Protein 3M0Z (pdb70)

B-factor: mean 12.14, std 8.37, range [2.63, 110.56]

Structure (mmCIF, N/CA/C/O backbone):
data_3M0Z
#
_entry.id   3M0Z
#
_cell.length_a   72.955
_cell.length_b   80.073
_cell.length_c   80.911
_cell.angle_alpha   90.00
_cell.angle_beta   94.11
_cell.angle_gamma   90.00
#
_symmetry.space_group_name_H-M   'P 1 21 1'
#
loop_
_entity.id
_entity.type
_entity.pdbx_description
1 polymer 'putative aldolase'
2 non-polymer 'SULFATE ION'
3 non-polymer GLYCEROL
4 non-polymer 2-AMINO-2-HYDROXYMETHYL-PROPANE-1,3-DIOL
5 water water
#
loop_
_atom_site.group_PDB
_atom_site.id
_atom_site.type_symbol
_atom_site.label_atom_id
_atom_site.label_alt_id
_atom_site.label_comp_id
_atom_site.label_asym_id
_atom_site.label_entity_id
_atom_site.label_seq_id
_atom_site.pdbx_PDB_ins_code
_atom_site.Cartn_x
_atom_site.Cartn_y
_atom_site.Cartn_z
_atom_site.occupancy
_atom_site.B_iso_or_equiv
_atom_site.auth_seq_id
_atom_site.auth_comp_id
_atom_site.auth_asym_id
_atom_site.auth_atom_id
_atom_site.pdbx_PDB_model_num
ATOM 1 N N . ASN A 1 2 ? 64.368 15.472 14.639 1.00 27.07 -1 ASN A N 1
ATOM 2 C CA . ASN A 1 2 ? 64.183 16.171 15.958 1.00 25.15 -1 ASN A CA 1
ATOM 3 C C . ASN A 1 2 ? 62.772 16.772 16.137 1.00 24.98 -1 ASN A C 1
ATOM 4 O O . ASN A 1 2 ? 62.505 17.508 17.092 1.00 25.50 -1 ASN A O 1
ATOM 6 N N . ALA A 1 3 ? 61.875 16.445 15.216 1.00 23.35 0 ALA A N 1
ATOM 7 C CA . ALA A 1 3 ? 60.513 16.978 15.207 1.00 21.80 0 ALA A CA 1
ATOM 8 C C . ALA A 1 3 ? 59.674 16.369 16.351 1.00 19.17 0 ALA A C 1
ATOM 9 O O . ALA A 1 3 ? 59.986 15.261 16.836 1.00 20.35 0 ALA A O 1
ATOM 19 N N . LYS A 1 5 ? 56.564 14.396 18.075 1.00 9.40 2 LYS A N 1
ATOM 20 C CA . LYS A 1 5 ? 55.861 13.156 17.695 1.00 8.77 2 LYS A CA 1
ATOM 21 C C . LYS A 1 5 ? 54.528 13.470 17.035 1.00 7.70 2 LYS A C 1
ATOM 22 O O . LYS A 1 5 ? 53.767 14.307 17.525 1.00 7.16 2 LYS A O 1
ATOM 28 N N . LEU A 1 6 ? 54.257 12.762 15.933 1.00 7.55 3 LEU A N 1
ATOM 29 C CA . LEU A 1 6 ? 53.059 13.009 15.109 1.00 7.27 3 LEU A CA 1
ATOM 30 C C . LEU A 1 6 ? 51.970 11.966 15.305 1.00 7.28 3 LEU A C 1
ATOM 31 O O . LEU A 1 6 ? 50.914 12.092 14.688 1.00 7.76 3 LEU A O 1
ATOM 36 N N . THR A 1 7 ? 52.216 10.958 16.144 1.00 7.21 4 THR A N 1
ATOM 37 C CA . THR A 1 7 ? 51.195 9.951 16.389 1.00 7.88 4 THR A CA 1
ATOM 38 C C . THR A 1 7 ? 50.761 9.976 17.851 1.00 8.19 4 THR A C 1
ATOM 39 O O . THR A 1 7 ? 51.532 10.371 18.729 1.00 8.28 4 THR A O 1
ATOM 43 N N . PRO A 1 8 ? 49.506 9.581 18.158 1.00 7.97 5 PRO A N 1
ATOM 44 C CA . PRO A 1 8 ? 49.026 9.612 19.549 1.00 8.39 5 PRO A CA 1
ATOM 45 C C . PRO A 1 8 ? 49.700 8.630 20.483 1.00 8.32 5 PRO A C 1
ATOM 46 O O . PRO A 1 8 ? 50.308 7.630 20.067 1.00 9.55 5 PRO A O 1
ATOM 50 N N . ASN A 1 9 ? 49.540 8.895 21.769 1.00 7.99 6 ASN A N 1
ATOM 51 C CA . ASN A 1 9 ? 50.051 8.002 22.798 1.00 8.77 6 ASN A CA 1
ATOM 52 C C . ASN A 1 9 ? 48.943 7.080 23.313 1.00 7.96 6 ASN A C 1
ATOM 53 O O . ASN A 1 9 ? 48.254 7.399 24.272 1.00 10.11 6 ASN A O 1
ATOM 58 N N . PHE A 1 10 ? 48.730 5.965 22.629 1.00 8.03 7 PHE A N 1
ATOM 59 C CA . PHE A 1 10 ? 47.713 5.008 23.039 1.00 8.04 7 PHE A CA 1
ATOM 60 C C . PHE A 1 10 ? 48.104 4.236 24.291 1.00 7.93 7 PHE A C 1
ATOM 61 O O . PHE A 1 10 ? 49.223 3.719 24.376 1.00 12.36 7 PHE A O 1
ATOM 69 N N . TYR A 1 11 ? 47.190 4.086 25.232 1.00 7.50 8 TYR A N 1
ATOM 70 C CA . TYR A 1 11 ? 47.431 3.231 26.379 1.00 7.51 8 TYR A CA 1
ATOM 71 C C . TYR A 1 11 ? 47.425 1.774 25.931 1.00 8.33 8 TYR A C 1
ATOM 72 O O . TYR A 1 11 ? 46.440 1.315 25.315 1.00 7.82 8 TYR A O 1
ATOM 81 N N . ARG A 1 12 ? 48.531 1.067 26.210 1.00 9.00 9 ARG A N 1
ATOM 82 C CA . ARG A 1 12 ? 48.762 -0.318 25.773 1.00 9.82 9 ARG A CA 1
ATOM 83 C C . ARG A 1 12 ? 48.393 -0.530 24.318 1.00 9.58 9 ARG A C 1
ATOM 84 O O . ARG A 1 12 ? 47.827 -1.564 23.962 1.00 10.74 9 ARG A O 1
ATOM 92 N N . ASP A 1 13 ? 48.733 0.446 23.473 1.00 10.26 10 ASP A N 1
ATOM 93 C CA . ASP A 1 13 ? 48.512 0.367 22.026 1.00 10.78 10 ASP A CA 1
ATOM 94 C C . ASP A 1 13 ? 47.051 0.210 21.672 1.00 9.74 10 ASP A C 1
ATOM 95 O O . ASP A 1 13 ? 46.752 -0.301 20.570 1.00 12.57 10 ASP A O 1
ATOM 100 N N . ARG A 1 14 ? 46.129 0.638 22.536 1.00 8.34 11 ARG A N 1
ATOM 101 C CA . ARG A 1 14 ? 44.712 0.354 22.311 1.00 8.06 11 ARG A CA 1
ATOM 102 C C . ARG A 1 14 ? 43.813 1.584 22.407 1.00 6.88 11 ARG A C 1
ATOM 103 O O . ARG A 1 14 ? 42.939 1.727 21.567 1.00 7.87 11 ARG A O 1
ATOM 111 N N . VAL A 1 15 ? 43.951 2.432 23.434 1.00 6.27 12 VAL A N 1
ATOM 112 C CA . VAL A 1 15 ? 42.971 3.499 23.680 1.00 5.95 12 VAL A CA 1
ATOM 113 C C . VAL A 1 15 ? 43.643 4.820 23.983 1.00 6.31 12 VAL A C 1
ATOM 114 O O . VAL A 1 15 ? 44.597 4.862 24.769 1.00 7.34 12 VAL A O 1
ATOM 118 N N . CYS A 1 16 ? 43.172 5.895 23.352 1.00 6.11 13 CYS A N 1
ATOM 119 C CA . CYS A 1 16 ? 43.639 7.229 23.642 1.00 6.40 13 CYS A CA 1
ATOM 120 C C . CYS A 1 16 ? 42.420 8.114 23.846 1.00 6.17 13 CYS A C 1
ATOM 121 O O . CYS A 1 16 ? 41.543 8.137 22.996 1.00 6.74 13 CYS A O 1
ATOM 124 N N . LEU A 1 17 ? 42.343 8.808 24.985 1.00 6.17 14 LEU A N 1
ATOM 125 C CA . LEU A 1 17 ? 41.178 9.681 25.235 1.00 6.13 14 LEU A CA 1
ATOM 126 C C . LEU A 1 17 ? 41.214 10.915 24.329 1.00 5.59 14 LEU A C 1
ATOM 127 O O . LEU A 1 17 ? 42.312 11.341 23.940 1.00 6.36 14 LEU A O 1
ATOM 132 N N . ASN A 1 18 ? 40.053 11.501 24.045 1.00 5.63 15 ASN A N 1
ATOM 133 C CA . ASN A 1 18 ? 40.040 12.803 23.375 1.00 5.48 15 ASN A CA 1
ATOM 134 C C . ASN A 1 18 ? 39.049 13.668 24.123 1.00 5.81 15 ASN A C 1
ATOM 135 O O . ASN A 1 18 ? 37.854 13.328 24.234 1.00 6.31 15 ASN A O 1
ATOM 140 N N . VAL A 1 19 ? 39.563 14.764 24.693 1.00 5.38 16 VAL A N 1
ATOM 141 C CA . VAL A 1 19 ? 38.750 15.672 25.476 1.00 5.72 16 VAL A CA 1
ATOM 142 C C . VAL A 1 19 ? 39.131 17.101 25.113 1.00 6.14 16 VAL A C 1
ATOM 143 O O . VAL A 1 19 ? 40.231 17.318 24.592 1.00 7.37 16 VAL A O 1
ATOM 147 N N . LEU A 1 20 ? 38.260 18.078 25.381 1.00 6.52 17 LEU A N 1
ATOM 148 C CA . LEU A 1 20 ? 38.497 19.483 25.010 1.00 6.42 17 LEU A CA 1
ATOM 149 C C . LEU A 1 20 ? 39.231 20.230 26.098 1.00 7.02 17 LEU A C 1
ATOM 150 O O . LEU A 1 20 ? 39.015 19.995 27.275 1.00 10.01 17 LEU A O 1
ATOM 155 N N . ALA A 1 21 ? 40.066 21.182 25.707 1.00 7.80 18 ALA A N 1
ATOM 156 C CA . ALA A 1 21 ? 40.670 22.124 26.679 1.00 8.12 18 ALA A CA 1
ATOM 157 C C . ALA A 1 21 ? 39.939 23.455 26.712 1.00 8.12 18 ALA A C 1
ATOM 158 O O . ALA A 1 21 ? 39.626 24.035 25.658 1.00 10.04 18 ALA A O 1
ATOM 160 N N . GLY A 1 22 ? 39.775 24.008 27.923 1.00 8.13 19 GLY A N 1
ATOM 161 C CA . GLY A 1 22 ? 39.178 25.352 28.055 1.00 9.66 19 GLY A CA 1
ATOM 162 C C . GLY A 1 22 ? 40.192 26.461 28.154 1.00 10.06 19 GLY A C 1
ATOM 163 O O . GLY A 1 22 ? 39.816 27.639 28.200 1.00 11.59 19 GLY A O 1
ATOM 164 N N . SER A 1 23 ? 41.473 26.108 28.239 1.00 9.66 20 SER A N 1
ATOM 165 C CA . SER A 1 23 ? 42.572 27.099 28.430 1.00 9.60 20 SER A CA 1
ATOM 166 C C . SER A 1 23 ? 43.875 26.340 28.266 1.00 9.37 20 SER A C 1
ATOM 167 O O . SER A 1 23 ? 43.892 25.083 28.315 1.00 8.94 20 SER A O 1
ATOM 170 N N . LYS A 1 24 ? 44.974 27.085 28.174 1.00 9.70 21 LYS A N 1
ATOM 171 C CA . LYS A 1 24 ? 46.278 26.460 28.117 1.00 9.99 21 LYS A CA 1
ATOM 172 C C . LYS A 1 24 ? 46.593 25.667 29.393 1.00 9.52 21 LYS A C 1
ATOM 173 O O . LYS A 1 24 ? 47.095 24.545 29.354 1.00 9.50 21 LYS A O 1
ATOM 179 N N . ASP A 1 25 ? 46.281 26.255 30.552 1.00 9.21 22 ASP A N 1
ATOM 180 C CA . ASP A 1 25 ? 46.490 25.533 31.803 1.00 10.62 22 ASP A CA 1
ATOM 181 C C . ASP A 1 25 ? 45.598 24.307 31.906 1.00 8.96 22 ASP A C 1
ATOM 182 O O . ASP A 1 25 ? 46.035 23.286 32.430 1.00 9.35 22 ASP A O 1
ATOM 187 N N . ASN A 1 26 ? 44.367 24.381 31.411 1.00 8.39 23 ASN A N 1
ATOM 188 C CA . ASN A 1 26 ? 43.521 23.202 31.421 1.00 7.89 23 ASN A CA 1
ATOM 189 C C . ASN A 1 26 ? 44.161 22.091 30.564 1.00 8.31 23 ASN A C 1
ATOM 190 O O . ASN A 1 26 ? 44.163 20.922 30.976 1.00 8.16 23 ASN A O 1
ATOM 195 N N . ALA A 1 27 ? 44.687 22.440 29.384 1.00 7.91 24 ALA A N 1
ATOM 196 C CA . ALA A 1 27 ? 45.363 21.463 28.549 1.00 8.16 24 ALA A CA 1
ATOM 197 C C . ALA A 1 27 ? 46.516 20.770 29.295 1.00 7.69 24 ALA A C 1
ATOM 198 O O . ALA A 1 27 ? 46.638 19.543 29.257 1.00 7.66 24 ALA A O 1
ATOM 200 N N . ARG A 1 28 ? 47.333 21.555 30.018 1.00 8.41 25 ARG A N 1
ATOM 201 C CA . ARG A 1 28 ? 48.408 20.957 30.803 1.00 8.55 25 ARG A CA 1
ATOM 202 C C . ARG A 1 28 ? 47.887 19.983 31.873 1.00 7.96 25 ARG A C 1
ATOM 203 O O . ARG A 1 28 ? 48.409 18.886 32.047 1.00 8.95 25 ARG A O 1
ATOM 211 N N . GLU A 1 29 ? 46.825 20.401 32.560 1.00 8.33 26 GLU A N 1
ATOM 212 C CA . GLU A 1 29 ? 46.250 19.571 33.619 1.00 9.08 26 GLU A CA 1
ATOM 213 C C . GLU A 1 29 ? 45.614 18.302 33.060 1.00 8.19 26 GLU A C 1
ATOM 214 O O . GLU A 1 29 ? 45.725 17.231 33.661 1.00 8.10 26 GLU A O 1
ATOM 220 N N . ILE A 1 30 ? 44.965 18.409 31.908 1.00 8.07 27 ILE A N 1
ATOM 221 C CA . ILE A 1 30 ? 44.375 17.244 31.250 1.00 7.61 27 ILE A CA 1
ATOM 222 C C . ILE A 1 30 ? 45.463 16.251 30.881 1.00 7.03 27 ILE A C 1
ATOM 223 O O . ILE A 1 30 ? 45.331 15.041 31.083 1.00 7.71 27 ILE A O 1
ATOM 228 N N . TYR A 1 31 ? 46.542 16.752 30.295 1.00 7.35 28 TYR A N 1
ATOM 229 C CA . TYR A 1 31 ? 47.607 15.894 29.820 1.00 8.21 28 TYR A CA 1
ATOM 230 C C . TYR A 1 31 ? 48.278 15.144 30.974 1.00 7.92 28 TYR A C 1
ATOM 231 O O . TYR A 1 31 ? 48.575 13.958 30.857 1.00 8.06 28 TYR A O 1
ATOM 240 N N . ASP A 1 32 ? 48.466 15.835 32.106 1.00 8.85 29 ASP A N 1
ATOM 241 C CA . ASP A 1 32 ? 48.931 15.201 33.321 1.00 9.31 29 ASP A CA 1
ATOM 242 C C . ASP A 1 32 ? 47.945 14.141 33.842 1.00 8.50 29 ASP A C 1
ATOM 243 O O . ASP A 1 32 ? 48.346 13.010 34.147 1.00 9.30 29 ASP A O 1
ATOM 248 N N . ALA A 1 33 ? 46.651 14.483 33.927 1.00 8.41 30 ALA A N 1
ATOM 249 C CA . ALA A 1 33 ? 45.630 13.596 34.478 1.00 7.61 30 ALA A CA 1
ATOM 250 C C . ALA A 1 33 ? 45.501 12.305 33.660 1.00 7.13 30 ALA A C 1
ATOM 251 O O . ALA A 1 33 ? 45.257 11.241 34.214 1.00 8.39 30 ALA A O 1
ATOM 253 N N . ALA A 1 34 ? 45.689 12.377 32.340 1.00 7.40 31 ALA A N 1
ATOM 254 C CA . ALA A 1 34 ? 45.600 11.194 31.489 1.00 7.42 31 ALA A CA 1
ATOM 255 C C . ALA A 1 34 ? 46.913 10.421 31.389 1.00 6.96 31 ALA A C 1
ATOM 256 O O . ALA A 1 34 ? 46.985 9.468 30.599 1.00 7.59 31 ALA A O 1
ATOM 258 N N . GLU A 1 35 ? 47.970 10.872 32.084 1.00 7.71 32 GLU A N 1
ATOM 259 C CA . GLU A 1 35 ? 49.285 10.248 31.996 1.00 8.37 32 GLU A CA 1
ATOM 260 C C . GLU A 1 35 ? 49.756 10.207 30.536 1.00 8.56 32 GLU A C 1
ATOM 261 O O . GLU A 1 35 ? 50.476 9.297 30.108 1.00 9.32 32 GLU A O 1
ATOM 267 N N . GLY A 1 36 ? 49.367 11.249 29.787 1.00 7.72 33 GLY A N 1
ATOM 268 C CA . GLY A 1 36 ? 49.761 11.372 28.398 1.00 8.01 33 GLY A CA 1
ATOM 269 C C . GLY A 1 36 ? 48.917 10.647 27.378 1.00 7.13 33 GLY A C 1
ATOM 270 O O . GLY A 1 36 ? 49.109 10.848 26.194 1.00 7.96 33 GLY A O 1
ATOM 271 N N . HIS A 1 37 ? 47.976 9.814 27.812 1.00 6.93 34 HIS A N 1
ATOM 272 C CA . HIS A 1 37 ? 47.178 8.996 26.908 1.00 5.94 34 HIS A CA 1
ATOM 273 C C . HIS A 1 37 ? 45.922 9.766 26.514 1.00 7.05 34 HIS A C 1
ATOM 274 O O . HIS A 1 37 ? 44.781 9.330 26.732 1.00 6.62 34 HIS A O 1
ATOM 281 N N . VAL A 1 38 ? 46.143 10.914 25.891 1.00 6.38 35 VAL A N 1
ATOM 282 C CA . VAL A 1 38 ? 45.052 11.810 25.534 1.00 6.39 35 VAL A CA 1
ATOM 283 C C . VAL A 1 38 ? 45.468 12.611 24.325 1.00 6.04 35 VAL A C 1
ATOM 284 O O . VAL A 1 38 ? 46.673 12.808 24.058 1.00 7.58 35 VAL A O 1
ATOM 288 N N . LEU A 1 39 ? 44.447 13.115 23.633 1.00 5.65 36 LEU A N 1
ATOM 289 C CA . LEU A 1 39 ? 44.543 14.108 22.568 1.00 6.49 36 LEU A CA 1
ATOM 290 C C . LEU A 1 39 ? 43.634 15.231 23.032 1.00 6.66 36 LEU A C 1
ATOM 291 O O . LEU A 1 39 ? 42.460 15.015 23.332 1.00 7.79 36 LEU A O 1
ATOM 296 N N . VAL A 1 40 ? 44.202 16.422 23.136 1.00 6.67 37 VAL A N 1
ATOM 297 C CA . VAL A 1 40 ? 43.497 17.576 23.691 1.00 6.46 37 VAL A CA 1
ATOM 298 C C . VAL A 1 40 ? 42.925 18.426 22.557 1.00 6.31 37 VAL A C 1
ATOM 299 O O . VAL A 1 40 ? 43.670 18.900 21.695 1.00 6.58 37 VAL A O 1
ATOM 303 N N . GLY A 1 41 ? 41.614 18.582 22.542 1.00 6.51 38 GLY A N 1
ATOM 304 C CA . GLY A 1 41 ? 40.955 19.270 21.434 1.00 6.75 38 GLY A CA 1
ATOM 305 C C . GLY A 1 41 ? 40.873 20.755 21.605 1.00 7.02 38 GLY A C 1
ATOM 306 O O . GLY A 1 41 ? 40.491 21.268 22.653 1.00 8.18 38 GLY A O 1
ATOM 307 N N . VAL A 1 42 ? 41.241 21.446 20.539 1.00 6.89 39 VAL A N 1
ATOM 308 C CA . VAL A 1 42 ? 41.137 22.895 20.433 1.00 7.51 39 VAL A CA 1
ATOM 309 C C . VAL A 1 42 ? 40.408 23.177 19.120 1.00 7.38 39 VAL A C 1
ATOM 310 O O . VAL A 1 42 ? 40.714 22.547 18.086 1.00 7.19 39 VAL A O 1
ATOM 314 N N . LEU A 1 43 ? 39.429 24.082 19.142 1.00 8.57 40 LEU A N 1
ATOM 315 C CA . LEU A 1 43 ? 38.465 24.186 18.054 1.00 9.25 40 LEU A CA 1
ATOM 316 C C . LEU A 1 43 ? 38.722 25.346 17.126 1.00 8.42 40 LEU A C 1
ATOM 317 O O . LEU A 1 43 ? 38.859 26.504 17.578 1.00 9.31 40 LEU A O 1
ATOM 322 N N A SER A 1 44 ? 38.753 25.076 15.832 0.50 8.24 41 SER A N 1
ATOM 323 N N B SER A 1 44 ? 38.755 25.041 15.826 0.50 9.09 41 SER A N 1
ATOM 324 C CA A SER A 1 44 ? 38.992 26.147 14.874 0.50 8.42 41 SER A CA 1
ATOM 325 C CA B SER A 1 44 ? 38.897 26.033 14.740 0.50 10.07 41 SER A CA 1
ATOM 326 C C A SER A 1 44 ? 37.924 27.247 14.964 0.50 9.28 41 SER A C 1
ATOM 327 C C B SER A 1 44 ? 37.920 27.201 14.917 0.50 10.17 41 SER A C 1
ATOM 328 O O A SER A 1 44 ? 38.237 28.434 14.758 0.50 9.74 41 SER A O 1
ATOM 329 O O B SER A 1 44 ? 38.295 28.380 14.754 0.50 10.43 41 SER A O 1
ATOM 334 N N . LYS A 1 45 ? 36.681 26.863 15.274 1.00 10.36 42 LYS A N 1
ATOM 335 C CA . LYS A 1 45 ? 35.569 27.822 15.316 1.00 12.31 42 LYS A CA 1
ATOM 336 C C . LYS A 1 45 ? 35.767 28.875 16.407 1.00 11.14 42 LYS A C 1
ATOM 337 O O . LYS A 1 45 ? 35.107 29.908 16.382 1.00 12.81 42 LYS A O 1
ATOM 343 N N . ASN A 1 46 ? 36.665 28.613 17.350 1.00 10.92 43 ASN A N 1
ATOM 344 C CA . ASN A 1 46 ? 36.974 29.549 18.425 1.00 11.01 43 ASN A CA 1
ATOM 345 C C . ASN A 1 46 ? 37.999 30.629 18.063 1.00 11.42 43 ASN A C 1
ATOM 346 O O . ASN A 1 46 ? 38.389 31.432 18.919 1.00 13.26 43 ASN A O 1
ATOM 351 N N . TYR A 1 47 ? 38.394 30.684 16.787 1.00 9.60 44 TYR A N 1
ATOM 352 C CA . TYR A 1 47 ? 39.355 31.672 16.298 1.00 10.59 44 TYR A CA 1
ATOM 353 C C . TYR A 1 47 ? 38.759 32.376 15.102 1.00 11.16 44 TYR A C 1
ATOM 354 O O . TYR A 1 47 ? 38.061 31.749 14.308 1.00 11.84 44 TYR A O 1
ATOM 363 N N . PRO A 1 48 ? 39.119 33.664 14.911 1.00 12.26 45 PRO A N 1
ATOM 364 C CA . PRO A 1 48 ? 38.540 34.442 13.832 1.00 12.60 45 PRO A CA 1
ATOM 365 C C . PRO A 1 48 ? 39.201 34.187 12.478 1.00 12.42 45 PRO A C 1
ATOM 366 O O . PRO A 1 48 ? 38.636 34.557 11.449 1.00 14.48 45 PRO A O 1
ATOM 370 N N A ASP A 1 49 ? 40.392 33.578 12.482 0.50 10.94 46 ASP A N 1
ATOM 371 N N B ASP A 1 49 ? 40.375 33.556 12.458 0.50 11.56 46 ASP A N 1
ATOM 372 C CA A ASP A 1 49 ? 41.151 33.385 11.249 0.50 9.92 46 ASP A CA 1
ATOM 373 C CA B ASP A 1 49 ? 40.984 33.194 11.182 0.50 11.07 46 ASP A CA 1
ATOM 374 C C A ASP A 1 49 ? 42.161 32.250 11.418 0.50 10.06 46 ASP A C 1
ATOM 375 C C B ASP A 1 49 ? 42.098 32.190 11.405 0.50 10.62 46 ASP A C 1
ATOM 376 O O A ASP A 1 49 ? 42.482 31.856 12.542 0.50 9.31 46 ASP A O 1
ATOM 377 O O B ASP A 1 49 ? 42.454 31.858 12.538 0.50 9.82 46 ASP A O 1
ATOM 386 N N . VAL A 1 50 ? 42.653 31.710 10.295 1.00 9.47 47 VAL A N 1
ATOM 387 C CA . VAL A 1 50 ? 43.680 30.642 10.311 1.00 9.00 47 VAL A CA 1
ATOM 388 C C . VAL A 1 50 ? 44.891 31.086 11.119 1.00 9.11 47 VAL A C 1
ATOM 389 O O . VAL A 1 50 ? 45.396 30.339 11.953 1.00 9.04 47 VAL A O 1
ATOM 393 N N . ALA A 1 51 ? 45.384 32.297 10.891 1.00 9.62 48 ALA A N 1
ATOM 394 C CA . ALA A 1 51 ? 46.630 32.688 11.535 1.00 10.05 48 ALA A CA 1
ATOM 395 C C . ALA A 1 51 ? 46.503 32.683 13.053 1.00 10.10 48 ALA A C 1
ATOM 396 O O . ALA A 1 51 ? 47.414 32.210 13.739 1.00 10.38 48 ALA A O 1
ATOM 398 N N A SER A 1 52 ? 45.385 33.168 13.597 0.50 10.60 49 SER A N 1
ATOM 399 N N B SER A 1 52 ? 45.387 33.186 13.568 0.50 10.81 49 SER A N 1
ATOM 400 C CA A SER A 1 52 ? 45.227 33.213 15.065 0.50 10.77 49 SER A CA 1
ATOM 401 C CA B SER A 1 52 ? 45.194 33.216 15.012 0.50 11.25 49 SER A CA 1
ATOM 402 C C A SER A 1 52 ? 45.056 31.814 15.649 0.50 10.04 49 SER A C 1
ATOM 403 C C B SER A 1 52 ? 45.183 31.793 15.547 0.50 9.95 49 SER A C 1
ATOM 404 O O A SER A 1 52 ? 45.457 31.563 16.785 0.50 9.65 49 SER A O 1
ATOM 405 O O B SER A 1 52 ? 45.875 31.498 16.516 0.50 9.28 49 SER A O 1
ATOM 410 N N . ALA A 1 53 ? 44.418 30.912 14.901 1.00 9.71 50 ALA A N 1
ATOM 411 C CA . ALA A 1 53 ? 44.325 29.524 15.325 1.00 8.74 50 ALA A CA 1
ATOM 412 C C . ALA A 1 53 ? 45.686 28.850 15.317 1.00 7.55 50 ALA A C 1
ATOM 413 O O . ALA A 1 53 ? 46.027 28.097 16.228 1.00 8.18 50 ALA A O 1
ATOM 415 N N . VAL A 1 54 ? 46.458 29.066 14.258 1.00 8.39 51 VAL A N 1
ATOM 416 C CA . VAL A 1 54 ? 47.765 28.403 14.122 1.00 7.88 51 VAL A CA 1
ATOM 417 C C . VAL A 1 54 ? 48.692 28.851 15.237 1.00 9.05 51 VAL A C 1
ATOM 418 O O . VAL A 1 54 ? 49.348 28.008 15.888 1.00 9.36 51 VAL A O 1
ATOM 422 N N . VAL A 1 55 ? 48.735 30.156 15.500 1.00 9.58 52 VAL A N 1
ATOM 423 C CA . VAL A 1 55 ? 49.640 30.620 16.547 1.00 11.34 52 VAL A CA 1
ATOM 424 C C . VAL A 1 55 ? 49.256 30.025 17.911 1.00 10.00 52 VAL A C 1
ATOM 425 O O . VAL A 1 55 ? 50.115 29.497 18.656 1.00 10.54 52 VAL A O 1
ATOM 429 N N . ASP A 1 56 ? 47.956 30.068 18.239 1.00 9.42 53 ASP A N 1
ATOM 430 C CA . ASP A 1 56 ? 47.508 29.581 19.545 1.00 9.14 53 ASP A CA 1
ATOM 431 C C . ASP A 1 56 ? 47.673 28.079 19.674 1.00 8.09 53 ASP A C 1
ATOM 432 O O . ASP A 1 56 ? 48.118 27.560 20.711 1.00 8.41 53 ASP A O 1
ATOM 445 N N . ARG A 1 58 ? 49.698 26.085 18.050 1.00 7.12 55 ARG A N 1
ATOM 446 C CA . ARG A 1 58 ? 51.100 25.647 18.162 1.00 6.76 55 ARG A CA 1
ATOM 447 C C . ARG A 1 58 ? 51.577 25.719 19.600 1.00 7.76 55 ARG A C 1
ATOM 448 O O . ARG A 1 58 ? 52.347 24.877 20.051 1.00 7.69 55 ARG A O 1
ATOM 456 N N . ASP A 1 59 ? 51.135 26.744 20.328 1.00 7.23 56 ASP A N 1
ATOM 457 C CA . ASP A 1 59 ? 51.521 26.892 21.721 1.00 8.48 56 ASP A CA 1
ATOM 458 C C . ASP A 1 59 ? 50.869 25.788 22.557 1.00 7.73 56 ASP A C 1
ATOM 459 O O . ASP A 1 59 ? 51.545 25.139 23.352 1.00 8.28 56 ASP A O 1
ATOM 464 N N . TYR A 1 60 ? 49.559 25.557 22.402 1.00 7.49 57 TYR A N 1
ATOM 465 C CA . TYR A 1 60 ? 48.936 24.397 23.079 1.00 8.02 57 TYR A CA 1
ATOM 466 C C . TYR A 1 60 ? 49.744 23.141 22.829 1.00 7.19 57 TYR A C 1
ATOM 467 O O . TYR A 1 60 ? 50.046 22.377 23.756 1.00 8.14 57 TYR A O 1
ATOM 476 N N . ALA A 1 61 ? 50.076 22.890 21.562 1.00 7.17 58 ALA A N 1
ATOM 477 C CA . ALA A 1 61 ? 50.727 21.636 21.202 1.00 7.38 58 ALA A CA 1
ATOM 478 C C . ALA A 1 61 ? 52.067 21.474 21.908 1.00 6.93 58 ALA A C 1
ATOM 479 O O . ALA A 1 61 ? 52.384 20.393 22.396 1.00 7.58 58 ALA A O 1
ATOM 481 N N . LYS A 1 62 ? 52.864 22.545 21.959 1.00 7.40 59 LYS A N 1
ATOM 482 C CA . LYS A 1 62 ? 54.188 22.414 22.573 1.00 7.67 59 LYS A CA 1
ATOM 483 C C . LYS A 1 62 ? 54.072 22.018 24.045 1.00 8.10 59 LYS A C 1
ATOM 484 O O . LYS A 1 62 ? 54.854 21.215 24.548 1.00 8.40 59 LYS A O 1
ATOM 490 N N . LEU A 1 63 ? 53.078 22.578 24.737 1.00 7.58 60 LEU A N 1
ATOM 491 C CA . LEU A 1 63 ? 52.893 22.302 26.180 1.00 8.65 60 LEU A CA 1
ATOM 492 C C . LEU A 1 63 ? 52.529 20.850 26.484 1.00 9.42 60 LEU A C 1
ATOM 493 O O . LEU A 1 63 ? 52.752 20.383 27.606 1.00 11.09 60 LEU A O 1
ATOM 498 N N . ILE A 1 64 ? 52.002 20.142 25.486 1.00 8.38 61 ILE A N 1
ATOM 499 C CA . ILE A 1 64 ? 51.537 18.777 25.664 1.00 8.49 61 ILE A CA 1
ATOM 500 C C . ILE A 1 64 ? 52.197 17.825 24.675 1.00 6.80 61 ILE A C 1
ATOM 501 O O . ILE A 1 64 ? 51.624 16.798 24.314 1.00 7.57 61 ILE A O 1
ATOM 506 N N . ASP A 1 65 ? 53.431 18.149 24.301 1.00 7.56 62 ASP A N 1
ATOM 507 C CA . ASP A 1 65 ? 54.240 17.212 23.501 1.00 7.21 62 ASP A CA 1
ATOM 508 C C . ASP A 1 65 ? 53.559 16.832 22.168 1.00 7.13 62 ASP A C 1
ATOM 509 O O . ASP A 1 65 ? 53.703 15.697 21.688 1.00 7.84 62 ASP A O 1
ATOM 514 N N . ASN A 1 66 ? 52.765 17.766 21.641 1.00 6.61 63 ASN A N 1
ATOM 515 C CA . ASN A 1 66 ? 52.062 17.640 20.360 1.00 6.68 63 ASN A CA 1
ATOM 516 C C . ASN A 1 66 ? 50.795 16.795 20.409 1.00 6.70 63 ASN A C 1
ATOM 517 O O . ASN A 1 66 ? 50.237 16.505 19.345 1.00 6.99 63 ASN A O 1
ATOM 522 N N . ALA A 1 67 ? 50.316 16.483 21.618 1.00 7.29 64 ALA A N 1
ATOM 523 C CA . ALA A 1 67 ? 49.067 15.711 21.803 1.00 6.42 64 ALA A CA 1
ATOM 524 C C . ALA A 1 67 ? 47.814 16.579 21.594 1.00 7.17 64 ALA A C 1
ATOM 525 O O . ALA A 1 67 ? 46.874 16.579 22.404 1.00 7.84 64 ALA A O 1
ATOM 527 N N . LEU A 1 68 ? 47.811 17.275 20.458 1.00 6.78 65 LEU A N 1
ATOM 528 C CA . LEU A 1 68 ? 46.747 18.213 20.064 1.00 6.82 65 LEU A CA 1
ATOM 529 C C . LEU A 1 68 ? 45.838 17.536 19.063 1.00 5.89 65 LEU A C 1
ATOM 530 O O . LEU A 1 68 ? 46.313 16.896 18.122 1.00 6.15 65 LEU A O 1
ATOM 535 N N . SER A 1 69 ? 44.535 17.737 19.226 1.00 6.71 66 SER A N 1
ATOM 536 C CA . SER A 1 69 ? 43.511 17.354 18.250 1.00 5.89 66 SER A CA 1
ATOM 537 C C . SER A 1 69 ? 42.838 18.619 17.696 1.00 5.99 66 SER A C 1
ATOM 538 O O . SER A 1 69 ? 42.146 19.365 18.438 1.00 7.31 66 SER A O 1
ATOM 541 N N . VAL A 1 70 ? 43.062 18.911 16.416 1.00 5.65 67 VAL A N 1
ATOM 542 C CA . VAL A 1 70 ? 42.454 20.085 15.799 1.00 6.38 67 VAL A CA 1
ATOM 543 C C . VAL A 1 70 ? 40.988 19.785 15.537 1.00 6.55 67 VAL A C 1
ATOM 544 O O . VAL A 1 70 ? 40.663 18.800 14.853 1.00 7.42 67 VAL A O 1
ATOM 548 N N . GLY A 1 71 ? 40.101 20.614 16.080 1.00 6.75 68 GLY A N 1
ATOM 549 C CA . GLY A 1 71 ? 38.661 20.384 15.921 1.00 7.84 68 GLY A CA 1
ATOM 550 C C . GLY A 1 71 ? 37.988 21.331 14.946 1.00 7.03 68 GLY A C 1
ATOM 551 O O . GLY A 1 71 ? 38.454 22.450 14.709 1.00 7.77 68 GLY A O 1
ATOM 552 N N . LEU A 1 72 ? 36.879 20.874 14.423 1.00 7.61 69 LEU A N 1
ATOM 553 C CA . LEU A 1 72 ? 35.978 21.716 13.638 1.00 8.13 69 LEU A CA 1
ATOM 554 C C . LEU A 1 72 ? 35.274 22.670 14.560 1.00 10.79 69 LEU A C 1
ATOM 555 O O . LEU A 1 72 ? 35.454 23.915 14.458 1.00 12.91 69 LEU A O 1
ATOM 560 N N A GLY A 1 73 ? 34.573 22.102 15.540 0.50 13.03 70 GLY A N 1
ATOM 561 N N B GLY A 1 73 ? 34.476 22.113 15.482 0.50 12.48 70 GLY A N 1
ATOM 562 C CA A GLY A 1 73 ? 33.848 22.893 16.512 0.50 15.47 70 GLY A CA 1
ATOM 563 C CA B GLY A 1 73 ? 33.689 22.892 16.460 0.50 13.89 70 GLY A CA 1
ATOM 564 C C A GLY A 1 73 ? 32.344 22.776 16.469 0.50 18.14 70 GLY A C 1
ATOM 565 C C B GLY A 1 73 ? 32.233 23.264 16.158 0.50 16.11 70 GLY A C 1
ATOM 566 O O A GLY A 1 73 ? 31.661 23.495 17.180 0.50 19.69 70 GLY A O 1
ATOM 567 O O B GLY A 1 73 ? 31.889 23.717 15.063 0.50 14.64 70 GLY A O 1
ATOM 568 N N A ALA A 1 74 ? 31.812 21.927 15.602 0.50 16.97 71 ALA A N 1
ATOM 569 N N B ALA A 1 74 ? 31.379 23.020 17.161 0.50 17.75 71 ALA A N 1
ATOM 570 C CA A ALA A 1 74 ? 30.528 21.304 15.868 0.50 18.18 71 ALA A CA 1
ATOM 571 C CA B ALA A 1 74 ? 29.933 23.285 17.097 0.50 18.88 71 ALA A CA 1
ATOM 572 C C A ALA A 1 74 ? 30.507 19.887 15.317 0.50 17.61 71 ALA A C 1
ATOM 573 C C B ALA A 1 74 ? 29.334 22.596 15.886 0.50 20.02 71 ALA A C 1
ATOM 574 O O A ALA A 1 74 ? 29.452 19.301 15.199 0.50 17.30 71 ALA A O 1
ATOM 575 O O B ALA A 1 74 ? 28.594 23.195 15.100 0.50 21.40 71 ALA A O 1
ATOM 578 N N A GLY A 1 75 ? 31.670 19.341 14.966 0.50 15.89 72 GLY A N 1
ATOM 579 N N B GLY A 1 75 ? 29.704 21.319 15.750 0.50 20.23 72 GLY A N 1
ATOM 580 C CA A GLY A 1 75 ? 31.697 18.503 13.767 0.50 13.63 72 GLY A CA 1
ATOM 581 C CA B GLY A 1 75 ? 29.376 20.464 14.606 0.50 18.86 72 GLY A CA 1
ATOM 582 C C A GLY A 1 75 ? 31.170 19.411 12.642 0.50 11.67 72 GLY A C 1
ATOM 583 C C B GLY A 1 75 ? 29.409 21.040 13.200 0.50 18.23 72 GLY A C 1
ATOM 584 O O A GLY A 1 75 ? 30.727 18.938 11.611 0.50 9.77 72 GLY A O 1
ATOM 585 O O B GLY A 1 75 ? 28.763 20.503 12.314 0.50 17.87 72 GLY A O 1
ATOM 586 N N A ASP A 1 76 ? 31.238 20.732 12.845 0.50 11.04 73 ASP A N 1
ATOM 587 N N B ASP A 1 76 ? 30.173 22.102 12.979 0.50 16.46 73 ASP A N 1
ATOM 588 C CA A ASP A 1 76 ? 30.707 21.726 11.903 0.50 11.47 73 ASP A CA 1
ATOM 589 C CA B ASP A 1 76 ? 30.148 22.809 11.678 0.50 15.28 73 ASP A CA 1
ATOM 590 C C A ASP A 1 76 ? 31.369 21.717 10.548 0.50 11.73 73 ASP A C 1
ATOM 591 C C B ASP A 1 76 ? 31.097 22.245 10.545 0.50 13.69 73 ASP A C 1
ATOM 592 O O A ASP A 1 76 ? 32.557 22.016 10.426 0.50 12.36 73 ASP A O 1
ATOM 593 O O B ASP A 1 76 ? 32.302 22.490 10.625 0.50 13.74 73 ASP A O 1
ATOM 602 N N . PRO A 1 77 ? 30.572 21.496 9.500 1.00 12.01 74 PRO A N 1
ATOM 603 C CA . PRO A 1 77 ? 31.330 21.129 8.298 1.00 10.14 74 PRO A CA 1
ATOM 604 C C . PRO A 1 77 ? 31.902 22.354 7.629 1.00 8.23 74 PRO A C 1
ATOM 605 O O . PRO A 1 77 ? 32.872 22.227 6.885 1.00 8.90 74 PRO A O 1
ATOM 609 N N . ASN A 1 78 ? 31.337 23.541 7.880 1.00 8.35 75 ASN A N 1
ATOM 610 C CA . ASN A 1 78 ? 31.883 24.731 7.257 1.00 10.04 75 ASN A CA 1
ATOM 611 C C . ASN A 1 78 ? 33.250 25.136 7.778 1.00 9.32 75 ASN A C 1
ATOM 612 O O . ASN A 1 78 ? 33.888 26.022 7.231 1.00 11.34 75 ASN A O 1
ATOM 617 N N . GLN A 1 79 ? 33.717 24.460 8.830 1.00 7.32 76 GLN A N 1
ATOM 618 C CA . GLN A 1 79 ? 35.080 24.670 9.337 1.00 7.17 76 GLN A CA 1
ATOM 619 C C . GLN A 1 79 ? 36.076 23.749 8.660 1.00 6.46 76 GLN A C 1
ATOM 620 O O . GLN A 1 79 ? 37.268 23.839 8.973 1.00 6.76 76 GLN A O 1
ATOM 626 N N . SER A 1 80 ? 35.652 22.881 7.730 1.00 6.34 77 SER A N 1
ATOM 627 C CA . SER A 1 80 ? 36.550 21.876 7.197 1.00 6.01 77 SER A CA 1
ATOM 628 C C . SER A 1 80 ? 37.785 22.440 6.509 1.00 6.28 77 SER A C 1
ATOM 629 O O . SER A 1 80 ? 38.904 21.972 6.775 1.00 6.36 77 SER A O 1
ATOM 632 N N . ALA A 1 81 ? 37.589 23.400 5.609 1.00 7.07 78 ALA A N 1
ATOM 633 C CA . ALA A 1 81 ? 38.739 23.967 4.877 1.00 7.66 78 ALA A CA 1
ATOM 634 C C . ALA A 1 81 ? 39.707 24.647 5.835 1.00 7.11 78 ALA A C 1
ATOM 635 O O . ALA A 1 81 ? 40.915 24.494 5.700 1.00 7.83 78 ALA A O 1
ATOM 653 N N . VAL A 1 83 ? 40.160 23.893 9.036 1.00 6.69 80 VAL A N 1
ATOM 654 C CA . VAL A 1 83 ? 40.872 22.839 9.749 1.00 6.75 80 VAL A CA 1
ATOM 655 C C . VAL A 1 83 ? 42.000 22.261 8.891 1.00 5.95 80 VAL A C 1
ATOM 656 O O . VAL A 1 83 ? 43.102 21.981 9.406 1.00 6.52 80 VAL A O 1
ATOM 660 N N . SER A 1 84 ? 41.768 22.057 7.603 1.00 6.15 81 SER A N 1
ATOM 661 C CA . SER A 1 84 ? 42.829 21.515 6.747 1.00 6.55 81 SER A CA 1
ATOM 662 C C . SER A 1 84 ? 44.036 22.462 6.699 1.00 6.84 81 SER A C 1
ATOM 663 O O . SER A 1 84 ? 45.177 22.004 6.781 1.00 7.84 81 SER A O 1
ATOM 666 N N . GLU A 1 85 ? 43.791 23.767 6.584 1.00 6.80 82 GLU A N 1
ATOM 667 C CA . GLU A 1 85 ? 44.897 24.732 6.496 1.00 7.52 82 GLU A CA 1
ATOM 668 C C . GLU A 1 85 ? 45.610 24.898 7.845 1.00 7.11 82 GLU A C 1
ATOM 669 O O . GLU A 1 85 ? 46.842 24.910 7.919 1.00 7.74 82 GLU A O 1
ATOM 675 N N . ILE A 1 86 ? 44.842 24.951 8.928 1.00 6.49 83 ILE A N 1
ATOM 676 C CA . ILE A 1 86 ? 45.427 25.002 10.260 1.00 7.23 83 ILE A CA 1
ATOM 677 C C . ILE A 1 86 ? 46.307 23.775 10.473 1.00 6.67 83 ILE A C 1
ATOM 678 O O . ILE A 1 86 ? 47.473 23.882 10.941 1.00 7.65 83 ILE A O 1
ATOM 683 N N . SER A 1 87 ? 45.788 22.592 10.132 1.00 7.32 84 SER A N 1
ATOM 684 C CA . SER A 1 87 ? 46.517 21.370 10.414 1.00 6.87 84 SER A CA 1
ATOM 685 C C . SER A 1 87 ? 47.820 21.276 9.617 1.00 6.75 84 SER A C 1
ATOM 686 O O . SER A 1 87 ? 48.854 20.790 10.141 1.00 6.81 84 SER A O 1
ATOM 689 N N A ARG A 1 88 ? 47.764 21.720 8.361 0.50 7.00 85 ARG A N 1
ATOM 690 N N B ARG A 1 88 ? 47.823 21.729 8.350 0.50 7.17 85 ARG A N 1
ATOM 691 C CA A ARG A 1 88 ? 48.941 21.826 7.519 0.50 6.93 85 ARG A CA 1
ATOM 692 C CA B ARG A 1 88 ? 49.087 21.737 7.574 0.50 6.99 85 ARG A CA 1
ATOM 693 C C A ARG A 1 88 ? 50.076 22.559 8.246 0.50 6.94 85 ARG A C 1
ATOM 694 C C B ARG A 1 88 ? 50.150 22.571 8.269 0.50 6.97 85 ARG A C 1
ATOM 695 O O A ARG A 1 88 ? 51.221 22.100 8.253 0.50 7.34 85 ARG A O 1
ATOM 696 O O B ARG A 1 88 ? 51.330 22.211 8.250 0.50 7.35 85 ARG A O 1
ATOM 711 N N . GLN A 1 89 ? 49.744 23.708 8.835 1.00 6.55 86 GLN A N 1
ATOM 712 C CA . GLN A 1 89 ? 50.738 24.575 9.455 1.00 6.64 86 GLN A CA 1
ATOM 713 C C . GLN A 1 89 ? 51.134 24.112 10.848 1.00 6.82 86 GLN A C 1
ATOM 714 O O . GLN A 1 89 ? 52.261 24.304 11.275 1.00 8.14 86 GLN A O 1
ATOM 720 N N . VAL A 1 90 ? 50.203 23.531 11.582 1.00 7.13 87 VAL A N 1
ATOM 721 C CA . VAL A 1 90 ? 50.450 23.151 12.959 1.00 6.50 87 VAL A CA 1
ATOM 722 C C . VAL A 1 90 ? 51.138 21.786 13.077 1.00 6.66 87 VAL A C 1
ATOM 723 O O . VAL A 1 90 ? 51.989 21.599 13.938 1.00 7.71 87 VAL A O 1
ATOM 727 N N . GLN A 1 91 ? 50.736 20.836 12.239 1.00 6.87 88 GLN A N 1
ATOM 728 C CA . GLN A 1 91 ? 51.299 19.495 12.281 1.00 5.92 88 GLN A CA 1
ATOM 729 C C . GLN A 1 91 ? 51.019 18.788 13.618 1.00 6.12 88 GLN A C 1
ATOM 730 O O . GLN A 1 91 ? 51.942 18.398 14.332 1.00 7.18 88 GLN A O 1
ATOM 736 N N . PRO A 1 92 ? 49.743 18.600 13.974 1.00 6.08 89 PRO A N 1
ATOM 737 C CA . PRO A 1 92 ? 49.346 17.994 15.239 1.00 6.50 89 PRO A CA 1
ATOM 738 C C . PRO A 1 92 ? 49.394 16.467 15.157 1.00 6.16 89 PRO A C 1
ATOM 739 O O . PRO A 1 92 ? 49.604 15.920 14.077 1.00 7.16 89 PRO A O 1
ATOM 743 N N . GLN A 1 93 ? 49.146 15.805 16.270 1.00 5.92 90 GLN A N 1
ATOM 744 C CA . GLN A 1 93 ? 48.946 14.355 16.254 1.00 6.18 90 GLN A CA 1
ATOM 745 C C . GLN A 1 93 ? 47.594 13.923 15.691 1.00 4.92 90 GLN A C 1
ATOM 746 O O . GLN A 1 93 ? 47.442 12.766 15.250 1.00 6.49 90 GLN A O 1
ATOM 752 N N . HIS A 1 94 ? 46.589 14.818 15.714 1.00 5.89 91 HIS A N 1
ATOM 753 C CA . HIS A 1 94 ? 45.232 14.377 15.394 1.00 5.62 91 HIS A CA 1
ATOM 754 C C . HIS A 1 94 ? 44.434 15.507 14.767 1.00 5.72 91 HIS A C 1
ATOM 755 O O . HIS A 1 94 ? 44.532 16.672 15.185 1.00 5.97 91 HIS A O 1
ATOM 762 N N . VAL A 1 95 ? 43.607 15.136 13.808 1.00 5.72 92 VAL A N 1
ATOM 763 C CA . VAL A 1 95 ? 42.731 16.073 13.101 1.00 5.64 92 VAL A CA 1
ATOM 764 C C . VAL A 1 95 ? 41.334 15.474 12.999 1.00 5.68 92 VAL A C 1
ATOM 765 O O . VAL A 1 95 ? 41.161 14.320 12.589 1.00 6.40 92 VAL A O 1
ATOM 769 N N . ASN A 1 96 ? 40.332 16.292 13.321 1.00 5.47 93 ASN A N 1
ATOM 770 C CA . ASN A 1 96 ? 38.927 15.945 13.105 1.00 5.33 93 ASN A CA 1
ATOM 771 C C . ASN A 1 96 ? 38.498 16.463 11.734 1.00 5.58 93 ASN A C 1
ATOM 772 O O . ASN A 1 96 ? 38.630 17.674 11.469 1.00 6.39 93 ASN A O 1
ATOM 777 N N . GLN A 1 97 ? 37.934 15.590 10.887 1.00 5.47 94 GLN A N 1
ATOM 778 C CA . GLN A 1 97 ? 37.423 16.050 9.590 1.00 5.05 94 GLN A CA 1
ATOM 779 C C . GLN A 1 97 ? 36.020 15.522 9.338 1.00 5.41 94 GLN A C 1
ATOM 780 O O . GLN A 1 97 ? 35.593 14.488 9.867 1.00 6.07 94 GLN A O 1
ATOM 786 N N . VAL A 1 98 ? 35.328 16.217 8.450 1.00 5.20 95 VAL A N 1
ATOM 787 C CA . VAL A 1 98 ? 34.096 15.658 7.860 1.00 5.81 95 VAL A CA 1
ATOM 788 C C . VAL A 1 98 ? 34.480 14.766 6.696 1.00 5.15 95 VAL A C 1
ATOM 789 O O . VAL A 1 98 ? 35.624 14.792 6.235 1.00 5.59 95 VAL A O 1
ATOM 793 N N . PHE A 1 99 ? 33.537 13.986 6.194 1.00 5.87 96 PHE A N 1
ATOM 794 C CA . PHE A 1 99 ? 33.907 12.965 5.208 1.00 5.71 96 PHE A CA 1
ATOM 795 C C . PHE A 1 99 ? 34.644 13.556 4.002 1.00 5.85 96 PHE A C 1
ATOM 796 O O . PHE A 1 99 ? 35.585 12.930 3.481 1.00 5.90 96 PHE A O 1
ATOM 804 N N . THR A 1 100 ? 34.187 14.724 3.559 1.00 5.24 97 THR A N 1
ATOM 805 C CA . THR A 1 100 ? 34.683 15.411 2.384 1.00 5.38 97 THR A CA 1
ATOM 806 C C . THR A 1 100 ? 35.970 16.220 2.599 1.00 5.33 97 THR A C 1
ATOM 807 O O . THR A 1 100 ? 36.423 16.852 1.635 1.00 6.08 97 THR A O 1
ATOM 811 N N . GLY A 1 101 ? 36.517 16.203 3.821 1.00 5.54 98 GLY A N 1
ATOM 812 C CA . GLY A 1 101 ? 37.729 16.941 4.150 1.00 5.39 98 GLY A CA 1
ATOM 813 C C . GLY A 1 101 ? 38.906 16.053 4.491 1.00 5.25 98 GLY A C 1
ATOM 814 O O . GLY A 1 101 ? 40.009 16.597 4.679 1.00 5.35 98 GLY A O 1
ATOM 815 N N . VAL A 1 102 ? 38.716 14.739 4.596 1.00 4.75 99 VAL A N 1
ATOM 816 C CA . VAL A 1 102 ? 39.766 13.827 5.015 1.00 5.36 99 VAL A CA 1
ATOM 817 C C . VAL A 1 102 ? 40.967 13.870 4.045 1.00 5.24 99 VAL A C 1
ATOM 818 O O . VAL A 1 102 ? 42.107 14.077 4.467 1.00 5.26 99 VAL A O 1
ATOM 822 N N . ALA A 1 103 ? 40.706 13.715 2.755 1.00 5.27 100 ALA A N 1
ATOM 823 C CA . ALA A 1 103 ? 41.771 13.687 1.751 1.00 6.08 100 ALA A CA 1
ATOM 824 C C . ALA A 1 103 ? 42.468 15.044 1.663 1.00 5.04 100 ALA A C 1
ATOM 825 O O . ALA A 1 103 ? 43.690 15.092 1.536 1.00 5.98 100 ALA A O 1
ATOM 827 N N . THR A 1 104 ? 41.713 16.145 1.748 1.00 5.54 101 THR A N 1
ATOM 828 C CA . THR A 1 104 ? 42.336 17.477 1.730 1.00 5.83 101 THR A CA 1
ATOM 829 C C . THR A 1 104 ? 43.285 17.610 2.892 1.00 5.20 101 THR A C 1
ATOM 830 O O . THR A 1 104 ? 44.448 18.051 2.735 1.00 6.16 101 THR A O 1
ATOM 834 N N . SER A 1 105 ? 42.839 17.238 4.090 1.00 5.39 102 SER A N 1
ATOM 835 C CA . SER A 1 105 ? 43.714 17.337 5.266 1.00 6.08 102 SER A CA 1
ATOM 836 C C . SER A 1 105 ? 44.935 16.447 5.114 1.00 5.98 102 SER A C 1
ATOM 837 O O . SER A 1 105 ? 46.043 16.887 5.388 1.00 6.81 102 SER A O 1
ATOM 840 N N . ARG A 1 106 ? 44.761 15.206 4.675 1.00 5.94 103 ARG A N 1
ATOM 841 C CA . ARG A 1 106 ? 45.910 14.311 4.482 1.00 6.09 103 ARG A CA 1
ATOM 842 C C . ARG A 1 106 ? 46.915 14.909 3.482 1.00 6.20 103 ARG A C 1
ATOM 843 O O . ARG A 1 106 ? 48.131 14.911 3.727 1.00 6.97 103 ARG A O 1
ATOM 851 N N . ALA A 1 107 ? 46.403 15.425 2.360 1.00 6.09 104 ALA A N 1
ATOM 852 C CA . ALA A 1 107 ? 47.267 15.974 1.315 1.00 6.73 104 ALA A CA 1
ATOM 853 C C . ALA A 1 107 ? 48.052 17.176 1.819 1.00 7.53 104 ALA A C 1
ATOM 854 O O . ALA A 1 107 ? 49.266 17.286 1.577 1.00 8.55 104 ALA A O 1
ATOM 856 N N . LEU A 1 108 ? 47.382 18.077 2.558 1.00 7.53 105 LEU A N 1
ATOM 857 C CA . LEU A 1 108 ? 48.063 19.256 3.040 1.00 7.81 105 LEU A CA 1
ATOM 858 C C . LEU A 1 108 ? 48.993 18.953 4.208 1.00 8.43 105 LEU A C 1
ATOM 859 O O . LEU A 1 108 ? 50.029 19.623 4.350 1.00 9.42 105 LEU A O 1
ATOM 864 N N . LEU A 1 109 ? 48.665 17.954 5.018 1.00 7.85 106 LEU A N 1
ATOM 865 C CA . LEU A 1 109 ? 49.587 17.537 6.069 1.00 7.79 106 LEU A CA 1
ATOM 866 C C . LEU A 1 109 ? 50.925 17.109 5.482 1.00 7.95 106 LEU A C 1
ATOM 867 O O . LEU A 1 109 ? 51.978 17.348 6.100 1.00 8.15 106 LEU A O 1
ATOM 872 N N . GLY A 1 110 ? 50.884 16.448 4.336 1.00 8.17 107 GLY A N 1
ATOM 873 C CA . GLY A 1 110 ? 52.104 16.039 3.658 1.00 9.67 107 GLY A CA 1
ATOM 874 C C . GLY A 1 110 ? 52.781 14.832 4.260 1.00 10.07 107 GLY A C 1
ATOM 875 O O . GLY A 1 110 ? 53.912 14.518 3.904 1.00 12.46 107 GLY A O 1
ATOM 876 N N . GLN A 1 111 ? 52.111 14.141 5.180 1.00 8.66 108 GLN A N 1
ATOM 877 C CA . GLN A 1 111 ? 52.665 12.945 5.811 1.00 8.26 108 GLN A CA 1
ATOM 878 C C . GLN A 1 111 ? 51.516 12.080 6.281 1.00 8.73 108 GLN A C 1
ATOM 879 O O . GLN A 1 111 ? 50.379 12.553 6.384 1.00 8.54 108 GLN A O 1
ATOM 885 N N . ASN A 1 112 ? 51.838 10.820 6.531 1.00 8.65 109 ASN A N 1
ATOM 886 C CA . ASN A 1 112 ? 50.874 9.772 6.867 1.00 8.94 109 ASN A CA 1
ATOM 887 C C . ASN A 1 112 ? 50.794 9.418 8.334 1.00 8.96 109 ASN A C 1
ATOM 888 O O . ASN A 1 112 ? 50.058 8.511 8.701 1.00 11.14 109 ASN A O 1
ATOM 893 N N . GLU A 1 113 ? 51.511 10.149 9.194 1.00 8.42 110 GLU A N 1
ATOM 894 C CA . GLU A 1 113 ? 51.562 9.843 10.638 1.00 9.19 110 GLU A CA 1
ATOM 895 C C . GLU A 1 113 ? 50.399 10.443 11.412 1.00 8.21 110 GLU A C 1
ATOM 896 O O . GLU A 1 113 ? 49.768 9.759 12.248 1.00 8.86 110 GLU A O 1
ATOM 902 N N . THR A 1 114 ? 50.101 11.725 11.194 1.00 7.38 111 THR A N 1
ATOM 903 C CA . THR A 1 114 ? 48.987 12.363 11.887 1.00 7.06 111 THR A CA 1
ATOM 904 C C . THR A 1 114 ? 47.709 11.529 11.671 1.00 6.13 111 THR A C 1
ATOM 905 O O . THR A 1 114 ? 47.428 11.092 10.543 1.00 7.26 111 THR A O 1
ATOM 909 N N . VAL A 1 115 ? 46.927 11.341 12.739 1.00 6.65 112 VAL A N 1
ATOM 910 C CA . VAL A 1 115 ? 45.674 10.589 12.652 1.00 6.80 112 VAL A CA 1
ATOM 911 C C . VAL A 1 115 ? 44.605 11.530 12.166 1.00 6.67 112 VAL A C 1
ATOM 912 O O . VAL A 1 115 ? 44.362 12.561 12.799 1.00 7.43 112 VAL A O 1
ATOM 916 N N . VAL A 1 116 ? 43.907 11.158 11.078 1.00 6.38 113 VAL A N 1
ATOM 917 C CA . VAL A 1 116 ? 42.826 12.003 10.551 1.00 5.87 113 VAL A CA 1
ATOM 918 C C . VAL A 1 116 ? 41.563 11.194 10.556 1.00 5.73 113 VAL A C 1
ATOM 919 O O . VAL A 1 116 ? 41.473 10.160 9.893 1.00 7.08 113 VAL A O 1
ATOM 923 N N . ASN A 1 117 ? 40.591 11.650 11.352 1.00 5.83 114 ASN A N 1
ATOM 924 C CA . ASN A 1 117 ? 39.302 10.980 11.376 1.00 5.90 114 ASN A CA 1
ATOM 925 C C . ASN A 1 117 ? 38.373 11.498 10.300 1.00 5.45 114 ASN A C 1
ATOM 926 O O . ASN A 1 117 ? 38.610 12.550 9.718 1.00 6.37 114 ASN A O 1
ATOM 931 N N . GLY A 1 118 ? 37.314 10.752 10.030 1.00 5.88 115 GLY A N 1
ATOM 932 C CA . GLY A 1 118 ? 36.280 11.178 9.097 1.00 6.35 115 GLY A CA 1
ATOM 933 C C . GLY A 1 118 ? 34.917 10.927 9.720 1.00 5.48 115 GLY A C 1
ATOM 934 O O . GLY A 1 118 ? 34.605 9.810 10.143 1.00 7.20 115 GLY A O 1
ATOM 935 N N A LEU A 1 119 ? 34.098 11.964 9.734 0.50 6.19 116 LEU A N 1
ATOM 936 N N B LEU A 1 119 ? 34.117 11.981 9.782 0.50 6.39 116 LEU A N 1
ATOM 937 C CA A LEU A 1 119 ? 32.792 11.936 10.385 0.50 6.08 116 LEU A CA 1
ATOM 938 C CA B LEU A 1 119 ? 32.783 11.947 10.384 0.50 6.52 116 LEU A CA 1
ATOM 939 C C A LEU A 1 119 ? 31.754 11.211 9.543 0.50 5.82 116 LEU A C 1
ATOM 940 C C B LEU A 1 119 ? 31.793 11.183 9.522 0.50 6.03 116 LEU A C 1
ATOM 941 O O A LEU A 1 119 ? 31.442 11.625 8.412 0.50 6.29 116 LEU A O 1
ATOM 942 O O B LEU A 1 119 ? 31.553 11.548 8.357 0.50 6.42 116 LEU A O 1
ATOM 951 N N . VAL A 1 120 ? 31.223 10.128 10.089 1.00 5.89 117 VAL A N 1
ATOM 952 C CA . VAL A 1 120 ? 30.097 9.409 9.467 1.00 6.96 117 VAL A CA 1
ATOM 953 C C . VAL A 1 120 ? 29.076 9.210 10.587 1.00 6.00 117 VAL A C 1
ATOM 954 O O . VAL A 1 120 ? 29.436 9.186 11.780 1.00 7.49 117 VAL A O 1
ATOM 958 N N . SER A 1 121 ? 27.803 8.997 10.223 1.00 6.54 118 SER A N 1
ATOM 959 C CA . SER A 1 121 ? 26.777 9.163 11.188 1.00 6.94 118 SER A CA 1
ATOM 960 C C . SER A 1 121 ? 25.724 8.034 11.169 1.00 6.36 118 SER A C 1
ATOM 961 O O . SER A 1 121 ? 25.551 7.348 10.161 1.00 6.48 118 SER A O 1
ATOM 964 N N . PRO A 1 122 ? 25.000 7.877 12.273 1.00 6.80 119 PRO A N 1
ATOM 965 C CA . PRO A 1 122 ? 23.912 6.878 12.304 1.00 6.97 119 PRO A CA 1
ATOM 966 C C . PRO A 1 122 ? 22.831 7.170 11.296 1.00 6.28 119 PRO A C 1
ATOM 967 O O . PRO A 1 122 ? 22.647 8.329 10.878 1.00 8.54 119 PRO A O 1
ATOM 971 N N . THR A 1 123 ? 22.126 6.093 10.951 1.00 6.73 120 THR A N 1
ATOM 972 C CA . THR A 1 123 ? 21.050 6.135 9.970 1.00 8.24 120 THR A CA 1
ATOM 973 C C . THR A 1 123 ? 19.755 5.519 10.489 1.00 8.61 120 THR A C 1
ATOM 974 O O . THR A 1 123 ? 18.741 5.625 9.828 1.00 9.81 120 THR A O 1
ATOM 978 N N . GLY A 1 124 ? 19.797 4.847 11.641 1.00 7.54 121 GLY A N 1
ATOM 979 C CA . GLY A 1 124 ? 18.647 4.042 12.047 1.00 8.60 121 GLY A CA 1
ATOM 980 C C . GLY A 1 124 ? 18.749 2.577 11.669 1.00 7.59 121 GLY A C 1
ATOM 981 O O . GLY A 1 124 ? 17.931 1.763 12.128 1.00 9.14 121 GLY A O 1
ATOM 982 N N . THR A 1 125 ? 19.708 2.227 10.808 1.00 8.06 122 THR A N 1
ATOM 983 C CA . THR A 1 125 ? 19.842 0.867 10.267 1.00 8.21 122 THR A CA 1
ATOM 984 C C . THR A 1 125 ? 21.266 0.388 10.533 1.00 6.65 122 THR A C 1
ATOM 985 O O . THR A 1 125 ? 22.195 0.767 9.832 1.00 8.00 122 THR A O 1
ATOM 989 N N . PRO A 1 126 ? 21.434 -0.484 11.539 1.00 6.63 123 PRO A N 1
ATOM 990 C CA . PRO A 1 126 ? 22.766 -1.019 11.757 1.00 6.94 123 PRO A CA 1
ATOM 991 C C . PRO A 1 126 ? 23.371 -1.593 10.479 1.00 6.86 123 PRO A C 1
ATOM 992 O O . PRO A 1 126 ? 22.694 -2.326 9.752 1.00 7.32 123 PRO A O 1
ATOM 996 N N . GLY A 1 127 ? 24.665 -1.303 10.277 1.00 6.78 124 GLY A N 1
ATOM 997 C CA . GLY A 1 127 ? 25.379 -1.721 9.096 1.00 7.52 124 GLY A CA 1
ATOM 998 C C . GLY A 1 127 ? 25.477 -0.638 8.009 1.00 6.62 124 GLY A C 1
ATOM 999 O O . GLY A 1 127 ? 26.291 -0.779 7.097 1.00 7.41 124 GLY A O 1
ATOM 1008 N N . VAL A 1 129 ? 25.812 3.548 7.152 1.00 6.57 126 VAL A N 1
ATOM 1009 C CA . VAL A 1 129 ? 26.216 4.833 7.736 1.00 6.50 126 VAL A CA 1
ATOM 1010 C C . VAL A 1 129 ? 26.077 5.953 6.744 1.00 5.76 126 VAL A C 1
ATOM 1011 O O . VAL A 1 129 ? 26.235 5.770 5.532 1.00 6.02 126 VAL A O 1
ATOM 1015 N N . LYS A 1 130 ? 25.780 7.136 7.284 1.00 5.69 127 LYS A N 1
ATOM 1016 C CA A LYS A 1 130 ? 25.653 8.354 6.475 0.50 6.44 127 LYS A CA 1
ATOM 1017 C CA B LYS A 1 130 ? 25.651 8.347 6.473 0.50 6.33 127 LYS A CA 1
ATOM 1018 C C . LYS A 1 130 ? 27.020 9.006 6.278 1.00 5.67 127 LYS A C 1
ATOM 1019 O O . LYS A 1 130 ? 27.705 9.322 7.265 1.00 6.66 127 LYS A O 1
ATOM 1030 N N . ILE A 1 131 ? 27.398 9.210 5.015 1.00 5.65 128 ILE A N 1
ATOM 1031 C CA A ILE A 1 131 ? 28.699 9.775 4.636 0.50 5.96 128 ILE A CA 1
ATOM 1032 C CA B ILE A 1 131 ? 28.691 9.788 4.712 0.50 6.20 128 ILE A CA 1
ATOM 1033 C C . ILE A 1 131 ? 28.592 11.208 4.140 1.00 5.28 128 ILE A C 1
ATOM 1034 O O . ILE A 1 131 ? 29.623 11.857 3.885 1.00 6.07 128 ILE A O 1
ATOM 1043 N N . SER A 1 132 ? 27.367 11.714 3.972 1.00 5.70 129 SER A N 1
ATOM 1044 C CA . SER A 1 132 ? 27.142 13.064 3.402 1.00 5.55 129 SER A CA 1
ATOM 1045 C C . SER A 1 132 ? 27.226 14.120 4.492 1.00 6.12 129 SER A C 1
ATOM 1046 O O . SER A 1 132 ? 26.253 14.788 4.801 1.00 6.71 129 SER A O 1
ATOM 1049 N N . THR A 1 133 ? 28.436 14.284 5.043 1.00 5.87 130 THR A N 1
ATOM 1050 C CA . THR A 1 133 ? 28.650 15.109 6.220 1.00 5.78 130 THR A CA 1
ATOM 1051 C C . THR A 1 133 ? 29.454 16.369 5.948 1.00 5.60 130 THR A C 1
ATOM 1052 O O . THR A 1 133 ? 29.856 17.072 6.868 1.00 6.86 130 THR A O 1
ATOM 1056 N N . GLY A 1 134 ? 29.676 16.677 4.672 1.00 5.85 131 GLY A N 1
ATOM 1057 C CA . GLY A 1 134 ? 30.440 17.895 4.349 1.00 6.01 131 GLY A CA 1
ATOM 1058 C C . GLY A 1 134 ? 29.558 19.123 4.191 1.00 5.87 131 GLY A C 1
ATOM 1059 O O . GLY A 1 134 ? 28.333 19.078 4.409 1.00 6.01 131 GLY A O 1
ATOM 1060 N N . PRO A 1 135 ? 30.164 20.258 3.804 1.00 6.64 132 PRO A N 1
ATOM 1061 C CA . PRO A 1 135 ? 29.440 21.528 3.776 1.00 6.82 132 PRO A CA 1
ATOM 1062 C C . PRO A 1 135 ? 28.147 21.494 2.978 1.00 7.11 132 PRO A C 1
ATOM 1063 O O . PRO A 1 135 ? 27.089 21.791 3.538 1.00 7.71 132 PRO A O 1
ATOM 1067 N N . LEU A 1 136 ? 28.216 21.145 1.696 1.00 6.36 133 LEU A N 1
ATOM 1068 C CA . LEU A 1 136 ? 27.022 21.049 0.864 1.00 6.44 133 LEU A CA 1
ATOM 1069 C C . LEU A 1 136 ? 26.356 19.683 0.974 1.00 5.65 133 LEU A C 1
ATOM 1070 O O . LEU A 1 136 ? 25.117 19.574 0.924 1.00 7.12 133 LEU A O 1
ATOM 1075 N N . SER A 1 137 ? 27.144 18.617 1.132 1.00 5.67 134 SER A N 1
ATOM 1076 C CA . SER A 1 137 ? 26.557 17.300 1.148 1.00 5.52 134 SER A CA 1
ATOM 1077 C C . SER A 1 137 ? 25.654 17.127 2.376 1.00 5.86 134 SER A C 1
ATOM 1078 O O . SER A 1 137 ? 24.647 16.392 2.281 1.00 6.17 134 SER A O 1
ATOM 1081 N N . SER A 1 138 ? 25.958 17.795 3.507 1.00 6.36 135 SER A N 1
ATOM 1082 C CA . SER A 1 138 ? 25.128 17.699 4.687 1.00 6.80 135 SER A CA 1
ATOM 1083 C C . SER A 1 138 ? 23.716 18.275 4.458 1.00 6.50 135 SER A C 1
ATOM 1084 O O . SER A 1 138 ? 22.788 17.916 5.181 1.00 7.61 135 SER A O 1
ATOM 1087 N N . GLY A 1 139 ? 23.554 19.123 3.445 1.00 6.86 136 GLY A N 1
ATOM 1088 C CA . GLY A 1 139 ? 22.258 19.692 3.102 1.00 7.40 136 GLY A CA 1
ATOM 1089 C C . GLY A 1 139 ? 21.524 18.980 1.983 1.00 7.73 136 GLY A C 1
ATOM 1090 O O . GLY A 1 139 ? 20.418 19.362 1.636 1.00 9.31 136 GLY A O 1
ATOM 1091 N N . ALA A 1 140 ? 22.172 18.005 1.359 1.00 6.55 137 ALA A N 1
ATOM 1092 C CA . ALA A 1 140 ? 21.568 17.195 0.315 1.00 6.70 137 ALA A CA 1
ATOM 1093 C C . ALA A 1 140 ? 20.863 15.999 0.908 1.00 6.47 137 ALA A C 1
ATOM 1094 O O . ALA A 1 140 ? 20.988 15.699 2.098 1.00 6.94 137 ALA A O 1
ATOM 1096 N N . ALA A 1 141 ? 20.098 15.300 0.071 1.00 7.10 138 ALA A N 1
ATOM 1097 C CA . ALA A 1 141 ? 19.535 13.984 0.498 1.00 7.01 138 ALA A CA 1
ATOM 1098 C C . ALA A 1 141 ? 20.670 13.137 1.094 1.00 6.66 138 ALA A C 1
ATOM 1099 O O . ALA A 1 141 ? 21.833 13.212 0.661 1.00 7.41 138 ALA A O 1
ATOM 1101 N N . ASP A 1 142 ? 20.338 12.304 2.071 1.00 6.66 139 ASP A N 1
ATOM 1102 C CA . ASP A 1 142 ? 21.396 11.560 2.740 1.00 6.08 139 ASP A CA 1
ATOM 1103 C C . ASP A 1 142 ? 22.072 10.569 1.797 1.00 6.53 139 ASP A C 1
ATOM 1104 O O . ASP A 1 142 ? 21.413 9.860 1.005 1.00 7.34 139 ASP A O 1
ATOM 1109 N N . GLY A 1 143 ? 23.401 10.503 1.893 1.00 5.67 140 GLY A N 1
ATOM 1110 C CA . GLY A 1 143 ? 24.174 9.464 1.166 1.00 5.49 140 GLY A CA 1
ATOM 1111 C C . GLY A 1 143 ? 24.603 8.422 2.179 1.00 5.13 140 GLY A C 1
ATOM 1112 O O . GLY A 1 143 ? 25.307 8.737 3.152 1.00 6.05 140 GLY A O 1
ATOM 1113 N N . ILE A 1 144 ? 24.087 7.201 1.996 1.00 5.41 141 ILE A N 1
ATOM 1114 C CA . ILE A 1 144 ? 24.231 6.124 2.966 1.00 5.53 141 ILE A CA 1
ATOM 1115 C C . ILE A 1 144 ? 24.873 4.943 2.276 1.00 5.52 141 ILE A C 1
ATOM 1116 O O . ILE A 1 144 ? 24.465 4.546 1.174 1.00 5.49 141 ILE A O 1
ATOM 1121 N N . VAL A 1 145 ? 25.904 4.388 2.929 1.00 5.56 142 VAL A N 1
ATOM 1122 C CA . VAL A 1 145 ? 26.647 3.269 2.357 1.00 5.94 142 VAL A CA 1
ATOM 1123 C C . VAL A 1 145 ? 26.916 2.221 3.421 1.00 5.78 142 VAL A C 1
ATOM 1124 O O . VAL A 1 145 ? 26.858 2.497 4.632 1.00 5.76 142 VAL A O 1
ATOM 1128 N N . PRO A 1 146 ? 27.234 0.994 2.993 1.00 6.33 143 PRO A N 1
ATOM 1129 C CA . PRO A 1 146 ? 27.608 -0.014 3.983 1.00 5.92 143 PRO A CA 1
ATOM 1130 C C . PRO A 1 146 ? 28.876 0.365 4.744 1.00 5.24 143 PRO A C 1
ATOM 1131 O O . PRO A 1 146 ? 29.784 1.018 4.206 1.00 5.77 143 PRO A O 1
ATOM 1135 N N . LEU A 1 147 ? 28.966 -0.112 5.978 1.00 5.54 144 LEU A N 1
ATOM 1136 C CA . LEU A 1 147 ? 30.167 0.172 6.794 1.00 6.08 144 LEU A CA 1
ATOM 1137 C C . LEU A 1 147 ? 31.475 -0.241 6.104 1.00 5.54 144 LEU A C 1
ATOM 1138 O O . LEU A 1 147 ? 32.451 0.520 6.150 1.00 6.18 144 LEU A O 1
ATOM 1143 N N . GLU A 1 148 ? 31.515 -1.436 5.491 1.00 6.15 145 GLU A N 1
ATOM 1144 C CA . GLU A 1 148 ? 32.743 -1.848 4.808 1.00 6.42 145 GLU A CA 1
ATOM 1145 C C . GLU A 1 148 ? 33.191 -0.802 3.780 1.00 5.35 145 GLU A C 1
ATOM 1146 O O . GLU A 1 148 ? 34.380 -0.494 3.624 1.00 6.22 145 GLU A O 1
ATOM 1152 N N . THR A 1 149 ? 32.203 -0.263 3.082 1.00 6.07 146 THR A N 1
ATOM 1153 C CA . THR A 1 149 ? 32.439 0.688 2.022 1.00 5.61 146 THR A CA 1
ATOM 1154 C C . THR A 1 149 ? 32.878 2.040 2.578 1.00 5.35 146 THR A C 1
ATOM 1155 O O . THR A 1 149 ? 33.781 2.669 2.036 1.00 5.65 146 THR A O 1
ATOM 1159 N N . ALA A 1 150 ? 32.234 2.492 3.646 1.00 5.47 147 ALA A N 1
ATOM 1160 C CA . ALA A 1 150 ? 32.672 3.727 4.284 1.00 5.73 147 ALA A CA 1
ATOM 1161 C C . ALA A 1 150 ? 34.120 3.624 4.735 1.00 4.95 147 ALA A C 1
ATOM 1162 O O . ALA A 1 150 ? 34.883 4.581 4.566 1.00 5.66 147 ALA A O 1
ATOM 1164 N N . ILE A 1 151 ? 34.489 2.483 5.319 1.00 5.97 148 ILE A N 1
ATOM 1165 C CA . ILE A 1 151 ? 35.859 2.273 5.734 1.00 6.00 148 ILE A CA 1
ATOM 1166 C C . ILE A 1 151 ? 36.811 2.309 4.538 1.00 5.97 148 ILE A C 1
ATOM 1167 O O . ILE A 1 151 ? 37.838 2.976 4.573 1.00 5.87 148 ILE A O 1
ATOM 1172 N N . ALA A 1 152 ? 36.484 1.610 3.456 1.00 6.22 149 ALA A N 1
ATOM 1173 C CA . ALA A 1 152 ? 37.366 1.567 2.297 1.00 6.09 149 ALA A CA 1
ATOM 1174 C C . ALA A 1 152 ? 37.479 2.959 1.671 1.00 5.29 149 ALA A C 1
ATOM 1175 O O . ALA A 1 152 ? 38.557 3.375 1.234 1.00 5.53 149 ALA A O 1
ATOM 1177 N N . LEU A 1 153 ? 36.353 3.689 1.599 1.00 5.85 150 LEU A N 1
ATOM 1178 C CA . LEU A 1 153 ? 36.364 5.071 1.088 1.00 5.92 150 LEU A CA 1
ATOM 1179 C C . LEU A 1 153 ? 37.295 5.953 1.913 1.00 5.29 150 LEU A C 1
ATOM 1180 O O . LEU A 1 153 ? 38.127 6.700 1.374 1.00 6.08 150 LEU A O 1
ATOM 1185 N N . LEU A 1 154 ? 37.177 5.868 3.233 1.00 5.42 151 LEU A N 1
ATOM 1186 C CA . LEU A 1 154 ? 38.021 6.653 4.118 1.00 5.76 151 LEU A CA 1
ATOM 1187 C C . LEU A 1 154 ? 39.491 6.258 3.965 1.00 5.46 151 LEU A C 1
ATOM 1188 O O . LEU A 1 154 ? 40.344 7.139 3.895 1.00 6.21 151 LEU A O 1
ATOM 1193 N N . LYS A 1 155 ? 39.795 4.967 3.869 1.00 5.85 152 LYS A N 1
ATOM 1194 C CA . LYS A 1 155 ? 41.187 4.537 3.677 1.00 6.41 152 LYS A CA 1
ATOM 1195 C C . LYS A 1 155 ? 41.721 5.093 2.352 1.00 5.84 152 LYS A C 1
ATOM 1196 O O . LYS A 1 155 ? 42.870 5.603 2.299 1.00 6.22 152 LYS A O 1
ATOM 1202 N N . ASP A 1 156 ? 40.933 5.009 1.281 1.00 5.52 153 ASP A N 1
ATOM 1203 C CA . ASP A 1 156 ? 41.342 5.529 -0.018 1.00 5.99 153 ASP A CA 1
ATOM 1204 C C . ASP A 1 156 ? 41.635 7.027 0.043 1.00 5.80 153 ASP A C 1
ATOM 1205 O O . ASP A 1 156 ? 42.456 7.527 -0.724 1.00 7.26 153 ASP A O 1
ATOM 1218 N N . GLY A 1 158 ? 42.916 8.655 2.610 1.00 5.99 155 GLY A N 1
ATOM 1219 C CA . GLY A 1 158 ? 43.975 8.994 3.540 1.00 6.40 155 GLY A CA 1
ATOM 1220 C C . GLY A 1 158 ? 43.551 9.054 4.986 1.00 6.61 155 GLY A C 1
ATOM 1221 O O . GLY A 1 158 ? 44.318 9.519 5.834 1.00 6.86 155 GLY A O 1
ATOM 1222 N N . GLY A 1 159 ? 42.351 8.558 5.290 1.00 6.16 156 GLY A N 1
ATOM 1223 C CA . GLY A 1 159 ? 41.874 8.589 6.653 1.00 5.98 156 GLY A CA 1
ATOM 1224 C C . GLY A 1 159 ? 42.412 7.471 7.519 1.00 6.10 156 GLY A C 1
ATOM 1225 O O . GLY A 1 159 ? 42.801 6.406 7.028 1.00 6.30 156 GLY A O 1
ATOM 1226 N N . SER A 1 160 ? 42.394 7.727 8.814 1.00 5.59 157 SER A N 1
ATOM 1227 C CA . SER A 1 160 ? 42.860 6.782 9.815 1.00 6.15 157 SER A CA 1
ATOM 1228 C C . SER A 1 160 ? 41.755 6.088 10.595 1.00 5.85 157 SER A C 1
ATOM 1229 O O . SER A 1 160 ? 41.980 4.997 11.157 1.00 6.62 157 SER A O 1
ATOM 1232 N N . SER A 1 161 ? 40.611 6.751 10.700 1.00 5.67 158 SER A N 1
ATOM 1233 C CA . SER A 1 161 ? 39.578 6.269 11.621 1.00 5.68 158 SER A CA 1
ATOM 1234 C C . SER A 1 161 ? 38.239 6.825 11.223 1.00 5.88 158 SER A C 1
ATOM 1235 O O . SER A 1 161 ? 38.124 7.820 10.516 1.00 6.00 158 SER A O 1
ATOM 1238 N N . ILE A 1 162 ? 37.199 6.151 11.700 1.00 6.13 159 ILE A N 1
ATOM 1239 C CA . ILE A 1 162 ? 35.841 6.692 11.674 1.00 6.17 159 ILE A CA 1
ATOM 1240 C C . ILE A 1 162 ? 35.606 7.502 12.941 1.00 5.28 159 ILE A C 1
ATOM 1241 O O . ILE A 1 162 ? 35.866 7.015 14.049 1.00 6.50 159 ILE A O 1
ATOM 1246 N N . LYS A 1 163 ? 35.100 8.737 12.793 1.00 5.98 160 LYS A N 1
ATOM 1247 C CA . LYS A 1 163 ? 34.535 9.442 13.949 1.00 6.70 160 LYS A CA 1
ATOM 1248 C C . LYS A 1 163 ? 33.022 9.229 13.840 1.00 6.37 160 LYS A C 1
ATOM 1249 O O . LYS A 1 163 ? 32.380 9.676 12.877 1.00 7.70 160 LYS A O 1
ATOM 1255 N N . TYR A 1 164 ? 32.482 8.450 14.769 1.00 5.54 161 TYR A N 1
ATOM 1256 C CA . TYR A 1 164 ? 31.078 8.042 14.687 1.00 6.84 161 TYR A CA 1
ATOM 1257 C C . TYR A 1 164 ? 30.262 8.980 15.568 1.00 6.17 161 TYR A C 1
ATOM 1258 O O . TYR A 1 164 ? 30.389 8.936 16.809 1.00 7.80 161 TYR A O 1
ATOM 1267 N N . PHE A 1 165 ? 29.488 9.859 14.919 1.00 7.09 162 PHE A N 1
ATOM 1268 C CA . PHE A 1 165 ? 28.861 10.994 15.612 1.00 7.93 162 PHE A CA 1
ATOM 1269 C C . PHE A 1 165 ? 27.592 11.341 14.864 1.00 8.54 162 PHE A C 1
ATOM 1270 O O . PHE A 1 165 ? 27.614 11.334 13.632 1.00 8.66 162 PHE A O 1
ATOM 1278 N N . PRO A 1 166 ? 26.495 11.693 15.568 1.00 9.51 163 PRO A N 1
ATOM 1279 C CA . PRO A 1 166 ? 26.328 11.710 17.030 1.00 10.25 163 PRO A CA 1
ATOM 1280 C C . PRO A 1 166 ? 25.923 10.308 17.478 1.00 10.04 163 PRO A C 1
ATOM 1281 O O . PRO A 1 166 ? 24.875 9.794 17.026 1.00 11.25 163 PRO A O 1
ATOM 1301 N N . GLY A 1 168 ? 24.787 9.105 20.308 1.00 12.13 165 GLY A N 1
ATOM 1302 C CA . GLY A 1 168 ? 23.610 9.044 21.181 1.00 13.14 165 GLY A CA 1
ATOM 1303 C C . GLY A 1 168 ? 23.805 8.324 22.512 1.00 13.27 165 GLY A C 1
ATOM 1304 O O . GLY A 1 168 ? 22.824 7.791 23.055 1.00 13.53 165 GLY A O 1
ATOM 1305 N N . GLY A 1 169 ? 25.039 8.292 23.033 1.00 12.35 166 GLY A N 1
ATOM 1306 C CA . GLY A 1 169 ? 25.310 7.543 24.254 1.00 12.72 166 GLY A CA 1
ATOM 1307 C C . GLY A 1 169 ? 25.104 6.064 24.032 1.00 13.47 166 GLY A C 1
ATOM 1308 O O . GLY A 1 169 ? 25.842 5.451 23.269 1.00 15.35 166 GLY A O 1
ATOM 1309 N N . LEU A 1 170 ? 24.069 5.503 24.649 1.00 14.03 167 LEU A N 1
ATOM 1310 C CA . LEU A 1 170 ? 23.708 4.110 24.422 1.00 15.65 167 LEU A CA 1
ATOM 1311 C C . LEU A 1 170 ? 22.322 3.967 23.797 1.00 16.14 167 LEU A C 1
ATOM 1312 O O . LEU A 1 170 ? 21.748 2.863 23.775 1.00 18.18 167 LEU A O 1
ATOM 1317 N N . LYS A 1 171 ? 21.773 5.072 23.294 1.00 15.79 168 LYS A N 1
ATOM 1318 C CA . LYS A 1 171 ? 20.417 5.038 22.755 1.00 15.84 168 LYS A CA 1
ATOM 1319 C C . LYS A 1 171 ? 20.298 4.186 21.508 1.00 15.54 168 LYS A C 1
ATOM 1320 O O . LYS A 1 171 ? 19.215 3.651 21.204 1.00 16.67 168 LYS A O 1
ATOM 1326 N N . HIS A 1 172 ? 21.394 4.095 20.768 1.00 13.84 169 HIS A N 1
ATOM 1327 C CA . HIS A 1 172 ? 21.449 3.364 19.501 1.00 13.14 169 HIS A CA 1
ATOM 1328 C C . HIS A 1 172 ? 22.587 2.363 19.528 1.00 12.09 169 HIS A C 1
ATOM 1329 O O . HIS A 1 172 ? 23.493 2.353 18.673 1.00 11.85 169 HIS A O 1
ATOM 1336 N N A ARG A 1 173 ? 22.488 1.473 20.509 0.50 11.74 170 ARG A N 1
ATOM 1337 N N B ARG A 1 173 ? 22.509 1.481 20.509 0.50 12.27 170 ARG A N 1
ATOM 1338 C CA A ARG A 1 173 ? 23.537 0.511 20.806 0.50 11.02 170 ARG A CA 1
ATOM 1339 C CA B ARG A 1 173 ? 23.594 0.563 20.781 0.50 11.92 170 ARG A CA 1
ATOM 1340 C C A ARG A 1 173 ? 23.817 -0.425 19.625 0.50 10.27 170 ARG A C 1
ATOM 1341 C C B ARG A 1 173 ? 23.829 -0.438 19.629 0.50 10.84 170 ARG A C 1
ATOM 1342 O O A ARG A 1 173 ? 24.974 -0.684 19.293 0.50 9.59 170 ARG A O 1
ATOM 1343 O O B ARG A 1 173 ? 24.977 -0.742 19.308 0.50 10.04 170 ARG A O 1
ATOM 1358 N N . ALA A 1 174 ? 22.770 -0.939 18.991 1.00 9.77 171 ALA A N 1
ATOM 1359 C CA . ALA A 1 174 ? 22.955 -1.875 17.879 1.00 8.72 171 ALA A CA 1
ATOM 1360 C C . ALA A 1 174 ? 23.681 -1.243 16.711 1.00 8.24 171 ALA A C 1
ATOM 1361 O O . ALA A 1 174 ? 24.529 -1.899 16.102 1.00 8.05 171 ALA A O 1
ATOM 1363 N N . GLU A 1 175 ? 23.377 0.011 16.388 1.00 7.61 172 GLU A N 1
ATOM 1364 C CA . GLU A 1 175 ? 24.131 0.671 15.310 1.00 7.41 172 GLU A CA 1
ATOM 1365 C C . GLU A 1 175 ? 25.594 0.783 15.706 1.00 6.38 172 GLU A C 1
ATOM 1366 O O . GLU A 1 175 ? 26.471 0.532 14.879 1.00 7.36 172 GLU A O 1
ATOM 1372 N N . PHE A 1 176 ? 25.867 1.178 16.957 1.00 7.18 173 PHE A N 1
ATOM 1373 C CA . PHE A 1 176 ? 27.251 1.297 17.396 1.00 7.68 173 PHE A CA 1
ATOM 1374 C C . PHE A 1 176 ? 27.983 -0.037 17.383 1.00 7.12 173 PHE A C 1
ATOM 1375 O O . PHE A 1 176 ? 29.143 -0.130 16.934 1.00 7.18 173 PHE A O 1
ATOM 1383 N N A GLU A 1 177 ? 27.313 -1.086 17.862 0.50 7.04 174 GLU A N 1
ATOM 1384 N N B GLU A 1 177 ? 27.310 -1.088 17.866 0.50 7.23 174 GLU A N 1
ATOM 1385 C CA A GLU A 1 177 ? 27.932 -2.398 17.804 0.50 7.36 174 GLU A CA 1
ATOM 1386 C CA B GLU A 1 177 ? 27.890 -2.427 17.797 0.50 7.95 174 GLU A CA 1
ATOM 1387 C C A GLU A 1 177 ? 28.315 -2.782 16.375 0.50 7.22 174 GLU A C 1
ATOM 1388 C C B GLU A 1 177 ? 28.313 -2.777 16.375 0.50 7.42 174 GLU A C 1
ATOM 1389 O O A GLU A 1 177 ? 29.380 -3.363 16.163 0.50 7.05 174 GLU A O 1
ATOM 1390 O O B GLU A 1 177 ? 29.388 -3.345 16.165 0.50 7.24 174 GLU A O 1
ATOM 1401 N N . ALA A 1 178 ? 27.445 -2.498 15.406 1.00 6.73 175 ALA A N 1
ATOM 1402 C CA . ALA A 1 178 ? 27.769 -2.812 14.009 1.00 6.37 175 ALA A CA 1
ATOM 1403 C C . ALA A 1 178 ? 28.985 -1.996 13.549 1.00 6.32 175 ALA A C 1
ATOM 1404 O O . ALA A 1 178 ? 29.831 -2.508 12.825 1.00 6.49 175 ALA A O 1
ATOM 1406 N N . VAL A 1 179 ? 29.067 -0.731 13.941 1.00 6.18 176 VAL A N 1
ATOM 1407 C CA . VAL A 1 179 ? 30.239 0.076 13.581 1.00 7.00 176 VAL A CA 1
ATOM 1408 C C . VAL A 1 179 ? 31.513 -0.558 14.124 1.00 6.20 176 VAL A C 1
ATOM 1409 O O . VAL A 1 179 ? 32.519 -0.693 13.409 1.00 7.24 176 VAL A O 1
ATOM 1413 N N . ALA A 1 180 ? 31.498 -0.928 15.406 1.00 7.02 177 ALA A N 1
ATOM 1414 C CA . ALA A 1 180 ? 32.684 -1.494 16.034 1.00 6.96 177 ALA A CA 1
ATOM 1415 C C . ALA A 1 180 ? 33.050 -2.824 15.349 1.00 6.87 177 ALA A C 1
ATOM 1416 O O . ALA A 1 180 ? 34.221 -3.073 15.050 1.00 7.08 177 ALA A O 1
ATOM 1418 N N A LYS A 1 181 ? 32.040 -3.671 15.084 0.50 7.43 178 LYS A N 1
ATOM 1419 N N B LYS A 1 181 ? 32.052 -3.662 15.068 0.50 6.60 178 LYS A N 1
ATOM 1420 C CA A LYS A 1 181 ? 32.272 -4.948 14.393 0.50 8.08 178 LYS A CA 1
ATOM 1421 C CA B LYS A 1 181 ? 32.343 -4.935 14.432 0.50 6.38 178 LYS A CA 1
ATOM 1422 C C A LYS A 1 181 ? 32.945 -4.716 13.038 0.50 7.49 178 LYS A C 1
ATOM 1423 C C B LYS A 1 181 ? 32.947 -4.725 13.028 0.50 6.67 178 LYS A C 1
ATOM 1424 O O A LYS A 1 181 ? 33.862 -5.432 12.676 0.50 7.38 178 LYS A O 1
ATOM 1425 O O B LYS A 1 181 ? 33.840 -5.452 12.631 0.50 6.70 178 LYS A O 1
ATOM 1436 N N . ALA A 1 182 ? 32.482 -3.716 12.295 1.00 6.38 179 ALA A N 1
ATOM 1437 C CA . ALA A 1 182 ? 33.029 -3.463 10.971 1.00 6.50 179 ALA A CA 1
ATOM 1438 C C . ALA A 1 182 ? 34.466 -2.932 11.047 1.00 6.62 179 ALA A C 1
ATOM 1439 O O . ALA A 1 182 ? 35.321 -3.303 10.239 1.00 6.26 179 ALA A O 1
ATOM 1441 N N . CYS A 1 183 ? 34.731 -2.055 12.019 1.00 6.66 180 CYS A N 1
ATOM 1442 C CA . CYS A 1 183 ? 36.080 -1.563 12.162 1.00 6.61 180 CYS A CA 1
ATOM 1443 C C . CYS A 1 183 ? 37.041 -2.707 12.522 1.00 6.87 180 CYS A C 1
ATOM 1444 O O . CYS A 1 183 ? 38.171 -2.747 12.038 1.00 7.63 180 CYS A O 1
ATOM 1447 N N . ALA A 1 184 ? 36.586 -3.649 13.362 1.00 7.22 181 ALA A N 1
ATOM 1448 C CA . ALA A 1 184 ? 37.420 -4.813 13.684 1.00 7.55 181 ALA A CA 1
ATOM 1449 C C . ALA A 1 184 ? 37.634 -5.688 12.430 1.00 7.44 181 ALA A C 1
ATOM 1450 O O . ALA A 1 184 ? 38.750 -6.088 12.108 1.00 8.68 181 ALA A O 1
ATOM 1452 N N . ALA A 1 185 ? 36.550 -5.969 11.704 1.00 7.64 182 ALA A N 1
ATOM 1453 C CA . ALA A 1 185 ? 36.640 -6.880 10.564 1.00 7.88 182 ALA A CA 1
ATOM 1454 C C . ALA A 1 185 ? 37.491 -6.297 9.452 1.00 7.56 182 ALA A C 1
ATOM 1455 O O . ALA A 1 185 ? 38.164 -7.027 8.734 1.00 8.72 182 ALA A O 1
ATOM 1457 N N . HIS A 1 186 ? 37.424 -4.978 9.265 1.00 7.37 183 HIS A N 1
ATOM 1458 C CA . HIS A 1 186 ? 38.050 -4.323 8.120 1.00 8.16 183 HIS A CA 1
ATOM 1459 C C . HIS A 1 186 ? 39.249 -3.485 8.503 1.00 8.52 183 HIS A C 1
ATOM 1460 O O . HIS A 1 186 ? 39.641 -2.571 7.773 1.00 9.66 183 HIS A O 1
ATOM 1467 N N . ASP A 1 187 ? 39.825 -3.777 9.674 1.00 8.02 184 ASP A N 1
ATOM 1468 C CA A ASP A 1 187 ? 41.099 -3.185 10.076 0.50 8.50 184 ASP A CA 1
ATOM 1469 C CA B ASP A 1 187 ? 41.112 -3.198 10.039 0.50 7.98 184 ASP A CA 1
ATOM 1470 C C . ASP A 1 187 ? 41.093 -1.663 10.017 1.00 7.88 184 ASP A C 1
ATOM 1471 O O . ASP A 1 187 ? 41.914 -1.026 9.327 1.00 9.49 184 ASP A O 1
ATOM 1480 N N . PHE A 1 188 ? 40.174 -1.065 10.773 1.00 7.12 185 PHE A N 1
ATOM 1481 C CA . PHE A 1 188 ? 40.137 0.398 10.840 1.00 6.35 185 PHE A CA 1
ATOM 1482 C C . PHE A 1 188 ? 39.928 0.841 12.283 1.00 6.94 185 PHE A C 1
ATOM 1483 O O . PHE A 1 188 ? 39.449 0.072 13.122 1.00 8.00 185 PHE A O 1
ATOM 1491 N N . TRP A 1 189 ? 40.289 2.079 12.587 1.00 6.49 186 TRP A N 1
ATOM 1492 C CA . TRP A 1 189 ? 40.180 2.604 13.950 1.00 6.61 186 TRP A CA 1
ATOM 1493 C C . TRP A 1 189 ? 38.861 3.339 14.139 1.00 6.07 186 TRP A C 1
ATOM 1494 O O . TRP A 1 189 ? 38.197 3.709 13.157 1.00 6.87 186 TRP A O 1
ATOM 1505 N N . LEU A 1 190 ? 38.474 3.538 15.403 1.00 6.41 187 LEU A N 1
ATOM 1506 C CA . LEU A 1 190 ? 37.132 4.046 15.732 1.00 6.00 187 LEU A CA 1
ATOM 1507 C C . LEU A 1 190 ? 37.219 5.112 16.799 1.00 5.85 187 LEU A C 1
ATOM 1508 O O . LEU A 1 190 ? 37.897 4.932 17.826 1.00 6.70 187 LEU A O 1
ATOM 1513 N N . GLU A 1 191 ? 36.446 6.178 16.611 1.00 5.84 188 GLU A N 1
ATOM 1514 C CA . GLU A 1 191 ? 36.398 7.290 17.566 1.00 5.60 188 GLU A CA 1
ATOM 1515 C C . GLU A 1 191 ? 34.930 7.532 17.956 1.00 5.87 188 GLU A C 1
ATOM 1516 O O . GLU A 1 191 ? 34.199 8.346 17.346 1.00 6.67 188 GLU A O 1
ATOM 1522 N N . PRO A 1 192 ? 34.431 6.788 18.969 1.00 6.58 189 PRO A N 1
ATOM 1523 C CA . PRO A 1 192 ? 33.060 6.985 19.425 1.00 7.04 189 PRO A CA 1
ATOM 1524 C C . PRO A 1 192 ? 32.852 8.371 20.002 1.00 6.45 189 PRO A C 1
ATOM 1525 O O . PRO A 1 192 ? 33.631 8.795 20.850 1.00 7.57 189 PRO A O 1
ATOM 1529 N N . THR A 1 193 ? 31.819 9.096 19.569 1.00 7.08 190 THR A N 1
ATOM 1530 C CA . THR A 1 193 ? 31.573 10.450 20.061 1.00 8.03 190 THR A CA 1
ATOM 1531 C C . THR A 1 193 ? 30.096 10.756 20.174 1.00 8.15 190 THR A C 1
ATOM 1532 O O . THR A 1 193 ? 29.328 10.538 19.227 1.00 8.78 190 THR A O 1
ATOM 1536 N N . GLY A 1 194 ? 29.724 11.293 21.335 1.00 8.51 191 GLY A N 1
ATOM 1537 C CA . GLY A 1 194 ? 28.392 11.836 21.563 1.00 8.63 191 GLY A CA 1
ATOM 1538 C C . GLY A 1 194 ? 27.685 11.123 22.694 1.00 8.62 191 GLY A C 1
ATOM 1539 O O . GLY A 1 194 ? 27.385 9.923 22.594 1.00 10.29 191 GLY A O 1
ATOM 1540 N N . GLY A 1 195 ? 27.446 11.856 23.782 1.00 7.94 192 GLY A N 1
ATOM 1541 C CA . GLY A 1 195 ? 26.707 11.310 24.911 1.00 8.84 192 GLY A CA 1
ATOM 1542 C C . GLY A 1 195 ? 27.484 10.433 25.860 1.00 8.43 192 GLY A C 1
ATOM 1543 O O . GLY A 1 195 ? 26.861 9.782 26.692 1.00 9.47 192 GLY A O 1
ATOM 1544 N N . ILE A 1 196 ? 28.813 10.386 25.747 1.00 7.82 193 ILE A N 1
ATOM 1545 C CA . ILE A 1 196 ? 29.602 9.590 26.679 1.00 8.09 193 ILE A CA 1
ATOM 1546 C C . ILE A 1 196 ? 29.704 10.344 28.008 1.00 7.13 193 ILE A C 1
ATOM 1547 O O . ILE A 1 196 ? 29.970 11.566 28.052 1.00 7.64 193 ILE A O 1
ATOM 1552 N N . ASP A 1 197 ? 29.503 9.615 29.099 1.00 7.75 194 ASP A N 1
ATOM 1553 C CA . ASP A 1 197 ? 29.679 10.198 30.431 1.00 7.70 194 ASP A CA 1
ATOM 1554 C C . ASP A 1 197 ? 30.356 9.179 31.334 1.00 7.15 194 ASP A C 1
ATOM 1555 O O . ASP A 1 197 ? 30.694 8.054 30.902 1.00 7.34 194 ASP A O 1
ATOM 1560 N N . LEU A 1 198 ? 30.588 9.539 32.589 1.00 8.02 195 LEU A N 1
ATOM 1561 C CA . LEU A 1 198 ? 31.326 8.625 33.460 1.00 8.71 195 LEU A CA 1
ATOM 1562 C C . LEU A 1 198 ? 30.590 7.323 33.705 1.00 8.86 195 LEU A C 1
ATOM 1563 O O . LEU A 1 198 ? 31.209 6.301 34.002 1.00 9.50 195 LEU A O 1
ATOM 1568 N N . GLU A 1 199 ? 29.264 7.393 33.656 1.00 8.84 196 GLU A N 1
ATOM 1569 C CA . GLU A 1 199 ? 28.434 6.215 33.936 1.00 9.66 196 GLU A CA 1
ATOM 1570 C C . GLU A 1 199 ? 28.288 5.252 32.759 1.00 8.60 196 GLU A C 1
ATOM 1571 O O . GLU A 1 199 ? 28.022 4.088 32.979 1.00 10.37 196 GLU A O 1
ATOM 1577 N N . ASN A 1 200 ? 28.406 5.714 31.515 1.00 8.79 197 ASN A N 1
ATOM 1578 C CA . ASN A 1 200 ? 28.313 4.774 30.385 1.00 8.21 197 ASN A CA 1
ATOM 1579 C C . ASN A 1 200 ? 29.658 4.525 29.697 1.00 7.56 197 ASN A C 1
ATOM 1580 O O . ASN A 1 200 ? 29.704 3.729 28.768 1.00 8.49 197 ASN A O 1
ATOM 1585 N N . TYR A 1 201 ? 30.735 5.159 30.162 1.00 7.15 198 TYR A N 1
ATOM 1586 C CA . TYR A 1 201 ? 32.027 5.058 29.466 1.00 7.53 198 TYR A CA 1
ATOM 1587 C C . TYR A 1 201 ? 32.492 3.613 29.352 1.00 7.55 198 TYR A C 1
ATOM 1588 O O . TYR A 1 201 ? 32.896 3.149 28.271 1.00 8.16 198 TYR A O 1
ATOM 1597 N N . SER A 1 202 ? 32.466 2.888 30.468 1.00 7.37 199 SER A N 1
ATOM 1598 C CA . SER A 1 202 ? 33.009 1.532 30.417 1.00 7.77 199 SER A CA 1
ATOM 1599 C C . SER A 1 202 ? 32.220 0.649 29.474 1.00 8.36 199 SER A C 1
ATOM 1600 O O . SER A 1 202 ? 32.800 -0.109 28.688 1.00 8.60 199 SER A O 1
ATOM 1603 N N . GLU A 1 203 ? 30.893 0.757 29.512 1.00 8.14 200 GLU A N 1
ATOM 1604 C CA . GLU A 1 203 ? 30.070 -0.050 28.617 1.00 8.83 200 GLU A CA 1
ATOM 1605 C C . GLU A 1 203 ? 30.359 0.268 27.146 1.00 7.84 200 GLU A C 1
ATOM 1606 O O . GLU A 1 203 ? 30.465 -0.637 26.296 1.00 9.06 200 GLU A O 1
ATOM 1612 N N . ILE A 1 204 ? 30.436 1.563 26.837 1.00 7.86 201 ILE A N 1
ATOM 1613 C CA . ILE A 1 204 ? 30.678 1.972 25.451 1.00 7.89 201 ILE A CA 1
ATOM 1614 C C . ILE A 1 204 ? 32.077 1.513 24.996 1.00 7.66 201 ILE A C 1
ATOM 1615 O O . ILE A 1 204 ? 32.236 0.944 23.895 1.00 8.04 201 ILE A O 1
ATOM 1620 N N . LEU A 1 205 ? 33.103 1.760 25.816 1.00 7.87 202 LEU A N 1
ATOM 1621 C CA . LEU A 1 205 ? 34.453 1.339 25.456 1.00 7.89 202 LEU A CA 1
ATOM 1622 C C . LEU A 1 205 ? 34.481 -0.189 25.263 1.00 7.69 202 LEU A C 1
ATOM 1623 O O . LEU A 1 205 ? 35.115 -0.723 24.330 1.00 7.33 202 LEU A O 1
ATOM 1628 N N . LYS A 1 206 ? 33.830 -0.907 26.166 1.00 7.34 203 LYS A N 1
ATOM 1629 C CA . LYS A 1 206 ? 33.839 -2.362 26.092 1.00 7.58 203 LYS A CA 1
ATOM 1630 C C . LYS A 1 206 ? 33.209 -2.904 24.799 1.00 7.64 203 LYS A C 1
ATOM 1631 O O . LYS A 1 206 ? 33.634 -3.934 24.293 1.00 8.17 203 LYS A O 1
ATOM 1637 N N . ILE A 1 207 ? 32.189 -2.225 24.282 1.00 7.33 204 ILE A N 1
ATOM 1638 C CA . ILE A 1 207 ? 31.629 -2.658 23.000 1.00 7.90 204 ILE A CA 1
ATOM 1639 C C . ILE A 1 207 ? 32.743 -2.667 21.951 1.00 7.53 204 ILE A C 1
ATOM 1640 O O . ILE A 1 207 ? 32.884 -3.628 21.183 1.00 7.72 204 ILE A O 1
ATOM 1645 N N . ALA A 1 208 ? 33.563 -1.611 21.911 1.00 7.64 205 ALA A N 1
ATOM 1646 C CA . ALA A 1 208 ? 34.585 -1.528 20.896 1.00 7.42 205 ALA A CA 1
ATOM 1647 C C . ALA A 1 208 ? 35.722 -2.527 21.168 1.00 7.63 205 ALA A C 1
ATOM 1648 O O . ALA A 1 208 ? 36.251 -3.143 20.239 1.00 7.99 205 ALA A O 1
ATOM 1650 N N . LEU A 1 209 ? 36.099 -2.691 22.442 1.00 7.78 206 LEU A N 1
ATOM 1651 C CA . LEU A 1 209 ? 37.128 -3.660 22.787 1.00 7.45 206 LEU A CA 1
ATOM 1652 C C . LEU A 1 209 ? 36.674 -5.087 22.471 1.00 7.86 206 LEU A C 1
ATOM 1653 O O . LEU A 1 209 ? 37.432 -5.844 21.851 1.00 8.66 206 LEU A O 1
ATOM 1658 N N . ASP A 1 210 ? 35.442 -5.446 22.868 1.00 8.07 207 ASP A N 1
ATOM 1659 C CA . ASP A 1 210 ? 34.913 -6.796 22.665 1.00 8.97 207 ASP A CA 1
ATOM 1660 C C . ASP A 1 210 ? 34.829 -7.106 21.160 1.00 8.39 207 ASP A C 1
ATOM 1661 O O . ASP A 1 210 ? 35.023 -8.241 20.744 1.00 9.07 207 ASP A O 1
ATOM 1666 N N . ALA A 1 211 ? 34.505 -6.096 20.344 1.00 7.60 208 ALA A N 1
ATOM 1667 C CA . ALA A 1 211 ? 34.390 -6.309 18.916 1.00 7.33 208 ALA A CA 1
ATOM 1668 C C . ALA A 1 211 ? 35.746 -6.632 18.321 1.00 7.23 208 ALA A C 1
ATOM 1669 O O . ALA A 1 211 ? 35.827 -7.271 17.263 1.00 8.50 208 ALA A O 1
ATOM 1671 N N . GLY A 1 212 ? 36.818 -6.113 18.906 1.00 7.70 209 GLY A N 1
ATOM 1672 C CA . GLY A 1 212 ? 38.163 -6.313 18.397 1.00 7.45 209 GLY A CA 1
ATOM 1673 C C . GLY A 1 212 ? 38.739 -5.114 17.664 1.00 8.02 209 GLY A C 1
ATOM 1674 O O . GLY A 1 212 ? 39.647 -5.277 16.847 1.00 8.82 209 GLY A O 1
ATOM 1675 N N . VAL A 1 213 ? 38.239 -3.902 17.935 1.00 7.38 210 VAL A N 1
ATOM 1676 C CA . VAL A 1 213 ? 38.797 -2.730 17.251 1.00 7.53 210 VAL A CA 1
ATOM 1677 C C . VAL A 1 213 ? 40.228 -2.471 17.744 1.00 7.18 210 VAL A C 1
ATOM 1678 O O . VAL A 1 213 ? 40.456 -2.447 18.962 1.00 7.96 210 VAL A O 1
ATOM 1682 N N A SER A 1 214 ? 41.180 -2.315 16.833 0.50 7.18 211 SER A N 1
ATOM 1683 N N B SER A 1 214 ? 41.186 -2.306 16.837 0.50 7.61 211 SER A N 1
ATOM 1684 C CA A SER A 1 214 ? 42.585 -2.219 17.218 0.50 7.63 211 SER A CA 1
ATOM 1685 C CA B SER A 1 214 ? 42.603 -2.290 17.223 0.50 8.42 211 SER A CA 1
ATOM 1686 C C A SER A 1 214 ? 42.875 -0.965 18.056 0.50 6.92 211 SER A C 1
ATOM 1687 C C B SER A 1 214 ? 43.036 -1.007 17.968 0.50 7.51 211 SER A C 1
ATOM 1688 O O A SER A 1 214 ? 43.432 -1.054 19.155 0.50 7.44 211 SER A O 1
ATOM 1689 O O B SER A 1 214 ? 43.878 -1.067 18.870 0.50 8.13 211 SER A O 1
ATOM 1694 N N A LYS A 1 215 ? 42.455 0.192 17.544 0.50 6.29 212 LYS A N 1
ATOM 1695 N N B LYS A 1 215 ? 42.455 0.139 17.605 0.50 7.26 212 LYS A N 1
ATOM 1696 C CA A LYS A 1 215 ? 42.696 1.461 18.205 0.50 6.18 212 LYS A CA 1
ATOM 1697 C CA B LYS A 1 215 ? 42.729 1.402 18.289 0.50 7.40 212 LYS A CA 1
ATOM 1698 C C A LYS A 1 215 ? 41.388 2.204 18.343 0.50 6.27 212 LYS A C 1
ATOM 1699 C C B LYS A 1 215 ? 41.462 2.250 18.337 0.50 7.16 212 LYS A C 1
ATOM 1700 O O A LYS A 1 215 ? 40.580 2.237 17.404 0.50 6.00 212 LYS A O 1
ATOM 1701 O O B LYS A 1 215 ? 40.768 2.413 17.329 0.50 7.13 212 LYS A O 1
ATOM 1712 N N . ILE A 1 216 ? 41.186 2.770 19.535 1.00 6.33 213 ILE A N 1
ATOM 1713 C CA . ILE A 1 216 ? 39.937 3.421 19.865 1.00 6.63 213 ILE A CA 1
ATOM 1714 C C . ILE A 1 216 ? 40.261 4.758 20.490 1.00 6.06 213 ILE A C 1
ATOM 1715 O O . ILE A 1 216 ? 41.063 4.840 21.417 1.00 7.07 213 ILE A O 1
ATOM 1720 N N . ILE A 1 217 ? 39.582 5.816 20.023 1.00 6.42 214 ILE A N 1
ATOM 1721 C CA . ILE A 1 217 ? 39.738 7.165 20.570 1.00 6.45 214 ILE A CA 1
ATOM 1722 C C . ILE A 1 217 ? 38.345 7.667 20.963 1.00 6.37 214 ILE A C 1
ATOM 1723 O O . ILE A 1 217 ? 37.661 8.299 20.165 1.00 6.28 214 ILE A O 1
ATOM 1728 N N . PRO A 1 218 ? 37.915 7.395 22.212 1.00 6.32 215 PRO A N 1
ATOM 1729 C CA . PRO A 1 218 ? 36.619 7.949 22.670 1.00 7.10 215 PRO A CA 1
ATOM 1730 C C . PRO A 1 218 ? 36.731 9.452 22.878 1.00 5.69 215 PRO A C 1
ATOM 1731 O O . PRO A 1 218 ? 37.737 9.933 23.417 1.00 7.30 215 PRO A O 1
ATOM 1735 N N . HIS A 1 219 ? 35.700 10.166 22.454 1.00 6.10 216 HIS A N 1
ATOM 1736 C CA . HIS A 1 219 ? 35.632 11.599 22.680 1.00 6.49 216 HIS A CA 1
ATOM 1737 C C . HIS A 1 219 ? 34.632 11.869 23.777 1.00 6.22 216 HIS A C 1
ATOM 1738 O O . HIS A 1 219 ? 33.497 11.386 23.668 1.00 7.15 216 HIS A O 1
ATOM 1745 N N . ILE A 1 220 ? 35.016 12.612 24.806 1.00 6.68 217 ILE A N 1
ATOM 1746 C CA . ILE A 1 220 ? 34.129 12.916 25.944 1.00 7.26 217 ILE A CA 1
ATOM 1747 C C . ILE A 1 220 ? 34.155 14.427 26.136 1.00 7.29 217 ILE A C 1
ATOM 1748 O O . ILE A 1 220 ? 35.161 14.972 26.573 1.00 7.27 217 ILE A O 1
ATOM 1753 N N . TYR A 1 221 ? 33.057 15.097 25.789 1.00 8.30 218 TYR A N 1
ATOM 1754 C CA . TYR A 1 221 ? 33.001 16.556 25.799 1.00 8.80 218 TYR A CA 1
ATOM 1755 C C . TYR A 1 221 ? 32.109 17.056 26.936 1.00 8.47 218 TYR A C 1
ATOM 1756 O O . TYR A 1 221 ? 32.564 17.143 28.076 1.00 8.98 218 TYR A O 1
ATOM 1765 N N . SER A 1 222 ? 30.837 17.329 26.655 1.00 9.47 219 SER A N 1
ATOM 1766 C CA . SER A 1 222 ? 30.039 18.105 27.614 1.00 10.04 219 SER A CA 1
ATOM 1767 C C . SER A 1 222 ? 29.902 17.503 29.012 1.00 10.03 219 SER A C 1
ATOM 1768 O O . SER A 1 222 ? 29.837 18.254 29.994 1.00 10.86 219 SER A O 1
ATOM 1771 N N . SER A 1 223 ? 29.835 16.176 29.131 1.00 9.17 220 SER A N 1
ATOM 1772 C CA . SER A 1 223 ? 29.601 15.586 30.440 1.00 9.34 220 SER A CA 1
ATOM 1773 C C . SER A 1 223 ? 30.743 15.840 31.419 1.00 9.09 220 SER A C 1
ATOM 1774 O O . SER A 1 223 ? 30.548 15.689 32.628 1.00 10.58 220 SER A O 1
ATOM 1777 N N . ILE A 1 224 ? 31.928 16.184 30.914 1.00 8.13 221 ILE A N 1
ATOM 1778 C CA . ILE A 1 224 ? 33.082 16.377 31.807 1.00 7.93 221 ILE A CA 1
ATOM 1779 C C . ILE A 1 224 ? 33.583 17.807 31.829 1.00 7.36 221 ILE A C 1
ATOM 1780 O O . ILE A 1 224 ? 34.694 18.085 32.331 1.00 8.58 221 ILE A O 1
ATOM 1785 N N . ILE A 1 225 ? 32.780 18.722 31.289 1.00 8.48 222 ILE A N 1
ATOM 1786 C CA . ILE A 1 225 ? 33.166 20.126 31.236 1.00 9.39 222 ILE A CA 1
ATOM 1787 C C . ILE A 1 225 ? 32.379 20.911 32.297 1.00 10.06 222 ILE A C 1
ATOM 1788 O O . ILE A 1 225 ? 31.135 20.861 32.341 1.00 10.90 222 ILE A O 1
ATOM 1793 N N . ASP A 1 226 ? 33.125 21.643 33.120 1.00 11.43 223 ASP A N 1
ATOM 1794 C CA . ASP A 1 226 ? 32.533 22.551 34.111 1.00 13.03 223 ASP A CA 1
ATOM 1795 C C . ASP A 1 226 ? 32.028 23.767 33.355 1.00 13.29 223 ASP A C 1
ATOM 1796 O O . ASP A 1 226 ? 32.800 24.478 32.721 1.00 13.54 223 ASP A O 1
ATOM 1801 N N . LYS A 1 227 ? 30.728 24.004 33.398 1.00 15.60 224 LYS A N 1
ATOM 1802 C CA . LYS A 1 227 ? 30.160 25.065 32.559 1.00 17.22 224 LYS A CA 1
ATOM 1803 C C . LYS A 1 227 ? 30.563 26.473 32.955 1.00 17.55 224 LYS A C 1
ATOM 1804 O O . LYS A 1 227 ? 30.619 27.346 32.103 1.00 18.90 224 LYS A O 1
ATOM 1810 N N . ALA A 1 228 ? 30.848 26.688 34.231 1.00 17.01 225 ALA A N 1
ATOM 1811 C CA . ALA A 1 228 ? 31.234 28.016 34.705 1.00 17.86 225 ALA A CA 1
ATOM 1812 C C . ALA A 1 228 ? 32.588 28.456 34.118 1.00 17.15 225 ALA A C 1
ATOM 1813 O O . ALA A 1 228 ? 32.748 29.628 33.727 1.00 18.53 225 ALA A O 1
ATOM 1815 N N . SER A 1 229 ? 33.543 27.527 34.053 1.00 16.32 226 SER A N 1
ATOM 1816 C CA . SER A 1 229 ? 34.896 27.832 33.604 1.00 15.13 226 SER A CA 1
ATOM 1817 C C . SER A 1 229 ? 35.115 27.458 32.146 1.00 13.87 226 SER A C 1
ATOM 1818 O O . SER A 1 229 ? 36.021 27.976 31.502 1.00 15.21 226 SER A O 1
ATOM 1821 N N . GLY A 1 230 ? 34.320 26.523 31.639 1.00 13.05 227 GLY A N 1
ATOM 1822 C CA . GLY A 1 230 ? 34.572 25.959 30.324 1.00 12.40 227 GLY A CA 1
ATOM 1823 C C . GLY A 1 230 ? 35.679 24.920 30.293 1.00 10.70 227 GLY A C 1
ATOM 1824 O O . GLY A 1 230 ? 36.016 24.430 29.228 1.00 12.33 227 GLY A O 1
ATOM 1825 N N . ASN A 1 231 ? 36.241 24.576 31.450 1.00 9.84 228 ASN A N 1
ATOM 1826 C CA . ASN A 1 231 ? 37.345 23.626 31.507 1.00 9.68 228 ASN A CA 1
ATOM 1827 C C . ASN A 1 231 ? 36.867 22.201 31.679 1.00 9.22 228 ASN A C 1
ATOM 1828 O O . ASN A 1 231 ? 35.895 21.935 32.401 1.00 10.54 228 ASN A O 1
ATOM 1833 N N . THR A 1 232 ? 37.563 21.272 31.040 1.00 8.26 229 THR A N 1
ATOM 1834 C CA . THR A 1 232 ? 37.371 19.836 31.330 1.00 8.03 229 THR A CA 1
ATOM 1835 C C . THR A 1 232 ? 37.930 19.530 32.702 1.00 7.37 229 THR A C 1
ATOM 1836 O O . THR A 1 232 ? 39.059 19.962 33.022 1.00 8.49 229 THR A O 1
ATOM 1840 N N A ARG A 1 233 ? 37.173 18.804 33.521 0.50 7.73 230 ARG A N 1
ATOM 1841 N N B ARG A 1 233 ? 37.174 18.806 33.520 0.50 7.99 230 ARG A N 1
ATOM 1842 C CA A ARG A 1 233 ? 37.598 18.526 34.892 0.50 7.79 230 ARG A CA 1
ATOM 1843 C CA B ARG A 1 233 ? 37.599 18.534 34.890 0.50 8.33 230 ARG A CA 1
ATOM 1844 C C A ARG A 1 233 ? 38.734 17.516 34.913 0.50 7.93 230 ARG A C 1
ATOM 1845 C C B ARG A 1 233 ? 38.732 17.516 34.917 0.50 8.17 230 ARG A C 1
ATOM 1846 O O A ARG A 1 233 ? 38.566 16.385 34.448 0.50 8.11 230 ARG A O 1
ATOM 1847 O O B ARG A 1 233 ? 38.563 16.386 34.448 0.50 8.30 230 ARG A O 1
ATOM 1862 N N . PRO A 1 234 ? 39.901 17.898 35.471 1.00 8.59 231 PRO A N 1
ATOM 1863 C CA . PRO A 1 234 ? 40.989 16.929 35.536 1.00 9.04 231 PRO A CA 1
ATOM 1864 C C . PRO A 1 234 ? 40.634 15.650 36.279 1.00 8.49 231 PRO A C 1
ATOM 1865 O O . PRO A 1 234 ? 41.081 14.569 35.875 1.00 8.58 231 PRO A O 1
ATOM 1869 N N . ALA A 1 235 ? 39.825 15.745 37.347 1.00 8.48 232 ALA A N 1
ATOM 1870 C CA . ALA A 1 235 ? 39.444 14.525 38.076 1.00 7.18 232 ALA A CA 1
ATOM 1871 C C . ALA A 1 235 ? 38.602 13.602 37.198 1.00 7.48 232 ALA A C 1
ATOM 1872 O O . ALA A 1 235 ? 38.692 12.355 37.322 1.00 7.51 232 ALA A O 1
ATOM 1874 N N . ASP A 1 236 ? 37.804 14.167 36.269 1.00 7.03 233 ASP A N 1
ATOM 1875 C CA . ASP A 1 236 ? 37.007 13.298 35.374 1.00 7.27 233 ASP A CA 1
ATOM 1876 C C . ASP A 1 236 ? 37.943 12.604 34.396 1.00 6.50 233 ASP A C 1
ATOM 1877 O O . ASP A 1 236 ? 37.748 11.438 34.069 1.00 7.24 233 ASP A O 1
ATOM 1882 N N . VAL A 1 237 ? 38.986 13.318 33.930 1.00 7.11 234 VAL A N 1
ATOM 1883 C CA . VAL A 1 237 ? 39.984 12.681 33.047 1.00 8.03 234 VAL A CA 1
ATOM 1884 C C . VAL A 1 237 ? 40.706 11.543 33.793 1.00 7.10 234 VAL A C 1
ATOM 1885 O O . VAL A 1 237 ? 40.917 10.454 33.223 1.00 7.19 234 VAL A O 1
ATOM 1889 N N A ARG A 1 238 ? 41.059 11.772 35.061 0.50 7.44 235 ARG A N 1
ATOM 1890 N N B ARG A 1 238 ? 41.063 11.767 35.065 0.50 7.53 235 ARG A N 1
ATOM 1891 C CA A ARG A 1 238 ? 41.701 10.704 35.847 0.50 7.69 235 ARG A CA 1
ATOM 1892 C CA B ARG A 1 238 ? 41.693 10.686 35.858 0.50 7.91 235 ARG A CA 1
ATOM 1893 C C A ARG A 1 238 ? 40.769 9.477 35.933 0.50 7.53 235 ARG A C 1
ATOM 1894 C C B ARG A 1 238 ? 40.762 9.470 35.928 0.50 7.61 235 ARG A C 1
ATOM 1895 O O A ARG A 1 238 ? 41.230 8.334 35.802 0.50 7.80 235 ARG A O 1
ATOM 1896 O O B ARG A 1 238 ? 41.215 8.328 35.804 0.50 7.86 235 ARG A O 1
ATOM 1911 N N . GLN A 1 239 ? 39.476 9.701 36.179 1.00 7.78 236 GLN A N 1
ATOM 1912 C CA . GLN A 1 239 ? 38.554 8.573 36.271 1.00 7.37 236 GLN A CA 1
ATOM 1913 C C . GLN A 1 239 ? 38.402 7.866 34.923 1.00 7.26 236 GLN A C 1
ATOM 1914 O O . GLN A 1 239 ? 38.347 6.624 34.871 1.00 7.39 236 GLN A O 1
ATOM 1920 N N . LEU A 1 240 ? 38.337 8.632 33.830 1.00 7.17 237 LEU A N 1
ATOM 1921 C CA . LEU A 1 240 ? 38.282 8.022 32.516 1.00 7.41 237 LEU A CA 1
ATOM 1922 C C . LEU A 1 240 ? 39.521 7.137 32.275 1.00 6.98 237 LEU A C 1
ATOM 1923 O O . LEU A 1 240 ? 39.409 6.033 31.729 1.00 8.11 237 LEU A O 1
ATOM 1928 N N . LEU A 1 241 ? 40.704 7.627 32.657 1.00 7.08 238 LEU A N 1
ATOM 1929 C CA . LEU A 1 241 ? 41.918 6.840 32.517 1.00 7.41 238 LEU A CA 1
ATOM 1930 C C . LEU A 1 241 ? 41.827 5.550 33.364 1.00 7.88 238 LEU A C 1
ATOM 1931 O O . LEU A 1 241 ? 42.136 4.456 32.901 1.00 7.93 238 LEU A O 1
ATOM 1936 N N A GLU A 1 242 ? 41.379 5.703 34.601 0.50 7.75 239 GLU A N 1
ATOM 1937 N N B GLU A 1 242 ? 41.395 5.668 34.617 0.50 8.42 239 GLU A N 1
ATOM 1938 C CA A GLU A 1 242 ? 41.210 4.562 35.506 0.50 7.89 239 GLU A CA 1
ATOM 1939 C CA B GLU A 1 242 ? 41.322 4.450 35.451 0.50 9.18 239 GLU A CA 1
ATOM 1940 C C A GLU A 1 242 ? 40.305 3.470 34.915 0.5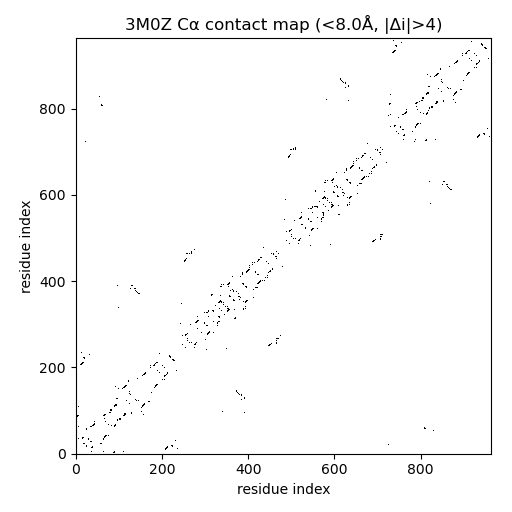0 7.42 239 GLU A C 1
ATOM 1941 C C B GLU A 1 242 ? 40.317 3.430 34.883 0.50 8.02 239 GLU A C 1
ATOM 1942 O O A GLU A 1 242 ? 40.620 2.270 34.946 0.50 7.33 239 GLU A O 1
ATOM 1943 O O B GLU A 1 242 ? 40.585 2.223 34.892 0.50 7.61 239 GLU A O 1
ATOM 1962 N N . THR A 1 244 ? 39.610 3.049 31.804 1.00 7.81 241 THR A N 1
ATOM 1963 C CA . THR A 1 244 ? 40.271 2.517 30.626 1.00 7.27 241 THR A CA 1
ATOM 1964 C C . THR A 1 244 ? 41.242 1.403 31.055 1.00 7.67 241 THR A C 1
ATOM 1965 O O . THR A 1 244 ? 41.248 0.306 30.476 1.00 8.03 241 THR A O 1
ATOM 1969 N N . LYS A 1 245 ? 42.053 1.691 32.082 1.00 8.12 242 LYS A N 1
ATOM 1970 C CA . LYS A 1 245 ? 43.027 0.710 32.545 1.00 9.35 242 LYS A CA 1
ATOM 1971 C C . LYS A 1 245 ? 42.366 -0.582 33.016 1.00 9.38 242 LYS A C 1
ATOM 1972 O O . LYS A 1 245 ? 42.898 -1.677 32.812 1.00 11.06 242 LYS A O 1
ATOM 1978 N N A GLN A 1 246 ? 41.196 -0.468 33.643 0.50 9.45 243 GLN A N 1
ATOM 1979 N N B GLN A 1 246 ? 41.213 -0.453 33.666 0.50 9.49 243 GLN A N 1
ATOM 1980 C CA A GLN A 1 246 ? 40.467 -1.642 34.136 0.50 10.02 243 GLN A CA 1
ATOM 1981 C CA B GLN A 1 246 ? 40.501 -1.621 34.153 0.50 10.14 243 GLN A CA 1
ATOM 1982 C C A GLN A 1 246 ? 39.958 -2.533 33.019 0.50 9.77 243 GLN A C 1
ATOM 1983 C C B GLN A 1 246 ? 40.110 -2.538 32.990 0.50 9.53 243 GLN A C 1
ATOM 1984 O O A GLN A 1 246 ? 39.711 -3.724 33.247 0.50 10.44 243 GLN A O 1
ATOM 1985 O O B GLN A 1 246 ? 40.167 -3.764 33.144 0.50 9.87 243 GLN A O 1
ATOM 1996 N N . LEU A 1 247 ? 39.747 -1.960 31.834 1.00 9.02 244 LEU A N 1
ATOM 1997 C CA . LEU A 1 247 ? 39.297 -2.728 30.665 1.00 10.26 244 LEU A CA 1
ATOM 1998 C C . LEU A 1 247 ? 40.406 -3.177 29.726 1.00 10.55 244 LEU A C 1
ATOM 1999 O O . LEU A 1 247 ? 40.198 -4.104 28.931 1.00 13.81 244 LEU A O 1
ATOM 2004 N N . VAL A 1 248 ? 41.544 -2.505 29.746 1.00 10.20 245 VAL A N 1
ATOM 2005 C CA . VAL A 1 248 ? 42.599 -2.774 28.778 1.00 11.87 245 VAL A CA 1
ATOM 2006 C C . VAL A 1 248 ? 43.821 -3.365 29.481 1.00 14.02 245 VAL A C 1
ATOM 2007 O O . VAL A 1 248 ? 44.499 -2.682 30.218 1.00 14.60 245 VAL A O 1
ATOM 2011 N N . LYS A 1 249 ? 44.086 -4.647 29.254 1.00 19.05 246 LYS A N 1
ATOM 2012 C CA . LYS A 1 249 ? 45.260 -5.356 29.822 1.00 22.28 246 LYS A CA 1
ATOM 2013 C C . LYS A 1 249 ? 45.411 -6.696 29.163 1.00 24.72 246 LYS A C 1
ATOM 2014 O O . LYS A 1 249 ? 45.634 -6.753 27.959 1.00 27.61 246 LYS A O 1
ATOM 2020 N N A ALA B 1 3 ? 47.874 32.421 -21.681 0.50 22.48 0 ALA B N 1
ATOM 2021 N N B ALA B 1 3 ? 49.953 32.831 -19.471 0.50 24.31 0 ALA B N 1
ATOM 2022 C CA A ALA B 1 3 ? 49.308 32.194 -22.000 0.50 22.88 0 ALA B CA 1
ATOM 2023 C CA B ALA B 1 3 ? 50.219 31.515 -18.808 0.50 23.85 0 ALA B CA 1
ATOM 2024 C C A ALA B 1 3 ? 49.689 30.772 -21.617 0.50 21.76 0 ALA B C 1
ATOM 2025 C C B ALA B 1 3 ? 49.716 30.424 -19.724 0.50 22.57 0 ALA B C 1
ATOM 2026 O O A ALA B 1 3 ? 50.282 30.063 -22.405 0.50 21.90 0 ALA B O 1
ATOM 2027 O O B ALA B 1 3 ? 49.071 30.733 -20.742 0.50 23.73 0 ALA B O 1
ATOM 2046 N N . LYS B 1 5 ? 46.957 28.303 -20.306 1.00 11.62 2 LYS B N 1
ATOM 2047 C CA . LYS B 1 5 ? 45.549 28.269 -19.935 1.00 8.45 2 LYS B CA 1
ATOM 2048 C C . LYS B 1 5 ? 45.257 26.986 -19.177 1.00 6.78 2 LYS B C 1
ATOM 2049 O O . LYS B 1 5 ? 45.632 25.887 -19.627 1.00 6.63 2 LYS B O 1
ATOM 2055 N N . LEU B 1 6 ? 44.579 27.145 -18.042 1.00 6.54 3 LEU B N 1
ATOM 2056 C CA . LEU B 1 6 ? 44.265 26.017 -17.159 1.00 5.95 3 LEU B CA 1
ATOM 2057 C C . LEU B 1 6 ? 42.814 25.557 -17.257 1.00 5.36 3 LEU B C 1
ATOM 2058 O O . LEU B 1 6 ? 42.456 24.567 -16.624 1.00 6.38 3 LEU B O 1
ATOM 2063 N N . THR B 1 7 ? 42.003 26.251 -18.043 1.00 6.43 4 THR B N 1
ATOM 2064 C CA . THR B 1 7 ? 40.622 25.837 -18.247 1.00 6.63 4 THR B CA 1
ATOM 2065 C C . THR B 1 7 ? 40.461 25.293 -19.674 1.00 5.90 4 THR B C 1
ATOM 2066 O O . THR B 1 7 ? 41.133 25.749 -20.611 1.00 6.56 4 THR B O 1
ATOM 2070 N N . PRO B 1 8 ? 39.514 24.357 -19.881 1.00 6.52 5 PRO B N 1
ATOM 2071 C CA . PRO B 1 8 ? 39.313 23.832 -21.232 1.00 6.32 5 PRO B CA 1
ATOM 2072 C C . PRO B 1 8 ? 38.716 24.861 -22.198 1.00 6.14 5 PRO B C 1
ATOM 2073 O O . PRO B 1 8 ? 38.073 25.851 -21.782 1.00 7.23 5 PRO B O 1
ATOM 2077 N N . ASN B 1 9 ? 38.905 24.599 -23.484 1.00 6.19 6 ASN B N 1
ATOM 2078 C CA . ASN B 1 9 ? 38.357 25.440 -24.559 1.00 6.75 6 ASN B CA 1
ATOM 2079 C C . ASN B 1 9 ? 36.968 24.957 -24.987 1.00 6.61 6 ASN B C 1
ATOM 2080 O O . ASN B 1 9 ? 36.814 24.269 -26.011 1.00 8.72 6 ASN B O 1
ATOM 2085 N N . PHE B 1 10 ? 35.945 25.277 -24.198 1.00 7.44 7 PHE B N 1
ATOM 2086 C CA . PHE B 1 10 ? 34.579 24.869 -24.531 1.00 7.38 7 PHE B CA 1
ATOM 2087 C C . PHE B 1 10 ? 34.053 25.601 -25.742 1.00 8.21 7 PHE B C 1
ATOM 2088 O O . PHE B 1 10 ? 34.160 26.823 -25.807 1.00 11.09 7 PHE B O 1
ATOM 2096 N N . TYR B 1 11 ? 33.459 24.873 -26.685 1.00 6.84 8 TYR B N 1
ATOM 2097 C CA . TYR B 1 11 ? 32.813 25.492 -27.827 1.00 6.79 8 TYR B CA 1
ATOM 2098 C C . TYR B 1 11 ? 31.556 26.205 -27.344 1.00 7.50 8 TYR B C 1
ATOM 2099 O O . TYR B 1 11 ? 30.691 25.584 -26.697 1.00 7.26 8 TYR B O 1
ATOM 2108 N N A ARG B 1 12 ? 31.501 27.506 -27.646 0.50 8.58 9 ARG B N 1
ATOM 2109 N N B ARG B 1 12 ? 31.433 27.502 -27.642 0.50 8.38 9 ARG B N 1
ATOM 2110 C CA A ARG B 1 12 ? 30.457 28.435 -27.198 0.50 9.52 9 ARG B CA 1
ATOM 2111 C CA B ARG B 1 12 ? 30.299 28.343 -27.196 0.50 9.21 9 ARG B CA 1
ATOM 2112 C C A ARG B 1 12 ? 30.133 28.188 -25.731 0.50 9.43 9 ARG B C 1
ATOM 2113 C C B ARG B 1 12 ? 30.108 28.254 -25.678 0.50 9.31 9 ARG B C 1
ATOM 2114 O O A ARG B 1 12 ? 28.960 28.109 -25.339 0.50 9.99 9 ARG B O 1
ATOM 2115 O O B ARG B 1 12 ? 28.982 28.372 -25.184 0.50 9.84 9 ARG B O 1
ATOM 2130 N N . ASP B 1 13 ? 31.190 28.020 -24.929 1.00 8.59 10 ASP B N 1
ATOM 2131 C CA . ASP B 1 13 ? 31.087 27.872 -23.474 1.00 9.02 10 ASP B CA 1
ATOM 2132 C C . ASP B 1 13 ? 30.211 26.691 -23.040 1.00 8.88 10 ASP B C 1
ATOM 2133 O O . ASP B 1 13 ? 29.737 26.691 -21.903 1.00 10.95 10 ASP B O 1
ATOM 2138 N N . ARG B 1 14 ? 30.076 25.668 -23.894 1.00 7.22 11 ARG B N 1
ATOM 2139 C CA . ARG B 1 14 ? 29.139 24.580 -23.608 1.00 6.84 11 ARG B CA 1
ATOM 2140 C C . ARG B 1 14 ? 29.766 23.195 -23.701 1.00 6.14 11 ARG B C 1
ATOM 2141 O O . ARG B 1 14 ? 29.497 22.381 -22.836 1.00 7.70 11 ARG B O 1
ATOM 2149 N N . VAL B 1 15 ? 30.520 22.893 -24.769 1.00 6.31 12 VAL B N 1
ATOM 2150 C CA . VAL B 1 15 ? 30.971 21.504 -24.998 1.00 6.07 12 VAL B CA 1
ATOM 2151 C C . VAL B 1 15 ? 32.442 21.464 -25.344 1.00 6.17 12 VAL B C 1
ATOM 2152 O O . VAL B 1 15 ? 32.893 22.216 -26.216 1.00 6.38 12 VAL B O 1
ATOM 2156 N N . CYS B 1 16 ? 33.178 20.547 -24.740 1.00 5.51 13 CYS B N 1
ATOM 2157 C CA . CYS B 1 16 ? 34.589 20.309 -25.098 1.00 5.86 13 CYS B CA 1
ATOM 2158 C C . CYS B 1 16 ? 34.752 18.811 -25.269 1.00 5.30 13 CYS B C 1
ATOM 2159 O O . CYS B 1 16 ? 34.379 18.062 -24.378 1.00 6.73 13 CYS B O 1
ATOM 2162 N N . LEU B 1 17 ? 35.341 18.389 -26.374 1.00 5.82 14 LEU B N 1
ATOM 2163 C CA . LEU B 1 17 ? 35.548 16.947 -26.588 1.00 6.03 14 LEU B CA 1
ATOM 2164 C C . LEU B 1 17 ? 36.696 16.437 -25.704 1.00 5.39 14 LEU B C 1
ATOM 2165 O O . LEU B 1 17 ? 37.603 17.220 -25.353 1.00 6.38 14 LEU B O 1
ATOM 2170 N N . ASN B 1 18 ? 36.719 15.138 -25.412 1.00 5.27 15 ASN B N 1
ATOM 2171 C CA . ASN B 1 18 ? 37.873 14.519 -24.769 1.00 4.86 15 ASN B CA 1
ATOM 2172 C C . ASN B 1 18 ? 38.137 13.195 -25.494 1.00 5.43 15 ASN B C 1
ATOM 2173 O O . ASN B 1 18 ? 37.255 12.326 -25.553 1.00 5.84 15 ASN B O 1
ATOM 2178 N N . VAL B 1 19 ? 39.324 13.109 -26.087 1.00 5.51 16 VAL B N 1
ATOM 2179 C CA . VAL B 1 19 ? 39.708 11.915 -26.868 1.00 6.11 16 VAL B CA 1
ATOM 2180 C C . VAL B 1 19 ? 41.163 11.602 -26.528 1.00 5.73 16 VAL B C 1
ATOM 2181 O O . VAL B 1 19 ? 41.882 12.498 -26.026 1.00 6.89 16 VAL B O 1
ATOM 2185 N N . LEU B 1 20 ? 41.615 10.379 -26.806 1.00 6.33 17 LEU B N 1
ATOM 2186 C CA . LEU B 1 20 ? 42.980 9.960 -26.437 1.00 6.55 17 LEU B CA 1
ATOM 2187 C C . LEU B 1 20 ? 43.994 10.183 -27.536 1.00 6.60 17 LEU B C 1
ATOM 2188 O O . LEU B 1 20 ? 43.713 9.983 -28.694 1.00 9.57 17 LEU B O 1
ATOM 2193 N N . ALA B 1 21 ? 45.213 10.566 -27.172 1.00 6.94 18 ALA B N 1
ATOM 2194 C CA . ALA B 1 21 ? 46.288 10.637 -28.166 1.00 7.99 18 ALA B CA 1
ATOM 2195 C C . ALA B 1 21 ? 47.037 9.304 -28.244 1.00 7.62 18 ALA B C 1
ATOM 2196 O O . ALA B 1 21 ? 47.424 8.740 -27.210 1.00 8.88 18 ALA B O 1
ATOM 2198 N N . GLY B 1 22 ? 47.370 8.878 -29.458 1.00 8.21 19 GLY B N 1
ATOM 2199 C CA . GLY B 1 22 ? 48.265 7.700 -29.636 1.00 8.02 19 GLY B CA 1
ATOM 2200 C C . GLY B 1 22 ? 49.730 8.032 -29.739 1.00 7.83 19 GLY B C 1
ATOM 2201 O O . GLY B 1 22 ? 50.558 7.111 -29.759 1.00 9.93 19 GLY B O 1
ATOM 2202 N N . SER B 1 23 ? 50.047 9.323 -29.850 1.00 7.66 20 SER B N 1
ATOM 2203 C CA . SER B 1 23 ? 51.410 9.784 -30.076 1.00 7.33 20 SER B CA 1
ATOM 2204 C C . SER B 1 23 ? 51.393 11.297 -29.943 1.00 7.12 20 SER B C 1
ATOM 2205 O O . SER B 1 23 ? 50.321 11.917 -29.930 1.00 7.52 20 SER B O 1
ATOM 2208 N N . LYS B 1 24 ? 52.574 11.896 -29.872 1.00 7.82 21 LYS B N 1
ATOM 2209 C CA . LYS B 1 24 ? 52.686 13.351 -29.871 1.00 8.39 21 LYS B CA 1
ATOM 2210 C C . LYS B 1 24 ? 52.162 13.985 -31.149 1.00 7.79 21 LYS B C 1
ATOM 2211 O O . LYS B 1 24 ? 51.397 14.958 -31.123 1.00 8.31 21 LYS B O 1
ATOM 2217 N N . ASP B 1 25 ? 52.512 13.421 -32.300 1.00 7.91 22 ASP B N 1
ATOM 2218 C CA . ASP B 1 25 ? 51.973 13.951 -33.554 1.00 8.12 22 ASP B CA 1
ATOM 2219 C C . ASP B 1 25 ? 50.448 13.810 -33.573 1.00 7.51 22 ASP B C 1
ATOM 2220 O O . ASP B 1 25 ? 49.763 14.712 -34.057 1.00 7.63 22 ASP B O 1
ATOM 2225 N N . ASN B 1 26 ? 49.915 12.692 -33.063 1.00 7.11 23 ASN B N 1
ATOM 2226 C CA . ASN B 1 26 ? 48.449 12.521 -33.028 1.00 6.75 23 ASN B CA 1
ATOM 2227 C C . ASN B 1 26 ? 47.794 13.591 -32.131 1.00 7.18 23 ASN B C 1
ATOM 2228 O O . ASN B 1 26 ? 46.756 14.129 -32.486 1.00 6.85 23 ASN B O 1
ATOM 2233 N N . ALA B 1 27 ? 48.431 13.908 -30.989 1.00 6.65 24 ALA B N 1
ATOM 2234 C CA . ALA B 1 27 ? 47.914 14.978 -30.127 1.00 6.85 24 ALA B CA 1
ATOM 2235 C C . ALA B 1 27 ? 47.745 16.284 -30.907 1.00 6.86 24 ALA B C 1
ATOM 2236 O O . ALA B 1 27 ? 46.704 16.945 -30.815 1.00 7.07 24 ALA B O 1
ATOM 2238 N N A ARG B 1 28 ? 48.757 16.651 -31.698 0.50 7.15 25 ARG B N 1
ATOM 2239 N N B ARG B 1 28 ? 48.748 16.667 -31.693 0.50 7.30 25 ARG B N 1
ATOM 2240 C CA A ARG B 1 28 ? 48.696 17.869 -32.503 0.50 7.48 25 ARG B CA 1
ATOM 2241 C CA B ARG B 1 28 ? 48.638 17.921 -32.416 0.50 7.88 25 ARG B CA 1
ATOM 2242 C C A ARG B 1 28 ? 47.589 17.771 -33.576 0.50 7.21 25 ARG B C 1
ATOM 2243 C C B ARG B 1 28 ? 47.539 17.875 -33.486 0.50 6.75 25 ARG B C 1
ATOM 2244 O O A ARG B 1 28 ? 46.863 18.732 -33.816 0.50 8.00 25 ARG B O 1
ATOM 2245 O O B ARG B 1 28 ? 46.808 18.845 -33.665 0.50 7.80 25 ARG B O 1
ATOM 2260 N N A GLU B 1 29 ? 47.486 16.607 -34.227 0.50 8.07 26 GLU B N 1
ATOM 2261 N N B GLU B 1 29 ? 47.457 16.764 -34.224 0.50 7.41 26 GLU B N 1
ATOM 2262 C CA A GLU B 1 29 ? 46.439 16.361 -35.235 0.50 7.97 26 GLU B CA 1
ATOM 2263 C CA B GLU B 1 29 ? 46.431 16.643 -35.265 0.50 6.65 26 GLU B CA 1
ATOM 2264 C C A GLU B 1 29 ? 45.075 16.598 -34.637 0.50 7.29 26 GLU B C 1
ATOM 2265 C C B GLU B 1 29 ? 45.019 16.587 -34.660 0.50 6.73 26 GLU B C 1
ATOM 2266 O O A GLU B 1 29 ? 44.203 17.250 -35.231 0.50 7.54 26 GLU B O 1
ATOM 2267 O O B GLU B 1 29 ? 44.053 17.072 -35.272 0.50 6.62 26 GLU B O 1
ATOM 2278 N N . ILE B 1 30 ? 44.865 15.992 -33.470 1.00 6.84 27 ILE B N 1
ATOM 2279 C CA . ILE B 1 30 ? 43.589 16.043 -32.779 1.00 7.43 27 ILE B CA 1
ATOM 2280 C C . ILE B 1 30 ? 43.227 17.500 -32.439 1.00 6.43 27 ILE B C 1
ATOM 2281 O O . ILE B 1 30 ? 42.076 17.940 -32.639 1.00 7.18 27 ILE B O 1
ATOM 2286 N N . TYR B 1 31 ? 44.187 18.229 -31.877 1.00 7.80 28 TYR B N 1
ATOM 2287 C CA . TYR B 1 31 ? 43.958 19.608 -31.478 1.00 8.01 28 TYR B CA 1
ATOM 2288 C C . TYR B 1 31 ? 43.555 20.482 -32.672 1.00 7.53 28 TYR B C 1
ATOM 2289 O O . TYR B 1 31 ? 42.628 21.306 -32.571 1.00 8.70 28 TYR B O 1
ATOM 2298 N N A ASP B 1 32 ? 44.219 20.286 -33.804 0.50 7.62 29 ASP B N 1
ATOM 2299 N N B ASP B 1 32 ? 44.234 20.272 -33.794 0.50 7.74 29 ASP B N 1
ATOM 2300 C CA A ASP B 1 32 ? 43.835 21.013 -35.000 0.50 8.30 29 ASP B CA 1
ATOM 2301 C CA B ASP B 1 32 ? 43.923 20.948 -35.047 0.50 8.53 29 ASP B CA 1
ATOM 2302 C C A ASP B 1 32 ? 42.455 20.605 -35.494 0.50 6.63 29 ASP B C 1
ATOM 2303 C C B ASP B 1 32 ? 42.516 20.592 -35.535 0.50 6.78 29 ASP B C 1
ATOM 2304 O O A ASP B 1 32 ? 41.633 21.469 -35.821 0.50 7.23 29 ASP B O 1
ATOM 2305 O O B ASP B 1 32 ? 41.719 21.484 -35.853 0.50 7.31 29 ASP B O 1
ATOM 2314 N N . ALA B 1 33 ? 42.196 19.296 -35.546 1.00 6.77 30 ALA B N 1
ATOM 2315 C CA . ALA B 1 33 ? 40.916 18.802 -36.055 1.00 6.79 30 ALA B CA 1
ATOM 2316 C C . ALA B 1 33 ? 39.728 19.340 -35.259 1.00 6.43 30 ALA B C 1
ATOM 2317 O O . ALA B 1 33 ? 38.658 19.602 -35.810 1.00 7.63 30 ALA B O 1
ATOM 2319 N N . ALA B 1 34 ? 39.913 19.494 -33.942 1.00 6.97 31 ALA B N 1
ATOM 2320 C CA . ALA B 1 34 ? 38.860 20.012 -33.079 1.00 6.77 31 ALA B CA 1
ATOM 2321 C C . ALA B 1 34 ? 38.833 21.527 -32.991 1.00 7.01 31 ALA B C 1
ATOM 2322 O O . ALA B 1 34 ? 38.029 22.074 -32.215 1.00 7.15 31 ALA B O 1
ATOM 2324 N N . GLU B 1 35 ? 39.715 22.205 -33.751 1.00 7.11 32 GLU B N 1
ATOM 2325 C CA . GLU B 1 35 ? 39.841 23.682 -33.687 1.00 7.33 32 GLU B CA 1
ATOM 2326 C C . GLU B 1 35 ? 40.055 24.122 -32.245 1.00 6.72 32 GLU B C 1
ATOM 2327 O O . GLU B 1 35 ? 39.599 25.193 -31.814 1.00 8.07 32 GLU B O 1
ATOM 2333 N N . GLY B 1 36 ? 40.783 23.287 -31.502 1.00 6.81 33 GLY B N 1
ATOM 2334 C CA . GLY B 1 36 ? 41.116 23.577 -30.113 1.00 6.80 33 GLY B CA 1
ATOM 2335 C C . GLY B 1 36 ? 40.078 23.210 -29.073 1.00 6.33 33 GLY B C 1
ATOM 2336 O O . GLY B 1 36 ? 40.396 23.246 -27.895 1.00 6.86 33 GLY B O 1
ATOM 2337 N N . HIS B 1 37 ? 38.884 22.774 -29.481 1.00 5.85 34 HIS B N 1
ATOM 2338 C CA . HIS B 1 37 ? 37.781 22.491 -28.549 1.00 5.82 34 HIS B CA 1
ATOM 2339 C C . HIS B 1 37 ? 37.876 21.038 -28.095 1.00 6.00 34 HIS B C 1
ATOM 2340 O O . HIS B 1 37 ? 36.912 20.238 -28.230 1.00 6.27 34 HIS B O 1
ATOM 2347 N N . VAL B 1 38 ? 39.040 20.691 -27.536 1.00 5.99 35 VAL B N 1
ATOM 2348 C CA . VAL B 1 38 ? 39.293 19.314 -27.132 1.00 6.12 35 VAL B CA 1
ATOM 2349 C C . VAL B 1 38 ? 40.275 19.328 -25.982 1.00 6.01 35 VAL B C 1
ATOM 2350 O O . VAL B 1 38 ? 41.085 20.256 -25.831 1.00 6.17 35 VAL B O 1
ATOM 2354 N N . LEU B 1 39 ? 40.190 18.255 -25.206 1.00 5.94 36 LEU B N 1
ATOM 2355 C CA . LEU B 1 39 ? 41.174 17.885 -24.190 1.00 6.34 36 LEU B CA 1
ATOM 2356 C C . LEU B 1 39 ? 41.747 16.552 -24.643 1.00 5.83 36 LEU B C 1
ATOM 2357 O O . LEU B 1 39 ? 40.995 15.608 -24.938 1.00 7.27 36 LEU B O 1
ATOM 2362 N N . VAL B 1 40 ? 43.072 16.496 -24.765 1.00 5.72 37 VAL B N 1
ATOM 2363 C CA . VAL B 1 40 ? 43.763 15.332 -25.323 1.00 6.59 37 VAL B CA 1
ATOM 2364 C C . VAL B 1 40 ? 44.265 14.463 -24.173 1.00 5.87 37 VAL B C 1
ATOM 2365 O O . VAL B 1 40 ? 45.075 14.913 -23.344 1.00 6.26 37 VAL B O 1
ATOM 2369 N N . GLY B 1 41 ? 43.739 13.240 -24.093 1.00 6.03 38 GLY B N 1
ATOM 2370 C CA . GLY B 1 41 ? 44.067 12.343 -22.969 1.00 6.68 38 GLY B CA 1
ATOM 2371 C C . GLY B 1 41 ? 45.387 11.622 -23.150 1.00 6.29 38 GLY B C 1
ATOM 2372 O O . GLY B 1 41 ? 45.649 11.023 -24.209 1.00 7.63 38 GLY B O 1
ATOM 2373 N N . VAL B 1 42 ? 46.202 11.622 -22.089 1.00 6.00 39 VAL B N 1
ATOM 2374 C CA . VAL B 1 42 ? 47.441 10.842 -22.003 1.00 7.05 39 VAL B CA 1
ATOM 2375 C C . VAL B 1 42 ? 47.355 10.115 -20.677 1.00 7.03 39 VAL B C 1
ATOM 2376 O O . VAL B 1 42 ? 46.969 10.697 -19.655 1.00 7.31 39 VAL B O 1
ATOM 2380 N N . LEU B 1 43 ? 47.674 8.836 -20.686 1.00 8.49 40 LEU B N 1
ATOM 2381 C CA . LEU B 1 43 ? 47.348 7.958 -19.544 1.00 8.17 40 LEU B CA 1
ATOM 2382 C C . LEU B 1 43 ? 48.534 7.675 -18.643 1.00 7.41 40 LEU B C 1
ATOM 2383 O O . LEU B 1 43 ? 49.617 7.269 -19.105 1.00 8.67 40 LEU B O 1
ATOM 2388 N N A SER B 1 44 ? 48.343 7.818 -17.349 0.50 7.29 41 SER B N 1
ATOM 2389 N N B SER B 1 44 ? 48.323 7.835 -17.336 0.50 8.07 41 SER B N 1
ATOM 2390 C CA A SER B 1 44 ? 49.416 7.600 -16.409 0.50 7.06 41 SER B CA 1
ATOM 2391 C CA B SER B 1 44 ? 49.309 7.549 -16.283 0.50 8.43 41 SER B CA 1
ATOM 2392 C C A SER B 1 44 ? 49.908 6.147 -16.449 0.50 7.55 41 SER B C 1
ATOM 2393 C C B SER B 1 44 ? 49.888 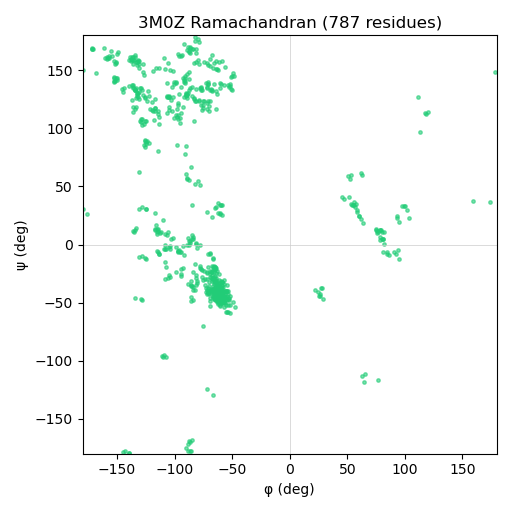6.155 -16.437 0.50 8.39 41 SER B C 1
ATOM 2394 O O A SER B 1 44 ? 51.092 5.881 -16.225 0.50 8.53 41 SER B O 1
ATOM 2395 O O B SER B 1 44 ? 51.094 5.938 -16.278 0.50 9.28 41 SER B O 1
ATOM 2400 N N . LYS B 1 45 ? 49.017 5.205 -16.764 1.00 8.76 42 LYS B N 1
ATOM 2401 C CA . LYS B 1 45 ? 49.384 3.790 -16.796 1.00 10.87 42 LYS B CA 1
ATOM 2402 C C . LYS B 1 45 ? 50.415 3.479 -17.888 1.00 10.16 42 LYS B C 1
ATOM 2403 O O . LYS B 1 45 ? 51.053 2.437 -17.850 1.00 12.12 42 LYS B O 1
ATOM 2409 N N . ASN B 1 46 ? 50.616 4.394 -18.836 1.00 10.14 43 ASN B N 1
ATOM 2410 C CA . ASN B 1 46 ? 51.638 4.242 -19.841 1.00 10.91 43 ASN B CA 1
ATOM 2411 C C . ASN B 1 46 ? 53.063 4.560 -19.403 1.00 9.77 43 ASN B C 1
ATOM 2412 O O . ASN B 1 46 ? 54.004 4.437 -20.210 1.00 10.96 43 ASN B O 1
ATOM 2417 N N . TYR B 1 47 ? 53.230 4.954 -18.135 1.00 8.91 44 TYR B N 1
ATOM 2418 C CA . TYR B 1 47 ? 54.552 5.325 -17.565 1.00 8.68 44 TYR B CA 1
ATOM 2419 C C . TYR B 1 47 ? 54.766 4.512 -16.302 1.00 8.43 44 TYR B C 1
ATOM 2420 O O . TYR B 1 47 ? 53.807 4.234 -15.567 1.00 9.56 44 TYR B O 1
ATOM 2429 N N . PRO B 1 48 ? 56.028 4.143 -16.030 1.00 8.50 45 PRO B N 1
ATOM 2430 C CA . PRO B 1 48 ? 56.313 3.329 -14.858 1.00 9.24 45 PRO B CA 1
ATOM 2431 C C . PRO B 1 48 ? 56.314 4.096 -13.567 1.00 8.10 45 PRO B C 1
ATOM 2432 O O . PRO B 1 48 ? 56.204 3.480 -12.500 1.00 10.86 45 PRO B O 1
ATOM 2436 N N . ASP B 1 49 ? 56.436 5.431 -13.609 1.00 8.62 46 ASP B N 1
ATOM 2437 C CA . ASP B 1 49 ? 56.680 6.203 -12.394 1.00 8.21 46 ASP B CA 1
ATOM 2438 C C . ASP B 1 49 ? 56.279 7.665 -12.654 1.00 7.80 46 ASP B C 1
ATOM 2439 O O . ASP B 1 49 ? 56.248 8.119 -13.799 1.00 7.61 46 ASP B O 1
ATOM 2444 N N . VAL B 1 50 ? 56.055 8.381 -11.560 1.00 8.70 47 VAL B N 1
ATOM 2445 C CA . VAL B 1 50 ? 55.564 9.768 -11.635 1.00 8.31 47 VAL B CA 1
ATOM 2446 C C . VAL B 1 50 ? 56.537 10.698 -12.391 1.00 6.93 47 VAL B C 1
ATOM 2447 O O . VAL B 1 50 ? 56.107 11.433 -13.289 1.00 7.59 47 VAL B O 1
ATOM 2451 N N . ALA B 1 51 ? 57.832 10.649 -12.072 1.00 6.27 48 ALA B N 1
ATOM 2452 C CA . ALA B 1 51 ? 58.770 11.560 -12.712 1.00 7.34 48 ALA B CA 1
ATOM 2453 C C . ALA B 1 51 ? 58.789 11.388 -14.224 1.00 6.61 48 ALA B C 1
ATOM 2454 O O . ALA B 1 51 ? 58.846 12.370 -14.962 1.00 7.77 48 ALA B O 1
ATOM 2456 N N A SER B 1 52 ? 58.752 10.126 -14.673 0.50 6.42 49 SER B N 1
ATOM 2457 N N B SER B 1 52 ? 58.790 10.148 -14.705 0.50 7.24 49 SER B N 1
ATOM 2458 C CA A SER B 1 52 ? 58.731 9.783 -16.102 0.50 5.97 49 SER B CA 1
ATOM 2459 C CA B SER B 1 52 ? 58.808 9.962 -16.151 0.50 7.56 49 SER B CA 1
ATOM 2460 C C A SER B 1 52 ? 57.505 10.358 -16.796 0.50 6.63 49 SER B C 1
ATOM 2461 C C B SER B 1 52 ? 57.517 10.508 -16.765 0.50 7.16 49 SER B C 1
ATOM 2462 O O A SER B 1 52 ? 57.583 10.854 -17.937 0.50 6.40 49 SER B O 1
ATOM 2463 O O B SER B 1 52 ? 57.573 11.155 -17.830 0.50 7.45 49 SER B O 1
ATOM 2468 N N . ALA B 1 53 ? 56.370 10.250 -16.128 1.00 6.86 50 ALA B N 1
ATOM 2469 C CA . ALA B 1 53 ? 55.121 10.779 -16.666 1.00 6.72 50 ALA B CA 1
ATOM 2470 C C . ALA B 1 53 ? 55.118 12.312 -16.696 1.00 6.29 50 ALA B C 1
ATOM 2471 O O . ALA B 1 53 ? 54.621 12.892 -17.659 1.00 6.90 50 ALA B O 1
ATOM 2473 N N . VAL B 1 54 ? 55.660 12.950 -15.659 1.00 6.65 51 VAL B N 1
ATOM 2474 C CA . VAL B 1 54 ? 55.708 14.416 -15.643 1.00 7.11 51 VAL B CA 1
ATOM 2475 C C . VAL B 1 54 ? 56.496 14.956 -16.839 1.00 7.42 51 VAL B C 1
ATOM 2476 O O . VAL B 1 54 ? 56.023 15.856 -17.527 1.00 7.33 51 VAL B O 1
ATOM 2480 N N . VAL B 1 55 ? 57.679 14.417 -17.084 1.00 6.43 52 VAL B N 1
ATOM 2481 C CA . VAL B 1 55 ? 58.468 14.878 -18.193 1.00 7.70 52 VAL B CA 1
ATOM 2482 C C . VAL B 1 55 ? 57.693 14.752 -19.515 1.00 7.27 52 VAL B C 1
ATOM 2483 O O . VAL B 1 55 ? 57.600 15.708 -20.324 1.00 8.22 52 VAL B O 1
ATOM 2487 N N . ASP B 1 56 ? 57.113 13.588 -19.752 1.00 7.62 53 ASP B N 1
ATOM 2488 C CA . ASP B 1 56 ? 56.484 13.355 -21.045 1.00 6.93 53 ASP B CA 1
ATOM 2489 C C . ASP B 1 56 ? 55.184 14.104 -21.205 1.00 6.50 53 ASP B C 1
ATOM 2490 O O . ASP B 1 56 ? 54.912 14.622 -22.280 1.00 7.56 53 ASP B O 1
ATOM 2503 N N A ARG B 1 58 ? 54.348 16.938 -19.712 0.50 7.79 55 ARG B N 1
ATOM 2504 N N B ARG B 1 58 ? 54.361 16.895 -19.647 0.50 7.78 55 ARG B N 1
ATOM 2505 C CA A ARG B 1 58 ? 54.584 18.340 -19.982 0.50 8.31 55 ARG B CA 1
ATOM 2506 C CA B ARG B 1 58 ? 54.777 18.303 -19.803 0.50 7.96 55 ARG B CA 1
ATOM 2507 C C A ARG B 1 58 ? 54.860 18.557 -21.444 0.50 8.47 55 ARG B C 1
ATOM 2508 C C B ARG B 1 58 ? 55.047 18.622 -21.284 0.50 8.61 55 ARG B C 1
ATOM 2509 O O A ARG B 1 58 ? 54.363 19.506 -22.058 0.50 9.36 55 ARG B O 1
ATOM 2510 O O B ARG B 1 58 ? 54.685 19.703 -21.757 0.50 9.36 55 ARG B O 1
ATOM 2525 N N . ASP B 1 59 ? 55.682 17.680 -22.011 1.00 9.18 56 ASP B N 1
ATOM 2526 C CA . ASP B 1 59 ? 56.004 17.822 -23.408 1.00 9.59 56 ASP B CA 1
ATOM 2527 C C . ASP B 1 59 ? 54.733 17.744 -24.275 1.00 9.95 56 ASP B C 1
ATOM 2528 O O . ASP B 1 59 ? 54.510 18.614 -25.126 1.00 10.68 56 ASP B O 1
ATOM 2533 N N . TYR B 1 60 ? 53.869 16.746 -24.037 1.00 8.85 57 TYR B N 1
ATOM 2534 C CA . TYR B 1 60 ? 52.581 16.717 -24.728 1.00 7.73 57 TYR B CA 1
ATOM 2535 C C . TYR B 1 60 ? 51.851 18.051 -24.564 1.00 7.86 57 TYR B C 1
ATOM 2536 O O . TYR B 1 60 ? 51.342 18.645 -25.540 1.00 8.46 57 TYR B O 1
ATOM 2545 N N . ALA B 1 61 ? 51.705 18.505 -23.310 1.00 7.99 58 ALA B N 1
ATOM 2546 C CA . ALA B 1 61 ? 50.924 19.712 -23.023 1.00 8.45 58 ALA B CA 1
ATOM 2547 C C . ALA B 1 61 ? 51.459 20.914 -23.806 1.00 8.75 58 ALA B C 1
ATOM 2548 O O . ALA B 1 61 ? 50.683 21.724 -24.335 1.00 9.25 58 ALA B O 1
ATOM 2550 N N . LYS B 1 62 ? 52.786 21.042 -23.890 1.00 9.62 59 LYS B N 1
ATOM 2551 C CA . LYS B 1 62 ? 53.377 22.182 -24.606 1.00 11.09 59 LYS B CA 1
ATOM 2552 C C . LYS B 1 62 ? 52.999 22.147 -26.093 1.00 11.06 59 LYS B C 1
ATOM 2553 O O . LYS B 1 62 ? 52.837 23.224 -26.698 1.00 13.14 59 LYS B O 1
ATOM 2559 N N . LEU B 1 63 ? 52.812 20.960 -26.680 1.00 9.94 60 LEU B N 1
ATOM 2560 C CA . LEU B 1 63 ? 52.477 20.860 -28.100 1.00 10.60 60 LEU B CA 1
ATOM 2561 C C . LEU B 1 63 ? 51.062 21.328 -28.422 1.00 10.39 60 LEU B C 1
ATOM 2562 O O . LEU B 1 63 ? 50.783 21.631 -29.564 1.00 11.78 60 LEU B O 1
ATOM 2567 N N . ILE B 1 64 ? 50.201 21.375 -27.408 1.00 8.95 61 ILE B N 1
ATOM 2568 C CA . ILE B 1 64 ? 48.776 21.626 -27.608 1.00 8.45 61 ILE B CA 1
ATOM 2569 C C . ILE B 1 64 ? 48.258 22.722 -26.677 1.00 7.94 61 ILE B C 1
ATOM 2570 O O . ILE B 1 64 ? 47.068 22.717 -26.285 1.00 7.35 61 ILE B O 1
ATOM 2575 N N . ASP B 1 65 ? 49.131 23.657 -26.340 1.00 8.72 62 ASP B N 1
ATOM 2576 C CA . ASP B 1 65 ? 48.728 24.829 -25.546 1.00 9.17 62 ASP B CA 1
ATOM 2577 C C . ASP B 1 65 ? 47.984 24.444 -24.283 1.00 6.67 62 ASP B C 1
ATOM 2578 O O . ASP B 1 65 ? 47.026 25.078 -23.865 1.00 7.10 62 ASP B O 1
ATOM 2583 N N . ASN B 1 66 ? 48.490 23.391 -23.654 1.00 6.89 63 ASN B N 1
ATOM 2584 C CA . ASN B 1 66 ? 48.014 22.936 -22.366 1.00 6.78 63 ASN B CA 1
ATOM 2585 C C . ASN B 1 66 ? 46.690 22.198 -22.338 1.00 5.97 63 ASN B C 1
ATOM 2586 O O . ASN B 1 66 ? 46.236 21.873 -21.248 1.00 7.11 63 ASN B O 1
ATOM 2591 N N . ALA B 1 67 ? 46.160 21.839 -23.516 1.00 6.19 64 ALA B N 1
ATOM 2592 C CA . ALA B 1 67 ? 44.855 21.171 -23.595 1.00 6.74 64 ALA B CA 1
ATOM 2593 C C . ALA B 1 67 ? 44.993 19.663 -23.345 1.00 6.31 64 ALA B C 1
ATOM 2594 O O . ALA B 1 67 ? 44.503 18.818 -24.106 1.00 7.10 64 ALA B O 1
ATOM 2596 N N . LEU B 1 68 ? 45.646 19.329 -22.237 1.00 6.57 65 LEU B N 1
ATOM 2597 C CA . LEU B 1 68 ? 45.928 17.983 -21.818 1.00 6.11 65 LEU B CA 1
ATOM 2598 C C . LEU B 1 68 ? 44.907 17.524 -20.761 1.00 5.84 65 LEU B C 1
ATOM 2599 O O . LEU B 1 68 ? 44.583 18.286 -19.811 1.00 6.10 65 LEU B O 1
ATOM 2604 N N . SER B 1 69 ? 44.486 16.258 -20.900 1.00 5.52 66 SER B N 1
ATOM 2605 C CA . SER B 1 69 ? 43.705 15.567 -19.869 1.00 5.89 66 SER B CA 1
ATOM 2606 C C . SER B 1 69 ? 44.516 14.431 -19.304 1.00 5.34 66 SER B C 1
ATOM 2607 O O . SER B 1 69 ? 44.813 13.462 -20.015 1.00 6.84 66 SER B O 1
ATOM 2610 N N . VAL B 1 70 ? 44.876 14.513 -18.030 1.00 5.59 67 VAL B N 1
ATOM 2611 C CA . VAL B 1 70 ? 45.658 13.443 -17.408 1.00 5.36 67 VAL B CA 1
ATOM 2612 C C . VAL B 1 70 ? 44.702 12.288 -17.071 1.00 5.90 67 VAL B C 1
ATOM 2613 O O . VAL B 1 70 ? 43.704 12.484 -16.380 1.00 6.60 67 VAL B O 1
ATOM 2617 N N . GLY B 1 71 ? 45.013 11.104 -17.587 1.00 6.27 68 GLY B N 1
ATOM 2618 C CA . GLY B 1 71 ? 44.137 9.968 -17.402 1.00 7.00 68 GLY B CA 1
ATOM 2619 C C . GLY B 1 71 ? 44.705 8.928 -16.457 1.00 5.72 68 GLY B C 1
ATOM 2620 O O . GLY B 1 71 ? 45.922 8.836 -16.240 1.00 6.88 68 GLY B O 1
ATOM 2621 N N . LEU B 1 72 ? 43.811 8.093 -15.948 1.00 6.55 69 LEU B N 1
ATOM 2622 C CA . LEU B 1 72 ? 44.161 6.952 -15.116 1.00 8.45 69 LEU B CA 1
ATOM 2623 C C . LEU B 1 72 ? 44.737 5.872 -16.044 1.00 9.76 69 LEU B C 1
ATOM 2624 O O . LEU B 1 72 ? 45.956 5.622 -16.047 1.00 11.53 69 LEU B O 1
ATOM 2629 N N . GLY B 1 73 ? 43.857 5.294 -16.860 1.00 11.39 70 GLY B N 1
ATOM 2630 C CA . GLY B 1 73 ? 44.289 4.306 -17.843 1.00 14.11 70 GLY B CA 1
ATOM 2631 C C . GLY B 1 73 ? 43.782 2.918 -17.517 1.00 16.33 70 GLY B C 1
ATOM 2632 O O . GLY B 1 73 ? 43.939 2.402 -16.392 1.00 16.80 70 GLY B O 1
ATOM 2633 N N . ALA B 1 74 ? 43.132 2.332 -18.527 1.00 18.05 71 ALA B N 1
ATOM 2634 C CA . ALA B 1 74 ? 42.605 0.977 -18.473 1.00 19.40 71 ALA B CA 1
ATOM 2635 C C . ALA B 1 74 ? 41.571 0.822 -17.359 1.00 19.82 71 ALA B C 1
ATOM 2636 O O . ALA B 1 74 ? 41.352 -0.287 -16.867 1.00 21.08 71 ALA B O 1
ATOM 2638 N N . GLY B 1 75 ? 40.942 1.926 -16.966 1.00 19.44 72 GLY B N 1
ATOM 2639 C CA . GLY B 1 75 ? 39.982 1.894 -15.857 1.00 19.07 72 GLY B CA 1
ATOM 2640 C C . GLY B 1 75 ? 40.588 1.521 -14.499 1.00 18.12 72 GLY B C 1
ATOM 2641 O O . GLY B 1 75 ? 39.845 1.138 -13.584 1.00 19.21 72 GLY B O 1
ATOM 2642 N N . ASP B 1 76 ? 41.924 1.627 -14.342 1.00 16.81 73 ASP B N 1
ATOM 2643 C CA . ASP B 1 76 ? 42.616 1.170 -13.113 1.00 15.06 73 ASP B CA 1
ATOM 2644 C C . ASP B 1 76 ? 42.569 2.255 -11.981 1.00 12.65 73 ASP B C 1
ATOM 2645 O O . ASP B 1 76 ? 43.311 3.252 -12.071 1.00 13.35 73 ASP B O 1
ATOM 2650 N N . PRO B 1 77 ? 41.740 2.064 -10.904 1.00 11.25 74 PRO B N 1
ATOM 2651 C CA . PRO B 1 77 ? 41.670 3.118 -9.840 1.00 10.40 74 PRO B CA 1
ATOM 2652 C C . PRO B 1 77 ? 43.012 3.238 -9.097 1.00 8.87 74 PRO B C 1
ATOM 2653 O O . PRO B 1 77 ? 43.273 4.232 -8.405 1.00 9.90 74 PRO B O 1
ATOM 2657 N N . ASN B 1 78 ? 43.838 2.201 -9.215 1.00 8.35 75 ASN B N 1
ATOM 2658 C CA . ASN B 1 78 ? 45.125 2.226 -8.558 1.00 9.84 75 ASN B CA 1
ATOM 2659 C C . ASN B 1 78 ? 46.069 3.279 -9.135 1.00 8.98 75 ASN B C 1
ATOM 2660 O O . ASN B 1 78 ? 47.095 3.552 -8.540 1.00 11.92 75 ASN B O 1
ATOM 2665 N N . GLN B 1 79 ? 45.732 3.866 -10.271 1.00 7.84 76 GLN B N 1
ATOM 2666 C CA . GLN B 1 79 ? 46.519 4.968 -10.787 1.00 7.50 76 GLN B CA 1
ATOM 2667 C C . GLN B 1 79 ? 46.196 6.321 -10.129 1.00 6.39 76 GLN B C 1
ATOM 2668 O O . GLN B 1 79 ? 46.795 7.333 -10.465 1.00 6.68 76 GLN B O 1
ATOM 2674 N N . SER B 1 80 ? 45.212 6.344 -9.221 1.00 6.31 77 SER B N 1
ATOM 2675 C CA . SER B 1 80 ? 44.733 7.631 -8.675 1.00 6.00 77 SER B CA 1
ATOM 2676 C C . SER B 1 80 ? 45.840 8.475 -8.049 1.00 5.54 77 SER B C 1
ATOM 2677 O O . SER B 1 80 ? 45.941 9.672 -8.346 1.00 6.07 77 SER B O 1
ATOM 2680 N N . ALA B 1 81 ? 46.608 7.889 -7.141 1.00 6.43 78 ALA B N 1
ATOM 2681 C CA . ALA B 1 81 ? 47.651 8.663 -6.471 1.00 7.44 78 ALA B CA 1
ATOM 2682 C C . ALA B 1 81 ? 48.665 9.214 -7.456 1.00 6.93 78 ALA B C 1
ATOM 2683 O O . ALA B 1 81 ? 49.101 10.376 -7.368 1.00 7.52 78 ALA B O 1
ATOM 2693 N N . VAL B 1 83 ? 48.156 9.911 -10.659 1.00 5.86 80 VAL B N 1
ATOM 2694 C CA . VAL B 1 83 ? 47.530 11.012 -11.372 1.00 5.63 80 VAL B CA 1
ATOM 2695 C C . VAL B 1 83 ? 47.581 12.301 -10.542 1.00 5.22 80 VAL B C 1
ATOM 2696 O O . VAL B 1 83 ? 47.882 13.372 -11.087 1.00 6.09 80 VAL B O 1
ATOM 2700 N N . SER B 1 84 ? 47.310 12.210 -9.244 1.00 5.90 81 SER B N 1
ATOM 2701 C CA . SER B 1 84 ? 47.346 13.413 -8.421 1.00 5.60 81 SER B CA 1
ATOM 2702 C C . SER B 1 84 ? 48.775 14.013 -8.418 1.00 6.43 81 SER B C 1
ATOM 2703 O O . SER B 1 84 ? 48.940 15.233 -8.525 1.00 6.29 81 SER B O 1
ATOM 2706 N N A GLU B 1 85 ? 49.803 13.181 -8.245 0.50 5.72 82 GLU B N 1
ATOM 2707 N N B GLU B 1 85 ? 49.787 13.160 -8.236 0.50 6.34 82 GLU B N 1
ATOM 2708 C CA A GLU B 1 85 ? 51.153 13.714 -8.195 0.50 6.17 82 GLU B CA 1
ATOM 2709 C CA B GLU B 1 85 ? 51.167 13.600 -8.176 0.50 7.29 82 GLU B CA 1
ATOM 2710 C C A GLU B 1 85 ? 51.624 14.221 -9.537 0.50 5.98 82 GLU B C 1
ATOM 2711 C C B GLU B 1 85 ? 51.623 14.185 -9.511 0.50 6.53 82 GLU B C 1
ATOM 2712 O O A GLU B 1 85 ? 52.290 15.264 -9.613 0.50 6.46 82 GLU B O 1
ATOM 2713 O O B GLU B 1 85 ? 52.285 15.236 -9.555 0.50 6.96 82 GLU B O 1
ATOM 2724 N N . ILE B 1 86 ? 51.260 13.524 -10.617 1.00 5.73 83 ILE B N 1
ATOM 2725 C CA . ILE B 1 86 ? 51.605 14.045 -11.940 1.00 6.62 83 ILE B CA 1
ATOM 2726 C C . ILE B 1 86 ? 51.005 15.439 -12.105 1.00 6.36 83 ILE B C 1
ATOM 2727 O O . ILE B 1 86 ? 51.675 16.375 -12.565 1.00 6.71 83 ILE B O 1
ATOM 2732 N N . SER B 1 87 ? 49.726 15.591 -11.751 1.00 5.95 84 SER B N 1
ATOM 2733 C CA . SER B 1 87 ? 48.997 16.810 -12.022 1.00 6.37 84 SER B CA 1
ATOM 2734 C C . SER B 1 87 ? 49.583 18.006 -11.265 1.00 5.74 84 SER B C 1
ATOM 2735 O O . SER B 1 87 ? 49.576 19.132 -11.758 1.00 5.93 84 SER B O 1
ATOM 2738 N N . ARG B 1 88 ? 50.114 17.749 -10.065 1.00 5.51 85 ARG B N 1
ATOM 2739 C CA . ARG B 1 88 ? 50.751 18.801 -9.304 1.00 6.05 85 ARG B CA 1
ATOM 2740 C C . ARG B 1 88 ? 51.812 19.522 -10.135 1.00 5.46 85 ARG B C 1
ATOM 2741 O O . ARG B 1 88 ? 51.917 20.728 -10.135 1.00 6.26 85 ARG B O 1
ATOM 2749 N N . GLN B 1 89 ? 52.676 18.746 -10.805 1.00 5.78 86 GLN B N 1
ATOM 2750 C CA . GLN B 1 89 ? 53.777 19.332 -11.564 1.00 5.67 86 GLN B CA 1
ATOM 2751 C C . GLN B 1 89 ? 53.367 19.723 -12.975 1.00 6.03 86 GLN B C 1
ATOM 2752 O O . GLN B 1 89 ? 53.876 20.693 -13.520 1.00 8.39 86 GLN B O 1
ATOM 2758 N N . VAL B 1 90 ? 52.420 18.992 -13.572 1.00 6.16 87 VAL B N 1
ATOM 2759 C CA . VAL B 1 90 ? 52.080 19.267 -14.984 1.00 6.96 87 VAL B CA 1
ATOM 2760 C C . VAL B 1 90 ? 51.124 20.463 -15.108 1.00 6.55 87 VAL B C 1
ATOM 2761 O O . VAL B 1 90 ? 51.235 21.194 -16.071 1.00 8.19 87 VAL B O 1
ATOM 2765 N N . GLN B 1 91 ? 50.188 20.647 -14.151 1.00 6.18 88 GLN B N 1
ATOM 2766 C CA . GLN B 1 91 ? 49.216 21.749 -14.202 1.00 5.66 88 GLN B CA 1
ATOM 2767 C C . GLN B 1 91 ? 48.468 21.761 -15.536 1.00 5.77 88 GLN B C 1
ATOM 2768 O O . GLN B 1 91 ? 48.507 22.756 -16.259 1.00 6.56 88 GLN B O 1
ATOM 2774 N N . PRO B 1 92 ? 47.759 20.670 -15.840 1.00 5.39 89 PRO B N 1
ATOM 2775 C CA . PRO B 1 92 ? 47.008 20.535 -17.092 1.00 5.42 89 PRO B CA 1
ATOM 2776 C C . PRO B 1 92 ? 45.662 21.276 -17.007 1.00 5.23 89 PRO B C 1
ATOM 2777 O O . PRO B 1 92 ? 45.300 21.776 -15.943 1.00 6.06 89 PRO B O 1
ATOM 2781 N N . GLN B 1 93 ? 44.908 21.293 -18.112 1.00 5.15 90 GLN B N 1
ATOM 2782 C CA . GLN B 1 93 ? 43.536 21.809 -18.108 1.00 5.27 90 GLN B CA 1
ATOM 2783 C C . GLN B 1 93 ? 42.545 20.829 -17.465 1.00 5.19 90 GLN B C 1
ATOM 2784 O O . GLN B 1 93 ? 41.484 21.251 -17.045 1.00 5.78 90 GLN B O 1
ATOM 2790 N N . HIS B 1 94 ? 42.879 19.530 -17.403 1.00 5.14 91 HIS B N 1
ATOM 2791 C CA . HIS B 1 94 ? 41.882 18.550 -17.038 1.00 5.66 91 HIS B CA 1
ATOM 2792 C C . HIS B 1 94 ? 42.538 17.331 -16.391 1.00 4.78 91 HIS B C 1
ATOM 2793 O O . HIS B 1 94 ? 43.599 16.861 -16.827 1.00 5.16 91 HIS B O 1
ATOM 2800 N N . VAL B 1 95 ? 41.852 16.814 -15.354 1.00 5.04 92 VAL B N 1
ATOM 2801 C CA . VAL B 1 95 ? 42.303 15.647 -14.637 1.00 5.34 92 VAL B CA 1
ATOM 2802 C C . VAL B 1 95 ? 41.135 14.657 -14.462 1.00 5.49 92 VAL B C 1
ATOM 2803 O O . VAL B 1 95 ? 40.047 15.048 -14.025 1.00 5.91 92 VAL B O 1
ATOM 2807 N N . ASN B 1 96 ? 41.361 13.397 -14.816 1.00 5.10 93 ASN B N 1
ATOM 2808 C CA . ASN B 1 96 ? 40.414 12.327 -14.526 1.00 5.76 93 ASN B CA 1
ATOM 2809 C C . ASN B 1 96 ? 40.719 11.735 -13.163 1.00 5.33 93 ASN B C 1
ATOM 2810 O O . ASN B 1 96 ? 41.838 11.319 -12.902 1.00 7.07 93 ASN B O 1
ATOM 2815 N N . GLN B 1 97 ? 39.732 11.665 -12.261 1.00 5.21 94 GLN B N 1
ATOM 2816 C CA . GLN B 1 97 ? 39.915 11.019 -10.982 1.00 5.33 94 GLN B CA 1
ATOM 2817 C C . GLN B 1 97 ? 38.809 10.053 -10.660 1.00 5.18 94 GLN B C 1
ATOM 2818 O O . GLN B 1 97 ? 37.690 10.113 -11.172 1.00 5.68 94 GLN B O 1
ATOM 2824 N N . VAL B 1 98 ? 39.154 9.130 -9.758 1.00 5.03 95 VAL B N 1
ATOM 2825 C CA . VAL B 1 98 ? 38.148 8.309 -9.084 1.00 5.45 95 VAL B CA 1
ATOM 2826 C C . VAL B 1 98 ? 37.557 9.102 -7.921 1.00 5.15 95 VAL B C 1
ATOM 2827 O O . VAL B 1 98 ? 38.108 10.142 -7.545 1.00 5.50 95 VAL B O 1
ATOM 2831 N N . PHE B 1 99 ? 36.417 8.656 -7.370 1.00 5.28 96 PHE B N 1
ATOM 2832 C CA . PHE B 1 99 ? 35.711 9.462 -6.385 1.00 5.03 96 PHE B CA 1
ATOM 2833 C C . PHE B 1 99 ? 36.625 9.874 -5.231 1.00 5.13 96 PHE B C 1
ATOM 2834 O O . PHE B 1 99 ? 36.563 11.008 -4.765 1.00 5.84 96 PHE B O 1
ATOM 2842 N N . THR B 1 100 ? 37.476 8.945 -4.811 1.00 5.13 97 THR B N 1
ATOM 2843 C CA . THR B 1 100 ? 38.331 9.140 -3.652 1.00 5.65 97 THR B CA 1
ATOM 2844 C C . THR B 1 100 ? 39.638 9.870 -3.937 1.00 5.10 97 THR B C 1
ATOM 2845 O O . THR B 1 100 ? 40.442 10.036 -3.005 1.00 5.96 97 THR B O 1
ATOM 2849 N N . GLY B 1 101 ? 39.842 10.340 -5.173 1.00 6.12 98 GLY B N 1
ATOM 2850 C CA . GLY B 1 101 ? 41.048 11.065 -5.577 1.00 5.67 98 GLY B CA 1
ATOM 2851 C C . GLY B 1 101 ? 40.833 12.511 -5.943 1.00 4.91 98 GLY B C 1
ATOM 2852 O O . GLY B 1 101 ? 41.791 13.227 -6.195 1.00 5.07 98 GLY B O 1
ATOM 2853 N N . VAL B 1 102 ? 39.574 12.973 -6.039 1.00 5.08 99 VAL B N 1
ATOM 2854 C CA . VAL B 1 102 ? 39.258 14.309 -6.486 1.00 5.18 99 VAL B CA 1
ATOM 2855 C C . VAL B 1 102 ? 39.876 15.363 -5.575 1.00 5.41 99 VAL B C 1
ATOM 2856 O O . VAL B 1 102 ? 40.570 16.274 -6.040 1.00 5.18 99 VAL B O 1
ATOM 2860 N N . ALA B 1 103 ? 39.627 15.262 -4.269 1.00 5.57 100 ALA B N 1
ATOM 2861 C CA . ALA B 1 103 ? 40.154 16.251 -3.325 1.00 5.03 100 ALA B CA 1
ATOM 2862 C C . ALA B 1 103 ? 41.679 16.230 -3.286 1.00 4.47 100 ALA B C 1
ATOM 2863 O O . ALA B 1 103 ? 42.315 17.285 -3.219 1.00 5.07 100 ALA B O 1
ATOM 2865 N N . THR B 1 104 ? 42.303 15.050 -3.368 1.00 4.83 101 THR B N 1
ATOM 2866 C CA . THR B 1 104 ? 43.759 14.984 -3.401 1.00 5.44 101 THR B CA 1
ATOM 2867 C C . THR B 1 104 ? 44.303 15.716 -4.619 1.00 4.91 101 THR B C 1
ATOM 2868 O O . THR B 1 104 ? 45.245 16.510 -4.508 1.00 5.20 101 THR B O 1
ATOM 2872 N N . SER B 1 105 ? 43.721 15.461 -5.793 1.00 5.10 102 SER B N 1
ATOM 2873 C CA . SER B 1 105 ? 44.176 16.172 -6.986 1.00 4.97 102 SER B CA 1
ATOM 2874 C C . SER B 1 105 ? 43.953 17.668 -6.853 1.00 5.37 102 SER B C 1
ATOM 2875 O O . SER B 1 105 ? 44.838 18.450 -7.200 1.00 5.60 102 SER B O 1
ATOM 2878 N N . ARG B 1 106 ? 42.783 18.100 -6.344 1.00 5.47 103 ARG B N 1
ATOM 2879 C CA . ARG B 1 106 ? 42.551 19.536 -6.203 1.00 5.29 103 ARG B CA 1
ATOM 2880 C C . ARG B 1 106 ? 43.592 20.161 -5.275 1.00 5.30 103 ARG B C 1
ATOM 2881 O O . ARG B 1 106 ? 44.131 21.245 -5.537 1.00 5.60 103 ARG B O 1
ATOM 2889 N N . ALA B 1 107 ? 43.879 19.495 -4.159 1.00 5.18 104 ALA B N 1
ATOM 2890 C CA . ALA B 1 107 ? 44.851 19.999 -3.192 1.00 5.75 104 ALA B CA 1
ATOM 2891 C C . ALA B 1 107 ? 46.244 20.103 -3.804 1.00 6.39 104 ALA B C 1
ATOM 2892 O O . ALA B 1 107 ? 46.955 21.098 -3.619 1.00 7.32 104 ALA B O 1
ATOM 2894 N N A LEU B 1 108 ? 46.661 19.065 -4.522 0.50 5.99 105 LEU B N 1
ATOM 2895 N N B LEU B 1 108 ? 46.666 19.071 -4.525 0.50 5.98 105 LEU B N 1
ATOM 2896 C CA A LEU B 1 108 ? 48.011 19.067 -5.120 0.50 6.15 105 LEU B CA 1
ATOM 2897 C CA B LEU B 1 108 ? 48.023 19.097 -5.100 0.50 6.13 105 LEU B CA 1
ATOM 2898 C C A LEU B 1 108 ? 48.126 20.052 -6.290 0.50 5.93 105 LEU B C 1
ATOM 2899 C C B LEU B 1 108 ? 48.128 20.067 -6.286 0.50 5.95 105 LEU B C 1
ATOM 2900 O O A LEU B 1 108 ? 49.182 20.633 -6.514 0.50 6.69 105 LEU B O 1
ATOM 2901 O O B LEU B 1 108 ? 49.179 20.654 -6.516 0.50 6.68 105 LEU B O 1
ATOM 2910 N N . LEU B 1 109 ? 47.044 20.268 -7.038 1.00 5.90 106 LEU B N 1
ATOM 2911 C CA . LEU B 1 109 ? 47.011 21.307 -8.072 1.00 5.80 106 LEU B CA 1
ATOM 2912 C C . LEU B 1 109 ? 47.251 22.693 -7.503 1.00 5.69 106 LEU B C 1
ATOM 2913 O O . LEU B 1 109 ? 47.960 23.522 -8.082 1.00 6.12 106 LEU B O 1
ATOM 2918 N N . GLY B 1 110 ? 46.608 22.961 -6.372 1.00 5.97 107 GLY B N 1
ATOM 2919 C CA . GLY B 1 110 ? 46.731 24.259 -5.693 1.00 7.01 107 GLY B CA 1
ATOM 2920 C C . GLY B 1 110 ? 45.888 25.368 -6.278 1.00 7.01 107 GLY B C 1
ATOM 2921 O O . GLY B 1 110 ? 46.043 26.521 -5.831 1.00 10.04 107 GLY B O 1
ATOM 2922 N N . GLN B 1 111 ? 45.049 25.090 -7.259 1.00 5.81 108 GLN B N 1
ATOM 2923 C CA . GLN B 1 111 ? 44.199 26.129 -7.852 1.00 6.42 108 GLN B CA 1
ATOM 2924 C C . GLN B 1 111 ? 42.915 25.462 -8.326 1.00 6.38 108 GLN B C 1
ATOM 2925 O O . GLN B 1 111 ? 42.816 24.231 -8.397 1.00 6.42 108 GLN B O 1
ATOM 2931 N N . ASN B 1 112 ? 41.934 26.319 -8.600 1.00 6.49 109 ASN B N 1
ATOM 2932 C CA . ASN B 1 112 ? 40.575 25.913 -8.895 1.00 6.96 109 ASN B CA 1
ATOM 2933 C C . ASN B 1 112 ? 40.200 25.933 -10.367 1.00 7.83 109 ASN B C 1
ATOM 2934 O O . ASN B 1 112 ? 39.055 25.618 -10.731 1.00 9.22 109 ASN B O 1
ATOM 2939 N N A GLU B 1 113 ? 41.143 26.327 -11.214 0.50 6.02 110 GLU B N 1
ATOM 2940 N N B GLU B 1 113 ? 41.126 26.333 -11.241 0.50 6.88 110 GLU B N 1
ATOM 2941 C CA A GLU B 1 113 ? 40.896 26.477 -12.633 0.50 5.71 110 GLU B CA 1
ATOM 2942 C CA B GLU B 1 113 ? 40.840 26.426 -12.678 0.50 7.48 110 GLU B CA 1
ATOM 2943 C C A GLU B 1 113 ? 40.852 25.128 -13.356 0.50 6.17 110 GLU B C 1
ATOM 2944 C C B GLU B 1 113 ? 40.828 25.086 -13.377 0.50 7.17 110 GLU B C 1
ATOM 2945 O O A GLU B 1 113 ? 39.922 24.882 -14.122 0.50 7.15 110 GLU B O 1
ATOM 2946 O O B GLU B 1 113 ? 39.938 24.822 -14.186 0.50 7.76 110 GLU B O 1
ATOM 2957 N N . THR B 1 114 ? 41.842 24.256 -13.142 1.00 5.67 111 THR B N 1
ATOM 2958 C CA . THR B 1 114 ? 41.855 22.947 -13.756 1.00 5.99 111 THR B CA 1
ATOM 2959 C C . THR B 1 114 ? 40.568 22.194 -13.453 1.00 5.18 111 THR B C 1
ATOM 2960 O O . THR B 1 114 ? 40.109 22.192 -12.290 1.00 6.15 111 THR B O 1
ATOM 2964 N N . VAL B 1 115 ? 40.012 21.572 -14.478 1.00 5.46 112 VAL B N 1
ATOM 2965 C CA . VAL B 1 115 ? 38.790 20.780 -14.298 1.00 5.72 112 VAL B CA 1
ATOM 2966 C C . VAL B 1 115 ? 39.138 19.392 -13.798 1.00 5.41 112 VAL B C 1
ATOM 2967 O O . VAL B 1 115 ? 39.926 18.705 -14.431 1.00 6.86 112 VAL B O 1
ATOM 2971 N N . VAL B 1 116 ? 38.542 18.993 -12.662 1.00 5.05 113 VAL B N 1
ATOM 2972 C CA . VAL B 1 116 ? 38.814 17.685 -12.072 1.00 5.27 113 VAL B CA 1
ATOM 2973 C C . VAL B 1 116 ? 37.511 16.912 -12.042 1.00 5.14 113 VAL B C 1
ATOM 2974 O O . VAL B 1 116 ? 36.554 17.350 -11.371 1.00 5.92 113 VAL B O 1
ATOM 2978 N N . ASN B 1 117 ? 37.421 15.813 -12.801 1.00 4.75 114 ASN B N 1
ATOM 2979 C CA . ASN B 1 117 ? 36.217 14.994 -12.740 1.00 5.15 114 ASN B CA 1
ATOM 2980 C C . ASN B 1 117 ? 36.302 13.946 -11.625 1.00 5.39 114 ASN B C 1
ATOM 2981 O O . ASN B 1 117 ? 37.383 13.686 -11.070 1.00 6.35 114 ASN B O 1
ATOM 2986 N N . GLY B 1 118 ? 35.146 13.355 -11.314 1.00 5.88 115 GLY B N 1
ATOM 2987 C CA . GLY B 1 118 ? 35.066 12.262 -10.349 1.00 5.70 115 GLY B CA 1
ATOM 2988 C C . GLY B 1 118 ? 34.207 11.153 -10.934 1.00 5.16 115 GLY B C 1
ATOM 2989 O O . GLY B 1 118 ? 33.065 11.408 -11.340 1.00 6.05 115 GLY B O 1
ATOM 2990 N N . LEU B 1 119 ? 34.768 9.947 -10.969 1.00 5.50 116 LEU B N 1
ATOM 2991 C CA A LEU B 1 119 ? 34.107 8.791 -11.572 0.50 5.99 116 LEU B CA 1
ATOM 2992 C CA B LEU B 1 119 ? 34.093 8.815 -11.588 0.50 6.05 116 LEU B CA 1
ATOM 2993 C C . LEU B 1 119 ? 32.987 8.262 -10.677 1.00 5.66 116 LEU B C 1
ATOM 2994 O O . LEU B 1 119 ? 33.234 7.890 -9.509 1.00 6.22 116 LEU B O 1
ATOM 3003 N N . VAL B 1 120 ? 31.769 8.244 -11.213 1.00 6.61 117 VAL B N 1
ATOM 3004 C CA . VAL B 1 120 ? 30.642 7.555 -10.567 1.00 7.65 117 VAL B CA 1
ATOM 3005 C C . VAL B 1 120 ? 29.953 6.725 -11.629 1.00 7.30 117 VAL B C 1
ATOM 3006 O O . VAL B 1 120 ? 30.072 7.010 -12.833 1.00 7.67 117 VAL B O 1
ATOM 3010 N N . SER B 1 121 ? 29.240 5.683 -11.205 1.00 7.61 118 SER B N 1
ATOM 3011 C CA . SER B 1 121 ? 28.808 4.670 -12.153 1.00 7.70 118 SER B CA 1
ATOM 3012 C C . SER B 1 121 ? 27.323 4.384 -12.091 1.00 7.63 118 SER B C 1
ATOM 3013 O O . SER B 1 121 ? 26.699 4.551 -11.041 1.00 7.46 118 SER B O 1
ATOM 3016 N N . PRO B 1 122 ? 26.758 3.886 -13.194 1.00 8.58 119 PRO B N 1
ATOM 3017 C CA . PRO B 1 122 ? 25.351 3.462 -13.155 1.00 8.74 119 PRO B CA 1
ATOM 3018 C C . PRO B 1 122 ? 25.145 2.298 -12.211 1.00 9.55 119 PRO B C 1
ATOM 3019 O O . PRO B 1 122 ? 26.080 1.562 -11.905 1.00 11.81 119 PRO B O 1
ATOM 3023 N N . THR B 1 123 ? 23.907 2.140 -11.771 1.00 8.52 120 THR B N 1
ATOM 3024 C CA . THR B 1 123 ? 23.507 1.126 -10.791 1.00 9.78 120 THR B CA 1
ATOM 3025 C C . THR B 1 123 ? 22.377 0.237 -11.293 1.00 11.34 120 THR B C 1
ATOM 3026 O O . THR B 1 123 ? 22.055 -0.757 -10.653 1.00 12.53 120 THR B O 1
ATOM 3030 N N . GLY B 1 124 ? 21.731 0.625 -12.388 1.00 11.24 121 GLY B N 1
ATOM 3031 C CA . GLY B 1 124 ? 20.497 -0.024 -12.828 1.00 12.29 121 GLY B CA 1
ATOM 3032 C C . GLY B 1 124 ? 19.244 0.682 -12.308 1.00 12.35 121 GLY B C 1
ATOM 3033 O O . GLY B 1 124 ? 18.115 0.289 -12.649 1.00 15.22 121 GLY B O 1
ATOM 3034 N N . THR B 1 125 ? 19.422 1.711 -11.473 1.00 11.90 122 THR B N 1
ATOM 3035 C CA . THR B 1 125 ? 18.310 2.446 -10.872 1.00 11.37 122 THR B CA 1
ATOM 3036 C C . THR B 1 125 ? 18.489 3.926 -11.169 1.00 9.65 122 THR B C 1
ATOM 3037 O O . THR B 1 125 ? 19.381 4.577 -10.601 1.00 9.63 122 THR B O 1
ATOM 3041 N N . PRO B 1 126 ? 17.672 4.464 -12.095 1.00 9.58 123 PRO B N 1
ATOM 3042 C CA . PRO B 1 126 ? 17.799 5.894 -12.392 1.00 8.70 123 PRO B CA 1
ATOM 3043 C C . PRO B 1 126 ? 17.709 6.715 -11.112 1.00 8.65 123 PRO B C 1
ATOM 3044 O O . PRO B 1 126 ? 16.859 6.479 -10.255 1.00 9.60 123 PRO B O 1
ATOM 3048 N N . GLY B 1 127 ? 18.610 7.682 -10.999 1.00 7.65 124 GLY B N 1
ATOM 3049 C CA . GLY B 1 127 ? 18.647 8.540 -9.840 1.00 8.26 124 GLY B CA 1
ATOM 3050 C C . GLY B 1 127 ? 19.685 8.181 -8.799 1.00 7.69 124 GLY B C 1
ATOM 3051 O O . GLY B 1 127 ? 20.005 9.013 -7.945 1.00 7.83 124 GLY B O 1
ATOM 3060 N N . VAL B 1 129 ? 23.637 6.550 -8.021 1.00 6.46 126 VAL B N 1
ATOM 3061 C CA . VAL B 1 129 ? 24.928 6.239 -8.653 1.00 6.18 126 VAL B CA 1
ATOM 3062 C C . VAL B 1 129 ? 25.880 5.642 -7.649 1.00 5.64 126 VAL B C 1
ATOM 3063 O O . VAL B 1 129 ? 25.799 5.913 -6.421 1.00 6.54 126 VAL B O 1
ATOM 3067 N N A LYS B 1 130 ? 26.782 4.810 -8.161 0.50 5.81 127 LYS B N 1
ATOM 3068 N N B LYS B 1 130 ? 26.760 4.787 -8.159 0.50 5.96 127 LYS B N 1
ATOM 3069 C CA A LYS B 1 130 ? 27.815 4.177 -7.364 0.50 5.05 127 LYS B CA 1
ATOM 3070 C CA B LYS B 1 130 ? 27.786 4.175 -7.348 0.50 5.35 127 LYS B CA 1
ATOM 3071 C C A LYS B 1 130 ? 29.028 5.113 -7.223 0.50 5.56 127 LYS B C 1
ATOM 3072 C C B LYS B 1 130 ? 28.977 5.124 -7.235 0.50 5.78 127 LYS B C 1
ATOM 3073 O O A LYS B 1 130 ? 29.603 5.534 -8.245 0.50 5.81 127 LYS B O 1
ATOM 3074 O O B LYS B 1 130 ? 29.487 5.615 -8.259 0.50 6.15 127 LYS B O 1
ATOM 3085 N N A ILE B 1 131 ? 29.405 5.415 -5.975 0.50 5.60 128 ILE B N 1
ATOM 3086 N N B ILE B 1 131 ? 29.413 5.361 -5.999 0.50 5.50 128 ILE B N 1
ATOM 3087 C CA A ILE B 1 131 ? 30.535 6.319 -5.690 0.50 5.99 128 ILE B CA 1
ATOM 3088 C CA B ILE B 1 131 ? 30.512 6.288 -5.756 0.50 5.62 128 ILE B CA 1
ATOM 3089 C C A ILE B 1 131 ? 31.773 5.574 -5.190 0.50 5.70 128 ILE B C 1
ATOM 3090 C C B ILE B 1 131 ? 31.743 5.585 -5.163 0.50 5.38 128 ILE B C 1
ATOM 3091 O O A ILE B 1 131 ? 32.821 6.181 -5.010 0.50 5.96 128 ILE B O 1
ATOM 3092 O O B ILE B 1 131 ? 32.768 6.219 -4.942 0.50 5.82 128 ILE B O 1
ATOM 3101 N N . SER B 1 132 ? 31.671 4.261 -4.987 1.00 5.42 129 SER B N 1
ATOM 3102 C CA . SER B 1 132 ? 32.775 3.462 -4.445 1.00 6.00 129 SER B CA 1
ATOM 3103 C C . SER B 1 132 ? 33.724 3.029 -5.550 1.00 5.67 129 SER B C 1
ATOM 3104 O O . SER B 1 132 ? 33.886 1.858 -5.837 1.00 6.96 129 SER B O 1
ATOM 3107 N N . THR B 1 133 ? 34.399 4.029 -6.106 1.00 6.30 130 THR B N 1
ATOM 3108 C CA . THR B 1 133 ? 35.184 3.823 -7.320 1.00 6.14 130 THR B CA 1
ATOM 3109 C C . THR B 1 133 ? 36.709 3.968 -7.117 1.00 6.10 130 THR B C 1
ATOM 3110 O O . THR B 1 133 ? 37.455 3.959 -8.086 1.00 6.91 130 THR B O 1
ATOM 3114 N N . GLY B 1 134 ? 37.138 4.047 -5.868 1.00 6.22 131 GLY B N 1
ATOM 3115 C CA . GLY B 1 134 ? 38.548 4.173 -5.558 1.00 6.72 131 GLY B CA 1
ATOM 3116 C C . GLY B 1 134 ? 39.254 2.836 -5.416 1.00 6.01 131 GLY B C 1
ATOM 3117 O O . GLY B 1 134 ? 38.661 1.772 -5.636 1.00 6.70 131 GLY B O 1
ATOM 3118 N N . PRO B 1 135 ? 40.546 2.868 -5.092 1.00 6.12 132 PRO B N 1
ATOM 3119 C CA . PRO B 1 135 ? 41.364 1.647 -5.095 1.00 7.60 132 PRO B CA 1
ATOM 3120 C C . PRO B 1 135 ? 40.768 0.537 -4.231 1.00 7.09 132 PRO B C 1
ATOM 3121 O O . PRO B 1 135 ? 40.523 -0.570 -4.747 1.00 8.79 132 PRO B O 1
ATOM 3125 N N . LEU B 1 136 ? 40.557 0.774 -2.935 1.00 6.96 133 LEU B N 1
ATOM 3126 C CA . LEU B 1 136 ? 39.994 -0.229 -2.036 1.00 6.37 133 LEU B CA 1
ATOM 3127 C C . LEU B 1 136 ? 38.471 -0.197 -2.112 1.00 6.03 133 LEU B C 1
ATOM 3128 O O . LEU B 1 136 ? 37.810 -1.252 -1.984 1.00 6.56 133 LEU B O 1
ATOM 3133 N N . SER B 1 137 ? 37.885 0.974 -2.280 1.00 6.19 134 SER B N 1
ATOM 3134 C CA . SER B 1 137 ? 36.426 1.050 -2.248 1.00 6.07 134 SER B CA 1
ATOM 3135 C C . SER B 1 137 ? 35.806 0.316 -3.425 1.00 6.09 134 SER B C 1
ATOM 3136 O O . SER B 1 137 ? 34.701 -0.222 -3.266 1.00 6.58 134 SER B O 1
ATOM 3139 N N A SER B 1 138 ? 36.506 0.238 -4.561 0.50 5.68 135 SER B N 1
ATOM 3140 N N B SER B 1 138 ? 36.524 0.229 -4.557 0.50 7.01 135 SER B N 1
ATOM 3141 C CA A SER B 1 138 ? 35.985 -0.523 -5.690 0.50 5.87 135 SER B CA 1
ATOM 3142 C CA B SER B 1 138 ? 36.072 -0.571 -5.707 0.50 8.54 135 SER B CA 1
ATOM 3143 C C A SER B 1 138 ? 35.902 -2.027 -5.407 0.50 5.78 135 SER B C 1
ATOM 3144 C C B SER B 1 138 ? 35.906 -2.041 -5.402 0.50 7.39 135 SER B C 1
ATOM 3145 O O A SER B 1 138 ? 35.159 -2.727 -6.110 0.50 7.61 135 SER B O 1
ATOM 3146 O O B SER B 1 138 ? 35.157 -2.735 -6.105 0.50 8.87 135 SER B O 1
ATOM 3151 N N . GLY B 1 139 ? 36.621 -2.538 -4.385 1.00 6.64 136 GLY B N 1
ATOM 3152 C CA . GLY B 1 139 ? 36.549 -3.926 -3.980 1.00 7.87 136 GLY B CA 1
ATOM 3153 C C . GLY B 1 139 ? 35.608 -4.208 -2.849 1.00 8.57 136 GLY B C 1
ATOM 3154 O O . GLY B 1 139 ? 35.448 -5.353 -2.463 1.00 10.65 136 GLY B O 1
ATOM 3155 N N . ALA B 1 140 ? 35.000 -3.169 -2.297 1.00 7.51 137 ALA B N 1
ATOM 3156 C CA . ALA B 1 140 ? 34.030 -3.328 -1.227 1.00 6.88 137 ALA B CA 1
ATOM 3157 C C . ALA B 1 140 ? 32.618 -3.450 -1.813 1.00 6.59 137 ALA B C 1
ATOM 3158 O O . ALA B 1 140 ? 32.399 -3.214 -3.014 1.00 6.88 137 ALA B O 1
ATOM 3160 N N . ALA B 1 141 ? 31.653 -3.756 -0.949 1.00 6.28 138 ALA B N 1
ATOM 3161 C CA . ALA B 1 141 ? 30.244 -3.659 -1.332 1.00 6.39 138 ALA B CA 1
ATOM 3162 C C . ALA B 1 141 ? 30.003 -2.274 -1.956 1.00 6.27 138 ALA B C 1
ATOM 3163 O O . ALA B 1 141 ? 30.632 -1.277 -1.567 1.00 6.53 138 ALA B O 1
ATOM 3165 N N . ASP B 1 142 ? 29.120 -2.195 -2.946 1.00 6.19 139 ASP B N 1
ATOM 3166 C CA . ASP B 1 142 ? 28.856 -0.906 -3.579 1.00 6.44 139 ASP B CA 1
ATOM 3167 C C . ASP B 1 142 ? 28.329 0.119 -2.591 1.00 6.17 139 ASP B C 1
ATOM 3168 O O . ASP B 1 142 ? 27.460 -0.152 -1.772 1.00 6.39 139 ASP B O 1
ATOM 3173 N N . GLY B 1 143 ? 28.831 1.331 -2.723 1.00 5.78 140 GLY B N 1
ATOM 3174 C CA . GLY B 1 143 ? 28.297 2.488 -2.037 1.00 5.89 140 GLY B CA 1
ATOM 3175 C C . GLY B 1 143 ? 27.552 3.348 -3.027 1.00 5.34 140 GLY B C 1
ATOM 3176 O O . GLY B 1 143 ? 28.140 3.826 -4.001 1.00 6.10 140 GLY B O 1
ATOM 3177 N N . ILE B 1 144 ? 26.244 3.432 -2.840 1.00 5.23 141 ILE B N 1
ATOM 3178 C CA . ILE B 1 144 ? 25.321 3.977 -3.827 1.00 5.61 141 ILE B CA 1
ATOM 3179 C C . ILE B 1 144 ? 24.502 5.095 -3.164 1.00 5.12 141 ILE B C 1
ATOM 3180 O O . ILE B 1 144 ? 23.942 4.901 -2.079 1.00 6.31 141 ILE B O 1
ATOM 3185 N N . VAL B 1 145 ? 24.497 6.263 -3.798 1.00 5.69 142 VAL B N 1
ATOM 3186 C CA . VAL B 1 145 ? 23.866 7.440 -3.232 1.00 6.02 142 VAL B CA 1
ATOM 3187 C C . VAL B 1 145 ? 23.021 8.169 -4.293 1.00 5.08 142 VAL B C 1
ATOM 3188 O O . VAL B 1 145 ? 23.217 7.980 -5.493 1.00 5.87 142 VAL B O 1
ATOM 3192 N N . PRO B 1 146 ? 22.115 9.059 -3.856 1.00 5.53 143 PRO B N 1
ATOM 3193 C CA . PRO B 1 146 ? 21.358 9.808 -4.839 1.00 5.53 143 PRO B CA 1
ATOM 3194 C C . PRO B 1 146 ? 22.263 10.756 -5.617 1.00 5.63 143 PRO B C 1
ATOM 3195 O O . PRO B 1 146 ? 23.289 11.276 -5.113 1.00 6.35 143 PRO B O 1
ATOM 3199 N N . LEU B 1 147 ? 21.872 11.039 -6.865 1.00 6.28 144 LEU B N 1
ATOM 3200 C CA . LEU B 1 147 ? 22.658 11.968 -7.683 1.00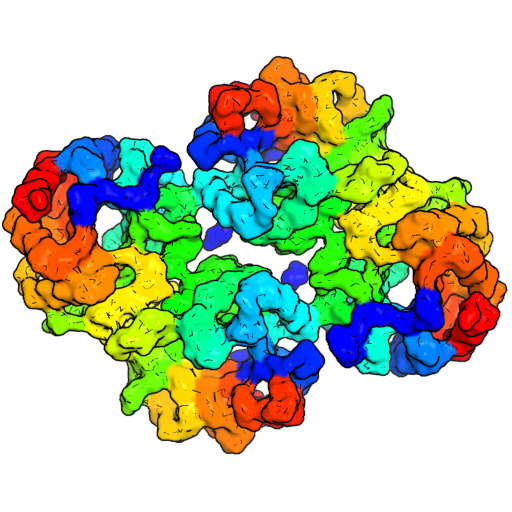 6.48 144 LEU B CA 1
ATOM 3201 C C . LEU B 1 147 ? 22.931 13.326 -7.042 1.00 6.76 144 LEU B C 1
ATOM 3202 O O . LEU B 1 147 ? 24.039 13.853 -7.120 1.00 6.13 144 LEU B O 1
ATOM 3207 N N A GLU B 1 148 ? 21.902 13.904 -6.413 0.50 6.30 145 GLU B N 1
ATOM 3208 N N B GLU B 1 148 ? 21.922 13.933 -6.426 0.50 7.02 145 GLU B N 1
ATOM 3209 C CA A GLU B 1 148 ? 22.078 15.177 -5.711 0.50 6.21 145 GLU B CA 1
ATOM 3210 C CA B GLU B 1 148 ? 22.153 15.228 -5.788 0.50 7.56 145 GLU B CA 1
ATOM 3211 C C A GLU B 1 148 ? 23.259 15.098 -4.771 0.50 5.68 145 GLU B C 1
ATOM 3212 C C B GLU B 1 148 ? 23.266 15.122 -4.745 0.50 6.50 145 GLU B C 1
ATOM 3213 O O A GLU B 1 148 ? 24.067 16.027 -4.680 0.50 6.18 145 GLU B O 1
ATOM 3214 O O B GLU B 1 148 ? 24.050 16.057 -4.568 0.50 6.78 145 GLU B O 1
ATOM 3225 N N . THR B 1 149 ? 23.324 13.989 -4.046 1.00 5.95 146 THR B N 1
ATOM 3226 C CA . THR B 1 149 ? 24.281 13.784 -2.976 1.00 5.43 146 THR B CA 1
ATOM 3227 C C . THR B 1 149 ? 25.667 13.528 -3.556 1.00 5.75 146 THR B C 1
ATOM 3228 O O . THR B 1 149 ? 26.666 14.066 -3.070 1.00 5.83 146 THR B O 1
ATOM 3232 N N . ALA B 1 150 ? 25.753 12.769 -4.646 1.00 5.84 147 ALA B N 1
ATOM 3233 C CA . ALA B 1 150 ? 27.029 12.572 -5.323 1.00 5.99 147 ALA B CA 1
ATOM 3234 C C . ALA B 1 150 ? 27.598 13.900 -5.793 1.00 5.18 147 ALA B C 1
ATOM 3235 O O . ALA B 1 150 ? 28.799 14.149 -5.679 1.00 5.78 147 ALA B O 1
ATOM 3237 N N . ILE B 1 151 ? 26.731 14.745 -6.364 1.00 5.74 148 ILE B N 1
ATOM 3238 C CA . ILE B 1 151 ? 27.170 16.071 -6.829 1.00 6.03 148 ILE B CA 1
ATOM 3239 C C . ILE B 1 151 ? 27.661 16.924 -5.666 1.00 5.21 148 ILE B C 1
ATOM 3240 O O . ILE B 1 151 ? 28.740 17.516 -5.736 1.00 5.71 148 ILE B O 1
ATOM 3245 N N . ALA B 1 152 ? 26.907 16.943 -4.564 1.00 5.67 149 ALA B N 1
ATOM 3246 C CA . ALA B 1 152 ? 27.329 17.778 -3.441 1.00 5.80 149 ALA B CA 1
ATOM 3247 C C . ALA B 1 152 ? 28.639 17.266 -2.838 1.00 5.74 149 ALA B C 1
ATOM 3248 O O . ALA B 1 152 ? 29.495 18.052 -2.449 1.00 5.63 149 ALA B O 1
ATOM 3250 N N . LEU B 1 153 ? 28.775 15.936 -2.721 1.00 5.59 150 LEU B N 1
ATOM 3251 C CA . LEU B 1 153 ? 30.021 15.325 -2.238 1.00 5.28 150 LEU B CA 1
ATOM 3252 C C . LEU B 1 153 ? 31.196 15.750 -3.105 1.00 5.14 150 LEU B C 1
ATOM 3253 O O . LEU B 1 153 ? 32.244 16.144 -2.599 1.00 5.65 150 LEU B O 1
ATOM 3258 N N . LEU B 1 154 ? 31.027 15.620 -4.414 1.00 5.38 151 LEU B N 1
ATOM 3259 C CA . LEU B 1 154 ? 32.108 16.011 -5.347 1.00 5.99 151 LEU B CA 1
ATOM 3260 C C . LEU B 1 154 ? 32.429 17.502 -5.243 1.00 5.39 151 LEU B C 1
ATOM 3261 O O . LEU B 1 154 ? 33.617 17.860 -5.193 1.00 6.32 151 LEU B O 1
ATOM 3266 N N . LYS B 1 155 ? 31.408 18.361 -5.143 1.00 5.95 152 LYS B N 1
ATOM 3267 C CA . LYS B 1 155 ? 31.689 19.786 -4.954 1.00 6.16 152 LYS B CA 1
ATOM 3268 C C . LYS B 1 155 ? 32.466 20.055 -3.675 1.00 5.51 152 LYS B C 1
ATOM 3269 O O . LYS B 1 155 ? 33.431 20.821 -3.658 1.00 6.20 152 LYS B O 1
ATOM 3275 N N . ASP B 1 156 ? 32.056 19.402 -2.587 1.00 5.92 153 ASP B N 1
ATOM 3276 C CA . ASP B 1 156 ? 32.715 19.572 -1.291 1.00 6.14 153 ASP B CA 1
ATOM 3277 C C . ASP B 1 156 ? 34.178 19.111 -1.379 1.00 5.70 153 ASP B C 1
ATOM 3278 O O . ASP B 1 156 ? 35.004 19.559 -0.580 1.00 7.83 153 ASP B O 1
ATOM 3291 N N . GLY B 1 158 ? 36.175 19.497 -4.077 1.00 5.96 155 GLY B N 1
ATOM 3292 C CA . GLY B 1 158 ? 36.921 20.254 -5.050 1.00 6.32 155 GLY B CA 1
ATOM 3293 C C . GLY B 1 158 ? 36.719 19.810 -6.476 1.00 5.38 155 GLY B C 1
ATOM 3294 O O . GLY B 1 158 ? 37.478 20.215 -7.353 1.00 6.87 155 GLY B O 1
ATOM 3295 N N . GLY B 1 159 ? 35.690 18.996 -6.718 1.00 5.79 156 GLY B N 1
ATOM 3296 C CA . GLY B 1 159 ? 35.446 18.500 -8.072 1.00 6.09 156 GLY B CA 1
ATOM 3297 C C . GLY B 1 159 ? 34.681 19.479 -8.929 1.00 5.34 156 GLY B C 1
ATOM 3298 O O . GLY B 1 159 ? 33.940 20.323 -8.446 1.00 6.45 156 GLY B O 1
ATOM 3299 N N . SER B 1 160 ? 34.854 19.318 -10.231 1.00 5.74 157 SER B N 1
ATOM 3300 C CA . SER B 1 160 ? 34.214 20.151 -11.223 1.00 6.10 157 SER B CA 1
ATOM 3301 C C . SER B 1 160 ? 33.069 19.460 -11.947 1.00 5.77 157 SER B C 1
ATOM 3302 O O . SER B 1 160 ? 32.162 20.133 -12.468 1.00 6.27 157 SER B O 1
ATOM 3305 N N . SER B 1 161 ? 33.133 18.135 -12.065 1.00 5.86 158 SER B N 1
ATOM 3306 C CA . SER B 1 161 ? 32.203 17.429 -12.913 1.00 5.65 158 SER B CA 1
ATOM 3307 C C . SER B 1 161 ? 32.092 15.985 -12.468 1.00 5.57 158 SER B C 1
ATOM 3308 O O . SER B 1 161 ? 32.964 15.428 -11.773 1.00 5.83 158 SER B O 1
ATOM 3311 N N . ILE B 1 162 ? 31.010 15.351 -12.921 1.00 5.56 159 ILE B N 1
ATOM 3312 C CA . ILE B 1 162 ? 30.838 13.885 -12.849 1.00 6.11 159 ILE B CA 1
ATOM 3313 C C . ILE B 1 162 ? 31.391 13.287 -14.113 1.00 5.47 159 ILE B C 1
ATOM 3314 O O . ILE B 1 162 ? 31.000 13.725 -15.208 1.00 6.77 159 ILE B O 1
ATOM 3319 N N . LYS B 1 163 ? 32.250 12.277 -13.987 1.00 5.55 160 LYS B N 1
ATOM 3320 C CA . LYS B 1 163 ? 32.535 11.398 -15.121 1.00 6.79 160 LYS B CA 1
ATOM 3321 C C . LYS B 1 163 ? 31.657 10.176 -14.949 1.00 6.01 160 LYS B C 1
ATOM 3322 O O . LYS B 1 163 ? 31.804 9.426 -13.970 1.00 7.13 160 LYS B O 1
ATOM 3328 N N . TYR B 1 164 ? 30.676 10.036 -15.849 1.00 6.23 161 TYR B N 1
ATOM 3329 C CA . TYR B 1 164 ? 29.647 9.001 -15.736 1.00 6.27 161 TYR B CA 1
ATOM 3330 C C . TYR B 1 164 ? 30.076 7.852 -16.635 1.00 6.08 161 TYR B C 1
ATOM 3331 O O . TYR B 1 164 ? 30.044 7.996 -17.865 1.00 7.15 161 TYR B O 1
ATOM 3340 N N . PHE B 1 165 ? 30.474 6.745 -16.018 1.00 6.96 162 PHE B N 1
ATOM 3341 C CA . PHE B 1 165 ? 31.111 5.634 -16.722 1.00 7.98 162 PHE B CA 1
ATOM 3342 C C . PHE B 1 165 ? 30.831 4.347 -15.969 1.00 8.30 162 PHE B C 1
ATOM 3343 O O . PHE B 1 165 ? 30.903 4.364 -14.750 1.00 9.09 162 PHE B O 1
ATOM 3351 N N . PRO B 1 166 ? 30.553 3.231 -16.685 1.00 10.66 163 PRO B N 1
ATOM 3352 C CA . PRO B 1 166 ? 30.411 3.099 -18.148 1.00 11.16 163 PRO B CA 1
ATOM 3353 C C . PRO B 1 166 ? 28.961 3.391 -18.527 1.00 12.22 163 PRO B C 1
ATOM 3354 O O . PRO B 1 166 ? 28.037 2.746 -18.009 1.00 13.90 163 PRO B O 1
ATOM 3374 N N . GLY B 1 168 ? 27.264 2.981 -21.311 1.00 13.44 165 GLY B N 1
ATOM 3375 C CA . GLY B 1 168 ? 26.615 1.949 -22.127 1.00 13.45 165 GLY B CA 1
ATOM 3376 C C . GLY B 1 168 ? 25.968 2.479 -23.397 1.00 13.33 165 GLY B C 1
ATOM 3377 O O . GLY B 1 168 ? 24.961 1.916 -23.865 1.00 14.08 165 GLY B O 1
ATOM 3378 N N . GLY B 1 169 ? 26.535 3.547 -23.950 1.00 13.06 166 GLY B N 1
ATOM 3379 C CA . GLY B 1 169 ? 26.011 4.139 -25.180 1.00 13.10 166 GLY B CA 1
ATOM 3380 C C . GLY B 1 169 ? 24.602 4.635 -24.914 1.00 14.34 166 GLY B C 1
ATOM 3381 O O . GLY B 1 169 ? 24.432 5.581 -24.121 1.00 15.94 166 GLY B O 1
ATOM 3382 N N . LEU B 1 170 ? 23.611 4.014 -25.552 1.00 14.57 167 LEU B N 1
ATOM 3383 C CA . LEU B 1 170 ? 22.178 4.350 -25.303 1.00 15.63 167 LEU B CA 1
ATOM 3384 C C . LEU B 1 170 ? 21.384 3.202 -24.713 1.00 16.14 167 LEU B C 1
ATOM 3385 O O . LEU B 1 170 ? 20.137 3.230 -24.730 1.00 18.12 167 LEU B O 1
ATOM 3390 N N . LYS B 1 171 ? 22.088 2.214 -24.178 1.00 15.84 168 LYS B N 1
ATOM 3391 C CA . LYS B 1 171 ? 21.421 1.062 -23.592 1.00 15.99 168 LYS B CA 1
ATOM 3392 C C . LYS B 1 171 ? 20.663 1.372 -22.305 1.00 14.75 168 LYS B C 1
ATOM 3393 O O . LYS B 1 171 ? 19.712 0.650 -21.946 1.00 15.12 168 LYS B O 1
ATOM 3399 N N . HIS B 1 172 ? 21.092 2.426 -21.612 1.00 13.26 169 HIS B N 1
ATOM 3400 C CA . HIS B 1 172 ? 20.534 2.769 -20.313 1.00 12.50 169 HIS B CA 1
ATOM 3401 C C . HIS B 1 172 ? 20.188 4.217 -20.331 1.00 10.87 169 HIS B C 1
ATOM 3402 O O . HIS B 1 172 ? 20.691 5.044 -19.518 1.00 10.60 169 HIS B O 1
ATOM 3409 N N . ARG B 1 173 ? 19.268 4.519 -21.224 1.00 12.82 170 ARG B N 1
ATOM 3410 C CA . ARG B 1 173 ? 18.876 5.881 -21.488 1.00 12.20 170 ARG B CA 1
ATOM 3411 C C . ARG B 1 173 ? 18.270 6.528 -20.253 1.00 11.67 170 ARG B C 1
ATOM 3412 O O . ARG B 1 173 ? 18.612 7.660 -19.965 1.00 10.92 170 ARG B O 1
ATOM 3420 N N . ALA B 1 174 ? 17.370 5.842 -19.535 1.00 11.48 171 ALA B N 1
ATOM 3421 C CA . ALA B 1 174 ? 16.717 6.438 -18.372 1.00 10.74 171 ALA B CA 1
ATOM 3422 C C . ALA B 1 174 ? 17.746 6.844 -17.302 1.00 9.76 171 ALA B C 1
ATOM 3423 O O . ALA B 1 174 ? 17.620 7.904 -16.704 1.00 9.39 171 ALA B O 1
ATOM 3425 N N . GLU B 1 175 ? 18.736 5.986 -17.030 1.00 9.39 172 GLU B N 1
ATOM 3426 C CA . GLU B 1 175 ? 19.758 6.361 -16.059 1.00 8.72 172 GLU B CA 1
ATOM 3427 C C . GLU B 1 175 ? 20.514 7.585 -16.528 1.00 8.56 172 GLU B C 1
ATOM 3428 O O . GLU B 1 175 ? 20.783 8.482 -15.712 1.00 8.35 172 GLU B O 1
ATOM 3434 N N . PHE B 1 176 ? 20.891 7.632 -17.805 1.00 8.10 173 PHE B N 1
ATOM 3435 C CA . PHE B 1 176 ? 21.631 8.808 -18.302 1.00 7.85 173 PHE B CA 1
ATOM 3436 C C . PHE B 1 176 ? 20.776 10.073 -18.256 1.00 7.08 173 PHE B C 1
ATOM 3437 O O . PHE B 1 176 ? 21.282 11.122 -17.852 1.00 7.38 173 PHE B O 1
ATOM 3445 N N . GLU B 1 177 ? 19.491 9.978 -18.626 1.00 7.41 174 GLU B N 1
ATOM 3446 C CA . GLU B 1 177 ? 18.617 11.134 -18.527 1.00 7.80 174 GLU B CA 1
ATOM 3447 C C . GLU B 1 177 ? 18.580 11.663 -17.106 1.00 7.51 174 GLU B C 1
ATOM 3448 O O . GLU B 1 177 ? 18.573 12.888 -16.902 1.00 8.00 174 GLU B O 1
ATOM 3454 N N . ALA B 1 178 ? 18.546 10.750 -16.131 1.00 7.24 175 ALA B N 1
ATOM 3455 C CA . ALA B 1 178 ? 18.483 11.203 -14.720 1.00 7.29 175 ALA B CA 1
ATOM 3456 C C . ALA B 1 178 ? 19.788 11.897 -14.317 1.00 6.49 175 ALA B C 1
ATOM 3457 O O . ALA B 1 178 ? 19.757 12.895 -13.585 1.00 6.77 175 ALA B O 1
ATOM 3459 N N . VAL B 1 179 ? 20.927 11.370 -14.786 1.00 6.08 176 VAL B N 1
ATOM 3460 C CA . VAL B 1 179 ? 22.194 12.017 -14.488 1.00 6.70 176 VAL B CA 1
ATOM 3461 C C . VAL B 1 179 ? 22.239 13.427 -15.090 1.00 6.35 176 VAL B C 1
ATOM 3462 O O . VAL B 1 179 ? 22.618 14.378 -14.406 1.00 6.75 176 VAL B O 1
ATOM 3466 N N . ALA B 1 180 ? 21.794 13.589 -16.340 1.00 6.75 177 ALA B N 1
ATOM 3467 C CA . ALA B 1 180 ? 21.785 14.917 -16.959 1.00 6.68 177 ALA B CA 1
ATOM 3468 C C . ALA B 1 180 ? 20.833 15.875 -16.231 1.00 6.24 177 ALA B C 1
ATOM 3469 O O . ALA B 1 180 ? 21.170 17.033 -15.981 1.00 6.85 177 ALA B O 1
ATOM 3471 N N . LYS B 1 181 ? 19.651 15.375 -15.864 1.00 6.59 178 LYS B N 1
ATOM 3472 C CA . LYS B 1 181 ? 18.656 16.190 -15.129 1.00 7.16 178 LYS B CA 1
ATOM 3473 C C . LYS B 1 181 ? 19.269 16.672 -13.802 1.00 6.64 178 LYS B C 1
ATOM 3474 O O . LYS B 1 181 ? 19.111 17.856 -13.438 1.00 6.92 178 LYS B O 1
ATOM 3480 N N . ALA B 1 182 ? 19.987 15.796 -13.080 1.00 6.84 179 ALA B N 1
ATOM 3481 C CA . ALA B 1 182 ? 20.524 16.149 -11.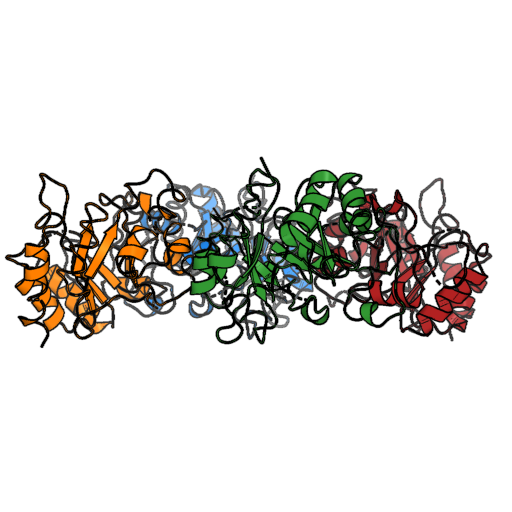784 1.00 6.22 179 ALA B CA 1
ATOM 3482 C C . ALA B 1 182 ? 21.671 17.147 -11.950 1.00 5.82 179 ALA B C 1
ATOM 3483 O O . ALA B 1 182 ? 21.802 18.082 -11.159 1.00 6.43 179 ALA B O 1
ATOM 3485 N N . CYS B 1 183 ? 22.534 16.939 -12.946 1.00 6.55 180 CYS B N 1
ATOM 3486 C CA . CYS B 1 183 ? 23.634 17.890 -13.154 1.00 6.61 180 CYS B CA 1
ATOM 3487 C C . CYS B 1 183 ? 23.087 19.278 -13.474 1.00 6.28 180 CYS B C 1
ATOM 3488 O O . CYS B 1 183 ? 23.598 20.312 -13.016 1.00 6.56 180 CYS B O 1
ATOM 3491 N N . ALA B 1 184 ? 22.020 19.343 -14.274 1.00 6.57 181 ALA B N 1
ATOM 3492 C CA . ALA B 1 184 ? 21.399 20.635 -14.591 1.00 6.72 181 ALA B CA 1
ATOM 3493 C C . ALA B 1 184 ? 20.759 21.252 -13.340 1.00 6.58 181 ALA B C 1
ATOM 3494 O O . ALA B 1 184 ? 20.922 22.459 -13.065 1.00 7.98 181 ALA B O 1
ATOM 3496 N N . ALA B 1 185 ? 20.046 20.425 -12.559 1.00 6.82 182 ALA B N 1
ATOM 3497 C CA . ALA B 1 185 ? 19.313 20.932 -11.374 1.00 7.47 182 ALA B CA 1
ATOM 3498 C C . ALA B 1 185 ? 20.244 21.413 -10.282 1.00 6.64 182 ALA B C 1
ATOM 3499 O O . ALA B 1 185 ? 19.866 22.301 -9.496 1.00 9.08 182 ALA B O 1
ATOM 3501 N N . HIS B 1 186 ? 21.428 20.813 -10.197 1.00 6.79 183 HIS B N 1
ATOM 3502 C CA . HIS B 1 186 ? 22.348 21.084 -9.092 1.00 7.14 183 HIS B CA 1
ATOM 3503 C C . HIS B 1 186 ? 23.642 21.706 -9.574 1.00 7.47 183 HIS B C 1
ATOM 3504 O O . HIS B 1 186 ? 24.653 21.611 -8.926 1.00 8.68 183 HIS B O 1
ATOM 3511 N N . ASP B 1 187 ? 23.566 22.406 -10.713 1.00 7.24 184 ASP B N 1
ATOM 3512 C CA . ASP B 1 187 ? 24.645 23.280 -11.146 1.00 7.43 184 ASP B CA 1
ATOM 3513 C C . ASP B 1 187 ? 26.003 22.546 -11.175 1.00 6.18 184 ASP B C 1
ATOM 3514 O O . ASP B 1 187 ? 26.978 23.009 -10.570 1.00 7.61 184 ASP B O 1
ATOM 3519 N N . PHE B 1 188 ? 26.082 21.444 -11.920 1.00 6.51 185 PHE B N 1
ATOM 3520 C CA . PHE B 1 188 ? 27.310 20.678 -11.997 1.00 6.36 185 PHE B CA 1
ATOM 3521 C C . PHE B 1 188 ? 27.537 20.262 -13.439 1.00 5.88 185 PHE B C 1
ATOM 3522 O O . PHE B 1 188 ? 26.595 20.148 -14.245 1.00 7.21 185 PHE B O 1
ATOM 3530 N N . TRP B 1 189 ? 28.778 19.957 -13.786 1.00 6.13 186 TRP B N 1
ATOM 3531 C CA . TRP B 1 189 ? 29.143 19.604 -15.151 1.00 5.96 186 TRP B CA 1
ATOM 3532 C C . TRP B 1 189 ? 29.178 18.105 -15.321 1.00 5.83 186 TRP B C 1
ATOM 3533 O O . TRP B 1 189 ? 29.252 17.346 -14.346 1.00 5.61 186 TRP B O 1
ATOM 3544 N N . LEU B 1 190 ? 29.135 17.648 -16.580 1.00 6.19 187 LEU B N 1
ATOM 3545 C CA . LEU B 1 190 ? 28.960 16.222 -16.862 1.00 5.57 187 LEU B CA 1
ATOM 3546 C C . LEU B 1 190 ? 29.893 15.779 -17.959 1.00 5.60 187 LEU B C 1
ATOM 3547 O O . LEU B 1 190 ? 30.022 16.453 -18.995 1.00 6.72 187 LEU B O 1
ATOM 3552 N N . GLU B 1 191 ? 30.504 14.599 -17.766 1.00 5.81 188 GLU B N 1
ATOM 3553 C CA . GLU B 1 191 ? 31.420 14.006 -18.722 1.00 5.94 188 GLU B CA 1
ATOM 3554 C C . GLU B 1 191 ? 30.914 12.593 -19.048 1.00 5.58 188 GLU B C 1
ATOM 3555 O O . GLU B 1 191 ? 31.333 11.595 -18.466 1.00 6.85 188 GLU B O 1
ATOM 3561 N N . PRO B 1 192 ? 30.030 12.463 -20.052 1.00 6.02 189 PRO B N 1
ATOM 3562 C CA . PRO B 1 192 ? 29.514 11.169 -20.463 1.00 6.90 189 PRO B CA 1
ATOM 3563 C C . PRO B 1 192 ? 30.617 10.337 -21.091 1.00 6.41 189 PRO B C 1
ATOM 3564 O O . PRO B 1 192 ? 31.329 10.851 -21.970 1.00 7.08 189 PRO B O 1
ATOM 3568 N N . THR B 1 193 ? 30.744 9.083 -20.663 1.00 7.11 190 THR B N 1
ATOM 3569 C CA . THR B 1 193 ? 31.791 8.217 -21.177 1.00 8.33 190 THR B CA 1
ATOM 3570 C C . THR B 1 193 ? 31.329 6.792 -21.255 1.00 9.31 190 THR B C 1
ATOM 3571 O O . THR B 1 193 ? 30.761 6.266 -20.290 1.00 9.44 190 THR B O 1
ATOM 3575 N N . GLY B 1 194 ? 31.607 6.154 -22.393 1.00 9.01 191 GLY B N 1
ATOM 3576 C CA . GLY B 1 194 ? 31.447 4.702 -22.565 1.00 10.19 191 GLY B CA 1
ATOM 3577 C C . GLY B 1 194 ? 30.431 4.400 -23.653 1.00 9.74 191 GLY B C 1
ATOM 3578 O O . GLY B 1 194 ? 29.219 4.665 -23.507 1.00 11.54 191 GLY B O 1
ATOM 3579 N N . GLY B 1 195 ? 30.916 3.836 -24.765 1.00 9.59 192 GLY B N 1
ATOM 3580 C CA . GLY B 1 195 ? 30.015 3.417 -25.836 1.00 10.06 192 GLY B CA 1
ATOM 3581 C C . GLY B 1 195 ? 29.592 4.555 -26.753 1.00 9.63 192 GLY B C 1
ATOM 3582 O O . GLY B 1 195 ? 28.706 4.341 -27.598 1.00 10.51 192 GLY B O 1
ATOM 3583 N N . ILE B 1 196 ? 30.215 5.738 -26.648 1.00 9.02 193 ILE B N 1
ATOM 3584 C CA . ILE B 1 196 ? 29.897 6.820 -27.598 1.00 9.23 193 ILE B CA 1
ATOM 3585 C C . ILE B 1 196 ? 30.592 6.553 -28.938 1.00 8.86 193 ILE B C 1
ATOM 3586 O O . ILE B 1 196 ? 31.789 6.209 -28.971 1.00 8.80 193 ILE B O 1
ATOM 3591 N N . ASP B 1 197 ? 29.854 6.685 -30.028 1.00 8.03 194 ASP B N 1
ATOM 3592 C CA . ASP B 1 197 ? 30.418 6.525 -31.371 1.00 8.64 194 ASP B CA 1
ATOM 3593 C C . ASP B 1 197 ? 29.833 7.579 -32.278 1.00 8.45 194 ASP B C 1
ATOM 3594 O O . ASP B 1 197 ? 29.024 8.408 -31.843 1.00 8.70 194 ASP B O 1
ATOM 3599 N N . LEU B 1 198 ? 30.239 7.566 -33.541 1.00 9.07 195 LEU B N 1
ATOM 3600 C CA . LEU B 1 198 ? 29.788 8.629 -34.438 1.00 9.77 195 LEU B CA 1
ATOM 3601 C C . LEU B 1 198 ? 28.292 8.616 -34.683 1.00 10.42 195 LEU B C 1
ATOM 3602 O O . LEU B 1 198 ? 27.697 9.646 -34.975 1.00 11.28 195 LEU B O 1
ATOM 3607 N N . GLU B 1 199 ? 27.693 7.435 -34.575 1.00 9.52 196 GLU B N 1
ATOM 3608 C CA . GLU B 1 199 ? 26.267 7.258 -34.850 1.00 10.77 196 GLU B CA 1
ATOM 3609 C C . GLU B 1 199 ? 25.341 7.593 -33.671 1.00 10.70 196 GLU B C 1
ATOM 3610 O O . GLU B 1 199 ? 24.166 7.887 -33.880 1.00 11.23 196 GLU B O 1
ATOM 3616 N N . ASN B 1 200 ? 25.850 7.542 -32.438 1.00 8.88 197 ASN B N 1
ATOM 3617 C CA . ASN B 1 200 ? 25.005 7.926 -31.302 1.00 8.44 197 ASN B CA 1
ATOM 3618 C C . ASN B 1 200 ? 25.410 9.248 -30.640 1.00 8.13 197 ASN B C 1
ATOM 3619 O O . ASN B 1 200 ? 24.728 9.707 -29.726 1.00 9.64 197 ASN B O 1
ATOM 3624 N N . TYR B 1 201 ? 26.503 9.864 -31.096 1.00 7.90 198 TYR B N 1
ATOM 3625 C CA . TYR B 1 201 ? 27.005 11.059 -30.440 1.00 8.66 198 TYR B CA 1
ATOM 3626 C C . TYR B 1 201 ? 25.982 12.166 -30.364 1.00 8.46 198 TYR B C 1
ATOM 3627 O O . TYR B 1 201 ? 25.784 12.755 -29.289 1.00 8.69 198 TYR B O 1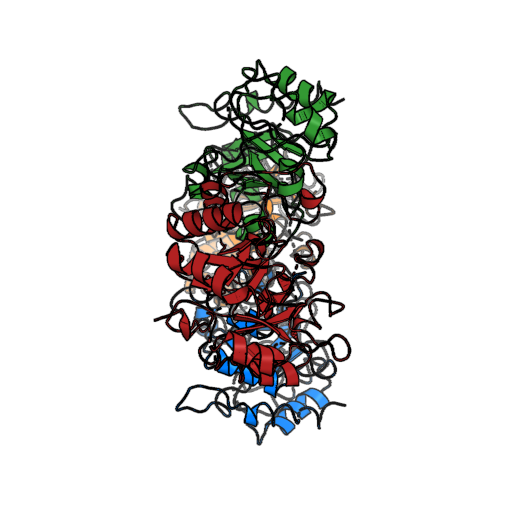
ATOM 3636 N N . SER B 1 202 ? 25.333 12.477 -31.477 1.00 7.93 199 SER B N 1
ATOM 3637 C CA . SER B 1 202 ? 24.374 13.599 -31.468 1.00 8.73 199 SER B CA 1
ATOM 3638 C C . SER B 1 202 ? 23.237 13.370 -30.481 1.00 8.83 199 SER B C 1
ATOM 3639 O O . SER B 1 202 ? 22.877 14.273 -29.721 1.00 9.38 199 SER B O 1
ATOM 3642 N N . GLU B 1 203 ? 22.669 12.171 -30.468 1.00 8.85 200 GLU B N 1
ATOM 3643 C CA . GLU B 1 203 ? 21.569 11.856 -29.572 1.00 8.74 200 GLU B CA 1
ATOM 3644 C C . GLU B 1 203 ? 21.992 11.951 -28.097 1.00 8.60 200 GLU B C 1
ATOM 3645 O O . GLU B 1 203 ? 21.270 12.512 -27.271 1.00 9.20 200 GLU B O 1
ATOM 3651 N N . ILE B 1 204 ? 23.167 11.399 -27.779 1.00 7.98 201 ILE B N 1
ATOM 3652 C CA . ILE B 1 204 ? 23.693 11.448 -26.410 1.00 8.29 201 ILE B CA 1
ATOM 3653 C C . ILE B 1 204 ? 23.948 12.906 -25.987 1.00 7.87 201 ILE B C 1
ATOM 3654 O O . ILE B 1 204 ? 23.526 13.360 -24.913 1.00 8.82 201 ILE B O 1
ATOM 3659 N N . LEU B 1 205 ? 24.621 13.684 -26.841 1.00 8.33 202 LEU B N 1
ATOM 3660 C CA . LEU B 1 205 ? 24.926 15.074 -26.499 1.00 8.68 202 LEU B CA 1
ATOM 3661 C C . LEU B 1 205 ? 23.649 15.876 -26.319 1.00 8.73 202 LEU B C 1
ATOM 3662 O O . LEU B 1 205 ? 23.524 16.678 -25.379 1.00 8.63 202 LEU B O 1
ATOM 3667 N N . LYS B 1 206 ? 22.682 15.634 -27.202 1.00 8.63 203 LYS B N 1
ATOM 3668 C CA . LYS B 1 206 ? 21.434 16.391 -27.134 1.00 9.14 203 LYS B CA 1
ATOM 3669 C C . LYS B 1 206 ? 20.660 16.109 -25.836 1.00 9.12 203 LYS B C 1
ATOM 3670 O O . LYS B 1 206 ? 20.013 17.009 -25.291 1.00 9.37 203 LYS B O 1
ATOM 3676 N N . ILE B 1 207 ? 20.756 14.892 -25.306 1.00 8.24 204 ILE B N 1
ATOM 3677 C CA . ILE B 1 207 ? 20.133 14.613 -23.995 1.00 9.06 204 ILE B CA 1
ATOM 3678 C C . ILE B 1 207 ? 20.687 15.563 -22.940 1.00 8.19 204 ILE B C 1
ATOM 3679 O O . ILE B 1 207 ? 19.920 16.173 -22.160 1.00 9.09 204 ILE B O 1
ATOM 3684 N N . ALA B 1 208 ? 22.008 15.735 -22.904 1.00 8.53 205 ALA B N 1
ATOM 3685 C CA . ALA B 1 208 ? 22.633 16.596 -21.907 1.00 8.71 205 ALA B CA 1
ATOM 3686 C C . ALA B 1 208 ? 22.380 18.068 -22.189 1.00 8.06 205 ALA B C 1
ATOM 3687 O O . ALA B 1 208 ? 22.118 18.818 -21.252 1.00 8.74 205 ALA B O 1
ATOM 3689 N N . LEU B 1 209 ? 22.375 18.451 -23.466 1.00 7.55 206 LEU B N 1
ATOM 3690 C CA . LEU B 1 209 ? 22.062 19.839 -23.814 1.00 8.06 206 LEU B CA 1
ATOM 3691 C C . LEU B 1 209 ? 20.619 20.201 -23.461 1.00 8.29 206 LEU B C 1
ATOM 3692 O O . LEU B 1 209 ? 20.365 21.234 -22.826 1.00 9.07 206 LEU B O 1
ATOM 3697 N N . ASP B 1 210 ? 19.699 19.319 -23.841 1.00 8.58 207 ASP B N 1
ATOM 3698 C CA . ASP B 1 210 ? 18.278 19.557 -23.577 1.00 9.39 207 ASP B CA 1
ATOM 3699 C C . ASP B 1 210 ? 17.978 19.678 -22.075 1.00 8.82 207 ASP B C 1
ATOM 3700 O O . ASP B 1 210 ? 17.098 20.460 -21.655 1.00 10.02 207 ASP B O 1
ATOM 3705 N N . ALA B 1 211 ? 18.671 18.866 -21.281 1.00 8.77 208 ALA B N 1
ATOM 3706 C CA . ALA B 1 211 ? 18.494 18.905 -19.840 1.00 9.04 208 ALA B CA 1
ATOM 3707 C C . ALA B 1 211 ? 18.907 20.230 -19.231 1.00 8.94 208 ALA B C 1
ATOM 3708 O O . ALA B 1 211 ? 18.441 20.564 -18.133 1.00 9.50 208 ALA B O 1
ATOM 3710 N N . GLY B 1 212 ? 19.799 20.936 -19.923 1.00 8.29 209 GLY B N 1
ATOM 3711 C CA . GLY B 1 212 ? 20.339 22.207 -19.455 1.00 9.07 209 GLY B CA 1
ATOM 3712 C C . GLY B 1 212 ? 21.645 22.044 -18.684 1.00 8.69 209 GLY B C 1
ATOM 3713 O O . GLY B 1 212 ? 21.994 22.923 -17.877 1.00 9.63 209 GLY B O 1
ATOM 3714 N N . VAL B 1 213 ? 22.414 20.968 -18.913 1.00 7.59 210 VAL B N 1
ATOM 3715 C CA . VAL B 1 213 ? 23.742 20.879 -18.279 1.00 7.40 210 VAL B CA 1
ATOM 3716 C C . VAL B 1 213 ? 24.605 22.020 -18.832 1.00 7.00 210 VAL B C 1
ATOM 3717 O O . VAL B 1 213 ? 24.691 22.184 -20.051 1.00 8.12 210 VAL B O 1
ATOM 3721 N N A SER B 1 214 ? 25.273 22.755 -17.946 0.50 6.92 211 SER B N 1
ATOM 3722 N N B SER B 1 214 ? 25.253 22.800 -17.973 0.25 7.25 211 SER B N 1
ATOM 3723 N N C SER B 1 214 ? 25.264 22.779 -17.959 0.25 6.86 211 SER B N 1
ATOM 3724 C CA A SER B 1 214 ? 25.951 23.980 -18.378 0.50 7.32 211 SER B CA 1
ATOM 3725 C CA B SER B 1 214 ? 25.905 24.022 -18.469 0.25 7.31 211 SER B CA 1
ATOM 3726 C CA C SER B 1 214 ? 25.938 24.011 -18.401 0.25 6.62 211 SER B CA 1
ATOM 3727 C C A SER B 1 214 ? 27.130 23.689 -19.283 0.50 7.27 211 SER B C 1
ATOM 3728 C C B SER B 1 214 ? 27.200 23.774 -19.245 0.25 7.21 211 SER B C 1
ATOM 3729 C C C SER B 1 214 ? 27.203 23.784 -19.215 0.25 6.83 211 SER B C 1
ATOM 3730 O O A SER B 1 214 ? 27.266 24.266 -20.362 0.50 8.40 211 SER B O 1
ATOM 3731 O O B SER B 1 214 ? 27.485 24.482 -20.213 0.25 7.86 211 SER B O 1
ATOM 3732 O O C SER B 1 214 ? 27.471 24.512 -20.174 0.25 7.55 211 SER B O 1
ATOM 3739 N N . LYS B 1 215 ? 27.983 22.785 -18.811 1.00 6.82 212 LYS B N 1
ATOM 3740 C CA . LYS B 1 215 ? 29.203 22.387 -19.539 1.00 7.53 212 LYS B CA 1
ATOM 3741 C C . LYS B 1 215 ? 29.273 20.879 -19.574 1.00 6.33 212 LYS B C 1
ATOM 3742 O O . LYS B 1 215 ? 29.015 20.209 -18.564 1.00 6.74 212 LYS B O 1
ATOM 3748 N N . ILE B 1 216 ? 29.649 20.351 -20.751 1.00 6.05 213 ILE B N 1
ATOM 3749 C CA . ILE B 1 216 ? 29.621 18.936 -21.023 1.00 6.49 213 ILE B CA 1
ATOM 3750 C C . ILE B 1 216 ? 30.946 18.569 -21.705 1.00 6.08 213 ILE B C 1
ATOM 3751 O O . ILE B 1 216 ? 31.360 19.264 -22.663 1.00 6.86 213 ILE B O 1
ATOM 3756 N N . ILE B 1 217 ? 31.577 17.492 -21.229 1.00 6.08 214 ILE B N 1
ATOM 3757 C CA . ILE B 1 217 ? 32.824 16.954 -21.827 1.00 6.20 214 ILE B CA 1
ATOM 3758 C C . ILE B 1 217 ? 32.600 15.480 -22.192 1.00 6.28 214 ILE B C 1
ATOM 3759 O O . ILE B 1 217 ? 32.835 14.574 -21.398 1.00 6.70 214 ILE B O 1
ATOM 3764 N N . PRO B 1 218 ? 32.114 15.228 -23.425 1.00 7.11 215 PRO B N 1
ATOM 3765 C CA . PRO B 1 218 ? 31.959 13.838 -23.849 1.00 7.37 215 PRO B CA 1
ATOM 3766 C C . PRO B 1 218 ? 33.322 13.220 -24.080 1.00 6.22 215 PRO B C 1
ATOM 3767 O O . PRO B 1 218 ? 34.217 13.863 -24.660 1.00 6.82 215 PRO B O 1
ATOM 3771 N N . HIS B 1 219 ? 33.481 11.978 -23.639 1.00 6.44 216 HIS B N 1
ATOM 3772 C CA . HIS B 1 219 ? 34.718 11.233 -23.897 1.00 6.39 216 HIS B CA 1
ATOM 3773 C C . HIS B 1 219 ? 34.429 10.181 -24.962 1.00 6.39 216 HIS B C 1
ATOM 3774 O O . HIS B 1 219 ? 33.482 9.408 -24.837 1.00 7.30 216 HIS B O 1
ATOM 3781 N N . ILE B 1 220 ? 35.242 10.159 -26.013 1.00 6.69 217 ILE B N 1
ATOM 3782 C CA . ILE B 1 220 ? 35.028 9.228 -27.143 1.00 6.96 217 ILE B CA 1
ATOM 3783 C C . ILE B 1 220 ? 36.354 8.536 -27.383 1.00 6.97 217 ILE B C 1
ATOM 3784 O O . ILE B 1 220 ? 37.326 9.176 -27.858 1.00 7.33 217 ILE B O 1
ATOM 3789 N N . TYR B 1 221 ? 36.440 7.263 -26.981 1.00 7.81 218 TYR B N 1
ATOM 3790 C CA . TYR B 1 221 ? 37.713 6.530 -27.008 1.00 8.40 218 TYR B CA 1
ATOM 3791 C C . TYR B 1 221 ? 37.693 5.495 -28.131 1.00 9.61 218 TYR B C 1
ATOM 3792 O O . TYR B 1 221 ? 37.963 5.823 -29.294 1.00 8.99 218 TYR B O 1
ATOM 3801 N N . SER B 1 222 ? 37.368 4.233 -27.827 1.00 9.16 219 SER B N 1
ATOM 3802 C CA . SER B 1 222 ? 37.628 3.141 -28.778 1.00 9.83 219 SER B CA 1
ATOM 3803 C C . SER B 1 222 ? 36.946 3.294 -30.132 1.00 9.34 219 SER B C 1
ATOM 3804 O O . SER B 1 222 ? 37.516 2.856 -31.151 1.00 10.45 219 SER B O 1
ATOM 3807 N N . SER B 1 223 ? 35.763 3.914 -30.198 1.00 8.64 220 SER B N 1
ATOM 3808 C CA . SER B 1 223 ? 35.076 3.949 -31.499 1.00 8.41 220 SER B CA 1
ATOM 3809 C C . SER B 1 223 ? 35.810 4.774 -32.554 1.00 7.67 220 SER B C 1
ATOM 3810 O O . SER B 1 223 ? 35.560 4.586 -33.728 1.00 9.46 220 SER B O 1
ATOM 3813 N N . ILE B 1 224 ? 36.699 5.676 -32.136 1.00 7.18 221 ILE B N 1
ATOM 3814 C CA . ILE B 1 224 ? 37.398 6.568 -33.058 1.00 7.47 221 ILE B CA 1
ATOM 3815 C C . ILE B 1 224 ? 38.901 6.323 -33.122 1.00 7.76 221 ILE B C 1
ATOM 3816 O O . ILE B 1 224 ? 39.616 7.125 -33.709 1.00 8.34 221 ILE B O 1
ATOM 3821 N N . ILE B 1 225 ? 39.351 5.216 -32.555 1.00 8.46 222 ILE B N 1
ATOM 3822 C CA . ILE B 1 225 ? 40.782 4.863 -32.536 1.00 9.12 222 ILE B CA 1
ATOM 3823 C C . ILE B 1 225 ? 41.059 3.827 -33.608 1.00 11.06 222 ILE B C 1
ATOM 3824 O O . ILE B 1 225 ? 40.390 2.789 -33.653 1.00 12.06 222 ILE B O 1
ATOM 3829 N N . ASP B 1 226 ? 42.045 4.127 -34.467 1.00 11.58 223 ASP B N 1
ATOM 3830 C CA . ASP B 1 226 ? 42.476 3.204 -35.532 1.00 14.62 223 ASP B CA 1
ATOM 3831 C C . ASP B 1 226 ? 43.295 2.147 -34.819 1.00 16.38 223 ASP B C 1
ATOM 3832 O O . ASP B 1 226 ? 44.337 2.448 -34.231 1.00 16.67 223 ASP B O 1
ATOM 3837 N N . LYS B 1 227 ? 42.826 0.911 -34.834 1.00 18.96 224 LYS B N 1
ATOM 3838 C CA . LYS B 1 227 ? 43.501 -0.118 -34.043 1.00 20.72 224 LYS B CA 1
ATOM 3839 C C . LYS B 1 227 ? 44.896 -0.445 -34.584 1.00 20.66 224 LYS B C 1
ATOM 3840 O O . LYS B 1 227 ? 45.763 -0.869 -33.831 1.00 21.58 224 LYS B O 1
ATOM 3846 N N . ALA B 1 228 ? 45.103 -0.228 -35.879 1.00 20.14 225 ALA B N 1
ATOM 3847 C CA . ALA B 1 228 ? 46.397 -0.483 -36.508 1.00 19.90 225 ALA B CA 1
ATOM 3848 C C . ALA B 1 228 ? 47.519 0.413 -35.947 1.00 19.18 225 ALA B C 1
ATOM 3849 O O . ALA B 1 228 ? 48.625 -0.056 -35.699 1.00 20.39 225 ALA B O 1
ATOM 3851 N N . SER B 1 229 ? 47.221 1.679 -35.680 1.00 17.58 226 SER B N 1
ATOM 3852 C CA . SER B 1 229 ? 48.222 2.621 -35.174 1.00 16.96 226 SER B CA 1
ATOM 3853 C C . SER B 1 229 ? 48.055 3.008 -33.699 1.00 16.04 226 SER B C 1
ATOM 3854 O O . SER B 1 229 ? 48.989 3.536 -33.091 1.00 17.46 226 SER B O 1
ATOM 3857 N N . GLY B 1 230 ? 46.856 2.810 -33.137 1.00 14.33 227 GLY B N 1
ATOM 3858 C CA . GLY B 1 230 ? 46.570 3.298 -31.790 1.00 12.82 227 GLY B CA 1
ATOM 3859 C C . GLY B 1 230 ? 46.191 4.781 -31.760 1.00 11.19 227 GLY B C 1
ATOM 3860 O O . GLY B 1 230 ? 45.928 5.337 -30.696 1.00 12.09 227 GLY B O 1
ATOM 3861 N N . ASN B 1 231 ? 46.158 5.427 -32.927 1.00 10.54 228 ASN B N 1
ATOM 3862 C CA . ASN B 1 231 ? 45.809 6.853 -32.974 1.00 9.38 228 ASN B CA 1
ATOM 3863 C C . ASN B 1 231 ? 44.324 7.134 -33.076 1.00 9.30 228 ASN B C 1
ATOM 3864 O O . ASN B 1 231 ? 43.578 6.433 -33.731 1.00 10.62 228 ASN B O 1
ATOM 3869 N N . THR B 1 232 ? 43.903 8.248 -32.509 1.00 8.55 229 THR B N 1
ATOM 3870 C CA . THR B 1 232 ? 42.542 8.734 -32.746 1.00 8.21 229 THR B CA 1
ATOM 3871 C C . THR B 1 232 ? 42.495 9.365 -34.140 1.00 7.53 229 THR B C 1
ATOM 3872 O O . THR B 1 232 ? 43.374 10.141 -34.507 1.00 8.28 229 THR B O 1
ATOM 3876 N N . ARG B 1 233 ? 41.479 9.009 -34.914 1.00 7.21 230 ARG B N 1
ATOM 3877 C CA . ARG B 1 233 ? 41.403 9.396 -36.290 1.00 7.95 230 ARG B CA 1
ATOM 3878 C C . ARG B 1 233 ? 41.022 10.863 -36.444 1.00 7.18 230 ARG B C 1
ATOM 3879 O O . ARG B 1 233 ? 39.933 11.271 -36.024 1.00 7.30 230 ARG B O 1
ATOM 3887 N N . PRO B 1 234 ? 41.893 11.678 -37.083 1.00 7.14 231 PRO B N 1
ATOM 3888 C CA . PRO B 1 234 ? 41.521 13.090 -37.208 1.00 7.52 231 PRO B CA 1
ATOM 3889 C C . PRO B 1 234 ? 40.169 13.352 -37.886 1.00 7.85 231 PRO B C 1
ATOM 3890 O O . PRO B 1 234 ? 39.431 14.259 -37.485 1.00 7.31 231 PRO B O 1
ATOM 3894 N N . ALA B 1 235 ? 39.844 12.604 -38.941 1.00 7.39 232 ALA B N 1
ATOM 3895 C CA . ALA B 1 235 ? 38.571 12.815 -39.623 1.00 7.15 232 ALA B CA 1
ATOM 3896 C C . ALA B 1 235 ? 37.390 12.641 -38.668 1.00 7.33 232 ALA B C 1
ATOM 3897 O O . ALA B 1 235 ? 36.412 13.377 -38.754 1.00 7.59 232 ALA B O 1
ATOM 3899 N N . ASP B 1 236 ? 37.498 11.683 -37.737 1.00 7.58 233 ASP B N 1
ATOM 3900 C CA . ASP B 1 236 ? 36.430 11.437 -36.778 1.00 7.55 233 ASP B CA 1
ATOM 3901 C C . ASP B 1 236 ? 36.313 12.573 -35.780 1.00 7.34 233 ASP B C 1
ATOM 3902 O O . ASP B 1 236 ? 35.208 12.970 -35.391 1.00 8.34 233 ASP B O 1
ATOM 3907 N N . VAL B 1 237 ? 37.456 13.153 -35.398 1.00 7.67 234 VAL B N 1
ATOM 3908 C CA . VAL B 1 237 ? 37.456 14.339 -34.529 1.00 7.23 234 VAL B CA 1
ATOM 3909 C C . VAL B 1 237 ? 36.761 15.510 -35.226 1.00 7.22 234 VAL B C 1
ATOM 3910 O O . VAL B 1 237 ? 35.912 16.211 -34.621 1.00 7.73 234 VAL B O 1
ATOM 3914 N N . ARG B 1 238 ? 37.089 15.736 -36.502 1.00 7.32 235 ARG B N 1
ATOM 3915 C CA . ARG B 1 238 ? 36.398 16.798 -37.239 1.00 7.52 235 ARG B CA 1
ATOM 3916 C C . ARG B 1 238 ? 34.876 16.538 -37.281 1.00 6.68 235 ARG B C 1
ATOM 3917 O O . ARG B 1 238 ? 34.056 17.463 -37.141 1.00 8.39 235 ARG B O 1
ATOM 3925 N N . GLN B 1 239 ? 34.478 15.279 -37.472 1.00 7.51 236 GLN B N 1
ATOM 3926 C CA . GLN B 1 239 ? 33.052 14.959 -37.514 1.00 8.32 236 GLN B CA 1
ATOM 3927 C C . GLN B 1 239 ? 32.371 15.222 -36.179 1.00 7.65 236 GLN B C 1
ATOM 3928 O O . GLN B 1 239 ? 31.264 15.793 -36.125 1.00 8.30 236 GLN B O 1
ATOM 3934 N N . LEU B 1 240 ? 33.033 14.850 -35.088 1.00 7.78 237 LEU B N 1
ATOM 3935 C CA . LEU B 1 240 ? 32.501 15.131 -33.766 1.00 7.40 237 LEU B CA 1
ATOM 3936 C C . LEU B 1 240 ? 32.365 16.633 -33.539 1.00 7.20 237 LEU B C 1
ATOM 3937 O O . LEU B 1 240 ? 31.358 17.108 -32.960 1.00 8.26 237 LEU B O 1
ATOM 3942 N N . LEU B 1 241 ? 33.360 17.416 -33.977 1.00 7.12 238 LEU B N 1
ATOM 3943 C CA . LEU B 1 241 ? 33.256 18.867 -33.840 1.00 7.39 238 LEU B CA 1
ATOM 3944 C C . LEU B 1 241 ? 32.043 19.402 -34.614 1.00 7.31 238 LEU B C 1
ATOM 3945 O O . LEU B 1 241 ? 31.262 20.222 -34.106 1.00 7.94 238 LEU B O 1
ATOM 3950 N N A GLU B 1 242 ? 31.864 18.963 -35.855 0.50 7.00 239 GLU B N 1
ATOM 3951 N N B GLU B 1 242 ? 31.888 18.940 -35.858 0.50 7.82 239 GLU B N 1
ATOM 3952 C CA A GLU B 1 242 ? 30.750 19.502 -36.636 0.50 7.35 239 GLU B CA 1
ATOM 3953 C CA B GLU B 1 242 ? 30.772 19.368 -36.713 0.50 8.95 239 GLU B CA 1
ATOM 3954 C C A GLU B 1 242 ? 29.387 19.076 -36.058 0.50 6.94 239 GLU B C 1
ATOM 3955 C C B GLU B 1 242 ? 29.414 19.054 -36.084 0.50 7.97 239 GLU B C 1
ATOM 3956 O O A GLU B 1 242 ? 28.456 19.896 -36.034 0.50 7.30 239 GLU B O 1
ATOM 3957 O O B GLU B 1 242 ? 28.520 19.915 -36.062 0.50 8.27 239 GLU B O 1
ATOM 3976 N N . THR B 1 244 ? 28.828 18.662 -32.963 1.00 8.16 241 THR B N 1
ATOM 3977 C CA . THR B 1 244 ? 28.720 19.563 -31.807 1.00 8.50 241 THR B CA 1
ATOM 3978 C C . THR B 1 244 ? 28.225 20.958 -32.228 1.00 8.82 241 THR B C 1
ATOM 3979 O O . THR B 1 244 ? 27.278 21.482 -31.620 1.00 9.38 241 THR B O 1
ATOM 3983 N N . LYS B 1 245 ? 28.812 21.537 -33.276 1.00 8.25 242 LYS B N 1
ATOM 3984 C CA . LYS B 1 245 ? 28.406 22.872 -33.749 1.00 9.35 242 LYS B CA 1
ATOM 3985 C C . LYS B 1 245 ? 26.950 22.869 -34.192 1.00 9.39 242 LYS B C 1
ATOM 3986 O O . LYS B 1 245 ? 26.229 23.837 -33.959 1.00 11.43 242 LYS B O 1
ATOM 3992 N N . GLN B 1 246 ? 26.505 21.764 -34.784 1.00 9.38 243 GLN B N 1
ATOM 3993 C CA . GLN B 1 246 ? 25.134 21.691 -35.239 1.00 10.67 243 GLN B CA 1
ATOM 3994 C C . GLN B 1 246 ? 24.144 21.707 -34.078 1.00 10.45 243 GLN B C 1
ATOM 3995 O O . GLN B 1 246 ? 23.023 22.197 -34.224 1.00 11.77 243 GLN B O 1
ATOM 4001 N N . LEU B 1 247 ? 24.565 21.207 -32.918 1.00 9.36 244 LEU B N 1
ATOM 4002 C CA . LEU B 1 247 ? 23.690 21.145 -31.753 1.00 9.68 244 LEU B CA 1
ATOM 4003 C C . LEU B 1 247 ? 23.805 22.335 -30.801 1.00 10.86 244 LEU B C 1
ATOM 4004 O O . LEU B 1 247 ? 22.906 22.567 -29.999 1.00 12.67 244 LEU B O 1
ATOM 4009 N N . VAL B 1 248 ? 24.924 23.046 -30.855 1.00 11.31 245 VAL B N 1
ATOM 4010 C CA . VAL B 1 248 ? 25.197 24.144 -29.923 1.00 13.24 245 VAL B CA 1
ATOM 4011 C C . VAL B 1 248 ? 25.199 25.442 -30.738 1.00 16.61 245 VAL B C 1
ATOM 4012 O O . VAL B 1 248 ? 26.163 25.721 -31.449 1.00 18.86 245 VAL B O 1
ATOM 4016 N N . LYS B 1 249 ? 24.151 26.236 -30.656 1.00 21.15 246 LYS B N 1
ATOM 4017 C CA . LYS B 1 249 ? 23.943 27.242 -31.733 1.00 23.70 246 LYS B CA 1
ATOM 4018 C C . LYS B 1 249 ? 23.563 28.634 -31.257 1.00 25.67 246 LYS B C 1
ATOM 4019 O O . LYS B 1 249 ? 22.988 28.788 -30.176 1.00 28.90 246 LYS B O 1
ATOM 4025 N N . ASN C 1 2 ? 54.760 11.396 -2.227 1.00 28.46 -1 ASN C N 1
ATOM 4026 C CA . ASN C 1 2 ? 56.123 11.952 -1.978 1.00 27.27 -1 ASN C CA 1
ATOM 4027 C C . ASN C 1 2 ? 56.173 13.469 -2.247 1.00 26.05 -1 ASN C C 1
ATOM 4028 O O . ASN C 1 2 ? 55.629 13.947 -3.256 1.00 26.52 -1 ASN C O 1
ATOM 4030 N N . ALA C 1 3 ? 56.788 14.230 -1.337 1.00 24.96 0 ALA C N 1
ATOM 4031 C CA . ALA C 1 3 ? 57.031 15.660 -1.580 1.00 22.82 0 ALA C CA 1
ATOM 4032 C C . ALA C 1 3 ? 58.019 15.864 -2.710 1.00 20.58 0 ALA C C 1
ATOM 4033 O O . ALA C 1 3 ? 58.712 14.951 -3.123 1.00 20.98 0 ALA C O 1
ATOM 4043 N N . LYS C 1 5 ? 61.390 17.385 -4.665 1.00 9.77 2 LYS C N 1
ATOM 4044 C CA . LYS C 1 5 ? 62.831 17.408 -4.298 1.00 9.19 2 LYS C CA 1
ATOM 4045 C C . LYS C 1 5 ? 63.230 18.705 -3.596 1.00 7.91 2 LYS C C 1
ATOM 4046 O O . LYS C 1 5 ? 62.903 19.791 -4.076 1.00 7.37 2 LYS C O 1
ATOM 4052 N N . LEU C 1 6 ? 63.996 18.575 -2.514 1.00 7.46 3 LEU C N 1
ATOM 4053 C CA . LEU C 1 6 ? 64.373 19.719 -1.686 1.00 7.51 3 LEU C CA 1
ATOM 4054 C C . LEU C 1 6 ? 65.802 20.187 -1.849 1.00 7.67 3 LEU C C 1
ATOM 4055 O O . LEU C 1 6 ? 66.194 21.181 -1.230 1.00 8.27 3 LEU C O 1
ATOM 4060 N N . THR C 1 7 ? 66.585 19.505 -2.690 1.00 8.12 4 THR C N 1
ATOM 4061 C CA . THR C 1 7 ? 67.980 19.906 -2.913 1.00 9.08 4 THR C CA 1
ATOM 4062 C C . THR C 1 7 ? 68.127 20.386 -4.366 1.00 8.17 4 THR C C 1
ATOM 4063 O O . THR C 1 7 ? 67.394 19.909 -5.254 1.00 8.30 4 THR C O 1
ATOM 4067 N N . PRO C 1 8 ? 69.087 21.293 -4.630 1.00 8.23 5 PRO C N 1
ATOM 4068 C CA . PRO C 1 8 ? 69.296 21.779 -6.010 1.00 8.29 5 PRO C CA 1
ATOM 4069 C C . PRO C 1 8 ? 69.805 20.696 -6.946 1.00 8.24 5 PRO C C 1
ATOM 4070 O O . PRO C 1 8 ? 70.358 19.682 -6.513 1.00 10.44 5 PRO C O 1
ATOM 4074 N N A ASN C 1 9 ? 69.613 20.902 -8.239 0.50 7.75 6 ASN C N 1
ATOM 4075 N N B ASN C 1 9 ? 69.618 20.953 -8.229 0.50 8.32 6 ASN C N 1
ATOM 4076 C CA A ASN C 1 9 ? 70.151 19.988 -9.255 0.50 8.31 6 ASN C CA 1
ATOM 4077 C CA B ASN C 1 9 ? 70.182 20.135 -9.291 0.50 9.33 6 ASN C CA 1
ATOM 4078 C C A ASN C 1 9 ? 71.486 20.520 -9.810 0.50 7.56 6 ASN C C 1
ATOM 4079 C C B ASN C 1 9 ? 71.514 20.702 -9.737 0.50 8.51 6 ASN C C 1
ATOM 4080 O O A ASN C 1 9 ? 71.512 21.166 -10.868 0.50 7.95 6 ASN C O 1
ATOM 4081 O O B ASN C 1 9 ? 71.571 21.557 -10.635 0.50 9.23 6 ASN C O 1
ATOM 4090 N N . PHE C 1 10 ? 72.584 20.260 -9.094 1.00 8.19 7 PHE C N 1
ATOM 4091 C CA . PHE C 1 10 ? 73.912 20.724 -9.484 1.00 8.87 7 PHE C CA 1
ATOM 4092 C C . PHE C 1 10 ? 74.393 20.017 -10.753 1.00 9.34 7 PHE C C 1
ATOM 4093 O O . PHE C 1 10 ? 74.209 18.815 -10.894 1.00 11.94 7 PHE C O 1
ATOM 4101 N N . TYR C 1 11 ? 75.014 20.763 -11.657 1.00 7.80 8 TYR C N 1
ATOM 4102 C CA . TYR C 1 11 ? 75.655 20.185 -12.834 1.00 7.86 8 TYR C CA 1
ATOM 4103 C C . TYR C 1 11 ? 76.936 19.519 -12.393 1.00 7.65 8 TYR C C 1
ATOM 4104 O O . TYR C 1 11 ? 77.804 20.133 -11.747 1.00 7.48 8 TYR C O 1
ATOM 4113 N N . ARG C 1 12 ? 77.039 18.220 -12.713 1.00 9.45 9 ARG C N 1
ATOM 4114 C CA . ARG C 1 12 ? 78.159 17.354 -12.309 1.00 9.73 9 ARG C CA 1
ATOM 4115 C C . ARG C 1 12 ? 78.483 17.512 -10.827 1.00 9.80 9 ARG C C 1
ATOM 4116 O O . ARG C 1 12 ? 79.677 17.524 -10.429 1.00 10.50 9 ARG C O 1
ATOM 4124 N N . ASP C 1 13 ? 77.444 17.643 -10.006 1.00 9.96 10 ASP C N 1
ATOM 4125 C CA . ASP C 1 13 ? 77.614 17.755 -8.569 1.00 11.96 10 ASP C CA 1
ATOM 4126 C C . ASP C 1 13 ? 78.480 18.943 -8.173 1.00 10.91 10 ASP C C 1
ATOM 4127 O O . ASP C 1 13 ? 79.081 18.914 -7.111 1.00 13.20 10 ASP C O 1
ATOM 4132 N N . ARG C 1 14 ? 78.514 20.012 -8.981 1.00 8.25 11 ARG C N 1
ATOM 4133 C CA . ARG C 1 14 ? 79.477 21.067 -8.752 1.00 7.50 11 ARG C CA 1
ATOM 4134 C C . ARG C 1 14 ? 78.856 22.466 -8.834 1.00 6.79 11 ARG C C 1
ATOM 4135 O O . ARG C 1 14 ? 79.167 23.313 -7.978 1.00 7.62 11 ARG C O 1
ATOM 4143 N N . VAL C 1 15 ? 78.040 22.777 -9.841 1.00 6.40 12 VAL C N 1
ATOM 4144 C CA . VAL C 1 15 ? 77.603 24.163 -10.071 1.00 6.90 12 VAL C CA 1
ATOM 4145 C C . VAL C 1 15 ? 76.110 24.204 -10.374 1.00 6.61 12 VAL C C 1
ATOM 4146 O O . VAL C 1 15 ? 75.646 23.420 -11.198 1.00 7.19 12 VAL C O 1
ATOM 4150 N N . CYS C 1 16 ? 75.377 25.124 -9.753 1.00 6.56 13 CYS C N 1
ATOM 4151 C CA . CYS C 1 16 ? 73.953 25.333 -10.066 1.00 6.44 13 CYS C CA 1
ATOM 4152 C C . CYS C 1 16 ? 73.778 26.845 -10.244 1.00 6.72 13 CYS C C 1
ATOM 4153 O O . CYS C 1 16 ? 74.182 27.599 -9.373 1.00 6.82 13 CYS C O 1
ATOM 4156 N N . LEU C 1 17 ? 73.206 27.252 -11.372 1.00 6.36 14 LEU C N 1
ATOM 4157 C CA . LEU C 1 17 ? 72.964 28.671 -11.606 1.00 6.52 14 LEU C CA 1
ATOM 4158 C C . LEU C 1 17 ? 71.876 29.216 -10.677 1.00 7.10 14 LEU C C 1
ATOM 4159 O O . LEU C 1 17 ? 70.964 28.502 -10.331 1.00 7.59 14 LEU C O 1
ATOM 4164 N N . ASN C 1 18 ? 71.909 30.513 -10.384 1.00 6.36 15 ASN C N 1
ATOM 4165 C CA . ASN C 1 18 ? 70.786 31.144 -9.691 1.00 6.30 15 ASN C CA 1
ATOM 4166 C C . ASN C 1 18 ? 70.496 32.447 -10.439 1.00 6.14 15 ASN C C 1
ATOM 4167 O O . ASN C 1 18 ? 71.378 33.320 -10.531 1.00 6.79 15 ASN C O 1
ATOM 4172 N N . VAL C 1 19 ? 69.300 32.522 -11.011 1.00 6.26 16 VAL C N 1
ATOM 4173 C CA . VAL C 1 19 ? 68.899 33.680 -11.806 1.00 6.73 16 VAL C CA 1
ATOM 4174 C C . VAL C 1 19 ? 67.452 33.969 -11.448 1.00 6.60 16 VAL C C 1
ATOM 4175 O O . VAL C 1 19 ? 66.732 33.088 -10.945 1.00 6.65 16 VAL C O 1
ATOM 4179 N N . LEU C 1 20 ? 66.997 35.202 -11.696 1.00 7.08 17 LEU C N 1
ATOM 4180 C CA . LEU C 1 20 ? 65.650 35.614 -11.301 1.00 7.34 17 LEU C CA 1
ATOM 4181 C C . LEU C 1 20 ? 64.598 35.407 -12.376 1.00 7.77 17 LEU C C 1
ATOM 4182 O O . LEU C 1 20 ? 64.834 35.662 -13.552 1.00 10.74 17 LEU C O 1
ATOM 4187 N N . ALA C 1 21 ? 63.422 34.960 -11.997 1.00 7.85 18 ALA C N 1
ATOM 4188 C CA . ALA C 1 21 ? 62.298 34.940 -12.953 1.00 8.37 18 ALA C CA 1
ATOM 4189 C C . ALA C 1 21 ? 61.502 36.210 -12.908 1.00 8.58 18 ALA C C 1
ATOM 4190 O O . ALA C 1 21 ? 61.184 36.735 -11.832 1.00 10.54 18 ALA C O 1
ATOM 4192 N N . GLY C 1 22 ? 61.089 36.656 -14.083 1.00 9.07 19 GLY C N 1
ATOM 4193 C CA . GLY C 1 22 ? 60.230 37.811 -14.178 1.00 10.22 19 GLY C CA 1
ATOM 4194 C C . GLY C 1 22 ? 58.744 37.509 -14.319 1.00 9.05 19 GLY C C 1
ATOM 4195 O O . GLY C 1 22 ? 57.930 38.427 -14.351 1.00 10.26 19 GLY C O 1
ATOM 4196 N N . SER C 1 23 ? 58.394 36.227 -14.462 1.00 8.61 20 SER C N 1
ATOM 4197 C CA . SER C 1 23 ? 57.035 35.745 -14.705 1.00 9.11 20 SER C CA 1
ATOM 4198 C C . SER C 1 23 ? 57.056 34.227 -14.566 1.00 7.85 20 SER C C 1
ATOM 4199 O O . SER C 1 23 ? 58.129 33.613 -14.586 1.00 8.15 20 SER C O 1
ATOM 4202 N N . LYS C 1 24 ? 55.857 33.632 -14.522 1.00 9.22 21 LYS C N 1
ATOM 4203 C CA . LYS C 1 24 ? 55.744 32.188 -14.479 1.00 9.27 21 LYS C CA 1
ATOM 4204 C C . LYS C 1 24 ? 56.275 31.568 -15.777 1.00 9.23 21 LYS C C 1
ATOM 4205 O O . LYS C 1 24 ? 57.026 30.589 -15.724 1.00 9.15 21 LYS C O 1
ATOM 4211 N N . ASP C 1 25 ? 55.912 32.136 -16.935 1.00 9.41 22 ASP C N 1
ATOM 4212 C CA . ASP C 1 25 ? 56.469 31.625 -18.184 1.00 10.37 22 ASP C CA 1
ATOM 4213 C C . ASP C 1 25 ? 57.989 31.744 -18.245 1.00 9.19 22 ASP C C 1
ATOM 4214 O O . ASP C 1 25 ? 58.660 30.830 -18.728 1.00 9.78 22 ASP C O 1
ATOM 4219 N N . ASN C 1 26 ? 58.528 32.870 -17.745 1.00 8.71 23 ASN C N 1
ATOM 4220 C CA . ASN C 1 26 ? 59.977 33.052 -17.732 1.00 8.74 23 ASN C CA 1
ATOM 4221 C C . ASN C 1 26 ? 60.615 31.982 -16.864 1.00 8.14 23 ASN C C 1
ATOM 4222 O O . ASN C 1 26 ? 61.641 31.447 -17.258 1.00 8.88 23 ASN C O 1
ATOM 4227 N N . ALA C 1 27 ? 60.019 31.648 -15.694 1.00 8.02 24 ALA C N 1
ATOM 4228 C CA . ALA C 1 27 ? 60.569 30.582 -14.859 1.00 7.98 24 ALA C CA 1
ATOM 4229 C C . ALA C 1 27 ? 60.660 29.272 -15.660 1.00 8.00 24 ALA C C 1
ATOM 4230 O O . ALA C 1 27 ? 61.680 28.570 -15.609 1.00 8.26 24 ALA C O 1
ATOM 4232 N N . ARG C 1 28 ? 59.588 28.939 -16.394 1.00 8.73 25 ARG C N 1
ATOM 4233 C CA . ARG C 1 28 ? 59.577 27.715 -17.195 1.00 9.54 25 ARG C CA 1
ATOM 4234 C C . ARG C 1 28 ? 60.665 27.734 -18.262 1.00 9.35 25 ARG C C 1
ATOM 4235 O O . ARG C 1 28 ? 61.361 26.736 -18.448 1.00 9.85 25 ARG C O 1
ATOM 4243 N N . GLU C 1 29 ? 60.814 28.877 -18.957 1.00 9.15 26 GLU C N 1
ATOM 4244 C CA . GLU C 1 29 ? 61.825 28.995 -19.982 1.00 10.26 26 GLU C CA 1
ATOM 4245 C C . GLU C 1 29 ? 63.247 28.939 -19.427 1.00 9.18 26 GLU C C 1
ATOM 4246 O O . GLU C 1 29 ? 64.147 28.353 -20.057 1.00 9.56 26 GLU C O 1
ATOM 4252 N N . ILE C 1 30 ? 63.470 29.566 -18.268 1.00 9.07 27 ILE C N 1
ATOM 4253 C CA . ILE C 1 30 ? 64.760 29.506 -17.591 1.00 8.94 27 ILE C CA 1
ATOM 4254 C C . ILE C 1 30 ? 65.113 28.061 -17.257 1.00 8.09 27 ILE C C 1
ATOM 4255 O O . ILE C 1 30 ? 66.244 27.599 -17.458 1.00 8.71 27 ILE C O 1
ATOM 4260 N N . TYR C 1 31 ? 64.162 27.358 -16.658 1.00 8.68 28 TYR C N 1
ATOM 4261 C CA . TYR C 1 31 ? 64.381 25.973 -16.251 1.00 9.99 28 TYR C CA 1
ATOM 4262 C C . TYR C 1 31 ? 64.739 25.049 -17.444 1.00 9.48 28 TYR C C 1
ATOM 4263 O O . TYR C 1 31 ? 65.629 24.220 -17.341 1.00 10.14 28 TYR C O 1
ATOM 4272 N N . ASP C 1 32 ? 64.077 25.278 -18.566 1.00 9.81 29 ASP C N 1
ATOM 4273 C CA A ASP C 1 32 ? 64.432 24.579 -19.803 0.50 10.97 29 ASP C CA 1
ATOM 4274 C CA B ASP C 1 32 ? 64.403 24.560 -19.799 0.50 10.64 29 ASP C CA 1
ATOM 4275 C C . ASP C 1 32 ? 65.815 24.947 -20.296 1.00 9.82 29 ASP C C 1
ATOM 4276 O O . ASP C 1 32 ? 66.619 24.079 -20.602 1.00 10.63 29 ASP C O 1
ATOM 4285 N N . ALA C 1 33 ? 66.117 26.247 -20.333 1.00 10.12 30 ALA C N 1
ATOM 4286 C CA . ALA C 1 33 ? 67.397 26.757 -20.826 1.00 10.23 30 ALA C CA 1
ATOM 4287 C C . ALA C 1 33 ? 68.607 26.238 -20.056 1.00 9.45 30 ALA C C 1
ATOM 4288 O O . ALA C 1 33 ? 69.670 25.996 -20.610 1.00 10.51 30 ALA C O 1
ATOM 4290 N N . ALA C 1 34 ? 68.432 26.082 -18.744 1.00 9.15 31 ALA C N 1
ATOM 4291 C CA . ALA C 1 34 ? 69.501 25.578 -17.885 1.00 8.90 31 ALA C CA 1
ATOM 4292 C C . ALA C 1 34 ? 69.542 24.061 -17.790 1.00 9.31 31 ALA C C 1
ATOM 4293 O O . ALA C 1 34 ? 70.359 23.527 -17.023 1.00 9.31 31 ALA C O 1
ATOM 4295 N N . GLU C 1 35 ? 68.659 23.367 -18.528 1.00 9.30 32 GLU C N 1
ATOM 4296 C CA . GLU C 1 35 ? 68.562 21.922 -18.481 1.00 10.02 32 GLU C CA 1
ATOM 4297 C C . GLU C 1 35 ? 68.362 21.447 -17.042 1.00 9.40 32 GLU C C 1
ATOM 4298 O O . GLU C 1 35 ? 68.825 20.363 -16.665 1.00 11.04 32 GLU C O 1
ATOM 4304 N N . GLY C 1 36 ? 67.642 22.247 -16.256 1.00 8.94 33 GLY C N 1
ATOM 4305 C CA . GLY C 1 36 ? 67.348 21.916 -14.863 1.00 8.61 33 GLY C CA 1
ATOM 4306 C C . GLY C 1 36 ? 68.390 22.327 -13.850 1.00 7.65 33 GLY C C 1
ATOM 4307 O O . GLY C 1 36 ? 68.126 22.228 -12.673 1.00 8.37 33 GLY C O 1
ATOM 4308 N N . HIS C 1 37 ? 69.557 22.774 -14.302 1.00 7.19 34 HIS C N 1
ATOM 4309 C CA . HIS C 1 37 ? 70.658 23.083 -13.398 1.00 8.34 34 HIS C CA 1
ATOM 4310 C C . HIS C 1 37 ? 70.605 24.534 -12.934 1.00 7.14 34 HIS C C 1
ATOM 4311 O O . HIS C 1 37 ? 71.533 25.313 -13.152 1.00 7.76 34 HIS C O 1
ATOM 4318 N N . VAL C 1 38 ? 69.474 24.899 -12.323 1.00 7.55 35 VAL C N 1
ATOM 4319 C CA . VAL C 1 38 ? 69.226 26.262 -11.929 1.00 7.37 35 VAL C CA 1
ATOM 4320 C C . VAL C 1 38 ? 68.329 26.254 -10.710 1.00 6.95 35 VAL C C 1
ATOM 4321 O O . VAL C 1 38 ? 67.565 25.304 -10.483 1.00 7.55 35 VAL C O 1
ATOM 4325 N N . LEU C 1 39 ? 68.449 27.352 -9.982 1.00 6.49 36 LEU C N 1
ATOM 4326 C CA . LEU C 1 39 ? 67.539 27.764 -8.916 1.00 6.72 36 LEU C CA 1
ATOM 4327 C C . LEU C 1 39 ? 66.933 29.088 -9.380 1.00 7.19 36 LEU C C 1
ATOM 4328 O O . LEU C 1 39 ? 67.683 30.023 -9.652 1.00 8.51 36 LEU C O 1
ATOM 4333 N N . VAL C 1 40 ? 65.622 29.114 -9.572 1.00 6.72 37 VAL C N 1
ATOM 4334 C CA . VAL C 1 40 ? 64.933 30.255 -10.133 1.00 7.01 37 VAL C CA 1
ATOM 4335 C C . VAL C 1 40 ? 64.477 31.131 -8.980 1.00 5.97 37 VAL C C 1
ATOM 4336 O O . VAL C 1 40 ? 63.705 30.689 -8.117 1.00 6.31 37 VAL C O 1
ATOM 4340 N N . GLY C 1 41 ? 64.982 32.354 -8.939 1.00 6.13 38 GLY C N 1
ATOM 4341 C CA . GLY C 1 41 ? 64.666 33.228 -7.832 1.00 6.93 38 GLY C CA 1
ATOM 4342 C C . GLY C 1 41 ? 63.370 33.989 -7.996 1.00 6.59 38 GLY C C 1
ATOM 4343 O O . GLY C 1 41 ? 63.098 34.548 -9.068 1.00 8.26 38 GLY C O 1
ATOM 4344 N N . VAL C 1 42 ? 62.592 34.027 -6.915 1.00 6.12 39 VAL C N 1
ATOM 4345 C CA . VAL C 1 42 ? 61.387 34.850 -6.846 1.00 6.56 39 VAL C CA 1
ATOM 4346 C C . VAL C 1 42 ? 61.541 35.665 -5.571 1.00 7.04 39 VAL C C 1
ATOM 4347 O O . VAL C 1 42 ? 61.842 35.141 -4.490 1.00 7.05 39 VAL C O 1
ATOM 4351 N N . LEU C 1 43 ? 61.374 36.970 -5.711 1.00 9.01 40 LEU C N 1
ATOM 4352 C CA . LEU C 1 43 ? 61.686 37.886 -4.632 1.00 9.52 40 LEU C CA 1
ATOM 4353 C C . LEU C 1 43 ? 60.516 38.134 -3.719 1.00 9.35 40 LEU C C 1
ATOM 4354 O O . LEU C 1 43 ? 59.393 38.487 -4.171 1.00 9.59 40 LEU C O 1
ATOM 4359 N N . SER C 1 44 ? 60.749 37.969 -2.413 1.00 8.92 41 SER C N 1
ATOM 4360 C CA . SER C 1 44 ? 59.694 38.246 -1.437 1.00 9.28 41 SER C CA 1
ATOM 4361 C C . SER C 1 44 ? 59.183 39.662 -1.544 1.00 9.53 41 SER C C 1
ATOM 4362 O O . SER C 1 44 ? 57.996 39.905 -1.319 1.00 10.21 41 SER C O 1
ATOM 4365 N N . LYS C 1 45 ? 60.048 40.591 -1.962 1.00 10.88 42 LYS C N 1
ATOM 4366 C CA . LYS C 1 45 ? 59.713 41.989 -1.999 1.00 13.16 42 LYS C CA 1
ATOM 4367 C C . LYS C 1 45 ? 58.676 42.280 -3.061 1.00 12.46 42 LYS C C 1
ATOM 4368 O O . LYS C 1 45 ? 58.083 43.368 -3.027 1.00 15.41 42 LYS C O 1
ATOM 4374 N N A ASN C 1 46 ? 58.409 41.359 -3.969 0.50 12.04 43 ASN C N 1
ATOM 4375 N N B ASN C 1 46 ? 58.492 41.337 -4.022 0.50 11.66 43 ASN C N 1
ATOM 4376 C CA A ASN C 1 46 ? 57.387 41.619 -4.952 0.50 11.95 43 ASN C CA 1
ATOM 4377 C CA B ASN C 1 46 ? 57.449 41.368 -5.090 0.50 11.25 43 ASN C CA 1
ATOM 4378 C C A ASN C 1 46 ? 56.001 41.206 -4.520 0.50 10.85 43 ASN C C 1
ATOM 4379 C C B ASN C 1 46 ? 56.022 41.302 -4.499 0.50 10.62 43 ASN C C 1
ATOM 4380 O O A ASN C 1 46 ? 55.074 41.159 -5.352 0.50 10.40 43 ASN C O 1
ATOM 4381 O O B ASN C 1 46 ? 55.061 41.578 -5.229 0.50 11.67 43 ASN C O 1
ATOM 4390 N N . TYR C 1 47 ? 55.869 40.900 -3.225 1.00 9.71 44 TYR C N 1
ATOM 4391 C CA . TYR C 1 47 ? 54.559 40.604 -2.618 1.00 8.82 44 TYR C CA 1
ATOM 4392 C C . TYR C 1 47 ? 54.376 41.429 -1.374 1.00 9.23 44 TYR C C 1
ATOM 4393 O O . TYR C 1 47 ? 55.315 41.671 -0.625 1.00 10.05 44 TYR C O 1
ATOM 4402 N N . PRO C 1 48 ? 53.137 41.810 -1.113 1.00 8.54 45 PRO C N 1
ATOM 4403 C CA . PRO C 1 48 ? 52.869 42.661 0.027 1.00 8.93 45 PRO C CA 1
ATOM 4404 C C . PRO C 1 48 ? 52.856 41.942 1.369 1.00 9.09 45 PRO C C 1
ATOM 4405 O O . PRO C 1 48 ? 53.010 42.571 2.400 1.00 11.14 45 PRO C O 1
ATOM 4409 N N . ASP C 1 49 ? 52.676 40.618 1.371 1.00 7.92 46 ASP C N 1
ATOM 4410 C CA . ASP C 1 49 ? 52.464 39.886 2.609 1.00 7.51 46 ASP C CA 1
ATOM 4411 C C . ASP C 1 49 ? 52.816 38.411 2.403 1.00 7.25 46 ASP C C 1
ATOM 4412 O O . ASP C 1 49 ? 52.903 37.929 1.271 1.00 6.89 46 ASP C O 1
ATOM 4417 N N . VAL C 1 50 ? 53.037 37.713 3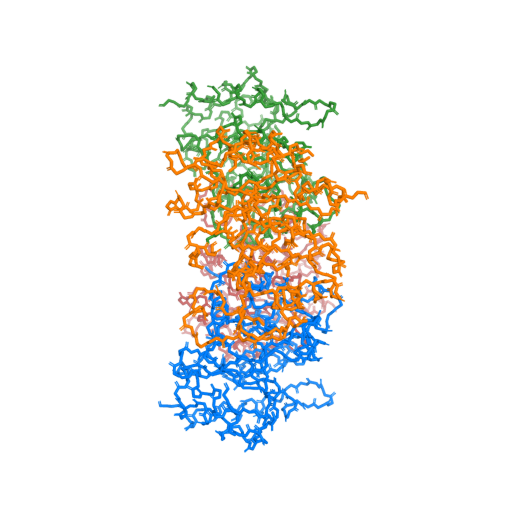.531 1.00 7.11 47 VAL C N 1
ATOM 4418 C CA . VAL C 1 50 ? 53.517 36.344 3.492 1.00 7.02 47 VAL C CA 1
ATOM 4419 C C . VAL C 1 50 ? 52.587 35.409 2.728 1.00 6.40 47 VAL C C 1
ATOM 4420 O O . VAL C 1 50 ? 53.045 34.696 1.840 1.00 6.13 47 VAL C O 1
ATOM 4424 N N . ALA C 1 51 ? 51.287 35.431 3.050 1.00 6.13 48 ALA C N 1
ATOM 4425 C CA . ALA C 1 51 ? 50.411 34.486 2.338 1.00 6.36 48 ALA C CA 1
ATOM 4426 C C . ALA C 1 51 ? 50.413 34.690 0.831 1.00 6.27 48 ALA C C 1
ATOM 4427 O O . ALA C 1 51 ? 50.417 33.732 0.062 1.00 7.13 48 ALA C O 1
ATOM 4429 N N A SER C 1 52 ? 50.400 35.956 0.415 0.50 5.25 49 SER C N 1
ATOM 4430 N N B SER C 1 52 ? 50.396 35.946 0.384 0.50 6.54 49 SER C N 1
ATOM 4431 C CA A SER C 1 52 ? 50.427 36.268 -1.012 0.50 4.99 49 SER C CA 1
ATOM 4432 C CA B SER C 1 52 ? 50.381 36.176 -1.067 0.50 7.41 49 SER C CA 1
ATOM 4433 C C A SER C 1 52 ? 51.635 35.624 -1.684 0.50 5.57 49 SER C C 1
ATOM 4434 C C B SER C 1 52 ? 51.655 35.644 -1.732 0.50 6.82 49 SER C C 1
ATOM 4435 O O A SER C 1 52 ? 51.506 34.960 -2.719 0.50 5.81 49 SER C O 1
ATOM 4436 O O B SER C 1 52 ? 51.596 35.091 -2.835 0.50 6.77 49 SER C O 1
ATOM 4441 N N . ALA C 1 53 ? 52.802 35.806 -1.059 1.00 5.71 50 ALA C N 1
ATOM 4442 C CA . ALA C 1 53 ? 54.037 35.204 -1.550 1.00 6.19 50 ALA C CA 1
ATOM 4443 C C . ALA C 1 53 ? 53.992 33.667 -1.545 1.00 5.37 50 ALA C C 1
ATOM 4444 O O . ALA C 1 53 ? 54.436 33.055 -2.517 1.00 6.06 50 ALA C O 1
ATOM 4446 N N . VAL C 1 54 ? 53.509 33.080 -0.451 1.00 5.68 51 VAL C N 1
ATOM 4447 C CA . VAL C 1 54 ? 53.445 31.645 -0.370 1.00 5.54 51 VAL C CA 1
ATOM 4448 C C . VAL C 1 54 ? 52.594 31.044 -1.461 1.00 6.03 51 VAL C C 1
ATOM 4449 O O . VAL C 1 54 ? 53.012 30.079 -2.122 1.00 5.70 51 VAL C O 1
ATOM 4453 N N . VAL C 1 55 ? 51.413 31.620 -1.671 1.00 6.22 52 VAL C N 1
ATOM 4454 C CA . VAL C 1 55 ? 50.529 31.076 -2.689 1.00 7.27 52 VAL C CA 1
ATOM 4455 C C . VAL C 1 55 ? 51.187 31.159 -4.063 1.00 7.04 52 VAL C C 1
ATOM 4456 O O . VAL C 1 55 ? 51.160 30.186 -4.835 1.00 7.19 52 VAL C O 1
ATOM 4460 N N . ASP C 1 56 ? 51.781 32.283 -4.401 1.00 6.34 53 ASP C N 1
ATOM 4461 C CA . ASP C 1 56 ? 52.332 32.408 -5.739 1.00 7.18 53 ASP C CA 1
ATOM 4462 C C . ASP C 1 56 ? 53.586 31.569 -5.913 1.00 5.87 53 ASP C C 1
ATOM 4463 O O . ASP C 1 56 ? 53.777 30.957 -6.970 1.00 6.52 53 ASP C O 1
ATOM 4476 N N . ARG C 1 58 ? 54.398 28.803 -4.365 1.00 5.84 55 ARG C N 1
ATOM 4477 C CA . ARG C 1 58 ? 54.115 27.387 -4.497 1.00 6.45 55 ARG C CA 1
ATOM 4478 C C . ARG C 1 58 ? 53.809 27.031 -5.951 1.00 5.73 55 ARG C C 1
ATOM 4479 O O . ARG C 1 58 ? 54.164 25.932 -6.415 1.00 6.43 55 ARG C O 1
ATOM 4487 N N . ASP C 1 59 ? 53.102 27.924 -6.656 1.00 5.70 56 ASP C N 1
ATOM 4488 C CA . ASP C 1 59 ? 52.799 27.663 -8.051 1.00 6.51 56 ASP C CA 1
ATOM 4489 C C . ASP C 1 59 ? 54.058 27.727 -8.934 1.00 6.41 56 ASP C C 1
ATOM 4490 O O . ASP C 1 59 ? 54.292 26.827 -9.727 1.00 7.02 56 ASP C O 1
ATOM 4495 N N . TYR C 1 60 ? 54.880 28.769 -8.750 1.00 6.51 57 TYR C N 1
ATOM 4496 C CA . TYR C 1 60 ? 56.205 28.790 -9.416 1.00 6.47 57 TYR C CA 1
ATOM 4497 C C . TYR C 1 60 ? 56.893 27.434 -9.208 1.00 6.18 57 TYR C C 1
ATOM 4498 O O . TYR C 1 60 ? 57.396 26.832 -10.150 1.00 6.98 57 TYR C O 1
ATOM 4507 N N . ALA C 1 61 ? 56.995 27.022 -7.948 1.00 6.18 58 ALA C N 1
ATOM 4508 C CA . ALA C 1 61 ? 57.763 25.816 -7.607 1.00 6.14 58 ALA C CA 1
ATOM 4509 C C . ALA C 1 61 ? 57.232 24.577 -8.330 1.00 5.55 58 ALA C C 1
ATOM 4510 O O . ALA C 1 61 ? 58.009 23.791 -8.851 1.00 6.60 58 ALA C O 1
ATOM 4512 N N . LYS C 1 62 ? 55.918 24.416 -8.381 1.00 6.33 59 LYS C N 1
ATOM 4513 C CA . LYS C 1 62 ? 55.373 23.225 -9.048 1.00 6.74 59 LYS C CA 1
ATOM 4514 C C . LYS C 1 62 ? 55.744 23.174 -10.521 1.00 6.91 59 LYS C C 1
ATOM 4515 O O . LYS C 1 62 ? 56.026 22.096 -11.053 1.00 7.61 59 LYS C O 1
ATOM 4521 N N . LEU C 1 63 ? 55.768 24.338 -11.166 1.00 6.61 60 LEU C N 1
ATOM 4522 C CA . LEU C 1 63 ? 56.069 24.401 -12.594 1.00 7.17 60 LEU C CA 1
ATOM 4523 C C . LEU C 1 63 ? 57.508 24.043 -12.920 1.00 8.03 60 LEU C C 1
ATOM 4524 O O . LEU C 1 63 ? 57.809 23.676 -14.067 1.00 10.25 60 LEU C O 1
ATOM 4529 N N . ILE C 1 64 ? 58.403 24.186 -11.959 1.00 7.49 61 ILE C N 1
ATOM 4530 C CA . ILE C 1 64 ? 59.820 23.966 -12.187 1.00 8.40 61 ILE C CA 1
ATOM 4531 C C . ILE C 1 64 ? 60.403 22.932 -11.213 1.00 7.68 61 ILE C C 1
ATOM 4532 O O . ILE C 1 64 ? 61.592 22.958 -10.867 1.00 7.72 61 ILE C O 1
ATOM 4537 N N . ASP C 1 65 ? 59.547 21.992 -10.805 1.00 7.63 62 ASP C N 1
ATOM 4538 C CA . ASP C 1 65 ? 59.997 20.802 -10.040 1.00 7.68 62 ASP C CA 1
ATOM 4539 C C . ASP C 1 65 ? 60.714 21.216 -8.762 1.00 7.08 62 ASP C C 1
ATOM 4540 O O . ASP C 1 65 ? 61.631 20.531 -8.287 1.00 7.49 62 ASP C O 1
ATOM 4545 N N . ASN C 1 66 ? 60.243 22.319 -8.167 1.00 6.54 63 ASN C N 1
ATOM 4546 C CA . ASN C 1 66 ? 60.732 22.825 -6.894 1.00 6.64 63 ASN C CA 1
ATOM 4547 C C . ASN C 1 66 ? 62.070 23.534 -6.940 1.00 6.46 63 ASN C C 1
ATOM 4548 O O . ASN C 1 66 ? 62.609 23.842 -5.870 1.00 6.99 63 ASN C O 1
ATOM 4553 N N . ALA C 1 67 ? 62.560 23.839 -8.148 1.00 6.26 64 ALA C N 1
ATOM 4554 C CA . ALA C 1 67 ? 63.847 24.520 -8.318 1.00 6.72 64 ALA C CA 1
ATOM 4555 C C . ALA C 1 67 ? 63.705 26.030 -8.084 1.00 6.56 64 ALA C C 1
ATOM 4556 O O . ALA C 1 67 ? 64.119 26.851 -8.901 1.00 7.43 64 ALA C O 1
ATOM 4558 N N . LEU C 1 68 ? 63.174 26.357 -6.909 1.00 6.97 65 LEU C N 1
ATOM 4559 C CA . LEU C 1 68 ? 62.876 27.711 -6.496 1.00 5.97 65 LEU C CA 1
ATOM 4560 C C . LEU C 1 68 ? 63.871 28.196 -5.450 1.00 6.34 65 LEU C C 1
ATOM 4561 O O . LEU C 1 68 ? 64.215 27.459 -4.518 1.00 6.08 65 LEU C O 1
ATOM 4566 N N . SER C 1 69 ? 64.270 29.464 -5.601 1.00 5.67 66 SER C N 1
ATOM 4567 C CA . SER C 1 69 ? 65.095 30.176 -4.620 1.00 6.08 66 SER C CA 1
ATOM 4568 C C . SER C 1 69 ? 64.289 31.354 -4.081 1.00 5.37 66 SER C C 1
ATOM 4569 O O . SER C 1 69 ? 63.937 32.273 -4.828 1.00 7.49 66 SER C O 1
ATOM 4572 N N . VAL C 1 70 ? 64.009 31.357 -2.776 1.00 5.55 67 VAL C N 1
ATOM 4573 C CA . VAL C 1 70 ? 63.234 32.442 -2.178 1.00 5.89 67 VAL C CA 1
ATOM 4574 C C . VAL C 1 70 ? 64.203 33.608 -1.934 1.00 6.02 67 VAL C C 1
ATOM 4575 O O . VAL C 1 70 ? 65.223 33.446 -1.235 1.00 6.40 67 VAL C O 1
ATOM 4579 N N . GLY C 1 71 ? 63.874 34.778 -2.502 1.00 5.99 68 GLY C N 1
ATOM 4580 C CA . GLY C 1 71 ? 64.771 35.922 -2.402 1.00 6.93 68 GLY C CA 1
ATOM 4581 C C . GLY C 1 71 ? 64.350 36.931 -1.357 1.00 7.39 68 GLY C C 1
ATOM 4582 O O . GLY C 1 71 ? 63.157 37.136 -1.114 1.00 7.63 68 GLY C O 1
ATOM 4583 N N . LEU C 1 72 ? 65.334 37.607 -0.758 1.00 7.19 69 LEU C N 1
ATOM 4584 C CA . LEU C 1 72 ? 65.078 38.791 0.069 1.00 8.05 69 LEU C CA 1
ATOM 4585 C C . LEU C 1 72 ? 64.623 39.905 -0.862 1.00 9.82 69 LEU C C 1
ATOM 4586 O O . LEU C 1 72 ? 63.518 40.459 -0.726 1.00 13.63 69 LEU C O 1
ATOM 4591 N N . GLY C 1 73 ? 65.442 40.150 -1.903 1.00 10.77 70 GLY C N 1
ATOM 4592 C CA . GLY C 1 73 ? 65.317 41.304 -2.812 1.00 12.03 70 GLY C CA 1
ATOM 4593 C C . GLY C 1 73 ? 66.557 42.135 -2.524 1.00 14.25 70 GLY C C 1
ATOM 4594 O O . GLY C 1 73 ? 66.616 42.900 -1.547 1.00 15.12 70 GLY C O 1
ATOM 4595 N N . ALA C 1 74 ? 67.587 41.953 -3.353 1.00 16.04 71 ALA C N 1
ATOM 4596 C CA . ALA C 1 74 ? 68.835 42.720 -3.227 1.00 17.03 71 ALA C CA 1
ATOM 4597 C C . ALA C 1 74 ? 69.467 42.601 -1.848 1.00 16.27 71 ALA C C 1
ATOM 4598 O O . ALA C 1 74 ? 70.052 43.549 -1.315 1.00 17.52 71 ALA C O 1
ATOM 4600 N N . GLY C 1 75 ? 69.349 41.409 -1.272 1.00 14.68 72 GLY C N 1
ATOM 4601 C CA . GLY C 1 75 ? 69.883 41.131 0.064 1.00 13.19 72 GLY C CA 1
ATOM 4602 C C . GLY C 1 75 ? 69.310 41.945 1.227 1.00 11.71 72 GLY C C 1
ATOM 4603 O O . GLY C 1 75 ? 69.937 42.034 2.294 1.00 11.72 72 GLY C O 1
ATOM 4604 N N . ASP C 1 76 ? 68.106 42.502 1.054 1.00 11.47 73 ASP C N 1
ATOM 4605 C CA . ASP C 1 76 ? 67.516 43.419 2.048 1.00 10.66 73 ASP C CA 1
ATOM 4606 C C . ASP C 1 76 ? 67.258 42.713 3.365 1.00 10.08 73 ASP C C 1
ATOM 4607 O O . ASP C 1 76 ? 66.382 41.867 3.431 1.00 10.23 73 ASP C O 1
ATOM 4612 N N . PRO C 1 77 ? 67.929 43.124 4.450 1.00 9.79 74 PRO C N 1
ATOM 4613 C CA . PRO C 1 77 ? 67.730 42.425 5.716 1.00 9.64 74 PRO C CA 1
ATOM 4614 C C . PRO C 1 77 ? 66.330 42.624 6.291 1.00 8.52 74 PRO C C 1
ATOM 4615 O O . PRO C 1 77 ? 65.882 41.782 7.067 1.00 8.88 74 PRO C O 1
ATOM 4619 N N . ASN C 1 78 ? 65.617 43.689 5.915 1.00 8.79 75 ASN C N 1
ATOM 4620 C CA . ASN C 1 78 ? 64.244 43.886 6.398 1.00 9.92 75 ASN C CA 1
ATOM 4621 C C . ASN C 1 78 ? 63.240 42.841 5.884 1.00 8.98 75 ASN C C 1
ATOM 4622 O O . ASN C 1 78 ? 62.132 42.734 6.409 1.00 11.08 75 ASN C O 1
ATOM 4627 N N . GLN C 1 79 ? 63.648 42.053 4.875 1.00 7.70 76 GLN C N 1
ATOM 4628 C CA . GLN C 1 79 ? 62.832 40.986 4.340 1.00 6.90 76 GLN C CA 1
ATOM 4629 C C . GLN C 1 79 ? 63.155 39.657 5.032 1.00 6.58 76 GLN C C 1
ATOM 4630 O O . GLN C 1 79 ? 62.536 38.643 4.698 1.00 6.77 76 GLN C O 1
ATOM 4636 N N . SER C 1 80 ? 64.105 39.621 5.970 1.00 6.53 77 SER C N 1
ATOM 4637 C CA . SER C 1 80 ? 64.602 38.337 6.484 1.00 5.93 77 SER C CA 1
ATOM 4638 C C . SER C 1 80 ? 63.497 37.534 7.167 1.00 5.67 77 SER C C 1
ATOM 4639 O O . SER C 1 80 ? 63.373 36.319 6.926 1.00 6.47 77 SER C O 1
ATOM 4642 N N . ALA C 1 81 ? 62.766 38.154 8.097 1.00 6.18 78 ALA C N 1
ATOM 4643 C CA . ALA C 1 81 ? 61.718 37.424 8.798 1.00 6.85 78 ALA C CA 1
ATOM 4644 C C . ALA C 1 81 ? 60.666 36.877 7.835 1.00 6.10 78 ALA C C 1
ATOM 4645 O O . ALA C 1 81 ? 60.201 35.735 7.987 1.00 7.16 78 ALA C O 1
ATOM 4655 N N . VAL C 1 83 ? 61.075 36.152 4.648 1.00 6.01 80 VAL C N 1
ATOM 4656 C CA . VAL C 1 83 ? 61.631 35.037 3.906 1.00 6.31 80 VAL C CA 1
ATOM 4657 C C . VAL C 1 83 ? 61.640 33.766 4.748 1.00 5.51 80 VAL C C 1
ATOM 4658 O O . VAL C 1 83 ? 61.340 32.711 4.225 1.00 6.19 80 VAL C O 1
ATOM 4662 N N . SER C 1 84 ? 61.937 33.864 6.026 1.00 5.79 81 SER C N 1
ATOM 4663 C CA . SER C 1 84 ? 61.935 32.681 6.880 1.00 6.21 81 SER C CA 1
ATOM 4664 C C . SER C 1 84 ? 60.529 32.050 6.948 1.00 5.82 81 SER C C 1
ATOM 4665 O O . SER C 1 84 ? 60.383 30.820 6.844 1.00 6.98 81 SER C O 1
ATOM 4668 N N A GLU C 1 85 ? 59.488 32.863 7.112 0.50 5.92 82 GLU C N 1
ATOM 4669 N N B GLU C 1 85 ? 59.489 32.885 7.134 0.50 6.63 82 GLU C N 1
ATOM 4670 C CA A GLU C 1 85 ? 58.151 32.302 7.201 0.50 6.06 82 GLU C CA 1
ATOM 4671 C CA B GLU C 1 85 ? 58.091 32.412 7.192 0.50 7.64 82 GLU C CA 1
ATOM 4672 C C A GLU C 1 85 ? 57.633 31.812 5.831 0.50 6.18 82 GLU C C 1
ATOM 4673 C C B GLU C 1 85 ? 57.619 31.844 5.845 0.50 7.07 82 GLU C C 1
ATOM 4674 O O A GLU C 1 85 ? 56.981 30.755 5.744 0.50 7.36 82 GLU C O 1
ATOM 4675 O O B GLU C 1 85 ? 56.967 30.786 5.790 0.50 8.22 82 GLU C O 1
ATOM 4686 N N . ILE C 1 86 ? 57.936 32.546 4.755 1.00 6.45 83 ILE C N 1
ATOM 4687 C CA . ILE C 1 86 ? 57.572 32.088 3.429 1.00 6.39 83 ILE C CA 1
ATOM 4688 C C . ILE C 1 86 ? 58.195 30.707 3.195 1.00 5.77 83 ILE C C 1
ATOM 4689 O O . ILE C 1 86 ? 57.556 29.755 2.730 1.00 6.24 83 ILE C O 1
ATOM 4694 N N . SER C 1 87 ? 59.496 30.582 3.489 1.00 6.40 84 SER C N 1
ATOM 4695 C CA . SER C 1 87 ? 60.221 29.343 3.198 1.00 6.73 84 SER C CA 1
ATOM 4696 C C . SER C 1 87 ? 59.699 28.147 3.993 1.00 5.99 84 SER C C 1
ATOM 4697 O O . SER C 1 87 ? 59.602 27.047 3.482 1.00 6.14 84 SER C O 1
ATOM 4700 N N . ARG C 1 88 ? 59.341 28.401 5.248 1.00 6.61 85 ARG C N 1
ATOM 4701 C CA . ARG C 1 88 ? 58.730 27.370 6.089 1.00 6.60 85 ARG C CA 1
ATOM 4702 C C . ARG C 1 88 ? 57.512 26.790 5.369 1.00 6.08 85 ARG C C 1
ATOM 4703 O O . ARG C 1 88 ? 57.295 25.565 5.356 1.00 6.61 85 ARG C O 1
ATOM 4711 N N . GLN C 1 89 ? 56.649 27.653 4.820 1.00 6.27 86 GLN C N 1
ATOM 4712 C CA . GLN C 1 89 ? 55.405 27.180 4.200 1.00 6.45 86 GLN C CA 1
ATOM 4713 C C . GLN C 1 89 ? 55.627 26.654 2.790 1.00 5.95 86 GLN C C 1
ATOM 4714 O O . GLN C 1 89 ? 54.897 25.773 2.354 1.00 7.94 86 GLN C O 1
ATOM 4720 N N . VAL C 1 90 ? 56.564 27.220 2.033 1.00 6.49 87 VAL C N 1
ATOM 4721 C CA . VAL C 1 90 ? 56.771 26.798 0.648 1.00 6.46 87 VAL C CA 1
ATOM 4722 C C . VAL C 1 90 ? 57.626 25.549 0.512 1.00 6.19 87 VAL C C 1
ATOM 4723 O O . VAL C 1 90 ? 57.363 24.726 -0.370 1.00 7.53 87 VAL C O 1
ATOM 4727 N N . GLN C 1 91 ? 58.677 25.408 1.333 1.00 6.21 88 GLN C N 1
ATOM 4728 C CA . GLN C 1 91 ? 59.608 24.271 1.265 1.00 6.16 88 GLN C CA 1
ATOM 4729 C C . GLN C 1 91 ? 60.321 24.244 -0.103 1.00 6.06 88 GLN C C 1
ATOM 4730 O O . GLN C 1 91 ? 60.237 23.263 -0.832 1.00 6.73 88 GLN C O 1
ATOM 4736 N N . PRO C 1 92 ? 61.093 25.309 -0.415 1.00 5.86 89 PRO C N 1
ATOM 4737 C CA . PRO C 1 92 ? 61.802 25.398 -1.689 1.00 6.18 89 PRO C CA 1
ATOM 4738 C C . PRO C 1 92 ? 63.127 24.607 -1.630 1.00 5.61 89 PRO C C 1
ATOM 4739 O O . PRO C 1 92 ? 63.504 24.115 -0.565 1.00 6.11 89 PRO C O 1
ATOM 4743 N N . GLN C 1 93 ? 63.855 24.577 -2.747 1.00 5.37 90 GLN C N 1
ATOM 4744 C CA . GLN C 1 93 ? 65.228 24.058 -2.747 1.00 5.59 90 GLN C CA 1
ATOM 4745 C C . GLN C 1 93 ? 66.255 25.022 -2.176 1.00 5.00 90 GLN C C 1
ATOM 4746 O O . GLN C 1 93 ? 67.331 24.570 -1.767 1.00 5.83 90 GLN C O 1
ATOM 4752 N N . HIS C 1 94 ? 65.949 26.334 -2.130 1.00 5.20 91 HIS C N 1
ATOM 4753 C CA . HIS C 1 94 ? 66.982 27.297 -1.786 1.00 5.67 91 HIS C CA 1
ATOM 4754 C C . HIS C 1 94 ? 66.356 28.529 -1.140 1.00 4.92 91 HIS C C 1
ATOM 4755 O O . HIS C 1 94 ? 65.292 28.986 -1.550 1.00 5.71 91 HIS C O 1
ATOM 4762 N N . VAL C 1 95 ? 67.094 29.083 -0.164 1.00 5.36 92 VAL C N 1
ATOM 4763 C CA . VAL C 1 95 ? 66.673 30.281 0.562 1.00 5.65 92 VAL C CA 1
ATOM 4764 C C . VAL C 1 95 ? 67.868 31.226 0.647 1.00 5.00 92 VAL C C 1
ATOM 4765 O O . VAL C 1 95 ? 68.969 30.818 1.048 1.00 5.72 92 VAL C O 1
ATOM 4769 N N . ASN C 1 96 ? 67.617 32.492 0.330 1.00 4.97 93 ASN C N 1
ATOM 4770 C CA . ASN C 1 96 ? 68.571 33.569 0.579 1.00 5.30 93 ASN C CA 1
ATOM 4771 C C . ASN C 1 96 ? 68.333 34.174 1.963 1.00 5.44 93 ASN C C 1
ATOM 4772 O O . ASN C 1 96 ? 67.226 34.611 2.256 1.00 6.16 93 ASN C O 1
ATOM 4777 N N . GLN C 1 97 ? 69.400 34.265 2.768 1.00 5.41 94 GLN C N 1
ATOM 4778 C CA . GLN C 1 97 ? 69.301 34.899 4.064 1.00 5.20 94 GLN C CA 1
ATOM 4779 C C . GLN C 1 97 ? 70.418 35.862 4.351 1.00 5.50 94 GLN C C 1
ATOM 4780 O O . GLN C 1 97 ? 71.517 35.755 3.796 1.00 6.47 94 GLN C O 1
ATOM 4786 N N . VAL C 1 98 ? 70.149 36.787 5.258 1.00 5.56 95 VAL C N 1
ATOM 4787 C CA . VAL C 1 98 ? 71.211 37.569 5.885 1.00 5.79 95 VAL C CA 1
ATOM 4788 C C . VAL C 1 98 ? 71.790 36.803 7.067 1.00 4.86 95 VAL C C 1
ATOM 4789 O O . VAL C 1 98 ? 71.248 35.785 7.492 1.00 5.92 95 VAL C O 1
ATOM 4793 N N . PHE C 1 99 ? 72.919 37.272 7.597 1.00 5.88 96 PHE C N 1
ATOM 4794 C CA . PHE C 1 99 ? 73.656 36.464 8.571 1.00 4.92 96 PHE C CA 1
ATOM 4795 C C . PHE C 1 99 ? 72.756 36.083 9.736 1.00 5.58 96 PHE C C 1
ATOM 4796 O O . PHE C 1 99 ? 72.835 34.961 10.226 1.00 5.50 96 PHE C O 1
ATOM 4804 N N . THR C 1 100 ? 71.926 37.029 10.186 1.00 5.04 97 THR C N 1
ATOM 4805 C CA . THR C 1 100 ? 71.101 36.854 11.370 1.00 5.67 97 THR C CA 1
ATOM 4806 C C . THR C 1 100 ? 69.781 36.131 11.124 1.00 5.26 97 THR C C 1
ATOM 4807 O O . THR C 1 100 ? 69.004 35.986 12.062 1.00 6.07 97 THR C O 1
ATOM 4811 N N . GLY C 1 101 ? 69.548 35.655 9.892 1.00 5.40 98 GLY C N 1
ATOM 4812 C CA . GLY C 1 101 ? 68.322 34.925 9.543 1.00 5.14 98 GLY C CA 1
ATOM 4813 C C . GLY C 1 101 ? 68.540 33.490 9.157 1.00 4.09 98 GLY C C 1
ATOM 4814 O O . GLY C 1 101 ? 67.560 32.772 8.956 1.00 4.79 98 GLY C O 1
ATOM 4815 N N . VAL C 1 102 ? 69.798 33.039 9.057 1.00 5.00 99 VAL C N 1
ATOM 4816 C CA . VAL C 1 102 ? 70.112 31.687 8.591 1.00 5.09 99 VAL C CA 1
ATOM 4817 C C . VAL C 1 102 ? 69.504 30.642 9.538 1.00 4.78 99 VAL C C 1
ATOM 4818 O O . VAL C 1 102 ? 68.801 29.734 9.115 1.00 5.85 99 VAL C O 1
ATOM 4822 N N . ALA C 1 103 ? 69.760 30.802 10.836 1.00 5.22 100 ALA C N 1
ATOM 4823 C CA . ALA C 1 103 ? 69.283 29.822 11.818 1.00 5.25 100 ALA C CA 1
ATOM 4824 C C . ALA C 1 103 ? 67.757 29.808 11.888 1.00 4.64 100 ALA C C 1
ATOM 4825 O O . ALA C 1 103 ? 67.129 28.745 12.017 1.00 5.04 100 ALA C O 1
ATOM 4827 N N . THR C 1 104 ? 67.144 30.984 11.837 1.00 5.21 101 THR C N 1
ATOM 4828 C CA . THR C 1 104 ? 65.677 31.057 11.856 1.00 5.01 101 THR C CA 1
ATOM 4829 C C . THR C 1 104 ? 65.087 30.326 10.674 1.00 5.43 101 THR C C 1
ATOM 4830 O O . THR C 1 104 ? 64.167 29.513 10.803 1.00 5.78 101 THR C O 1
ATOM 4834 N N . SER C 1 105 ? 65.639 30.569 9.486 1.00 4.98 102 SER C N 1
ATOM 4835 C CA . SER C 1 105 ? 65.143 29.850 8.312 1.00 5.13 102 SER C CA 1
ATOM 4836 C C . SER C 1 105 ? 65.354 28.351 8.454 1.00 5.29 102 SER C C 1
ATOM 4837 O O . SER C 1 105 ? 64.453 27.580 8.150 1.00 5.91 102 SER C O 1
ATOM 4840 N N . ARG C 1 106 ? 66.538 27.912 8.888 1.00 5.37 103 ARG C N 1
ATOM 4841 C CA . ARG C 1 106 ? 66.766 26.483 9.046 1.00 6.34 103 ARG C CA 1
ATOM 4842 C C . ARG C 1 106 ? 65.766 25.872 10.029 1.00 5.78 103 ARG C C 1
ATOM 4843 O O . ARG C 1 106 ? 65.202 24.800 9.763 1.00 6.50 103 ARG C O 1
ATOM 4851 N N . ALA C 1 107 ? 65.567 26.534 11.157 1.00 5.68 104 ALA C N 1
ATOM 4852 C CA . ALA C 1 107 ? 64.685 25.996 12.187 1.00 6.50 104 ALA C CA 1
ATOM 4853 C C . ALA C 1 107 ? 63.256 25.895 11.662 1.00 6.68 104 ALA C C 1
ATOM 4854 O O . ALA C 1 107 ? 62.562 24.908 11.891 1.00 8.11 104 ALA C O 1
ATOM 4856 N N . LEU C 1 108 ? 62.786 26.914 10.955 1.00 7.04 105 LEU C N 1
ATOM 4857 C CA . LEU C 1 108 ? 61.413 26.891 10.480 1.00 7.53 105 LEU C CA 1
ATOM 4858 C C . LEU C 1 108 ? 61.235 25.975 9.280 1.00 7.31 105 LEU C C 1
ATOM 4859 O O . LEU C 1 108 ? 60.151 25.405 9.112 1.00 8.65 105 LEU C O 1
ATOM 4864 N N . LEU C 1 109 ? 62.279 25.764 8.468 1.00 6.99 106 LEU C N 1
ATOM 4865 C CA . LEU C 1 109 ? 62.212 24.776 7.389 1.00 6.68 106 LEU C CA 1
ATOM 4866 C C . LEU C 1 109 ? 61.956 23.385 7.955 1.00 7.11 106 LEU C C 1
ATOM 4867 O O . LEU C 1 109 ? 61.244 22.588 7.340 1.00 7.66 106 LEU C O 1
ATOM 4872 N N . GLY C 1 110 ? 62.563 23.078 9.112 1.00 8.04 107 GLY C N 1
ATOM 4873 C CA . GLY C 1 110 ? 62.362 21.790 9.754 1.00 9.62 107 GLY C CA 1
ATOM 4874 C C . GLY C 1 110 ? 63.079 20.643 9.110 1.00 9.43 107 GLY C C 1
ATOM 4875 O O . GLY C 1 110 ? 62.797 19.512 9.429 1.00 11.82 107 GLY C O 1
ATOM 4876 N N . GLN C 1 111 ? 64.014 20.911 8.203 1.00 7.85 108 GLN C N 1
ATOM 4877 C CA . GLN C 1 111 ? 64.812 19.852 7.573 1.00 8.45 108 GLN C CA 1
ATOM 4878 C C . GLN C 1 111 ? 66.112 20.498 7.117 1.00 8.16 108 GLN C C 1
ATOM 4879 O O . GLN C 1 111 ? 66.245 21.730 7.060 1.00 7.90 108 GLN C O 1
ATOM 4885 N N . ASN C 1 112 ? 67.070 19.628 6.772 1.00 8.22 109 ASN C N 1
ATOM 4886 C CA . ASN C 1 112 ? 68.436 20.018 6.463 1.00 9.22 109 ASN C CA 1
ATOM 4887 C C . ASN C 1 112 ? 68.785 19.897 4.991 1.00 9.13 109 ASN C C 1
ATOM 4888 O O . ASN C 1 112 ? 69.943 20.053 4.616 1.00 11.50 109 ASN C O 1
ATOM 4893 N N . GLU C 1 113 ? 67.779 19.641 4.158 1.00 8.42 110 GLU C N 1
ATOM 4894 C CA . GLU C 1 113 ? 67.999 19.475 2.732 1.00 8.62 110 GLU C CA 1
ATOM 4895 C C . GLU C 1 113 ? 67.990 20.790 1.965 1.00 7.19 110 GLU C C 1
ATOM 4896 O O . GLU C 1 113 ? 68.894 21.027 1.149 1.00 8.08 110 GLU C O 1
ATOM 4902 N N . THR C 1 114 ? 67.021 21.668 2.233 1.00 7.07 111 THR C N 1
ATOM 4903 C CA . THR C 1 114 ? 66.987 22.964 1.546 1.00 6.35 111 THR C CA 1
ATOM 4904 C C . THR C 1 114 ? 68.308 23.708 1.796 1.00 6.28 111 THR C C 1
ATOM 4905 O O . THR C 1 114 ? 68.814 23.723 2.932 1.00 6.86 111 THR C O 1
ATOM 4909 N N . VAL C 1 115 ? 68.864 24.327 0.755 1.00 6.34 112 VAL C N 1
ATOM 4910 C CA . VAL C 1 115 ? 70.114 25.062 0.885 1.00 6.57 112 VAL C CA 1
ATOM 4911 C C . VAL C 1 115 ? 69.788 26.467 1.379 1.00 6.14 112 VAL C C 1
ATOM 4912 O O . VAL C 1 115 ? 68.945 27.165 0.788 1.00 7.11 112 VAL C O 1
ATOM 4916 N N . VAL C 1 116 ? 70.448 26.887 2.456 1.00 5.70 113 VAL C N 1
ATOM 4917 C CA . VAL C 1 116 ? 70.232 28.217 3.043 1.00 5.66 113 VAL C CA 1
ATOM 4918 C C . VAL C 1 116 ? 71.556 28.968 3.005 1.00 5.09 113 VAL C C 1
ATOM 4919 O O . VAL C 1 116 ? 72.537 28.529 3.627 1.00 6.17 113 VAL C O 1
ATOM 4923 N N . ASN C 1 117 ? 71.623 30.051 2.252 1.00 5.26 114 ASN C N 1
ATOM 4924 C CA . ASN C 1 117 ? 72.845 30.844 2.239 1.00 5.56 114 ASN C CA 1
ATOM 4925 C C . ASN C 1 117 ? 72.835 31.919 3.337 1.00 5.11 114 ASN C C 1
ATOM 4926 O O . ASN C 1 117 ? 71.792 32.171 3.952 1.00 6.14 114 ASN C O 1
ATOM 4931 N N . GLY C 1 118 ? 73.997 32.509 3.568 1.00 5.89 115 GLY C N 1
ATOM 4932 C CA . GLY C 1 118 ? 74.105 33.574 4.539 1.00 6.12 115 GLY C CA 1
ATOM 4933 C C . GLY C 1 118 ? 74.968 34.679 3.983 1.00 5.71 115 GLY C C 1
ATOM 4934 O O . GLY C 1 118 ? 76.133 34.458 3.581 1.00 5.85 115 GLY C O 1
ATOM 4935 N N . LEU C 1 119 ? 74.418 35.880 3.963 1.00 6.43 116 LEU C N 1
ATOM 4936 C CA . LEU C 1 119 ? 75.095 37.035 3.351 1.00 6.49 116 LEU C CA 1
ATOM 4937 C C . LEU C 1 119 ? 76.190 37.572 4.261 1.00 6.20 116 LEU C C 1
ATOM 4938 O O . LEU C 1 119 ? 75.928 38.005 5.399 1.00 6.54 116 LEU C O 1
ATOM 4943 N N . VAL C 1 120 ? 77.418 37.556 3.730 1.00 6.29 117 VAL C N 1
ATOM 4944 C CA . VAL C 1 120 ? 78.577 38.198 4.343 1.00 7.28 117 VAL C CA 1
ATOM 4945 C C . VAL C 1 120 ? 79.268 38.977 3.244 1.00 6.35 117 VAL C C 1
ATOM 4946 O O . VAL C 1 120 ? 79.133 38.639 2.065 1.00 7.81 117 VAL C O 1
ATOM 4950 N N . SER C 1 121 ? 80.003 40.022 3.627 1.00 6.54 118 SER C N 1
ATOM 4951 C CA . SER C 1 121 ? 80.353 41.034 2.639 1.00 6.65 118 SER C CA 1
ATOM 4952 C C . SER C 1 121 ? 81.849 41.391 2.635 1.00 6.62 118 SER C C 1
ATOM 4953 O O . SER C 1 121 ? 82.542 41.247 3.648 1.00 7.21 118 SER C O 1
ATOM 4956 N N . PRO C 1 122 ? 82.345 41.878 1.490 1.00 7.08 119 PRO C N 1
ATOM 4957 C CA . PRO C 1 122 ? 83.719 42.410 1.399 1.00 7.99 119 PRO C CA 1
ATOM 4958 C C . PRO C 1 122 ? 83.984 43.522 2.405 1.00 8.19 119 PRO C C 1
ATOM 4959 O O . PRO C 1 122 ? 83.065 44.232 2.798 1.00 8.33 119 PRO C O 1
ATOM 4963 N N . THR C 1 123 ? 85.251 43.654 2.789 1.00 7.06 120 THR C N 1
ATOM 4964 C CA . THR C 1 123 ? 85.696 44.625 3.758 1.00 7.66 120 THR C CA 1
ATOM 4965 C C . THR C 1 123 ? 86.835 45.520 3.246 1.00 8.20 120 THR C C 1
ATOM 4966 O O . THR C 1 123 ? 87.184 46.491 3.901 1.00 9.41 120 THR C O 1
ATOM 4970 N N . GLY C 1 124 ? 87.450 45.189 2.106 1.00 8.48 121 GLY C N 1
ATOM 4971 C CA . GLY C 1 124 ? 88.695 45.793 1.660 1.00 8.56 121 GLY C CA 1
ATOM 4972 C C . GLY C 1 124 ? 89.939 45.022 2.102 1.00 9.58 121 GLY C C 1
ATOM 4973 O O . GLY C 1 124 ? 91.062 45.381 1.692 1.00 11.32 121 GLY C O 1
ATOM 4974 N N . THR C 1 125 ? 89.758 44.004 2.964 1.00 8.36 122 THR C N 1
ATOM 4975 C CA . THR C 1 125 ? 90.886 43.245 3.496 1.00 10.26 122 THR C CA 1
ATOM 4976 C C . THR C 1 125 ? 90.691 41.766 3.210 1.00 9.05 122 THR C C 1
ATOM 4977 O O . THR C 1 125 ? 89.849 41.130 3.836 1.00 8.57 122 THR C O 1
ATOM 4981 N N . PRO C 1 126 ? 91.451 41.211 2.245 1.00 9.46 123 PRO C N 1
ATOM 4982 C CA . PRO C 1 126 ? 91.347 39.773 1.974 1.00 9.04 123 PRO C CA 1
ATOM 4983 C C . PRO C 1 126 ? 91.465 38.968 3.272 1.00 8.57 123 PRO C C 1
ATOM 4984 O O . PRO C 1 126 ? 92.384 39.198 4.089 1.00 9.47 123 PRO C O 1
ATOM 4988 N N . GLY C 1 127 ? 90.554 38.020 3.448 1.00 8.04 124 GLY C N 1
ATOM 4989 C CA . GLY C 1 127 ? 90.574 37.165 4.611 1.00 7.93 124 GLY C CA 1
ATOM 4990 C C . GLY C 1 127 ? 89.596 37.549 5.711 1.00 8.22 124 GLY C C 1
ATOM 4991 O O . GLY C 1 127 ? 89.329 36.741 6.607 1.00 8.48 124 GLY C O 1
ATOM 5000 N N . VAL C 1 129 ? 85.697 39.244 6.582 1.00 6.86 126 VAL C N 1
ATOM 5001 C CA . VAL C 1 129 ? 84.390 39.542 6.029 1.00 6.67 126 VAL C CA 1
ATOM 5002 C C . VAL C 1 129 ? 83.495 40.192 7.066 1.00 6.30 126 VAL C C 1
ATOM 5003 O O . VAL C 1 129 ? 83.610 39.942 8.284 1.00 6.94 126 VAL C O 1
ATOM 5007 N N A LYS C 1 130 ? 82.576 41.028 6.580 0.25 6.08 127 LYS C N 1
ATOM 5008 N N B LYS C 1 130 ? 82.590 41.022 6.548 0.25 7.19 127 LYS C N 1
ATOM 5009 N N C LYS C 1 130 ? 82.585 41.030 6.580 0.50 6.14 127 LYS C N 1
ATOM 5010 C CA A LYS C 1 130 ? 81.580 41.677 7.434 0.25 5.81 127 LYS C CA 1
ATOM 5011 C CA B LYS C 1 130 ? 81.515 41.645 7.302 0.25 7.98 127 LYS C CA 1
ATOM 5012 C CA C LYS C 1 130 ? 81.608 41.693 7.433 0.50 6.24 127 LYS C CA 1
ATOM 5013 C C A LYS C 1 130 ? 80.354 40.779 7.604 0.25 5.35 127 LYS C C 1
ATOM 5014 C C B LYS C 1 130 ? 80.408 40.638 7.563 0.25 6.92 127 LYS C C 1
ATOM 5015 C C C LYS C 1 130 ? 80.381 40.780 7.582 0.50 5.35 127 LYS C C 1
ATOM 5016 O O A LYS C 1 130 ? 79.702 40.397 6.623 0.25 5.70 127 LYS C O 1
ATOM 5017 O O B LYS C 1 130 ? 79.889 40.026 6.631 0.25 7.19 127 LYS C O 1
ATOM 5018 O O C LYS C 1 130 ? 79.768 40.380 6.575 0.50 5.91 127 LYS C O 1
ATOM 5034 N N A ILE C 1 131 ? 80.047 40.458 8.855 0.50 5.10 128 ILE C N 1
ATOM 5035 N N B ILE C 1 131 ? 80.010 40.496 8.815 0.50 6.26 128 ILE C N 1
ATOM 5036 C CA A ILE C 1 131 ? 78.913 39.598 9.191 0.50 5.80 128 ILE C CA 1
ATOM 5037 C CA B ILE C 1 131 ? 78.898 39.614 9.130 0.50 6.47 128 ILE C CA 1
ATOM 5038 C C A ILE C 1 131 ? 77.695 40.358 9.718 0.50 5.24 128 ILE C C 1
ATOM 5039 C C B ILE C 1 131 ? 77.714 40.344 9.778 0.50 5.73 128 ILE C C 1
ATOM 5040 O O A ILE C 1 131 ? 76.637 39.763 9.877 0.50 5.78 128 ILE C O 1
ATOM 5041 O O B ILE C 1 131 ? 76.693 39.724 10.055 0.50 6.43 128 ILE C O 1
ATOM 5050 N N . SER C 1 132 ? 77.832 41.657 9.965 1.00 5.80 129 SER C N 1
ATOM 5051 C CA . SER C 1 132 ? 76.758 42.432 10.554 1.00 5.60 129 SER C CA 1
ATOM 5052 C C . SER C 1 132 ? 75.766 42.887 9.489 1.00 5.57 129 SER C C 1
ATOM 5053 O O . SER C 1 132 ? 75.631 44.078 9.193 1.00 6.70 129 SER C O 1
ATOM 5056 N N . THR C 1 133 ? 75.052 41.912 8.921 1.00 5.69 130 THR C N 1
ATOM 5057 C CA . THR C 1 133 ? 74.228 42.169 7.738 1.00 6.08 130 THR C CA 1
ATOM 5058 C C . THR C 1 133 ? 72.729 42.008 7.987 1.00 5.71 130 THR C C 1
ATOM 5059 O O . THR C 1 133 ? 71.938 42.013 7.051 1.00 6.62 130 THR C O 1
ATOM 5063 N N . GLY C 1 134 ? 72.347 41.929 9.261 1.00 6.10 131 GLY C N 1
ATOM 5064 C CA . GLY C 1 134 ? 70.935 41.855 9.634 1.00 6.32 131 GLY C CA 1
ATOM 5065 C C . GLY C 1 134 ? 70.265 43.205 9.784 1.00 6.10 131 GLY C C 1
ATOM 5066 O O . GLY C 1 134 ? 70.882 44.237 9.586 1.00 6.46 131 GLY C O 1
ATOM 5067 N N . PRO C 1 135 ? 68.968 43.195 10.171 1.00 6.54 132 PRO C N 1
ATOM 5068 C CA . PRO C 1 135 ? 68.186 44.445 10.217 1.00 6.66 132 PRO C CA 1
ATOM 5069 C C . PRO C 1 135 ? 68.837 45.526 11.079 1.00 6.62 132 PRO C C 1
ATOM 5070 O O . PRO C 1 135 ? 69.095 46.625 10.568 1.00 7.57 132 PRO C O 1
ATOM 5074 N N . LEU C 1 136 ? 69.080 45.246 12.350 1.00 6.28 133 LEU C N 1
ATOM 5075 C CA . LEU C 1 136 ? 69.736 46.224 13.228 1.00 5.84 133 LEU C CA 1
ATOM 5076 C C . LEU C 1 136 ? 71.241 46.171 13.104 1.00 6.36 133 LEU C C 1
ATOM 5077 O O . LEU C 1 136 ? 71.921 47.198 13.205 1.00 6.62 133 LEU C O 1
ATOM 5082 N N . SER C 1 137 ? 71.804 44.977 12.926 1.00 6.16 134 SER C N 1
ATOM 5083 C CA . SER C 1 137 ? 73.258 44.883 12.891 1.00 5.69 134 SER C CA 1
ATOM 5084 C C . SER C 1 137 ? 73.840 45.610 11.692 1.00 5.66 134 SER C C 1
ATOM 5085 O O . SER C 1 137 ? 74.944 46.154 11.818 1.00 6.23 134 SER C O 1
ATOM 5088 N N . SER C 1 138 ? 73.115 45.704 10.579 1.00 6.06 135 SER C N 1
ATOM 5089 C CA . SER C 1 138 ? 73.600 46.493 9.432 1.00 6.93 135 SER C CA 1
ATOM 5090 C C . SER C 1 138 ? 73.717 47.972 9.716 1.00 7.30 135 SER C C 1
ATOM 5091 O O . SER C 1 138 ? 74.449 48.660 9.003 1.00 8.62 135 SER C O 1
ATOM 5094 N N . GLY C 1 139 ? 73.038 48.464 10.754 1.00 7.22 136 GLY C N 1
ATOM 5095 C CA . GLY C 1 139 ? 73.122 49.873 11.152 1.00 8.34 136 GLY C CA 1
ATOM 5096 C C . GLY C 1 139 ? 74.108 50.125 12.267 1.00 8.29 136 GLY C C 1
ATOM 5097 O O . GLY C 1 139 ? 74.340 51.270 12.632 1.00 11.45 136 GLY C O 1
ATOM 5098 N N . ALA C 1 140 ? 74.675 49.071 12.848 1.00 7.22 137 ALA C N 1
ATOM 5099 C CA . ALA C 1 140 ? 75.681 49.193 13.891 1.00 7.30 137 ALA C CA 1
ATOM 5100 C C . ALA C 1 140 ? 77.070 49.317 13.271 1.00 6.12 137 ALA C C 1
ATOM 5101 O O . ALA C 1 140 ? 77.248 49.087 12.055 1.00 6.78 137 ALA C O 1
ATOM 5103 N N . ALA C 1 141 ? 78.069 49.658 14.081 1.00 6.55 138 ALA C N 1
ATOM 5104 C CA . ALA C 1 141 ? 79.455 49.531 13.623 1.00 7.21 138 ALA C CA 1
ATOM 5105 C C . ALA C 1 141 ? 79.666 48.150 13.009 1.00 5.98 138 ALA C C 1
ATOM 5106 O O . ALA C 1 141 ? 79.087 47.155 13.431 1.00 6.19 138 ALA C O 1
ATOM 5108 N N . ASP C 1 142 ? 80.499 48.091 11.989 1.00 6.01 139 ASP C N 1
ATOM 5109 C CA . ASP C 1 142 ? 80.712 46.814 11.337 1.00 6.69 139 ASP C CA 1
ATOM 5110 C C . ASP C 1 142 ? 81.286 45.751 12.286 1.00 5.64 139 ASP C C 1
ATOM 5111 O O . ASP C 1 142 ? 82.207 46.022 13.066 1.00 6.31 139 ASP C O 1
ATOM 5116 N N . GLY C 1 143 ? 80.758 44.536 12.142 1.00 5.67 140 GLY C N 1
ATOM 5117 C CA . GLY C 1 143 ? 81.364 43.383 12.771 1.00 6.39 140 GLY C CA 1
ATOM 5118 C C . GLY C 1 143 ? 82.082 42.569 11.725 1.00 6.17 140 GLY C C 1
ATOM 5119 O O . GLY C 1 143 ? 81.452 42.066 10.765 1.00 6.51 140 GLY C O 1
ATOM 5120 N N . ILE C 1 144 ? 83.402 42.444 11.909 1.00 6.47 141 ILE C N 1
ATOM 5121 C CA . ILE C 1 144 ? 84.304 41.918 10.888 1.00 7.25 141 ILE C CA 1
ATOM 5122 C C . ILE C 1 144 ? 85.082 40.782 11.497 1.00 7.11 141 ILE C C 1
ATOM 5123 O O . ILE C 1 144 ? 85.691 40.957 12.572 1.00 7.70 141 ILE C O 1
ATOM 5128 N N . VAL C 1 145 ? 85.051 39.604 10.847 1.00 6.88 142 VAL C N 1
ATOM 5129 C CA . VAL C 1 145 ? 85.669 38.400 11.405 1.00 6.36 142 VAL C CA 1
ATOM 5130 C C . VAL C 1 145 ? 86.444 37.662 10.307 1.00 5.87 142 VAL C C 1
ATOM 5131 O O . VAL C 1 145 ? 86.199 37.841 9.118 1.00 6.71 142 VAL C O 1
ATOM 5135 N N . PRO C 1 146 ? 87.368 36.764 10.701 1.00 5.91 143 PRO C N 1
ATOM 5136 C CA . PRO C 1 146 ? 88.074 35.971 9.703 1.00 6.40 143 PRO C CA 1
ATOM 5137 C C . PRO C 1 146 ? 87.129 35.042 8.941 1.00 6.34 143 PRO C C 1
ATOM 5138 O O . PRO C 1 146 ? 86.127 34.569 9.490 1.00 6.72 143 PRO C O 1
ATOM 5142 N N . LEU C 1 147 ? 87.489 34.745 7.703 1.00 6.91 144 LEU C N 1
ATOM 5143 C CA . LEU C 1 147 ? 86.693 33.824 6.905 1.00 6.99 144 LEU C CA 1
ATOM 5144 C C . LEU C 1 147 ? 86.437 32.472 7.581 1.00 6.66 144 LEU C C 1
ATOM 5145 O O . LEU C 1 147 ? 85.317 31.963 7.513 1.00 6.35 144 LEU C O 1
ATOM 5150 N N A GLU C 1 148 ? 87.473 31.869 8.191 0.50 6.39 145 GLU C N 1
ATOM 5151 N N B GLU C 1 148 ? 87.456 31.859 8.195 0.50 7.15 145 GLU C N 1
ATOM 5152 C CA A GLU C 1 148 ? 87.298 30.583 8.855 0.50 6.37 145 GLU C CA 1
ATOM 5153 C CA B GLU C 1 148 ? 87.215 30.555 8.791 0.50 7.75 145 GLU C CA 1
ATOM 5154 C C A GLU C 1 148 ? 86.129 30.679 9.845 0.50 6.19 145 GLU C C 1
ATOM 5155 C C B GLU C 1 148 ? 86.112 30.668 9.856 0.50 6.95 145 GLU C C 1
ATOM 5156 O O A GLU C 1 148 ? 85.294 29.777 9.970 0.50 6.74 145 GLU C O 1
ATOM 5157 O O B GLU C 1 148 ? 85.287 29.766 10.026 0.50 7.20 145 GLU C O 1
ATOM 5168 N N . THR C 1 149 ? 86.126 31.780 10.580 1.00 6.25 146 THR C N 1
ATOM 5169 C CA . THR C 1 149 ? 85.165 32.007 11.659 1.00 6.53 146 THR C CA 1
ATOM 5170 C C . THR C 1 149 ? 83.769 32.247 11.088 1.00 5.56 146 THR C C 1
ATOM 5171 O O . THR C 1 149 ? 82.798 31.730 11.619 1.00 5.85 146 THR C O 1
ATOM 5175 N N . ALA C 1 150 ? 83.669 33.046 10.018 1.00 6.10 147 ALA C N 1
ATOM 5176 C CA . ALA C 1 150 ? 82.378 33.268 9.383 1.00 5.97 147 ALA C CA 1
ATOM 5177 C C . ALA C 1 150 ? 81.792 31.932 8.923 1.00 5.37 147 ALA C C 1
ATOM 5178 O O . ALA C 1 150 ? 80.591 31.693 9.055 1.00 6.04 147 ALA C O 1
ATOM 5180 N N . ILE C 1 151 ? 82.620 31.074 8.311 1.00 5.98 148 ILE C N 1
ATOM 5181 C CA . ILE C 1 151 ? 82.164 29.762 7.854 1.00 6.06 148 ILE C CA 1
ATOM 5182 C C . ILE C 1 151 ? 81.664 28.934 9.031 1.00 5.95 148 ILE C C 1
ATOM 5183 O O . ILE C 1 151 ? 80.577 28.337 8.967 1.00 5.95 148 ILE C O 1
ATOM 5188 N N . ALA C 1 152 ? 82.445 28.878 10.112 1.00 5.98 149 ALA C N 1
ATOM 5189 C CA . ALA C 1 152 ? 82.078 28.048 11.262 1.00 6.26 149 ALA C CA 1
ATOM 5190 C C . ALA C 1 152 ? 80.779 28.588 11.894 1.00 6.09 149 ALA C C 1
ATOM 5191 O O . ALA C 1 152 ? 79.900 27.794 12.291 1.00 5.99 149 ALA C O 1
ATOM 5193 N N . LEU C 1 153 ? 80.652 29.917 12.010 1.00 5.82 150 LEU C N 1
ATOM 5194 C CA . LEU C 1 153 ? 79.412 30.531 12.533 1.00 5.54 150 LEU C CA 1
ATOM 5195 C C . LEU C 1 153 ? 78.220 30.129 11.678 1.00 5.20 150 LEU C C 1
ATOM 5196 O O . LEU C 1 153 ? 77.161 29.721 12.206 1.00 5.84 150 LEU C O 1
ATOM 5201 N N . LEU C 1 154 ? 78.353 30.258 10.356 1.00 5.89 151 LEU C N 1
ATOM 5202 C CA . LEU C 1 154 ? 77.237 29.907 9.464 1.00 6.13 151 LEU C CA 1
ATOM 5203 C C . LEU C 1 154 ? 76.889 28.420 9.577 1.00 5.38 151 LEU C C 1
ATOM 5204 O O . LEU C 1 154 ? 75.705 28.080 9.625 1.00 6.34 151 LEU C O 1
ATOM 5209 N N . LYS C 1 155 ? 77.887 27.540 9.646 1.00 6.22 152 LYS C N 1
ATOM 5210 C CA . LYS C 1 155 ? 77.605 26.109 9.803 1.00 6.43 152 LYS C CA 1
ATOM 5211 C C . LYS C 1 155 ? 76.852 25.847 11.099 1.00 5.99 152 LYS C C 1
ATOM 5212 O O . LYS C 1 155 ? 75.883 25.076 11.123 1.00 5.85 152 LYS C O 1
ATOM 5218 N N . ASP C 1 156 ? 77.313 26.441 12.201 1.00 5.91 153 ASP C N 1
ATOM 5219 C CA . ASP C 1 156 ? 76.697 26.301 13.501 1.00 6.08 153 ASP C CA 1
ATOM 5220 C C . ASP C 1 156 ? 75.248 26.773 13.484 1.00 6.48 153 ASP C C 1
ATOM 5221 O O . ASP C 1 156 ? 74.414 26.271 14.261 1.00 7.98 153 ASP C O 1
ATOM 5234 N N . GLY C 1 158 ? 73.197 26.477 10.901 1.00 5.86 155 GLY C N 1
ATOM 5235 C CA . GLY C 1 158 ? 72.373 25.693 9.958 1.00 6.40 155 GLY C CA 1
ATOM 5236 C C . GLY C 1 158 ? 72.530 26.125 8.517 1.00 5.60 155 GLY C C 1
ATOM 5237 O O . GLY C 1 158 ? 71.759 25.676 7.672 1.00 6.88 155 GLY C O 1
ATOM 5238 N N . GLY C 1 159 ? 73.522 26.972 8.240 1.00 5.82 156 GLY C N 1
ATOM 5239 C CA . GLY C 1 159 ? 73.746 27.431 6.886 1.00 5.69 156 GLY C CA 1
ATOM 5240 C C . GLY C 1 159 ? 74.459 26.429 6.011 1.00 5.34 156 GLY C C 1
ATOM 5241 O O . GLY C 1 159 ? 75.187 25.544 6.501 1.00 6.39 156 GLY C O 1
ATOM 5242 N N . SER C 1 160 ? 74.246 26.564 4.700 1.00 5.51 157 SER C N 1
ATOM 5243 C CA . SER C 1 160 ? 74.848 25.710 3.686 1.00 5.75 157 SER C CA 1
ATOM 5244 C C . SER C 1 160 ? 75.993 26.367 2.942 1.00 5.76 157 SER C C 1
ATOM 5245 O O . SER C 1 160 ? 76.873 25.688 2.408 1.00 6.57 157 SER C O 1
ATOM 5248 N N . SER C 1 161 ? 75.942 27.691 2.856 1.00 5.97 158 SER C N 1
ATOM 5249 C CA . SER C 1 161 ? 76.849 28.395 1.943 1.00 6.03 158 SER C CA 1
ATOM 5250 C C . SER C 1 161 ? 77.012 29.825 2.382 1.00 5.34 158 SER C C 1
ATOM 5251 O O . SER C 1 161 ? 76.162 30.402 3.081 1.00 6.43 158 SER C O 1
ATOM 5254 N N . ILE C 1 162 ? 78.086 30.448 1.914 1.00 6.61 159 ILE C N 1
ATOM 5255 C CA . ILE C 1 162 ? 78.256 31.900 1.983 1.00 6.63 159 ILE C CA 1
ATOM 5256 C C . ILE C 1 162 ? 77.660 32.523 0.733 1.00 6.12 159 ILE C C 1
ATOM 5257 O O . ILE C 1 162 ? 77.978 32.122 -0.376 1.00 7.30 159 ILE C O 1
ATOM 5262 N N . LYS C 1 163 ? 76.812 33.538 0.909 1.00 6.78 160 LYS C N 1
ATOM 5263 C CA . LYS C 1 163 ? 76.459 34.423 -0.181 1.00 7.19 160 LYS C CA 1
ATOM 5264 C C . LYS C 1 163 ? 77.362 35.611 -0.074 1.00 6.37 160 LYS C C 1
ATOM 5265 O O . LYS C 1 163 ? 77.295 36.385 0.873 1.00 7.77 160 LYS C O 1
ATOM 5271 N N . TYR C 1 164 ? 78.287 35.709 -1.007 1.00 6.63 161 TYR C N 1
ATOM 5272 C CA . TYR C 1 164 ? 79.342 36.726 -0.943 1.00 6.16 161 TYR C CA 1
ATOM 5273 C C . TYR C 1 164 ? 78.889 37.927 -1.783 1.00 6.51 161 TYR C C 1
ATOM 5274 O O . TYR C 1 164 ? 78.852 37.844 -3.011 1.00 8.35 161 TYR C O 1
ATOM 5283 N N . PHE C 1 165 ? 78.456 39.003 -1.119 1.00 7.01 162 PHE C N 1
ATOM 5284 C CA . PHE C 1 165 ? 77.741 40.099 -1.775 1.00 8.41 162 PHE C CA 1
ATOM 5285 C C . PHE C 1 165 ? 78.040 41.366 -0.999 1.00 8.76 162 PHE C C 1
ATOM 5286 O O . PHE C 1 165 ? 78.056 41.333 0.214 1.00 8.70 162 PHE C O 1
ATOM 5294 N N . PRO C 1 166 ? 78.174 42.513 -1.684 1.00 10.09 163 PRO C N 1
ATOM 5295 C CA . PRO C 1 166 ? 78.151 42.657 -3.146 1.00 10.34 163 PRO C CA 1
ATOM 5296 C C . PRO C 1 166 ? 79.565 42.433 -3.654 1.00 10.60 163 PRO C C 1
ATOM 5297 O O . PRO C 1 166 ? 80.519 43.116 -3.218 1.00 10.75 163 PRO C O 1
ATOM 5317 N N . GLY C 1 168 ? 81.019 42.863 -6.579 1.00 13.39 165 GLY C N 1
ATOM 5318 C CA . GLY C 1 168 ? 81.577 43.886 -7.503 1.00 14.71 165 GLY C CA 1
ATOM 5319 C C . GLY C 1 168 ? 82.263 43.299 -8.719 1.00 13.65 165 GLY C C 1
ATOM 5320 O O . GLY C 1 168 ? 83.264 43.855 -9.199 1.00 14.19 165 GLY C O 1
ATOM 5321 N N . GLY C 1 169 ? 81.716 42.209 -9.243 1.00 12.49 166 GLY C N 1
ATOM 5322 C CA . GLY C 1 169 ? 82.302 41.591 -10.435 1.00 12.79 166 GLY C CA 1
ATOM 5323 C C . GLY C 1 169 ? 83.678 41.084 -10.079 1.00 12.92 166 GLY C C 1
ATOM 5324 O O . GLY C 1 169 ? 83.812 40.263 -9.193 1.00 14.89 166 GLY C O 1
ATOM 5325 N N . LEU C 1 170 ? 84.702 41.626 -10.739 1.00 13.47 167 LEU C N 1
ATOM 5326 C CA . LEU C 1 170 ? 86.107 41.293 -10.434 1.00 14.36 167 LEU C CA 1
ATOM 5327 C C . LEU C 1 170 ? 86.822 42.425 -9.717 1.00 14.85 167 LEU C C 1
ATOM 5328 O O . LEU C 1 170 ? 88.031 42.381 -9.506 1.00 15.70 167 LEU C O 1
ATOM 5333 N N . LYS C 1 171 ? 86.095 43.447 -9.310 1.00 15.31 168 LYS C N 1
ATOM 5334 C CA . LYS C 1 171 ? 86.753 44.611 -8.703 1.00 16.73 168 LYS C CA 1
ATOM 5335 C C . LYS C 1 171 ? 87.508 44.280 -7.416 1.00 16.61 168 LYS C C 1
ATOM 5336 O O . LYS C 1 171 ? 88.474 44.965 -7.068 1.00 18.49 168 LYS C O 1
ATOM 5342 N N . HIS C 1 172 ? 87.086 43.225 -6.731 1.00 15.85 169 HIS C N 1
ATOM 5343 C CA . HIS C 1 172 ? 87.741 42.828 -5.487 1.00 15.23 169 HIS C CA 1
ATOM 5344 C C . HIS C 1 172 ? 88.231 41.388 -5.619 1.00 13.82 169 HIS C C 1
ATOM 5345 O O . HIS C 1 172 ? 87.940 40.525 -4.801 1.00 11.89 169 HIS C O 1
ATOM 5352 N N A ARG C 1 173 ? 89.002 41.135 -6.662 0.50 13.28 170 ARG C N 1
ATOM 5353 N N B ARG C 1 173 ? 89.021 41.184 -6.670 0.50 13.77 170 ARG C N 1
ATOM 5354 C CA A ARG C 1 173 ? 89.428 39.778 -6.973 0.50 11.95 170 ARG C CA 1
ATOM 5355 C CA B ARG C 1 173 ? 89.591 39.890 -7.030 0.50 12.98 170 ARG C CA 1
ATOM 5356 C C A ARG C 1 173 ? 90.257 39.100 -5.860 0.50 11.17 170 ARG C C 1
ATOM 5357 C C B ARG C 1 173 ? 90.216 39.164 -5.852 0.50 11.77 170 ARG C C 1
ATOM 5358 O O A ARG C 1 173 ? 90.038 37.920 -5.573 0.50 9.90 170 ARG C O 1
ATOM 5359 O O B ARG C 1 173 ? 89.846 38.030 -5.539 0.50 10.92 170 ARG C O 1
ATOM 5374 N N . ALA C 1 174 ? 91.174 39.823 -5.212 1.00 10.90 171 ALA C N 1
ATOM 5375 C CA . ALA C 1 174 ? 91.950 39.220 -4.127 1.00 10.07 171 ALA C CA 1
ATOM 5376 C C . ALA C 1 174 ? 91.046 38.808 -2.971 1.00 8.88 171 ALA C C 1
ATOM 5377 O O . ALA C 1 174 ? 91.230 37.746 -2.378 1.00 8.79 171 ALA C O 1
ATOM 5379 N N . GLU C 1 175 ? 90.108 39.675 -2.603 1.00 8.11 172 GLU C N 1
ATOM 5380 C CA . GLU C 1 175 ? 89.161 39.283 -1.546 1.00 7.49 172 GLU C CA 1
ATOM 5381 C C . GLU C 1 175 ? 88.360 38.046 -1.946 1.00 7.76 172 GLU C C 1
ATOM 5382 O O . GLU C 1 175 ? 88.202 37.125 -1.136 1.00 7.92 172 GLU C O 1
ATOM 5388 N N . PHE C 1 176 ? 87.906 37.995 -3.197 1.00 7.70 173 PHE C N 1
ATOM 5389 C CA . PHE C 1 176 ? 87.137 36.834 -3.662 1.00 7.74 173 PHE C CA 1
ATOM 5390 C C . PHE C 1 176 ? 87.990 35.575 -3.696 1.00 7.92 173 PHE C C 1
ATOM 5391 O O . PHE C 1 176 ? 87.525 34.510 -3.286 1.00 8.38 173 PHE C O 1
ATOM 5399 N N A GLU C 1 177 ? 89.230 35.682 -4.157 0.50 7.67 174 GLU C N 1
ATOM 5400 N N B GLU C 1 177 ? 89.234 35.682 -4.173 0.50 7.80 174 GLU C N 1
ATOM 5401 C CA A GLU C 1 177 ? 90.124 34.534 -4.125 0.50 8.45 174 GLU C CA 1
ATOM 5402 C CA B GLU C 1 177 ? 90.162 34.547 -4.124 0.50 8.73 174 GLU C CA 1
ATOM 5403 C C A GLU C 1 177 ? 90.304 34.008 -2.702 0.50 7.76 174 GLU C C 1
ATOM 5404 C C B GLU C 1 177 ? 90.263 34.008 -2.703 0.50 7.96 174 GLU C C 1
ATOM 5405 O O A GLU C 1 177 ? 90.364 32.795 -2.502 0.50 7.71 174 GLU C O 1
ATOM 5406 O O B GLU C 1 177 ? 90.242 32.792 -2.508 0.50 8.11 174 GLU C O 1
ATOM 5417 N N . ALA C 1 178 ? 90.366 34.895 -1.711 1.00 7.35 175 ALA C N 1
ATOM 5418 C CA . ALA C 1 178 ? 90.512 34.442 -0.329 1.00 7.50 175 ALA C CA 1
ATOM 5419 C C . ALA C 1 178 ? 89.221 33.746 0.151 1.00 6.53 175 ALA C C 1
ATOM 5420 O O . ALA C 1 178 ? 89.290 32.749 0.875 1.00 6.89 175 ALA C O 1
ATOM 5422 N N . VAL C 1 179 ? 88.054 34.265 -0.252 1.00 6.58 176 VAL C N 1
ATOM 5423 C CA . VAL C 1 179 ? 86.803 33.614 0.096 1.00 6.82 176 VAL C CA 1
ATOM 5424 C C . VAL C 1 179 ? 86.780 32.200 -0.481 1.00 6.18 176 VAL C C 1
ATOM 5425 O O . VAL C 1 179 ? 86.388 31.241 0.212 1.00 6.55 176 VAL C O 1
ATOM 5429 N N . ALA C 1 180 ? 87.124 32.074 -1.773 1.00 6.46 177 ALA C N 1
ATOM 5430 C CA . ALA C 1 180 ? 87.082 30.752 -2.393 1.00 7.00 177 ALA C CA 1
ATOM 5431 C C . ALA C 1 180 ? 88.055 29.778 -1.709 1.00 6.79 177 ALA C C 1
ATOM 5432 O O . ALA C 1 180 ? 87.731 28.608 -1.442 1.00 7.37 177 ALA C O 1
ATOM 5434 N N . LYS C 1 181 ? 89.266 30.261 -1.421 1.00 7.67 178 LYS C N 1
ATOM 5435 C CA . LYS C 1 181 ? 90.253 29.416 -0.753 1.00 8.00 178 LYS C CA 1
ATOM 5436 C C . LYS C 1 181 ? 89.728 28.951 0.608 1.00 7.17 178 LYS C C 1
ATOM 5437 O O . LYS C 1 181 ? 89.901 27.795 0.981 1.00 7.18 178 LYS C O 1
ATOM 5443 N N . ALA C 1 182 ? 89.093 29.858 1.371 1.00 7.24 179 ALA C N 1
ATOM 5444 C CA . ALA C 1 182 ? 88.582 29.507 2.683 1.00 6.72 179 ALA C CA 1
ATOM 5445 C C . ALA C 1 182 ? 87.421 28.519 2.597 1.00 6.30 179 ALA C C 1
ATOM 5446 O O . ALA C 1 182 ? 87.333 27.572 3.395 1.00 6.21 179 ALA C O 1
ATOM 5448 N N . CYS C 1 183 ? 86.519 28.709 1.631 1.00 6.56 180 CYS C N 1
ATOM 5449 C CA . CYS C 1 183 ? 85.419 27.767 1.480 1.00 6.27 180 CYS C CA 1
ATOM 5450 C C . CYS C 1 183 ? 85.941 26.377 1.134 1.00 6.63 180 CYS C C 1
ATOM 5451 O O . CYS C 1 183 ? 85.420 25.367 1.646 1.00 7.44 180 CYS C O 1
ATOM 5454 N N . ALA C 1 184 ? 86.973 26.317 0.288 1.00 6.74 181 ALA C N 1
ATOM 5455 C CA . ALA C 1 184 ? 87.546 25.010 -0.025 1.00 7.71 181 ALA C CA 1
ATOM 5456 C C . ALA C 1 184 ? 88.216 24.376 1.195 1.00 7.65 181 ALA C C 1
ATOM 5457 O O . ALA C 1 184 ? 88.057 23.196 1.447 1.00 8.42 181 ALA C O 1
ATOM 5459 N N . ALA C 1 185 ? 88.990 25.177 1.931 1.00 7.46 182 ALA C N 1
ATOM 5460 C CA . ALA C 1 185 ? 89.744 24.678 3.086 1.00 8.23 182 ALA C CA 1
ATOM 5461 C C . ALA C 1 185 ? 88.840 24.215 4.206 1.00 8.00 182 ALA C C 1
ATOM 5462 O O . ALA C 1 185 ? 89.181 23.276 4.907 1.00 9.30 182 ALA C O 1
ATOM 5464 N N . HIS C 1 186 ? 87.690 24.879 4.370 1.00 8.26 183 HIS C N 1
ATOM 5465 C CA . HIS C 1 186 ? 86.827 24.630 5.505 1.00 8.31 183 HIS C CA 1
ATOM 5466 C C . HIS C 1 186 ? 85.502 24.001 5.061 1.00 8.09 183 HIS C C 1
ATOM 5467 O O . HIS C 1 186 ? 84.514 24.077 5.775 1.00 9.84 183 HIS C O 1
ATOM 5474 N N A ASP C 1 187 ? 85.522 23.332 3.906 0.50 7.82 184 ASP C N 1
ATOM 5475 N N B ASP C 1 187 ? 85.504 23.363 3.887 0.50 8.27 184 ASP C N 1
ATOM 5476 C CA A ASP C 1 187 ? 84.398 22.518 3.460 0.50 8.09 184 ASP C CA 1
ATOM 5477 C CA B ASP C 1 187 ? 84.407 22.488 3.470 0.50 9.09 184 ASP C CA 1
ATOM 5478 C C A ASP C 1 187 ? 83.076 23.273 3.594 0.50 8.00 184 ASP C C 1
ATOM 5479 C C B ASP C 1 187 ? 83.031 23.191 3.481 0.50 8.67 184 ASP C C 1
ATOM 5480 O O A ASP C 1 187 ? 82.174 22.883 4.363 0.50 8.68 184 ASP C O 1
ATOM 5481 O O B ASP C 1 187 ? 82.040 22.671 4.048 0.50 9.30 184 ASP C O 1
ATOM 5490 N N . PHE C 1 188 ? 82.960 24.354 2.832 1.00 7.20 185 PHE C N 1
ATOM 5491 C CA . PHE C 1 188 ? 81.709 25.101 2.738 1.00 6.32 185 PHE C CA 1
ATOM 5492 C C . PHE C 1 188 ? 81.446 25.523 1.304 1.00 5.37 185 PHE C C 1
ATOM 5493 O O . PHE C 1 188 ? 82.365 25.565 0.470 1.00 7.54 185 PHE C O 1
ATOM 5501 N N . TRP C 1 189 ? 80.182 25.802 0.997 1.00 5.44 186 TRP C N 1
ATOM 5502 C CA . TRP C 1 189 ? 79.767 26.135 -0.352 1.00 5.73 186 TRP C CA 1
ATOM 5503 C C . TRP C 1 189 ? 79.764 27.652 -0.536 1.00 5.52 186 TRP C C 1
ATOM 5504 O O . TRP C 1 189 ? 79.764 28.408 0.427 1.00 5.84 186 TRP C O 1
ATOM 5515 N N . LEU C 1 190 ? 79.755 28.091 -1.794 1.00 5.65 187 LEU C N 1
ATOM 5516 C CA . LEU C 1 190 ? 79.967 29.480 -2.111 1.00 6.33 187 LEU C CA 1
ATOM 5517 C C . LEU C 1 190 ? 78.974 29.935 -3.156 1.00 5.13 187 LEU C C 1
ATOM 5518 O O . LEU C 1 190 ? 78.795 29.294 -4.197 1.00 6.18 187 LEU C O 1
ATOM 5523 N N . GLU C 1 191 ? 78.394 31.125 -2.927 1.00 5.40 188 GLU C N 1
ATOM 5524 C CA . GLU C 1 191 ? 77.430 31.758 -3.847 1.00 5.70 188 GLU C CA 1
ATOM 5525 C C . GLU C 1 191 ? 77.928 33.158 -4.217 1.00 6.10 188 GLU C C 1
ATOM 5526 O O . GLU C 1 191 ? 77.551 34.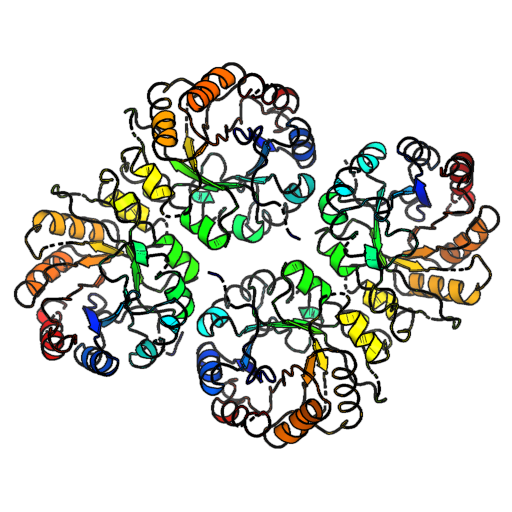149 -3.593 1.00 6.47 188 GLU C O 1
ATOM 5532 N N . PRO C 1 192 ? 78.779 33.265 -5.252 1.00 6.44 189 PRO C N 1
ATOM 5533 C CA . PRO C 1 192 ? 79.274 34.580 -5.683 1.00 6.99 189 PRO C CA 1
ATOM 5534 C C . PRO C 1 192 ? 78.109 35.401 -6.243 1.00 6.91 189 PRO C C 1
ATOM 5535 O O . PRO C 1 192 ? 77.344 34.896 -7.094 1.00 6.96 189 PRO C O 1
ATOM 5539 N N A THR C 1 193 ? 77.957 36.643 -5.776 0.50 6.43 190 THR C N 1
ATOM 5540 N N B THR C 1 193 ? 77.965 36.646 -5.806 0.50 7.12 190 THR C N 1
ATOM 5541 C CA A THR C 1 193 ? 76.823 37.481 -6.173 0.50 6.95 190 THR C CA 1
ATOM 5542 C CA B THR C 1 193 ? 76.856 37.443 -6.296 0.50 8.48 190 THR C CA 1
ATOM 5543 C C A THR C 1 193 ? 77.249 38.924 -6.353 0.50 7.06 190 THR C C 1
ATOM 5544 C C B THR C 1 193 ? 77.231 38.905 -6.364 0.50 7.82 190 THR C C 1
ATOM 5545 O O A THR C 1 193 ? 77.872 39.499 -5.444 0.50 8.02 190 THR C O 1
ATOM 5546 O O B THR C 1 193 ? 77.808 39.461 -5.411 0.50 8.53 190 THR C O 1
ATOM 5553 N N . GLY C 1 194 ? 76.858 39.530 -7.484 1.00 8.44 191 GLY C N 1
ATOM 5554 C CA . GLY C 1 194 ? 76.979 40.982 -7.678 1.00 8.87 191 GLY C CA 1
ATOM 5555 C C . GLY C 1 194 ? 77.963 41.288 -8.781 1.00 9.28 191 GLY C C 1
ATOM 5556 O O . GLY C 1 194 ? 79.169 40.991 -8.671 1.00 10.18 191 GLY C O 1
ATOM 5557 N N . GLY C 1 195 ? 77.461 41.880 -9.860 1.00 8.58 192 GLY C N 1
ATOM 5558 C CA . GLY C 1 195 ? 78.316 42.331 -10.958 1.00 8.37 192 GLY C CA 1
ATOM 5559 C C . GLY C 1 195 ? 78.787 41.229 -11.897 1.00 8.01 192 GLY C C 1
ATOM 5560 O O . GLY C 1 195 ? 79.667 41.446 -12.704 1.00 9.18 192 GLY C O 1
ATOM 5561 N N . ILE C 1 196 ? 78.194 40.043 -11.807 1.00 8.42 193 ILE C N 1
ATOM 5562 C CA . ILE C 1 196 ? 78.527 38.962 -12.747 1.00 7.94 193 ILE C CA 1
ATOM 5563 C C . ILE C 1 196 ? 77.830 39.200 -14.078 1.00 7.98 193 ILE C C 1
ATOM 5564 O O . ILE C 1 196 ? 76.631 39.528 -14.113 1.00 7.75 193 ILE C O 1
ATOM 5569 N N . ASP C 1 197 ? 78.561 39.032 -15.170 1.00 8.01 194 ASP C N 1
ATOM 5570 C CA . ASP C 1 197 ? 77.983 39.180 -16.491 1.00 7.82 194 ASP C CA 1
ATOM 5571 C C . ASP C 1 197 ? 78.608 38.147 -17.434 1.00 7.74 194 ASP C C 1
ATOM 5572 O O . ASP C 1 197 ? 79.439 37.317 -17.011 1.00 8.06 194 ASP C O 1
ATOM 5577 N N . LEU C 1 198 ? 78.225 38.166 -18.705 1.00 8.00 195 LEU C N 1
ATOM 5578 C CA . LEU C 1 198 ? 78.706 37.121 -19.605 1.00 8.74 195 LEU C CA 1
ATOM 5579 C C . LEU C 1 198 ? 80.207 37.238 -19.853 1.00 9.30 195 LEU C C 1
ATOM 5580 O O . LEU C 1 198 ? 80.859 36.229 -20.217 1.00 10.79 195 LEU C O 1
ATOM 5585 N N . GLU C 1 199 ? 80.761 38.448 -19.676 1.00 9.38 196 GLU C N 1
ATOM 5586 C CA . GLU C 1 199 ? 82.189 38.684 -19.939 1.00 10.93 196 GLU C CA 1
ATOM 5587 C C . GLU C 1 199 ? 83.077 38.241 -18.788 1.00 9.92 196 GLU C C 1
ATOM 5588 O O . GLU C 1 199 ? 84.235 37.871 -19.013 1.00 12.39 196 GLU C O 1
ATOM 5594 N N . ASN C 1 200 ? 82.585 38.270 -17.543 1.00 9.24 197 ASN C N 1
ATOM 5595 C CA . ASN C 1 200 ? 83.425 37.886 -16.412 1.00 8.93 197 ASN C CA 1
ATOM 5596 C C . ASN C 1 200 ? 83.037 36.540 -15.788 1.00 8.07 197 ASN C C 1
ATOM 5597 O O . ASN C 1 200 ? 83.715 36.088 -14.890 1.00 9.05 197 ASN C O 1
ATOM 5602 N N . TYR C 1 201 ? 81.957 35.917 -16.264 1.00 7.87 198 TYR C N 1
ATOM 5603 C CA . TYR C 1 201 ? 81.436 34.740 -15.589 1.00 7.91 198 TYR C CA 1
ATOM 5604 C C . TYR C 1 201 ? 82.462 33.611 -15.541 1.00 8.17 198 TYR C C 1
ATOM 5605 O O . TYR C 1 201 ? 82.679 33.017 -14.480 1.00 8.41 198 TYR C O 1
ATOM 5614 N N . SER C 1 202 ? 83.094 33.301 -16.686 1.00 8.66 199 SER C N 1
ATOM 5615 C CA . SER C 1 202 ? 84.002 32.161 -16.685 1.00 8.89 199 SER C CA 1
ATOM 5616 C C . SER C 1 202 ? 85.150 32.378 -15.714 1.00 9.21 199 SER C C 1
ATOM 5617 O O . SER C 1 202 ? 85.519 31.461 -14.979 1.00 9.83 199 SER C O 1
ATOM 5620 N N . GLU C 1 203 ? 85.740 33.581 -15.716 1.00 9.12 200 GLU C N 1
ATOM 5621 C CA . GLU C 1 203 ? 86.876 33.852 -14.844 1.00 9.30 200 GLU C CA 1
ATOM 5622 C C . GLU C 1 203 ? 86.484 33.749 -13.360 1.00 8.42 200 GLU C C 1
ATOM 5623 O O . GLU C 1 203 ? 87.209 33.165 -12.545 1.00 9.13 200 GLU C O 1
ATOM 5629 N N . ILE C 1 204 ? 85.313 34.311 -13.032 1.00 8.24 201 ILE C N 1
ATOM 5630 C CA . ILE C 1 204 ? 84.835 34.258 -11.658 1.00 8.33 201 ILE C CA 1
ATOM 5631 C C . ILE C 1 204 ? 84.541 32.802 -11.231 1.00 7.63 201 ILE C C 1
ATOM 5632 O O . ILE C 1 204 ? 85.008 32.356 -10.170 1.00 8.09 201 ILE C O 1
ATOM 5637 N N . LEU C 1 205 ? 83.836 32.039 -12.073 1.00 7.85 202 LEU C N 1
ATOM 5638 C CA . LEU C 1 205 ? 83.557 30.662 -11.729 1.00 7.11 202 LEU C CA 1
ATOM 5639 C C . LEU C 1 205 ? 84.837 29.863 -11.586 1.00 7.50 202 LEU C C 1
ATOM 5640 O O . LEU C 1 205 ? 84.980 29.072 -10.683 1.00 8.55 202 LEU C O 1
ATOM 5645 N N . LYS C 1 206 ? 85.793 30.086 -12.499 1.00 8.30 203 LYS C N 1
ATOM 5646 C CA . LYS C 1 206 ? 87.038 29.333 -12.469 1.00 8.52 203 LYS C CA 1
ATOM 5647 C C . LYS C 1 206 ? 87.892 29.618 -11.226 1.00 7.96 203 LYS C C 1
ATOM 5648 O O . LYS C 1 206 ? 88.570 28.726 -10.740 1.00 7.68 203 LYS C O 1
ATOM 5654 N N . ILE C 1 207 ? 87.840 30.843 -10.692 1.00 8.05 204 ILE C N 1
ATOM 5655 C CA . ILE C 1 207 ? 88.466 31.087 -9.394 1.00 7.82 204 ILE C CA 1
ATOM 5656 C C . ILE C 1 207 ? 87.941 30.117 -8.337 1.00 7.36 204 ILE C C 1
ATOM 5657 O O . ILE C 1 207 ? 88.724 29.512 -7.608 1.00 8.13 204 ILE C O 1
ATOM 5662 N N . ALA C 1 208 ? 86.619 29.976 -8.278 1.00 7.03 205 ALA C N 1
ATOM 5663 C CA . ALA C 1 208 ? 86.029 29.084 -7.285 1.00 7.00 205 ALA C CA 1
ATOM 5664 C C . ALA C 1 208 ? 86.302 27.602 -7.563 1.00 7.12 205 ALA C C 1
ATOM 5665 O O . ALA C 1 208 ? 86.582 26.817 -6.632 1.00 8.14 205 ALA C O 1
ATOM 5667 N N . LEU C 1 209 ? 86.237 27.222 -8.842 1.00 7.41 206 LEU C N 1
ATOM 5668 C CA . LEU C 1 209 ? 86.517 25.833 -9.236 1.00 7.57 206 LEU C CA 1
ATOM 5669 C C . LEU C 1 209 ? 87.962 25.447 -8.926 1.00 7.83 206 LEU C C 1
ATOM 5670 O O . LEU C 1 209 ? 88.240 24.407 -8.302 1.00 8.20 206 LEU C O 1
ATOM 5675 N N . ASP C 1 210 ? 88.886 26.296 -9.357 1.00 8.10 207 ASP C N 1
ATOM 5676 C CA . ASP C 1 210 ? 90.323 26.039 -9.143 1.00 8.44 207 ASP C CA 1
ATOM 5677 C C . ASP C 1 210 ? 90.677 25.981 -7.668 1.00 7.29 207 ASP C C 1
ATOM 5678 O O . ASP C 1 210 ? 91.559 25.224 -7.270 1.00 8.52 207 ASP C O 1
ATOM 5683 N N . ALA C 1 211 ? 90.026 26.806 -6.847 1.00 8.04 208 ALA C N 1
ATOM 5684 C CA . ALA C 1 211 ? 90.264 26.762 -5.409 1.00 8.72 208 ALA C CA 1
ATOM 5685 C C . ALA C 1 211 ? 89.824 25.441 -4.780 1.00 8.35 208 ALA C C 1
ATOM 5686 O O . ALA C 1 211 ? 90.288 25.090 -3.687 1.00 9.42 208 ALA C O 1
ATOM 5688 N N . GLY C 1 212 ? 88.924 24.715 -5.450 1.00 8.04 209 GLY C N 1
ATOM 5689 C CA . GLY C 1 212 ? 88.430 23.440 -4.940 1.00 8.33 209 GLY C CA 1
ATOM 5690 C C . GLY C 1 212 ? 87.133 23.553 -4.164 1.00 7.80 209 GLY C C 1
ATOM 5691 O O . GLY C 1 212 ? 86.816 22.681 -3.372 1.00 8.98 209 GLY C O 1
ATOM 5692 N N . VAL C 1 213 ? 86.383 24.641 -4.345 1.00 7.20 210 VAL C N 1
ATOM 5693 C CA . VAL C 1 213 ? 85.074 24.763 -3.647 1.00 6.98 210 VAL C CA 1
ATOM 5694 C C . VAL C 1 213 ? 84.181 23.639 -4.163 1.00 6.90 210 VAL C C 1
ATOM 5695 O O . VAL C 1 213 ? 84.052 23.449 -5.382 1.00 7.69 210 VAL C O 1
ATOM 5699 N N A SER C 1 214 ? 83.502 22.927 -3.265 0.50 6.52 211 SER C N 1
ATOM 5700 N N B SER C 1 214 ? 83.547 22.916 -3.244 0.25 6.73 211 SER C N 1
ATOM 5701 N N C SER C 1 214 ? 83.565 22.901 -3.242 0.25 6.91 211 SER C N 1
ATOM 5702 C CA A SER C 1 214 ? 82.804 21.709 -3.703 0.50 7.27 211 SER C CA 1
ATOM 5703 C CA B SER C 1 214 ? 82.843 21.685 -3.607 0.25 6.84 211 SER C CA 1
ATOM 5704 C CA C SER C 1 214 ? 82.827 21.697 -3.622 0.25 7.06 211 SER C CA 1
ATOM 5705 C C A SER C 1 214 ? 81.499 21.967 -4.448 0.50 7.42 211 SER C C 1
ATOM 5706 C C B SER C 1 214 ? 81.557 21.920 -4.387 0.25 6.91 211 SER C C 1
ATOM 5707 C C C SER C 1 214 ? 81.596 22.020 -4.449 0.25 7.54 211 SER C C 1
ATOM 5708 O O A SER C 1 214 ? 81.177 21.247 -5.398 0.50 8.78 211 SER C O 1
ATOM 5709 O O B SER C 1 214 ? 81.242 21.161 -5.305 0.25 7.56 211 SER C O 1
ATOM 5710 O O C SER C 1 214 ? 81.463 21.540 -5.574 0.25 8.56 211 SER C O 1
ATOM 5717 N N A LYS C 1 215 ? 80.746 22.976 -4.013 0.50 6.63 212 LYS C N 1
ATOM 5718 N N B LYS C 1 215 ? 80.820 22.967 -4.024 0.50 6.50 212 LYS C N 1
ATOM 5719 C CA A LYS C 1 215 ? 79.478 23.363 -4.651 0.50 6.90 212 LYS C CA 1
ATOM 5720 C CA B LYS C 1 215 ? 79.611 23.357 -4.754 0.50 7.15 212 LYS C CA 1
ATOM 5721 C C A LYS C 1 215 ? 79.456 24.863 -4.741 0.50 6.80 212 LYS C C 1
ATOM 5722 C C B LYS C 1 215 ? 79.522 24.854 -4.772 0.50 6.90 212 LYS C C 1
ATOM 5723 O O A LYS C 1 215 ? 79.741 25.550 -3.746 0.50 6.64 212 LYS C O 1
ATOM 5724 O O B LYS C 1 215 ? 79.829 25.528 -3.770 0.50 6.81 212 LYS C O 1
ATOM 5735 N N . ILE C 1 216 ? 79.097 25.370 -5.922 1.00 6.72 213 ILE C N 1
ATOM 5736 C CA . ILE C 1 216 ? 79.113 26.789 -6.222 1.00 6.72 213 ILE C CA 1
ATOM 5737 C C . ILE C 1 216 ? 77.784 27.150 -6.869 1.00 6.09 213 ILE C C 1
ATOM 5738 O O . ILE C 1 216 ? 77.332 26.462 -7.786 1.00 6.68 213 ILE C O 1
ATOM 5743 N N . ILE C 1 217 ? 77.143 28.204 -6.352 1.00 6.53 214 ILE C N 1
ATOM 5744 C CA . ILE C 1 217 ? 75.874 28.711 -6.881 1.00 6.49 214 ILE C CA 1
ATOM 5745 C C . ILE C 1 217 ? 76.090 30.183 -7.257 1.00 6.06 214 ILE C C 1
ATOM 5746 O O . ILE C 1 217 ? 75.895 31.093 -6.428 1.00 6.70 214 ILE C O 1
ATOM 5751 N N . PRO C 1 218 ? 76.554 30.450 -8.502 1.00 7.04 215 PRO C N 1
ATOM 5752 C CA . PRO C 1 218 ? 76.692 31.847 -8.933 1.00 6.79 215 PRO C CA 1
ATOM 5753 C C . PRO C 1 218 ? 75.302 32.479 -9.158 1.00 5.57 215 PRO C C 1
ATOM 5754 O O . PRO C 1 218 ? 74.400 31.799 -9.686 1.00 7.05 215 PRO C O 1
ATOM 5758 N N . HIS C 1 219 ? 75.149 33.742 -8.747 1.00 6.19 216 HIS C N 1
ATOM 5759 C CA . HIS C 1 219 ? 73.947 34.512 -8.966 1.00 6.00 216 HIS C CA 1
ATOM 5760 C C . HIS C 1 219 ? 74.199 35.537 -10.055 1.00 6.24 216 HIS C C 1
ATOM 5761 O O . HIS C 1 219 ? 75.168 36.324 -9.933 1.00 6.65 216 HIS C O 1
ATOM 5768 N N . ILE C 1 220 ? 73.349 35.548 -11.081 1.00 6.48 217 ILE C N 1
ATOM 5769 C CA . ILE C 1 220 ? 73.516 36.484 -12.208 1.00 7.15 217 ILE C CA 1
ATOM 5770 C C . ILE C 1 220 ? 72.185 37.173 -12.406 1.00 7.23 217 ILE C C 1
ATOM 5771 O O . ILE C 1 220 ? 71.222 36.510 -12.851 1.00 7.72 217 ILE C O 1
ATOM 5776 N N . TYR C 1 221 ? 72.116 38.451 -12.048 1.00 8.33 218 TYR C N 1
ATOM 5777 C CA . TYR C 1 221 ? 70.853 39.162 -12.069 1.00 8.39 218 TYR C CA 1
ATOM 5778 C C . TYR C 1 221 ? 70.849 40.213 -13.180 1.00 9.39 218 TYR C C 1
ATOM 5779 O O . TYR C 1 221 ? 70.536 39.895 -14.325 1.00 9.49 218 TYR C O 1
ATOM 5788 N N . SER C 1 222 ? 71.173 41.467 -12.861 1.00 10.01 219 SER C N 1
ATOM 5789 C CA . SER C 1 222 ? 70.861 42.576 -13.771 1.00 11.64 219 SER C CA 1
ATOM 5790 C C . SER C 1 222 ? 71.485 42.437 -15.151 1.00 10.43 219 SER C C 1
ATOM 5791 O O . SER C 1 222 ? 70.890 42.875 -16.142 1.00 12.13 219 SER C O 1
ATOM 5794 N N . SER C 1 223 ? 72.673 41.817 -15.257 1.00 10.28 220 SER C N 1
ATOM 5795 C CA . SER C 1 223 ? 73.323 41.756 -16.560 1.00 10.01 220 SER C CA 1
ATOM 5796 C C . SER C 1 223 ? 72.558 40.894 -17.582 1.00 9.89 220 SER C C 1
ATOM 5797 O O . SER C 1 223 ? 72.819 40.987 -18.777 1.00 10.73 220 SER C O 1
ATOM 5800 N N . ILE C 1 224 ? 71.662 40.015 -17.119 1.00 8.54 221 ILE C N 1
ATOM 5801 C CA . ILE C 1 224 ? 70.938 39.122 -18.018 1.00 9.19 221 ILE C CA 1
ATOM 5802 C C . ILE C 1 224 ? 69.418 39.377 -18.010 1.00 7.63 221 ILE C C 1
ATOM 5803 O O . ILE C 1 224 ? 68.666 38.548 -18.558 1.00 9.65 221 ILE C O 1
ATOM 5808 N N . ILE C 1 225 ? 68.969 40.499 -17.421 1.00 9.53 222 ILE C N 1
ATOM 5809 C CA . ILE C 1 225 ? 67.543 40.825 -17.301 1.00 10.65 222 ILE C CA 1
ATOM 5810 C C . ILE C 1 225 ? 67.172 41.918 -18.315 1.00 12.10 222 ILE C C 1
ATOM 5811 O O . ILE C 1 225 ? 67.837 42.958 -18.404 1.00 13.18 222 ILE C O 1
ATOM 5816 N N . ASP C 1 226 ? 66.149 41.638 -19.113 1.00 13.33 223 ASP C N 1
ATOM 5817 C CA . ASP C 1 226 ? 65.578 42.601 -20.071 1.00 16.01 223 ASP C CA 1
ATOM 5818 C C . ASP C 1 226 ? 64.834 43.642 -19.242 1.00 17.38 223 ASP C C 1
ATOM 5819 O O . ASP C 1 226 ? 63.952 43.305 -18.480 1.00 18.13 223 ASP C O 1
ATOM 5824 N N . LYS C 1 227 ? 65.194 44.920 -19.353 1.00 20.13 224 LYS C N 1
ATOM 5825 C CA . LYS C 1 227 ? 64.623 45.896 -18.425 1.00 22.36 224 LYS C CA 1
ATOM 5826 C C . LYS C 1 227 ? 63.135 46.183 -18.696 1.00 22.83 224 LYS C C 1
ATOM 5827 O O . LYS C 1 227 ? 62.371 46.459 -17.770 1.00 24.43 224 LYS C O 1
ATOM 5833 N N . ALA C 1 228 ? 62.729 46.059 -19.952 1.00 22.76 225 ALA C N 1
ATOM 5834 C CA . ALA C 1 228 ? 61.352 46.355 -20.354 1.00 23.04 225 ALA C CA 1
ATOM 5835 C C . ALA C 1 228 ? 60.351 45.369 -19.753 1.00 22.41 225 ALA C C 1
ATOM 5836 O O . ALA C 1 228 ? 59.315 45.782 -19.208 1.00 23.21 225 ALA C O 1
ATOM 5838 N N . SER C 1 229 ? 60.676 44.076 -19.836 1.00 20.58 226 SER C N 1
ATOM 5839 C CA . SER C 1 229 ? 59.805 43.011 -19.359 1.00 19.29 226 SER C CA 1
ATOM 5840 C C . SER C 1 229 ? 60.140 42.601 -17.936 1.00 18.23 226 SER C C 1
ATOM 5841 O O . SER C 1 229 ? 59.305 42.039 -17.228 1.00 19.45 226 SER C O 1
ATOM 5844 N N . GLY C 1 230 ? 61.389 42.824 -17.526 1.00 17.04 227 GLY C N 1
ATOM 5845 C CA . GLY C 1 230 ? 61.867 42.337 -16.233 1.00 15.06 227 GLY C CA 1
ATOM 5846 C C . GLY C 1 230 ? 62.208 40.848 -16.228 1.00 13.58 227 GLY C C 1
ATOM 5847 O O . GLY C 1 230 ? 62.512 40.300 -15.191 1.00 14.25 227 GLY C O 1
ATOM 5848 N N . ASN C 1 231 ? 62.166 40.203 -17.388 1.00 11.48 228 ASN C N 1
ATOM 5849 C CA . ASN C 1 231 ? 62.497 38.764 -17.497 1.00 10.05 228 ASN C CA 1
ATOM 5850 C C . ASN C 1 231 ? 63.987 38.500 -17.712 1.00 9.45 228 ASN C C 1
ATOM 5851 O O . ASN C 1 231 ? 64.671 39.249 -18.426 1.00 11.30 228 ASN C O 1
ATOM 5856 N N . THR C 1 232 ? 64.513 37.457 -17.103 1.00 8.26 229 THR C N 1
ATOM 5857 C CA . THR C 1 232 ? 65.847 36.964 -17.472 1.00 8.87 229 THR C CA 1
ATOM 5858 C C . THR C 1 232 ? 65.811 36.385 -18.888 1.00 8.38 229 THR C C 1
ATOM 5859 O O . THR C 1 232 ? 64.896 35.625 -19.241 1.00 10.06 229 THR C O 1
ATOM 5863 N N . ARG C 1 233 ? 66.784 36.763 -19.721 1.00 9.02 230 ARG C N 1
ATOM 5864 C CA . ARG C 1 233 ? 66.818 36.265 -21.084 1.00 8.34 230 ARG C CA 1
ATOM 5865 C C . ARG C 1 233 ? 67.180 34.783 -21.086 1.00 8.12 230 ARG C C 1
ATOM 5866 O O . ARG C 1 233 ? 68.287 34.426 -20.662 1.00 9.11 230 ARG C O 1
ATOM 5874 N N . PRO C 1 234 ? 66.296 33.898 -21.599 1.00 8.78 231 PRO C N 1
ATOM 5875 C CA . PRO C 1 234 ? 66.669 32.476 -21.607 1.00 10.24 231 PRO C CA 1
ATOM 5876 C C . PRO C 1 234 ? 67.928 32.176 -22.433 1.00 9.65 231 PRO C C 1
ATOM 5877 O O . PRO C 1 234 ? 68.671 31.267 -22.077 1.00 9.14 231 PRO C O 1
ATOM 5881 N N . ALA C 1 235 ? 68.197 32.960 -23.497 1.00 9.44 232 ALA C N 1
ATOM 5882 C CA . ALA C 1 235 ? 69.420 32.751 -24.286 1.00 9.31 232 ALA C CA 1
ATOM 5883 C C . ALA C 1 235 ? 70.649 32.987 -23.414 1.00 7.94 232 ALA C C 1
ATOM 5884 O O . ALA C 1 235 ? 71.650 32.280 -23.564 1.00 8.02 232 ALA C O 1
ATOM 5886 N N . ASP C 1 236 ? 70.591 33.955 -22.489 1.00 9.15 233 ASP C N 1
ATOM 5887 C CA . ASP C 1 236 ? 71.740 34.216 -21.616 1.00 8.69 233 ASP C CA 1
ATOM 5888 C C . ASP C 1 236 ? 71.911 33.065 -20.625 1.00 8.14 233 ASP C C 1
ATOM 5889 O O . ASP C 1 236 ? 73.028 32.715 -20.257 1.00 8.47 233 ASP C O 1
ATOM 5894 N N . VAL C 1 237 ? 70.804 32.446 -20.227 1.00 8.47 234 VAL C N 1
ATOM 5895 C CA . VAL C 1 237 ? 70.900 31.262 -19.367 1.00 8.31 234 VAL C CA 1
ATOM 5896 C C . VAL C 1 237 ? 71.543 30.101 -20.136 1.00 7.94 234 VAL C C 1
ATOM 5897 O O . VAL C 1 237 ? 72.434 29.416 -19.597 1.00 8.14 234 VAL C O 1
ATOM 5901 N N A ARG C 1 238 ? 71.161 29.919 -21.407 0.50 8.09 235 ARG C N 1
ATOM 5902 N N B ARG C 1 238 ? 71.167 29.916 -21.408 0.50 8.17 235 ARG C N 1
ATOM 5903 C CA A ARG C 1 238 ? 71.823 28.922 -22.241 0.50 8.25 235 ARG C CA 1
ATOM 5904 C CA B ARG C 1 238 ? 71.837 28.906 -22.220 0.50 8.50 235 ARG C CA 1
ATOM 5905 C C A ARG C 1 238 ? 73.326 29.194 -22.321 0.50 7.77 235 ARG C C 1
ATOM 5906 C C B ARG C 1 238 ? 73.334 29.191 -22.325 0.50 7.89 235 ARG C C 1
ATOM 5907 O O A ARG C 1 238 ? 74.141 28.261 -22.229 0.50 8.12 235 ARG C O 1
ATOM 5908 O O B ARG C 1 238 ? 74.157 28.265 -22.240 0.50 8.18 235 ARG C O 1
ATOM 5923 N N . GLN C 1 239 ? 73.705 30.467 -22.483 1.00 7.72 236 GLN C N 1
ATOM 5924 C CA . GLN C 1 239 ? 75.124 30.825 -22.598 1.00 7.78 236 GLN C CA 1
ATOM 5925 C C . GLN C 1 239 ? 75.867 30.527 -21.299 1.00 6.92 236 GLN C C 1
ATOM 5926 O O . GLN C 1 239 ? 76.969 29.970 -21.319 1.00 7.96 236 GLN C O 1
ATOM 5932 N N . LEU C 1 240 ? 75.254 30.899 -20.164 1.00 7.47 237 LEU C N 1
ATOM 5933 C CA . LEU C 1 240 ? 75.840 30.601 -18.867 1.00 8.20 237 LEU C CA 1
ATOM 5934 C C . LEU C 1 240 ? 75.998 29.111 -18.628 1.00 7.41 237 LEU C C 1
ATOM 5935 O O . LEU C 1 240 ? 77.034 28.657 -18.104 1.00 8.01 237 LEU C O 1
ATOM 5940 N N . LEU C 1 241 ? 74.996 28.316 -19.025 1.00 8.26 238 LEU C N 1
ATOM 5941 C CA . LEU C 1 241 ? 75.094 26.877 -18.895 1.00 8.96 238 LEU C CA 1
ATOM 5942 C C . LEU C 1 241 ? 76.278 26.331 -19.714 1.00 8.66 238 LEU C C 1
ATOM 5943 O O . LEU C 1 241 ? 77.060 25.505 -19.229 1.00 8.50 238 LEU C O 1
ATOM 5948 N N . GLU C 1 242 ? 76.416 26.786 -20.964 1.00 9.30 239 GLU C N 1
ATOM 5949 C CA . GLU C 1 242 ? 77.506 26.277 -21.780 1.00 9.66 239 GLU C CA 1
ATOM 5950 C C . GLU C 1 242 ? 78.864 26.687 -21.212 1.00 9.35 239 GLU C C 1
ATOM 5951 O O . GLU C 1 242 ? 79.822 25.885 -21.216 1.00 9.79 239 GLU C O 1
ATOM 5965 N N . THR C 1 244 ? 79.521 27.100 -18.166 1.00 8.14 241 THR C N 1
ATOM 5966 C CA . THR C 1 244 ? 79.666 26.201 -17.007 1.00 8.58 241 THR C CA 1
ATOM 5967 C C . THR C 1 244 ? 80.138 24.816 -17.440 1.00 8.78 241 THR C C 1
ATOM 5968 O O . THR C 1 244 ? 81.102 24.261 -16.858 1.00 9.04 241 THR C O 1
ATOM 5972 N N . LYS C 1 245 ? 79.511 24.261 -18.484 1.00 8.88 242 LYS C N 1
ATOM 5973 C CA . LYS C 1 245 ? 79.914 22.939 -18.974 1.00 9.56 242 LYS C CA 1
ATOM 5974 C C . LYS C 1 245 ? 81.382 22.920 -19.428 1.00 9.94 242 LYS C C 1
ATOM 5975 O O . LYS C 1 245 ? 82.116 21.947 -19.213 1.00 11.05 242 LYS C O 1
ATOM 5981 N N . GLN C 1 246 ? 81.825 24.022 -20.026 1.00 9.70 243 GLN C N 1
ATOM 5982 C CA . GLN C 1 246 ? 83.191 24.082 -20.524 1.00 10.65 243 GLN C CA 1
ATOM 5983 C C . GLN C 1 246 ? 84.199 24.100 -19.387 1.00 10.35 243 GLN C C 1
ATOM 5984 O O . GLN C 1 246 ? 85.333 23.643 -19.571 1.00 12.00 243 GLN C O 1
ATOM 5990 N N . LEU C 1 247 ? 83.796 24.623 -18.232 1.00 9.63 244 LEU C N 1
ATOM 5991 C CA . LEU C 1 247 ? 84.685 24.703 -17.077 1.00 10.36 244 LEU C CA 1
ATOM 5992 C C . LEU C 1 247 ? 84.590 23.528 -16.127 1.00 10.32 244 LEU C C 1
ATOM 5993 O O . LEU C 1 247 ? 85.494 23.309 -15.315 1.00 12.23 244 LEU C O 1
ATOM 5998 N N . VAL C 1 248 ? 83.480 22.799 -16.184 1.00 10.10 245 VAL C N 1
ATOM 5999 C CA . VAL C 1 248 ? 83.226 21.690 -15.254 1.00 10.89 245 VAL C CA 1
ATOM 6000 C C . VAL C 1 248 ? 83.202 20.383 -16.074 1.00 11.92 245 VAL C C 1
ATOM 6001 O O . VAL C 1 248 ? 82.142 19.869 -16.441 1.00 12.13 245 VAL C O 1
ATOM 6005 N N . LYS C 1 249 ? 84.377 19.848 -16.393 1.00 14.96 246 LYS C N 1
ATOM 6006 C CA . LYS C 1 249 ? 84.475 18.670 -17.258 1.00 16.63 246 LYS C CA 1
ATOM 6007 C C . LYS C 1 249 ? 84.485 17.404 -16.400 1.00 18.09 246 LYS C C 1
ATOM 6008 O O . LYS C 1 249 ? 84.353 16.289 -16.928 1.00 18.85 246 LYS C O 1
ATOM 6015 N N . SER D 1 1 ? 52.046 30.666 30.156 1.00 19.47 -2 SER D N 1
ATOM 6016 C CA . SER D 1 1 ? 50.582 30.518 30.468 1.00 21.14 -2 SER D CA 1
ATOM 6017 C C . SER D 1 1 ? 50.313 31.249 31.772 1.00 21.74 -2 SER D C 1
ATOM 6018 O O . SER D 1 1 ? 51.248 31.639 32.469 1.00 21.63 -2 SER D O 1
ATOM 6021 N N . ASN D 1 2 ? 49.042 31.384 32.133 1.00 21.58 -1 ASN D N 1
ATOM 6022 C CA . ASN D 1 2 ? 48.684 32.069 33.386 1.00 22.11 -1 ASN D CA 1
ATOM 6023 C C . ASN D 1 2 ? 49.341 31.479 34.650 1.00 21.62 -1 ASN D C 1
ATOM 6024 O O . ASN D 1 2 ? 49.838 32.219 35.513 1.00 21.49 -1 ASN D O 1
ATOM 6029 N N . ALA D 1 3 ? 49.320 30.152 34.767 1.00 20.65 0 ALA D N 1
ATOM 6030 C CA . ALA D 1 3 ? 49.874 29.462 35.934 1.00 20.43 0 ALA D CA 1
ATOM 6031 C C . ALA D 1 3 ? 51.379 29.228 35.800 1.00 20.07 0 ALA D C 1
ATOM 6032 O O . ALA D 1 3 ? 52.098 29.019 36.800 1.00 21.38 0 ALA D O 1
ATOM 6042 N N . LYS D 1 5 ? 53.995 31.435 34.103 1.00 14.45 2 LYS D N 1
ATOM 6043 C CA . LYS D 1 5 ? 54.446 32.696 33.495 1.00 13.31 2 LYS D CA 1
ATOM 6044 C C . LYS D 1 5 ? 55.775 32.488 32.792 1.00 9.97 2 LYS D C 1
ATOM 6045 O O . LYS D 1 5 ? 56.597 31.667 33.223 1.00 9.24 2 LYS D O 1
ATOM 6051 N N . LEU D 1 6 ? 55.957 33.235 31.711 1.00 8.98 3 LEU D N 1
ATOM 6052 C CA . LEU D 1 6 ? 57.127 33.085 30.840 1.00 10.39 3 LEU D CA 1
ATOM 6053 C C . LEU D 1 6 ? 58.235 34.074 31.066 1.00 10.22 3 LEU D C 1
ATOM 6054 O O . LEU D 1 6 ? 59.269 33.989 30.412 1.00 11.31 3 LEU D O 1
ATOM 6059 N N . THR D 1 7 ? 58.049 35.006 31.978 1.00 10.29 4 THR D N 1
ATOM 6060 C CA . THR D 1 7 ? 59.119 35.973 32.205 1.00 11.28 4 THR D CA 1
ATOM 6061 C C . THR D 1 7 ? 59.597 35.855 33.660 1.00 10.67 4 THR D C 1
ATOM 6062 O O . THR D 1 7 ? 58.825 35.505 34.554 1.00 11.27 4 THR D O 1
ATOM 6066 N N . PRO D 1 8 ? 60.875 36.135 33.903 1.00 9.93 5 PRO D N 1
ATOM 6067 C CA . PRO D 1 8 ? 61.429 35.969 35.254 1.00 9.73 5 PRO D CA 1
ATOM 6068 C C . PRO D 1 8 ? 60.813 36.934 36.277 1.00 9.67 5 PRO D C 1
ATOM 6069 O O . PRO D 1 8 ? 60.326 38.029 35.910 1.00 10.57 5 PRO D O 1
ATOM 6073 N N . ASN D 1 9 ? 60.878 36.551 37.552 1.00 9.45 6 ASN D N 1
ATOM 6074 C CA . ASN D 1 9 ? 60.400 37.409 38.639 1.00 9.98 6 ASN D CA 1
ATOM 6075 C C . ASN D 1 9 ? 61.545 38.281 39.112 1.00 9.68 6 ASN D C 1
ATOM 6076 O O . ASN D 1 9 ? 62.247 37.934 40.062 1.00 10.96 6 ASN D O 1
ATOM 6081 N N . PHE D 1 10 ? 61.743 39.411 38.431 1.00 9.06 7 PHE D N 1
ATOM 6082 C CA . PHE D 1 10 ? 62.807 40.325 38.815 1.00 9.06 7 PHE D CA 1
ATOM 6083 C C . PHE D 1 10 ? 62.467 41.032 40.099 1.00 9.76 7 PHE D C 1
ATOM 6084 O O . PHE D 1 10 ? 61.356 41.520 40.257 1.00 11.97 7 PHE D O 1
ATOM 6092 N N . TYR D 1 11 ? 63.433 41.110 41.012 1.00 8.96 8 TYR D N 1
ATOM 6093 C CA . TYR D 1 11 ? 63.288 41.917 42.213 1.00 9.63 8 TYR D CA 1
ATOM 6094 C C . TYR D 1 11 ? 63.294 43.392 41.844 1.00 10.34 8 TYR D C 1
ATOM 6095 O O . TYR D 1 11 ? 64.250 43.872 41.218 1.00 9.67 8 TYR D O 1
ATOM 6104 N N . ARG D 1 12 ? 62.229 44.090 42.233 1.00 10.88 9 ARG D N 1
ATOM 6105 C CA . ARG D 1 12 ? 62.027 45.505 41.899 1.00 12.52 9 ARG D CA 1
ATOM 6106 C C . ARG D 1 12 ? 62.298 45.791 40.429 1.00 12.31 9 ARG D C 1
ATOM 6107 O O . ARG D 1 12 ? 62.889 46.813 40.078 1.00 14.23 9 ARG D O 1
ATOM 6115 N N A ASP D 1 13 ? 61.810 44.905 39.566 0.50 12.62 10 ASP D N 1
ATOM 6116 N N B ASP D 1 13 ? 61.888 44.852 39.585 0.50 13.13 10 ASP D N 1
ATOM 6117 C CA A ASP D 1 13 ? 61.933 45.032 38.103 0.50 12.73 10 ASP D CA 1
ATOM 6118 C CA B ASP D 1 13 ? 61.956 44.991 38.134 0.50 13.79 10 ASP D CA 1
ATOM 6119 C C A ASP D 1 13 ? 63.373 45.263 37.659 0.50 11.81 10 ASP D C 1
ATOM 6120 C C B ASP D 1 13 ? 63.392 45.080 37.597 0.50 12.61 10 ASP D C 1
ATOM 6121 O O A ASP D 1 13 ? 63.638 46.046 36.730 0.50 12.27 10 ASP D O 1
ATOM 6122 O O B ASP D 1 13 ? 63.586 45.419 36.427 0.50 12.80 10 ASP D O 1
ATOM 6131 N N A ARG D 1 14 ? 64.307 44.579 38.317 0.50 10.60 11 ARG D N 1
ATOM 6132 N N B ARG D 1 14 ? 64.384 44.767 38.443 0.50 11.34 11 ARG D N 1
ATOM 6133 C CA A ARG D 1 14 ? 65.711 44.889 38.056 0.50 8.99 11 ARG D CA 1
ATOM 6134 C CA B ARG D 1 14 ? 65.804 44.945 38.062 0.50 9.55 11 ARG D CA 1
ATOM 6135 C C A ARG D 1 14 ? 66.655 43.671 38.061 0.50 8.71 11 ARG D C 1
ATOM 6136 C C B ARG D 1 14 ? 66.659 43.660 38.047 0.50 9.01 11 ARG D C 1
ATOM 6137 O O A ARG D 1 14 ? 67.467 43.522 37.139 0.50 8.57 11 ARG D O 1
ATOM 6138 O O B ARG D 1 14 ? 67.438 43.469 37.108 0.50 8.83 11 ARG D O 1
ATOM 6153 N N . VAL D 1 15 ? 66.555 42.799 39.074 1.00 8.18 12 VAL D N 1
ATOM 6154 C CA . VAL D 1 15 ? 67.553 41.734 39.255 1.00 7.59 12 VAL D CA 1
ATOM 6155 C C . VAL D 1 15 ? 66.868 40.415 39.540 1.00 7.52 12 VAL D C 1
ATOM 6156 O O . VAL D 1 15 ? 65.968 40.324 40.395 1.00 8.16 12 VAL D O 1
ATOM 6160 N N . CYS D 1 16 ? 67.302 39.352 38.848 1.00 7.11 13 CYS D N 1
ATOM 6161 C CA . CYS D 1 16 ? 66.844 38.005 39.147 1.00 7.23 13 CYS D CA 1
ATOM 6162 C C . CYS D 1 16 ? 68.065 37.087 39.222 1.00 6.66 13 CYS D C 1
ATOM 6163 O O . CYS D 1 16 ? 68.885 37.081 38.305 1.00 8.20 13 CYS D O 1
ATOM 6166 N N . LEU D 1 17 ? 68.196 36.326 40.313 1.00 6.73 14 LEU D N 1
ATOM 6167 C CA . LEU D 1 17 ? 69.344 35.428 40.455 1.00 7.13 14 LEU D CA 1
ATOM 6168 C C . LEU D 1 17 ? 69.212 34.246 39.492 1.00 6.85 14 LEU D C 1
ATOM 6169 O O . LEU D 1 17 ? 68.094 33.854 39.135 1.00 7.41 14 LEU D O 1
ATOM 6174 N N . ASN D 1 18 ? 70.327 33.619 39.142 1.00 6.42 15 ASN D N 1
ATOM 6175 C CA . ASN D 1 18 ? 70.298 32.356 38.398 1.00 6.66 15 ASN D CA 1
ATOM 6176 C C . ASN D 1 18 ? 71.311 31.409 39.026 1.00 6.39 15 ASN D C 1
ATOM 6177 O O . ASN D 1 18 ? 72.486 31.730 39.131 1.00 6.79 15 ASN D O 1
ATOM 6182 N N . VAL D 1 19 ? 70.802 30.342 39.607 1.00 6.44 16 VAL D N 1
ATOM 6183 C CA . VAL D 1 19 ? 71.621 29.364 40.331 1.00 6.28 16 VAL D CA 1
ATOM 6184 C C . VAL D 1 19 ? 71.155 27.968 39.926 1.00 6.99 16 VAL D C 1
ATOM 6185 O O . VAL D 1 19 ? 69.989 27.808 39.519 1.00 7.62 16 VAL D O 1
ATOM 6189 N N . LEU D 1 20 ? 72.003 26.966 40.113 1.00 7.37 17 LEU D N 1
ATOM 6190 C CA . LEU D 1 20 ? 71.676 25.600 39.699 1.00 7.59 17 LEU D CA 1
ATOM 6191 C C . LEU D 1 20 ? 71.013 24.806 40.799 1.00 7.77 17 LEU D C 1
ATOM 6192 O O . LEU D 1 20 ? 71.365 24.932 41.968 1.00 11.48 17 LEU D O 1
ATOM 6197 N N . ALA D 1 21 ? 70.080 23.937 40.452 1.00 8.78 18 ALA D N 1
ATOM 6198 C CA . ALA D 1 21 ? 69.499 22.984 41.436 1.00 9.13 18 ALA D CA 1
ATOM 6199 C C . ALA D 1 21 ? 70.125 21.615 41.282 1.00 9.59 18 ALA D C 1
ATOM 6200 O O . ALA D 1 21 ? 70.315 21.140 40.150 1.00 12.04 18 ALA D O 1
ATOM 6202 N N . GLY D 1 22 ? 70.383 20.976 42.418 1.00 9.24 19 GLY D N 1
ATOM 6203 C CA . GLY D 1 22 ? 70.898 19.623 42.423 1.00 11.15 19 GLY D CA 1
ATOM 6204 C C . GLY D 1 22 ? 69.831 18.544 42.541 1.00 10.03 19 GLY D C 1
ATOM 6205 O O . GLY D 1 22 ? 70.139 17.365 42.388 1.00 11.98 19 GLY D O 1
ATOM 6206 N N . SER D 1 23 ? 68.568 18.937 42.753 1.00 9.67 20 SER D N 1
ATOM 6207 C CA . SER D 1 23 ? 67.418 18.020 42.955 1.00 8.85 20 SER D CA 1
ATOM 6208 C C . SER D 1 23 ? 66.146 18.855 42.966 1.00 8.81 20 SER D C 1
ATOM 6209 O O . SER D 1 23 ? 66.226 20.090 43.082 1.00 8.83 20 SER D O 1
ATOM 6212 N N . LYS D 1 24 ? 64.981 18.192 42.890 1.00 9.24 21 LYS D N 1
ATOM 6213 C CA . LYS D 1 24 ? 63.714 18.933 42.993 1.00 9.25 21 LYS D CA 1
ATOM 6214 C C . LYS D 1 24 ? 63.574 19.545 44.371 1.00 9.99 21 LYS D C 1
ATOM 6215 O O . LYS D 1 24 ? 63.071 20.685 44.474 1.00 10.36 21 LYS D O 1
ATOM 6221 N N . ASP D 1 25 ? 63.963 18.812 45.429 1.00 9.94 22 ASP D N 1
ATOM 6222 C CA . ASP D 1 25 ? 63.977 19.397 46.782 1.00 10.00 22 ASP D CA 1
ATOM 6223 C C . ASP D 1 25 ? 64.849 20.644 46.825 1.00 9.22 22 ASP D C 1
ATOM 6224 O O . ASP D 1 25 ? 64.462 21.650 47.418 1.00 9.59 22 ASP D O 1
ATOM 6229 N N . ASN D 1 26 ? 66.028 20.571 46.224 1.00 9.07 23 ASN D N 1
ATOM 6230 C CA . ASN D 1 26 ? 66.914 21.723 46.252 1.00 9.12 23 ASN D CA 1
ATOM 6231 C C . ASN D 1 26 ? 66.269 22.874 45.479 1.00 8.82 23 ASN D C 1
ATOM 6232 O O . ASN D 1 26 ? 66.333 24.030 45.906 1.00 9.11 23 ASN D O 1
ATOM 6237 N N . ALA D 1 27 ? 65.637 22.594 44.345 1.00 8.82 24 ALA D N 1
ATOM 6238 C CA . ALA D 1 27 ? 64.949 23.670 43.609 1.00 8.66 24 ALA D CA 1
ATOM 6239 C C . ALA D 1 27 ? 63.917 24.393 44.443 1.00 9.36 24 ALA D C 1
ATOM 6240 O O . ALA D 1 27 ? 63.827 25.611 44.406 1.00 9.39 24 ALA D O 1
ATOM 6242 N N . ARG D 1 28 ? 63.100 23.625 45.183 1.00 9.59 25 ARG D N 1
ATOM 6243 C CA . ARG D 1 28 ? 62.103 24.259 46.051 1.00 11.04 25 ARG D CA 1
ATOM 6244 C C . ARG D 1 28 ? 62.749 25.110 47.125 1.00 10.24 25 ARG D C 1
ATOM 6245 O O . ARG D 1 28 ? 62.284 26.220 47.399 1.00 11.20 25 ARG D O 1
ATOM 6253 N N . GLU D 1 29 ? 63.829 24.606 47.725 1.00 10.38 26 GLU D N 1
ATOM 6254 C CA . GLU D 1 29 ? 64.501 25.365 48.788 1.00 10.60 26 GLU D CA 1
ATOM 6255 C C . GLU D 1 29 ? 65.127 26.633 48.255 1.00 9.65 26 GLU D C 1
ATOM 6256 O O . GLU D 1 29 ? 65.099 27.687 48.912 1.00 9.12 26 GLU D O 1
ATOM 6262 N N . ILE D 1 30 ? 65.691 26.547 47.050 1.00 8.30 27 ILE D N 1
ATOM 6263 C CA . ILE D 1 30 ? 66.272 27.729 46.406 1.00 8.87 27 ILE D CA 1
ATOM 6264 C C . ILE D 1 30 ? 65.202 28.758 46.114 1.00 8.20 27 ILE D C 1
ATOM 6265 O O . ILE D 1 30 ? 65.396 29.948 46.337 1.00 8.80 27 ILE D O 1
ATOM 6270 N N . TYR D 1 31 ? 64.078 28.303 45.560 1.00 8.83 28 TYR D N 1
ATOM 6271 C CA . TYR D 1 31 ? 63.017 29.208 45.164 1.00 8.67 28 TYR D CA 1
ATOM 6272 C C . TYR D 1 31 ? 62.461 29.949 46.385 1.00 8.97 28 TYR D C 1
ATOM 6273 O O . TYR D 1 31 ? 62.198 31.148 46.323 1.00 9.97 28 TYR D O 1
ATOM 6282 N N . ASP D 1 32 ? 62.308 29.228 47.497 1.00 9.64 29 ASP D N 1
ATOM 6283 C CA A ASP D 1 32 ? 61.894 29.862 48.746 0.50 10.38 29 ASP D CA 1
ATOM 6284 C CA B ASP D 1 32 ? 61.887 29.856 48.745 0.50 9.87 29 ASP D CA 1
ATOM 6285 C C . ASP D 1 32 ? 62.952 30.827 49.257 1.00 9.68 29 ASP D C 1
ATOM 6286 O O . ASP D 1 32 ? 62.632 31.932 49.678 1.00 9.83 29 ASP D O 1
ATOM 6295 N N . ALA D 1 33 ? 64.214 30.403 49.212 1.00 9.00 30 ALA D N 1
ATOM 6296 C CA . ALA D 1 33 ? 65.301 31.208 49.775 1.00 8.70 30 ALA D CA 1
ATOM 6297 C C . ALA D 1 33 ? 65.405 32.549 49.056 1.00 8.32 30 ALA D C 1
ATOM 6298 O O . ALA D 1 33 ? 65.795 33.566 49.653 1.00 9.32 30 ALA D O 1
ATOM 6300 N N . ALA D 1 34 ? 65.148 32.547 47.742 1.00 8.25 31 ALA D N 1
ATOM 6301 C CA . ALA D 1 34 ? 65.232 33.769 46.941 1.00 8.45 31 ALA D CA 1
ATOM 6302 C C . ALA D 1 34 ? 63.932 34.559 46.901 1.00 8.83 31 ALA D C 1
ATOM 6303 O O . ALA D 1 34 ? 63.814 35.540 46.182 1.00 8.26 31 ALA D O 1
ATOM 6305 N N . GLU D 1 35 ? 62.933 34.128 47.663 1.00 8.66 32 GLU D N 1
ATOM 6306 C CA . GLU D 1 35 ? 61.625 34.789 47.653 1.00 10.82 32 GLU D CA 1
ATOM 6307 C C . GLU D 1 35 ? 61.065 34.867 46.227 1.00 9.82 32 GLU D C 1
ATOM 6308 O O . GLU D 1 35 ? 60.375 35.822 45.851 1.00 10.94 32 GLU D O 1
ATOM 6314 N N . GLY D 1 36 ? 61.363 33.841 45.429 1.00 8.95 33 GLY D N 1
ATOM 6315 C CA . GLY D 1 36 ? 60.905 33.797 44.054 1.00 8.91 33 GLY D CA 1
ATOM 6316 C C . GLY D 1 36 ? 61.711 34.583 43.035 1.00 7.62 33 GLY D C 1
ATOM 6317 O O . GLY D 1 36 ? 61.435 34.451 41.843 1.00 9.02 33 GLY D O 1
ATOM 6318 N N . HIS D 1 37 ? 62.695 35.361 43.473 1.00 8.14 34 HIS D N 1
ATOM 6319 C CA . HIS D 1 37 ? 63.503 36.176 42.557 1.00 8.13 34 HIS D CA 1
ATOM 6320 C C . HIS D 1 37 ? 64.702 35.413 42.009 1.00 7.68 34 HIS D C 1
ATOM 6321 O O . HIS D 1 37 ? 65.858 35.809 42.171 1.00 8.30 34 HIS D O 1
ATOM 6328 N N . VAL D 1 38 ? 64.397 34.276 41.401 1.00 7.27 35 VAL D N 1
ATOM 6329 C CA . VAL D 1 38 ? 65.452 33.379 40.937 1.00 7.92 35 VAL D CA 1
ATOM 6330 C C . VAL D 1 38 ? 64.927 32.627 39.729 1.00 7.43 35 VAL D C 1
ATOM 6331 O O . VAL D 1 38 ? 63.707 32.431 39.547 1.00 8.25 35 VAL D O 1
ATOM 6335 N N . LEU D 1 39 ? 65.882 32.173 38.950 1.00 7.27 36 LEU D N 1
ATOM 6336 C CA . LEU D 1 39 ? 65.705 31.207 37.864 1.00 7.18 36 LEU D CA 1
ATOM 6337 C C . LEU D 1 39 ? 66.571 30.025 38.243 1.00 7.74 36 LEU D C 1
ATOM 6338 O O . LEU D 1 39 ? 67.795 30.188 38.501 1.00 8.40 36 LEU D O 1
ATOM 6343 N N . VAL D 1 40 ? 65.959 28.853 38.339 1.00 8.23 37 VAL D N 1
ATOM 6344 C CA . VAL D 1 40 ? 66.640 27.687 38.817 1.00 7.76 37 VAL D CA 1
ATOM 6345 C C . VAL D 1 40 ? 67.119 26.879 37.597 1.00 7.65 37 VAL D C 1
ATOM 6346 O O . VAL D 1 40 ? 66.326 26.456 36.753 1.00 8.08 37 VAL D O 1
ATOM 6350 N N . GLY D 1 41 ? 68.429 26.665 37.527 1.00 7.61 38 GLY D N 1
ATOM 6351 C CA . GLY D 1 41 ? 69.017 26.005 36.367 1.00 8.09 38 GLY D CA 1
ATOM 6352 C C . GLY D 1 41 ? 69.014 24.498 36.472 1.00 7.57 38 GLY D C 1
ATOM 6353 O O . GLY D 1 41 ? 69.351 23.941 37.511 1.00 9.80 38 GLY D O 1
ATOM 6354 N N . VAL D 1 42 ? 68.620 23.870 35.378 1.00 8.17 39 VAL D N 1
ATOM 6355 C CA . VAL D 1 42 ? 68.669 22.434 35.241 1.00 8.52 39 VAL D CA 1
ATOM 6356 C C . VAL D 1 42 ? 69.403 22.192 33.923 1.00 8.90 39 VAL D C 1
ATOM 6357 O O . VAL D 1 42 ? 69.108 22.816 32.897 1.00 8.62 39 VAL D O 1
ATOM 6361 N N . LEU D 1 43 ? 70.376 21.277 33.948 1.00 10.58 40 LEU D N 1
ATOM 6362 C CA . LEU D 1 43 ? 71.280 21.148 32.824 1.00 11.30 40 LEU D CA 1
ATOM 6363 C C . LEU D 1 43 ? 70.893 20.065 31.838 1.00 11.41 40 LEU D C 1
ATOM 6364 O O . LEU D 1 43 ? 70.656 18.912 32.226 1.00 12.86 40 LEU D O 1
ATOM 6369 N N . SER D 1 44 ? 70.846 20.413 30.559 1.00 12.12 41 SER D N 1
ATOM 6370 C CA . SER D 1 44 ? 70.513 19.456 29.512 1.00 11.81 41 SER D CA 1
ATOM 6371 C C . SER D 1 44 ? 71.465 18.238 29.519 1.00 12.29 41 SER D C 1
ATOM 6372 O O . SER D 1 44 ? 71.038 17.099 29.221 1.00 11.52 41 SER D O 1
ATOM 6375 N N . LYS D 1 45 ? 72.745 18.456 29.864 1.00 13.94 42 LYS D N 1
ATOM 6376 C CA . LYS D 1 45 ? 73.758 17.409 29.746 1.00 16.26 42 LYS D CA 1
ATOM 6377 C C . LYS D 1 45 ? 73.534 16.335 30.801 1.00 15.44 42 LYS D C 1
ATOM 6378 O O . LYS D 1 45 ? 74.145 15.269 30.728 1.00 17.18 42 LYS D O 1
ATOM 6384 N N . ASN D 1 46 ? 72.616 16.578 31.740 1.00 15.18 43 ASN D N 1
ATOM 6385 C CA . ASN D 1 46 ? 72.266 15.574 32.731 1.00 15.66 43 ASN D CA 1
ATOM 6386 C C . ASN D 1 46 ? 71.206 14.558 32.306 1.00 14.72 43 ASN D C 1
ATOM 6387 O O . ASN D 1 46 ? 70.768 13.738 33.135 1.00 16.65 43 ASN D O 1
ATOM 6392 N N . TYR D 1 47 ? 70.830 14.595 31.026 1.00 12.31 44 TYR D N 1
ATOM 6393 C CA . TYR D 1 47 ? 69.813 13.697 30.474 1.00 10.93 44 TYR D CA 1
ATOM 6394 C C . TYR D 1 47 ? 70.362 13.093 29.207 1.00 11.26 44 TYR D C 1
ATOM 6395 O O . TYR D 1 47 ? 71.155 13.729 28.479 1.00 12.62 44 TYR D O 1
ATOM 6404 N N . PRO D 1 48 ? 69.894 11.890 28.889 1.00 10.70 45 PRO D N 1
ATOM 6405 C CA . PRO D 1 48 ? 70.454 11.220 27.703 1.00 10.99 45 PRO D CA 1
ATOM 6406 C C . PRO D 1 48 ? 69.802 11.703 26.417 1.00 11.65 45 PRO D C 1
ATOM 6407 O O . PRO D 1 48 ? 70.350 11.471 25.348 1.00 13.67 45 PRO D O 1
ATOM 6411 N N . ASP D 1 49 ? 68.644 12.351 26.489 1.00 11.13 46 ASP D N 1
ATOM 6412 C CA . ASP D 1 49 ? 67.903 12.766 25.289 1.00 11.70 46 ASP D CA 1
ATOM 6413 C C . ASP D 1 49 ? 66.900 13.840 25.653 1.00 10.27 46 ASP D C 1
ATOM 6414 O O . ASP D 1 49 ? 66.641 14.106 26.837 1.00 10.32 46 ASP D O 1
ATOM 6419 N N . VAL D 1 50 ? 66.329 14.459 24.625 1.00 10.90 47 VAL D N 1
ATOM 6420 C CA . VAL D 1 50 ? 65.352 15.547 24.799 1.00 10.41 47 VAL D CA 1
ATOM 6421 C C . VAL D 1 50 ? 64.151 15.047 25.598 1.00 10.08 47 VAL D C 1
ATOM 6422 O O . VAL D 1 50 ? 63.690 15.723 26.524 1.00 9.16 47 VAL D O 1
ATOM 6426 N N . ALA D 1 51 ? 63.632 13.871 25.236 1.00 10.13 48 ALA D N 1
ATOM 6427 C CA . ALA D 1 51 ? 62.401 13.398 25.853 1.00 9.88 48 ALA D CA 1
ATOM 6428 C C . ALA D 1 51 ? 62.518 13.320 27.384 1.00 9.05 48 ALA D C 1
ATOM 6429 O O . ALA D 1 51 ? 61.605 13.757 28.119 1.00 9.72 48 ALA D O 1
ATOM 6431 N N A SER D 1 52 ? 63.609 12.759 27.884 0.50 9.63 49 SER D N 1
ATOM 6432 N N B SER D 1 52 ? 63.640 12.781 27.853 0.25 9.52 49 SER D N 1
ATOM 6433 N N C SER D 1 52 ? 63.635 12.751 27.844 0.25 9.37 49 SER D N 1
ATOM 6434 C CA A SER D 1 52 ? 63.759 12.615 29.338 0.50 9.25 49 SER D CA 1
ATOM 6435 C CA B SER D 1 52 ? 63.886 12.595 29.284 0.25 9.41 49 SER D CA 1
ATOM 6436 C CA C SER D 1 52 ? 63.937 12.583 29.275 0.25 9.13 49 SER D CA 1
ATOM 6437 C C A SER D 1 52 ? 63.968 13.985 29.982 0.50 8.92 49 SER D C 1
ATOM 6438 C C B SER D 1 52 ? 64.093 13.920 30.014 0.25 9.04 49 SER D C 1
ATOM 6439 C C C SER D 1 52 ? 64.031 13.936 29.972 0.25 8.86 49 SER D C 1
ATOM 6440 O O A SER D 1 52 ? 63.394 14.244 31.036 0.50 8.81 49 SER D O 1
ATOM 6441 O O B SER D 1 52 ? 63.680 14.066 31.163 0.25 9.18 49 SER D O 1
ATOM 6442 O O C SER D 1 52 ? 63.465 14.121 31.048 0.25 9.00 49 SER D O 1
ATOM 6449 N N . ALA D 1 53 ? 64.748 14.871 29.352 1.00 8.71 50 ALA D N 1
ATOM 6450 C CA . ALA D 1 53 ? 64.921 16.209 29.891 1.00 8.18 50 ALA D CA 1
ATOM 6451 C C . ALA D 1 53 ? 63.587 16.940 29.996 1.00 8.10 50 ALA D C 1
ATOM 6452 O O . ALA D 1 53 ? 63.318 17.624 30.991 1.00 7.86 50 ALA D O 1
ATOM 6454 N N . VAL D 1 54 ? 62.753 16.811 28.953 1.00 7.70 51 VAL D N 1
ATOM 6455 C CA . VAL D 1 54 ? 61.448 17.484 28.983 1.00 8.11 51 VAL D CA 1
ATOM 6456 C C . VAL D 1 54 ? 60.598 16.987 30.163 1.00 8.31 51 VAL D C 1
ATOM 6457 O O . VAL D 1 54 ? 60.005 17.789 30.884 1.00 9.02 51 VAL D O 1
ATOM 6461 N N . VAL D 1 55 ? 60.497 15.670 30.348 1.00 8.99 52 VAL D N 1
ATOM 6462 C CA . VAL D 1 55 ? 59.694 15.163 31.460 1.00 9.50 52 VAL D CA 1
ATOM 6463 C C . VAL D 1 55 ? 60.158 15.724 32.807 1.00 9.11 52 VAL D C 1
ATOM 6464 O O . VAL D 1 55 ? 59.373 16.266 33.609 1.00 8.98 52 VAL D O 1
ATOM 6468 N N . ASP D 1 56 ? 61.457 15.625 33.041 1.00 8.36 53 ASP D N 1
ATOM 6469 C CA . ASP D 1 56 ? 61.961 16.001 34.342 1.00 8.51 53 ASP D CA 1
ATOM 6470 C C . ASP D 1 56 ? 61.916 17.517 34.539 1.00 7.86 53 ASP D C 1
ATOM 6471 O O . ASP D 1 56 ? 61.510 18.012 35.595 1.00 8.45 53 ASP D O 1
ATOM 6484 N N A ARG D 1 58 ? 59.929 19.691 33.143 0.50 8.53 55 ARG D N 1
ATOM 6485 N N B ARG D 1 58 ? 59.922 19.694 33.151 0.50 8.97 55 ARG D N 1
ATOM 6486 C CA A ARG D 1 58 ? 58.541 20.139 33.310 0.50 8.88 55 ARG D CA 1
ATOM 6487 C CA B ARG D 1 58 ? 58.543 20.143 33.370 0.50 9.71 55 ARG D CA 1
ATOM 6488 C C A ARG D 1 58 ? 58.088 19.929 34.765 0.50 8.62 55 ARG D C 1
ATOM 6489 C C B ARG D 1 58 ? 58.155 19.972 34.820 0.50 8.91 55 ARG D C 1
ATOM 6490 O O A ARG D 1 58 ? 57.347 20.741 35.325 0.50 9.35 55 ARG D O 1
ATOM 6491 O O B ARG D 1 58 ? 57.496 20.824 35.418 0.50 9.77 55 ARG D O 1
ATOM 6506 N N . ASP D 1 59 ? 58.528 18.836 35.382 1.00 8.70 56 ASP D N 1
ATOM 6507 C CA . ASP D 1 59 ? 58.214 18.590 36.803 1.00 9.22 56 ASP D CA 1
ATOM 6508 C C . ASP D 1 59 ? 58.915 19.606 37.711 1.00 9.26 56 ASP D C 1
ATOM 6509 O O . ASP D 1 59 ? 58.302 20.137 38.647 1.00 9.74 56 ASP D O 1
ATOM 6514 N N . TYR D 1 60 ? 60.202 19.894 37.469 1.00 8.58 57 TYR D N 1
ATOM 6515 C CA . TYR D 1 60 ? 60.885 20.979 38.199 1.00 8.48 57 TYR D CA 1
ATOM 6516 C C . TYR D 1 60 ? 60.100 22.269 38.081 1.00 9.60 57 TYR D C 1
ATOM 6517 O O . TYR D 1 60 ? 59.823 22.942 39.087 1.00 10.04 57 TYR D O 1
ATOM 6526 N N . ALA D 1 61 ? 59.778 22.647 36.847 1.00 9.03 58 ALA D N 1
ATOM 6527 C CA . ALA D 1 61 ? 59.145 23.936 36.616 1.00 9.84 58 ALA D CA 1
ATOM 6528 C C . ALA D 1 61 ? 57.824 24.057 37.381 1.00 9.78 58 ALA D C 1
ATOM 6529 O O . ALA D 1 61 ? 57.510 25.142 37.909 1.00 11.14 58 ALA D O 1
ATOM 6531 N N . LYS D 1 62 ? 57.038 22.970 37.395 1.00 10.47 59 LYS D N 1
ATOM 6532 C CA . LYS D 1 62 ? 55.744 23.000 38.079 1.00 12.45 59 LYS D CA 1
ATOM 6533 C C . LYS D 1 62 ? 55.873 23.311 39.585 1.00 12.34 59 LYS D C 1
ATOM 6534 O O . LYS D 1 62 ? 54.981 23.911 40.180 1.00 14.74 59 LYS D O 1
ATOM 6540 N N . LEU D 1 63 ? 56.975 22.895 40.185 1.00 11.94 60 LEU D N 1
ATOM 6541 C CA . LEU D 1 63 ? 57.219 23.135 41.615 1.00 12.46 60 LEU D CA 1
ATOM 6542 C C . LEU D 1 63 ? 57.528 24.571 41.934 1.00 12.20 60 LEU D C 1
ATOM 6543 O O . LEU D 1 63 ? 57.371 24.984 43.087 1.00 13.56 60 LEU D O 1
ATOM 6548 N N . ILE D 1 64 ? 58.023 25.315 40.940 1.00 11.24 61 ILE D N 1
ATOM 6549 C CA . ILE D 1 64 ? 58.602 26.656 41.168 1.00 10.60 61 ILE D CA 1
ATOM 6550 C C . ILE D 1 64 ? 57.966 27.706 40.229 1.00 11.09 61 ILE D C 1
ATOM 6551 O O . ILE D 1 64 ? 58.631 28.686 39.844 1.00 9.42 61 ILE D O 1
ATOM 6556 N N . ASP D 1 65 ? 56.680 27.517 39.893 1.00 10.85 62 ASP D N 1
ATOM 6557 C CA . ASP D 1 65 ? 55.951 28.538 39.128 1.00 12.73 62 ASP D CA 1
ATOM 6558 C C . ASP D 1 65 ? 56.651 28.856 37.804 1.00 10.28 62 ASP D C 1
ATOM 6559 O O . ASP D 1 65 ? 56.549 29.982 37.325 1.00 11.40 62 ASP D O 1
ATOM 6564 N N . ASN D 1 66 ? 57.312 27.860 37.212 1.00 9.34 63 ASN D N 1
ATOM 6565 C CA . ASN D 1 66 ? 57.978 28.002 35.907 1.00 8.81 63 ASN D CA 1
ATOM 6566 C C . ASN D 1 66 ? 59.272 28.780 35.943 1.00 8.19 63 ASN D C 1
ATOM 6567 O O . ASN D 1 66 ? 59.789 29.116 34.871 1.00 8.31 63 ASN D O 1
ATOM 6572 N N . ALA D 1 67 ? 59.818 29.014 37.141 1.00 7.62 64 ALA D N 1
ATOM 6573 C CA . ALA D 1 67 ? 61.082 29.775 37.287 1.00 7.63 64 ALA D CA 1
ATOM 6574 C C . ALA D 1 67 ? 62.297 28.914 36.971 1.00 8.17 64 ALA D C 1
ATOM 6575 O O . ALA D 1 67 ? 63.218 28.788 37.776 1.00 9.41 64 ALA D O 1
ATOM 6577 N N A LEU D 1 68 ? 62.262 28.328 35.770 0.50 8.43 65 LEU D N 1
ATOM 6578 N N B LEU D 1 68 ? 62.280 28.306 35.790 0.50 8.42 65 LEU D N 1
ATOM 6579 C CA A LEU D 1 68 ? 63.253 27.378 35.260 0.50 7.63 65 LEU D CA 1
ATOM 6580 C CA B LEU D 1 68 ? 63.329 27.389 35.381 0.50 7.61 65 LEU D CA 1
ATOM 6581 C C A LEU D 1 68 ? 64.187 28.044 34.254 0.50 6.73 65 LEU D C 1
ATOM 6582 C C B LEU D 1 68 ? 64.180 27.996 34.269 0.50 6.75 65 LEU D C 1
ATOM 6583 O O A LEU D 1 68 ? 63.708 28.784 33.381 0.50 7.44 65 LEU D O 1
ATOM 6584 O O B LEU D 1 68 ? 63.646 28.662 33.368 0.50 7.02 65 LEU D O 1
ATOM 6593 N N . SER D 1 69 ? 65.483 27.718 34.333 1.00 7.24 66 SER D N 1
ATOM 6594 C CA . SER D 1 69 ? 66.457 28.143 33.315 1.00 7.03 66 SER D CA 1
ATOM 6595 C C . SER D 1 69 ? 67.090 26.883 32.696 1.00 7.56 66 SER D C 1
ATOM 6596 O O . SER D 1 69 ? 67.727 26.067 33.388 1.00 8.71 66 SER D O 1
ATOM 6599 N N . VAL D 1 70 ? 66.852 26.667 31.408 1.00 6.97 67 VAL D N 1
ATOM 6600 C CA . VAL D 1 70 ? 67.382 25.446 30.729 1.00 7.01 67 VAL D CA 1
ATOM 6601 C C . VAL D 1 70 ? 68.865 25.728 30.447 1.00 6.98 67 VAL D C 1
ATOM 6602 O O . VAL D 1 70 ? 69.204 26.715 29.783 1.00 7.76 67 VAL D O 1
ATOM 6606 N N . GLY D 1 71 ? 69.718 24.848 30.927 1.00 7.63 68 GLY D N 1
ATOM 6607 C CA . GLY D 1 71 ? 71.177 25.005 30.813 1.00 8.36 68 GLY D CA 1
ATOM 6608 C C . GLY D 1 71 ? 71.825 24.121 29.764 1.00 8.24 68 GLY D C 1
ATOM 6609 O O . GLY D 1 71 ? 71.369 22.995 29.481 1.00 9.25 68 GLY D O 1
ATOM 6610 N N . LEU D 1 72 ? 72.915 24.633 29.217 1.00 9.11 69 LEU D N 1
ATOM 6611 C CA . LEU D 1 72 ? 73.771 23.832 28.357 1.00 11.34 69 LEU D CA 1
ATOM 6612 C C . LEU D 1 72 ? 74.531 22.847 29.239 1.00 14.97 69 LEU D C 1
ATOM 6613 O O . LEU D 1 72 ? 74.407 21.623 29.079 1.00 17.71 69 LEU D O 1
ATOM 6618 N N A GLY D 1 73 ? 75.214 23.352 30.256 0.50 15.63 70 GLY D N 1
ATOM 6619 N N B GLY D 1 73 ? 75.287 23.429 30.181 0.50 15.01 70 GLY D N 1
ATOM 6620 C CA A GLY D 1 73 ? 76.089 22.492 31.048 0.50 17.40 70 GLY D CA 1
ATOM 6621 C CA B GLY D 1 73 ? 76.132 22.716 31.150 0.50 15.83 70 GLY D CA 1
ATOM 6622 C C A GLY D 1 73 ? 77.452 22.688 30.450 0.50 18.84 70 GLY D C 1
ATOM 6623 C C B GLY D 1 73 ? 77.634 22.754 30.902 0.50 17.18 70 GLY D C 1
ATOM 6624 O O A GLY D 1 73 ? 77.951 21.851 29.670 0.50 18.15 70 GLY D O 1
ATOM 6625 O O B GLY D 1 73 ? 78.161 23.523 30.077 0.50 14.70 70 GLY D O 1
ATOM 6626 N N A ALA D 1 74 ? 77.978 23.870 30.775 0.50 19.01 71 ALA D N 1
ATOM 6627 N N B ALA D 1 74 ? 78.342 21.900 31.607 0.50 17.89 71 ALA D N 1
ATOM 6628 C CA A ALA D 1 74 ? 79.334 24.326 30.488 0.50 18.51 71 ALA D CA 1
ATOM 6629 C CA B ALA D 1 74 ? 79.803 21.929 31.580 0.50 19.08 71 ALA D CA 1
ATOM 6630 C C A ALA D 1 74 ? 79.367 25.744 29.909 0.50 17.73 71 ALA D C 1
ATOM 6631 C C B ALA D 1 74 ? 80.350 22.842 30.482 0.50 19.33 71 ALA D C 1
ATOM 6632 O O A ALA D 1 74 ? 80.440 26.290 29.731 0.50 16.55 71 ALA D O 1
ATOM 6633 O O B ALA D 1 74 ? 81.428 22.592 29.944 0.50 19.70 71 ALA D O 1
ATOM 6636 N N A GLY D 1 75 ? 78.202 26.324 29.613 0.50 15.76 72 GLY D N 1
ATOM 6637 N N B GLY D 1 75 ? 79.602 23.898 30.146 0.50 19.67 72 GLY D N 1
ATOM 6638 C CA A GLY D 1 75 ? 78.116 27.175 28.428 0.50 13.33 72 GLY D CA 1
ATOM 6639 C CA B GLY D 1 75 ? 80.039 24.847 29.111 0.50 19.36 72 GLY D CA 1
ATOM 6640 C C A GLY D 1 75 ? 78.549 26.262 27.274 0.50 12.78 72 GLY D C 1
ATOM 6641 C C B GLY D 1 75 ? 80.146 24.266 27.711 0.50 18.63 72 GLY D C 1
ATOM 6642 O O A GLY D 1 75 ? 78.980 26.733 26.217 0.50 10.63 72 GLY D O 1
ATOM 6643 O O B GLY D 1 75 ? 80.888 24.771 26.875 0.50 19.10 72 GLY D O 1
ATOM 6644 N N A ASP D 1 76 ? 78.430 24.946 27.487 0.50 11.95 73 ASP D N 1
ATOM 6645 N N B ASP D 1 76 ? 79.409 23.198 27.446 0.50 17.62 73 ASP D N 1
ATOM 6646 C CA A ASP D 1 76 ? 78.923 23.946 26.522 0.50 12.37 73 ASP D CA 1
ATOM 6647 C CA B ASP D 1 76 ? 79.442 22.539 26.128 0.50 16.15 73 ASP D CA 1
ATOM 6648 C C A ASP D 1 76 ? 78.236 24.023 25.180 0.50 12.58 73 ASP D C 1
ATOM 6649 C C B ASP D 1 76 ? 78.507 23.227 25.082 0.50 14.59 73 ASP D C 1
ATOM 6650 O O A ASP D 1 76 ? 77.003 23.931 25.090 0.50 11.62 73 ASP D O 1
ATOM 6651 O O B ASP D 1 76 ? 77.300 22.980 25.159 0.50 14.00 73 ASP D O 1
ATOM 6660 N N . PRO D 1 77 ? 79.028 24.079 24.106 1.00 13.67 74 PRO D N 1
ATOM 6661 C CA . PRO D 1 77 ? 78.235 24.523 22.958 1.00 11.95 74 PRO D CA 1
ATOM 6662 C C . PRO D 1 77 ? 77.566 23.367 22.247 1.00 10.32 74 PRO D C 1
ATOM 6663 O O . PRO D 1 77 ? 76.585 23.577 21.529 1.00 9.55 74 PRO D O 1
ATOM 6667 N N . ASN D 1 78 ? 78.095 22.158 22.420 1.00 10.15 75 ASN D N 1
ATOM 6668 C CA . ASN D 1 78 ? 77.501 21.006 21.771 1.00 10.14 75 ASN D CA 1
ATOM 6669 C C . ASN D 1 78 ? 76.136 20.604 22.329 1.00 10.79 75 ASN D C 1
ATOM 6670 O O . ASN D 1 78 ? 75.425 19.814 21.711 1.00 13.59 75 ASN D O 1
ATOM 6675 N N . GLN D 1 79 ? 75.728 21.215 23.427 1.00 9.08 76 GLN D N 1
ATOM 6676 C CA . GLN D 1 79 ? 74.378 21.033 23.958 1.00 8.55 76 GLN D CA 1
ATOM 6677 C C . GLN D 1 79 ? 73.361 22.005 23.356 1.00 7.71 76 GLN D C 1
ATOM 6678 O O . GLN D 1 79 ? 72.201 21.975 23.732 1.00 7.85 76 GLN D O 1
ATOM 6684 N N . SER D 1 80 ? 73.805 22.894 22.449 1.00 6.94 77 SER D N 1
ATOM 6685 C CA . SER D 1 80 ? 72.924 23.951 21.978 1.00 6.84 77 SER D CA 1
ATOM 6686 C C . SER D 1 80 ? 71.650 23.424 21.331 1.00 6.19 77 SER D C 1
ATOM 6687 O O . SER D 1 80 ? 70.550 23.915 21.665 1.00 6.94 77 SER D O 1
ATOM 6690 N N . ALA D 1 81 ? 71.773 22.485 20.372 1.00 7.63 78 ALA D N 1
ATOM 6691 C CA . ALA D 1 81 ? 70.577 21.987 19.722 1.00 8.35 78 ALA D CA 1
ATOM 6692 C C . ALA D 1 81 ? 69.613 21.326 20.695 1.00 8.20 78 ALA D C 1
ATOM 6693 O O . ALA D 1 81 ? 68.394 21.539 20.628 1.00 8.69 78 ALA D O 1
ATOM 6703 N N . VAL D 1 83 ? 69.269 21.952 23.890 1.00 6.90 80 VAL D N 1
ATOM 6704 C CA . VAL D 1 83 ? 68.625 22.989 24.666 1.00 6.91 80 VAL D CA 1
ATOM 6705 C C . VAL D 1 83 ? 67.445 23.624 23.893 1.00 6.78 80 VAL D C 1
ATOM 6706 O O . VAL D 1 83 ? 66.381 23.850 24.442 1.00 6.58 80 VAL D O 1
ATOM 6710 N N . SER D 1 84 ? 67.649 23.921 22.615 1.00 7.17 81 SER D N 1
ATOM 6711 C CA . SER D 1 84 ? 66.565 24.500 21.815 1.00 6.80 81 SER D CA 1
ATOM 6712 C C . SER D 1 84 ? 65.345 23.558 21.765 1.00 6.25 81 SER D C 1
ATOM 6713 O O . SER D 1 84 ? 64.213 24.011 21.912 1.00 6.97 81 SER D O 1
ATOM 6716 N N . GLU D 1 85 ? 65.610 22.267 21.556 1.00 7.26 82 GLU D N 1
ATOM 6717 C CA . GLU D 1 85 ? 64.515 21.302 21.424 1.00 7.40 82 GLU D CA 1
ATOM 6718 C C . GLU D 1 85 ? 63.813 21.090 22.772 1.00 7.03 82 GLU D C 1
ATOM 6719 O O . GLU D 1 85 ? 62.580 21.009 22.840 1.00 7.84 82 GLU D O 1
ATOM 6725 N N . ILE D 1 86 ? 64.567 21.028 23.866 1.00 7.01 83 ILE D N 1
ATOM 6726 C CA . ILE D 1 86 ? 63.941 20.920 25.174 1.00 7.27 83 ILE D CA 1
ATOM 6727 C C . ILE D 1 86 ? 63.029 22.123 25.445 1.00 6.62 83 ILE D C 1
ATOM 6728 O O . ILE D 1 86 ? 61.887 21.973 25.915 1.00 7.12 83 ILE D O 1
ATOM 6733 N N . SER D 1 87 ? 63.568 23.314 25.163 1.00 7.16 84 SER D N 1
ATOM 6734 C CA . SER D 1 87 ? 62.849 24.518 25.502 1.00 7.54 84 SER D CA 1
ATOM 6735 C C . SER D 1 87 ? 61.543 24.637 24.747 1.00 6.34 84 SER D C 1
ATOM 6736 O O . SER D 1 87 ? 60.584 25.226 25.269 1.00 7.19 84 SER D O 1
ATOM 6739 N N . ARG D 1 88 ? 61.508 24.126 23.503 1.00 6.31 85 ARG D N 1
ATOM 6740 C CA . ARG D 1 88 ? 60.280 24.145 22.724 1.00 6.71 85 ARG D CA 1
ATOM 6741 C C . ARG D 1 88 ? 59.112 23.541 23.523 1.00 6.25 85 ARG D C 1
ATOM 6742 O O . ARG D 1 88 ? 58.026 24.097 23.548 1.00 7.54 85 ARG D O 1
ATOM 6750 N N . GLN D 1 89 ? 59.361 22.415 24.184 1.00 7.11 86 GLN D N 1
ATOM 6751 C CA . GLN D 1 89 ? 58.305 21.734 24.914 1.00 7.03 86 GLN D CA 1
ATOM 6752 C C . GLN D 1 89 ? 58.150 22.211 26.356 1.00 7.56 86 GLN D C 1
ATOM 6753 O O . GLN D 1 89 ? 57.019 22.275 26.888 1.00 9.23 86 GLN D O 1
ATOM 6759 N N . VAL D 1 90 ? 59.267 22.581 26.998 1.00 7.19 87 VAL D N 1
ATOM 6760 C CA . VAL D 1 90 ? 59.200 23.011 28.406 1.00 7.84 87 VAL D CA 1
ATOM 6761 C C . VAL D 1 90 ? 58.579 24.408 28.543 1.00 7.95 87 VAL D C 1
ATOM 6762 O O . VAL D 1 90 ? 57.895 24.694 29.528 1.00 8.70 87 VAL D O 1
ATOM 6766 N N . GLN D 1 91 ? 58.832 25.292 27.581 1.00 7.42 88 GLN D N 1
ATOM 6767 C CA . GLN D 1 91 ? 58.356 26.677 27.678 1.00 7.29 88 GLN D CA 1
ATOM 6768 C C . GLN D 1 91 ? 58.724 27.313 29.019 1.00 7.15 88 GLN D C 1
ATOM 6769 O O . GLN D 1 91 ? 57.853 27.794 29.768 1.00 7.41 88 GLN D O 1
ATOM 6775 N N . PRO D 1 92 ? 60.041 27.369 29.308 1.00 7.03 89 PRO D N 1
ATOM 6776 C CA . PRO D 1 92 ? 60.537 27.925 30.573 1.00 7.32 89 PRO D CA 1
ATOM 6777 C C . PRO D 1 92 ? 60.546 29.429 30.574 1.00 6.67 89 PRO D C 1
ATOM 6778 O O . PRO D 1 92 ? 60.321 30.056 29.543 1.00 7.64 89 PRO D O 1
ATOM 6782 N N . GLN D 1 93 ? 60.871 30.020 31.712 1.00 6.65 90 GLN D N 1
ATOM 6783 C CA . GLN D 1 93 ? 61.148 31.454 31.753 1.00 7.06 90 GLN D CA 1
ATOM 6784 C C . GLN D 1 93 ? 62.470 31.860 31.098 1.00 6.49 90 GLN D C 1
ATOM 6785 O O . GLN D 1 93 ? 62.634 33.011 30.710 1.00 7.81 90 GLN D O 1
ATOM 6791 N N . HIS D 1 94 ? 63.415 30.926 31.037 1.00 6.62 91 HIS D N 1
ATOM 6792 C CA . HIS D 1 94 ? 64.774 31.319 30.672 1.00 5.89 91 HIS D CA 1
ATOM 6793 C C . HIS D 1 94 ? 65.508 30.185 29.956 1.00 6.24 91 HIS D C 1
ATOM 6794 O O . HIS D 1 94 ? 65.395 29.010 30.341 1.00 6.48 91 HIS D O 1
ATOM 6801 N N . VAL D 1 95 ? 66.294 30.557 28.960 1.00 5.78 92 VAL D N 1
ATOM 6802 C CA . VAL D 1 95 ? 67.099 29.634 28.170 1.00 5.66 92 VAL D CA 1
ATOM 6803 C C . VAL D 1 95 ? 68.530 30.171 28.037 1.00 6.50 92 VAL D C 1
ATOM 6804 O O . VAL D 1 95 ? 68.706 31.338 27.666 1.00 6.81 92 VAL D O 1
ATOM 6808 N N . ASN D 1 96 ? 69.529 29.315 28.320 1.00 5.78 93 ASN D N 1
ATOM 6809 C CA . ASN D 1 96 ? 70.920 29.645 28.028 1.00 5.60 93 ASN D CA 1
ATOM 6810 C C . ASN D 1 96 ? 71.299 29.187 26.636 1.00 6.17 93 ASN D C 1
ATOM 6811 O O . ASN D 1 96 ? 71.092 28.022 26.300 1.00 7.02 93 ASN D O 1
ATOM 6816 N N . GLN D 1 97 ? 71.904 30.076 25.844 1.00 5.36 94 GLN D N 1
ATOM 6817 C CA . GLN D 1 97 ? 72.348 29.684 24.515 1.00 5.99 94 GLN D CA 1
ATOM 6818 C C . GLN D 1 97 ? 73.740 30.219 24.229 1.00 5.35 94 GLN D C 1
ATOM 6819 O O . GLN D 1 97 ? 74.209 31.227 24.779 1.00 6.44 94 GLN D O 1
ATOM 6825 N N . VAL D 1 98 ? 74.415 29.531 23.319 1.00 6.09 95 VAL D N 1
ATOM 6826 C CA . VAL D 1 98 ? 75.602 30.086 22.682 1.00 6.33 95 VAL D CA 1
ATOM 6827 C C . VAL D 1 98 ? 75.195 31.014 21.569 1.00 5.81 95 VAL D C 1
ATOM 6828 O O . VAL D 1 98 ? 74.041 31.031 21.132 1.00 6.13 95 VAL D O 1
ATOM 6832 N N . PHE D 1 99 ? 76.155 31.785 21.055 1.00 6.06 96 PHE D N 1
ATOM 6833 C CA . PHE D 1 99 ? 75.792 32.849 20.096 1.00 5.84 96 PHE D CA 1
ATOM 6834 C C . PHE D 1 99 ? 75.002 32.295 18.902 1.00 5.83 96 PHE D C 1
ATOM 6835 O O . PHE D 1 99 ? 74.048 32.901 18.425 1.00 6.11 96 PHE D O 1
ATOM 6843 N N . THR D 1 100 ? 75.415 31.135 18.430 1.00 5.45 97 THR D N 1
ATOM 6844 C CA . THR D 1 100 ? 74.856 30.476 17.245 1.00 5.69 97 THR D CA 1
ATOM 6845 C C . THR D 1 100 ? 73.577 29.693 17.482 1.00 5.27 97 THR D C 1
ATOM 6846 O O . THR D 1 100 ? 73.082 29.097 16.520 1.00 6.44 97 THR D O 1
ATOM 6850 N N . GLY D 1 101 ? 73.066 29.678 18.721 1.00 6.15 98 GLY D N 1
ATOM 6851 C CA . GLY D 1 101 ? 71.853 28.949 19.062 1.00 5.95 98 GLY D CA 1
ATOM 6852 C C . GLY D 1 101 ? 70.685 29.843 19.465 1.00 5.36 98 GLY D C 1
ATOM 6853 O O . GLY D 1 101 ? 69.591 29.308 19.681 1.00 5.59 98 GLY D O 1
ATOM 6854 N N . VAL D 1 102 ? 70.919 31.148 19.630 1.00 5.65 99 VAL D N 1
ATOM 6855 C CA . VAL D 1 102 ? 69.878 32.062 20.094 1.00 5.88 99 VAL D CA 1
ATOM 6856 C C . VAL D 1 102 ? 68.642 32.030 19.189 1.00 5.64 99 VAL D C 1
ATOM 6857 O O . VAL D 1 102 ? 67.503 31.847 19.666 1.00 5.77 99 VAL D O 1
ATOM 6861 N N . ALA D 1 103 ? 68.846 32.244 17.886 1.00 5.38 100 ALA D N 1
ATOM 6862 C CA . ALA D 1 103 ? 67.747 32.265 16.937 1.00 5.90 100 ALA D CA 1
ATOM 6863 C C . ALA D 1 103 ? 67.025 30.918 16.859 1.00 5.63 100 ALA D C 1
ATOM 6864 O O . ALA D 1 103 ? 65.782 30.881 16.763 1.00 5.92 100 ALA D O 1
ATOM 6866 N N . THR D 1 104 ? 67.767 29.810 16.918 1.00 5.53 101 THR D N 1
ATOM 6867 C CA . THR D 1 104 ? 67.104 28.504 16.905 1.00 5.35 101 THR D CA 1
ATOM 6868 C C . THR D 1 104 ? 66.182 28.353 18.108 1.00 5.26 101 THR D C 1
ATOM 6869 O O . THR D 1 104 ? 65.047 27.901 17.983 1.00 5.90 101 THR D O 1
ATOM 6873 N N . SER D 1 105 ? 66.669 28.717 19.294 1.00 5.89 102 SER D N 1
ATOM 6874 C CA . SER D 1 105 ? 65.828 28.635 20.482 1.00 5.56 102 SER D CA 1
ATOM 6875 C C . SER D 1 105 ? 64.614 29.550 20.388 1.00 6.01 102 SER D C 1
ATOM 6876 O O . SER D 1 105 ? 63.499 29.138 20.703 1.00 6.39 102 SER D O 1
ATOM 6879 N N . ARG D 1 106 ? 64.804 30.790 19.933 1.00 5.73 103 ARG D N 1
ATOM 6880 C CA . ARG D 1 106 ? 63.666 31.679 19.796 1.00 6.13 103 ARG D CA 1
ATOM 6881 C C . ARG D 1 106 ? 62.645 31.078 18.840 1.00 6.12 103 ARG D C 1
ATOM 6882 O O . ARG D 1 106 ? 61.437 31.144 19.096 1.00 6.51 103 ARG D O 1
ATOM 6890 N N . ALA D 1 107 ? 63.111 30.560 17.697 1.00 6.22 104 ALA D N 1
ATOM 6891 C CA . ALA D 1 107 ? 62.175 30.021 16.699 1.00 6.56 104 ALA D CA 1
ATOM 6892 C C . ALA D 1 107 ? 61.401 28.832 17.272 1.00 7.22 104 ALA D C 1
ATOM 6893 O O . ALA D 1 107 ? 60.188 28.693 17.062 1.00 7.88 104 ALA D O 1
ATOM 6895 N N . LEU D 1 108 ? 62.079 27.951 17.996 1.00 6.61 105 LEU D N 1
ATOM 6896 C CA . LEU D 1 108 ? 61.419 26.776 18.549 1.00 6.97 105 LEU D CA 1
ATOM 6897 C C . LEU D 1 108 ? 60.510 27.102 19.740 1.00 7.18 105 LEU D C 1
ATOM 6898 O O . LEU D 1 108 ? 59.499 26.432 19.936 1.00 7.55 105 LEU D O 1
ATOM 6903 N N . LEU D 1 109 ? 60.835 28.141 20.504 1.00 7.04 106 LEU D N 1
ATOM 6904 C CA . LEU D 1 109 ? 59.937 28.597 21.560 1.00 7.00 106 LEU D CA 1
ATOM 6905 C C . LEU D 1 109 ? 58.617 29.093 21.005 1.00 7.23 106 LEU D C 1
ATOM 6906 O O . LEU D 1 109 ? 57.572 28.838 21.621 1.00 8.20 106 LEU D O 1
ATOM 6911 N N . GLY D 1 110 ? 58.668 29.810 19.884 1.00 7.92 107 GLY D N 1
ATOM 6912 C CA . GLY D 1 110 ? 57.453 30.312 19.249 1.00 8.69 107 GLY D CA 1
ATOM 6913 C C . GLY D 1 110 ? 56.876 31.578 19.854 1.00 9.18 107 GLY D C 1
ATOM 6914 O O . GLY D 1 110 ? 55.824 32.023 19.416 1.00 12.13 107 GLY D O 1
ATOM 6915 N N . GLN D 1 111 ? 57.557 32.168 20.833 1.00 8.77 108 GLN D N 1
ATOM 6916 C CA . GLN D 1 111 ? 57.097 33.377 21.476 1.00 8.69 108 GLN D CA 1
ATOM 6917 C C . GLN D 1 111 ? 58.303 34.166 21.933 1.00 8.91 108 GLN D C 1
ATOM 6918 O O . GLN D 1 111 ? 59.433 33.650 21.996 1.00 8.71 108 GLN D O 1
ATOM 6924 N N . ASN D 1 112 ? 58.033 35.439 22.238 1.00 9.42 109 ASN D N 1
ATOM 6925 C CA . ASN D 1 112 ? 59.055 36.449 22.532 1.00 10.55 109 ASN D CA 1
ATOM 6926 C C . ASN D 1 112 ? 59.199 36.758 24.007 1.00 10.50 109 ASN D C 1
ATOM 6927 O O . ASN D 1 112 ? 59.954 37.659 24.365 1.00 13.21 109 ASN D O 1
ATOM 6932 N N . GLU D 1 113 ? 58.485 36.033 24.866 1.00 9.48 110 GLU D N 1
ATOM 6933 C CA . GLU D 1 113 ? 58.516 36.326 26.299 1.00 9.54 110 GLU D CA 1
ATOM 6934 C C . GLU D 1 113 ? 59.667 35.654 27.033 1.00 9.07 110 GLU D C 1
ATOM 6935 O O . GLU D 1 113 ? 60.358 36.284 27.829 1.00 10.19 110 GLU D O 1
ATOM 6941 N N . THR D 1 114 ? 59.861 34.354 26.805 1.00 7.73 111 THR D N 1
ATOM 6942 C CA . THR D 1 114 ? 60.960 33.632 27.428 1.00 6.97 111 THR D CA 1
ATOM 6943 C C . THR D 1 114 ? 62.282 34.396 27.178 1.00 7.27 111 THR D C 1
ATOM 6944 O O . THR D 1 114 ? 62.561 34.834 26.045 1.00 7.87 111 THR D O 1
ATOM 6948 N N . VAL D 1 115 ? 63.107 34.521 28.211 1.00 6.86 112 VAL D N 1
ATOM 6949 C CA . VAL D 1 115 ? 64.377 35.201 28.077 1.00 7.25 112 VAL D CA 1
ATOM 6950 C C . VAL D 1 115 ? 65.403 34.231 27.503 1.00 7.19 112 VAL D C 1
ATOM 6951 O O . VAL D 1 115 ? 65.603 33.154 28.043 1.00 8.30 112 VAL D O 1
ATOM 6955 N N . VAL D 1 116 ? 66.026 34.588 26.375 1.00 5.95 113 VAL D N 1
ATOM 6956 C CA . VAL D 1 116 ? 67.056 33.746 25.749 1.00 6.29 113 VAL D CA 1
ATOM 6957 C C . VAL D 1 116 ? 68.375 34.535 25.768 1.00 6.74 113 VAL D C 1
ATOM 6958 O O . VAL D 1 116 ? 68.483 35.597 25.130 1.00 6.92 113 VAL D O 1
ATOM 6962 N N . ASN D 1 117 ? 69.353 34.038 26.508 1.00 5.78 114 ASN D N 1
ATOM 6963 C CA . ASN D 1 117 ? 70.638 34.706 26.522 1.00 5.97 114 ASN D CA 1
ATOM 6964 C C . ASN D 1 117 ? 71.539 34.201 25.386 1.00 5.55 114 ASN D C 1
ATOM 6965 O O . ASN D 1 117 ? 71.255 33.202 24.742 1.00 6.50 114 ASN D O 1
ATOM 6970 N N . GLY D 1 118 ? 72.604 34.956 25.137 1.00 6.32 115 GLY D N 1
ATOM 6971 C CA . GLY D 1 118 ? 73.574 34.599 24.090 1.00 6.71 115 GLY D CA 1
ATOM 6972 C C . GLY D 1 118 ? 74.954 34.779 24.653 1.00 6.19 115 GLY D C 1
ATOM 6973 O O . GLY D 1 118 ? 75.316 35.887 25.097 1.00 6.75 115 GLY D O 1
ATOM 6974 N N A LEU D 1 119 ? 75.737 33.701 24.661 0.50 5.43 116 LEU D N 1
ATOM 6975 N N B LEU D 1 119 ? 75.747 33.693 24.626 0.50 6.06 116 LEU D N 1
ATOM 6976 C CA A LEU D 1 119 ? 77.044 33.737 25.314 0.50 5.66 116 LEU D CA 1
ATOM 6977 C CA B LEU D 1 119 ? 77.102 33.675 25.220 0.50 6.96 116 LEU D CA 1
ATOM 6978 C C A LEU D 1 119 ? 78.038 34.472 24.412 0.50 5.21 116 LEU D C 1
ATOM 6979 C C B LEU D 1 119 ? 78.106 34.455 24.384 0.50 6.26 116 LEU D C 1
ATOM 6980 O O A LEU D 1 119 ? 78.196 34.123 23.229 0.50 5.80 116 LEU D O 1
ATOM 6981 O O B LEU D 1 119 ? 78.389 34.086 23.232 0.50 6.82 116 LEU D O 1
ATOM 6990 N N . VAL D 1 120 ? 78.659 35.533 24.949 1.00 6.55 117 VAL D N 1
ATOM 6991 C CA . VAL D 1 120 ? 79.773 36.252 24.315 1.00 6.55 117 VAL D CA 1
ATOM 6992 C C . VAL D 1 120 ? 80.844 36.450 25.374 1.00 6.97 117 VAL D C 1
ATOM 6993 O O . VAL D 1 120 ? 80.542 36.400 26.588 1.00 6.90 117 VAL D O 1
ATOM 6997 N N . SER D 1 121 ? 82.097 36.633 24.944 1.00 6.83 118 SER D N 1
ATOM 6998 C CA . SER D 1 121 ? 83.209 36.445 25.869 1.00 6.73 118 SER D CA 1
ATOM 6999 C C . SER D 1 121 ? 84.219 37.565 25.868 1.00 6.51 118 SER D C 1
ATOM 7000 O O . SER D 1 121 ? 84.363 38.301 24.880 1.00 6.84 118 SER D O 1
ATOM 7003 N N . PRO D 1 122 ? 84.974 37.671 26.965 1.00 6.93 119 PRO D N 1
ATOM 7004 C CA . PRO D 1 122 ? 86.093 38.645 27.012 1.00 7.31 119 PRO D CA 1
ATOM 7005 C C . PRO D 1 122 ? 87.108 38.410 25.935 1.00 6.80 119 PRO D C 1
ATOM 7006 O O . PRO D 1 122 ? 87.286 37.265 25.471 1.00 8.11 119 PRO D O 1
ATOM 7010 N N . THR D 1 123 ? 87.848 39.477 25.628 1.00 6.80 120 THR D N 1
ATOM 7011 C CA . THR D 1 123 ? 88.864 39.484 24.571 1.00 7.28 120 THR D CA 1
ATOM 7012 C C . THR D 1 123 ? 90.197 40.067 25.050 1.00 7.23 120 THR D C 1
ATOM 7013 O O . THR D 1 123 ? 91.183 39.988 24.318 1.00 8.76 120 THR D O 1
ATOM 7017 N N . GLY D 1 124 ? 90.229 40.680 26.238 1.00 6.30 121 GLY D N 1
ATOM 7018 C CA . GLY D 1 124 ? 91.374 41.458 26.694 1.00 7.51 121 GLY D CA 1
ATOM 7019 C C . GLY D 1 124 ? 91.270 42.938 26.306 1.00 7.96 121 GLY D C 1
ATOM 7020 O O . GLY D 1 124 ? 92.118 43.755 26.736 1.00 9.06 121 GLY D O 1
ATOM 7021 N N . THR D 1 125 ? 90.248 43.310 25.513 1.00 7.28 122 THR D N 1
ATOM 7022 C CA . THR D 1 125 ? 90.095 44.702 25.005 1.00 7.70 122 THR D CA 1
ATOM 7023 C C . THR D 1 125 ? 88.702 45.199 25.322 1.00 7.31 122 THR D C 1
ATOM 7024 O O . THR D 1 125 ? 87.741 44.812 24.658 1.00 7.54 122 THR D O 1
ATOM 7028 N N . PRO D 1 126 ? 88.584 46.050 26.364 1.00 6.71 123 PRO D N 1
ATOM 7029 C CA . PRO D 1 126 ? 87.258 46.619 26.678 1.00 6.69 123 PRO D CA 1
ATOM 7030 C C . PRO D 1 126 ? 86.625 47.234 25.452 1.00 6.27 123 PRO D C 1
ATOM 7031 O O . PRO D 1 126 ? 87.305 47.953 24.699 1.00 7.15 123 PRO D O 1
ATOM 7035 N N . GLY D 1 127 ? 85.348 46.929 25.244 1.00 5.91 124 GLY D N 1
ATOM 7036 C CA . GLY D 1 127 ? 84.630 47.384 24.082 1.00 6.50 124 GLY D CA 1
ATOM 7037 C C . GLY D 1 127 ? 84.442 46.335 22.984 1.00 5.92 124 GLY D C 1
ATOM 7038 O O . GLY D 1 127 ? 83.582 46.494 22.123 1.00 6.50 124 GLY D O 1
ATOM 7047 N N . VAL D 1 129 ? 84.003 42.150 22.012 1.00 5.89 126 VAL D N 1
ATOM 7048 C CA . VAL D 1 129 ? 83.629 40.846 22.564 1.00 6.38 126 VAL D CA 1
ATOM 7049 C C . VAL D 1 129 ? 83.745 39.752 21.519 1.00 5.33 126 VAL D C 1
ATOM 7050 O O . VAL D 1 129 ? 83.593 39.986 20.309 1.00 6.28 126 VAL D O 1
ATOM 7054 N N . LYS D 1 130 ? 84.031 38.563 22.023 1.00 5.89 127 LYS D N 1
ATOM 7055 C CA . LYS D 1 130 ? 84.137 37.373 21.183 1.00 6.07 127 LYS D CA 1
ATOM 7056 C C . LYS D 1 130 ? 82.770 36.713 21.016 1.00 5.64 127 LYS D C 1
ATOM 7057 O O . LYS D 1 130 ? 82.130 36.397 22.016 1.00 6.51 127 LYS D O 1
ATOM 7063 N N A ILE D 1 131 ? 82.353 36.560 19.760 0.50 5.65 128 ILE D N 1
ATOM 7064 N N B ILE D 1 131 ? 82.346 36.546 19.773 0.50 5.77 128 ILE D N 1
ATOM 7065 C CA A ILE D 1 131 ? 81.059 35.997 19.412 0.50 5.99 128 ILE D CA 1
ATOM 7066 C CA B ILE D 1 131 ? 81.050 35.975 19.499 0.50 6.20 128 ILE D CA 1
ATOM 7067 C C A ILE D 1 131 ? 81.116 34.565 18.891 0.50 5.53 128 ILE D C 1
ATOM 7068 C C B ILE D 1 131 ? 81.111 34.569 18.886 0.50 5.62 128 ILE D C 1
ATOM 7069 O O A ILE D 1 131 ? 80.076 33.929 18.688 0.50 6.02 128 ILE D O 1
ATOM 7070 O O B ILE D 1 131 ? 80.072 33.949 18.642 0.50 6.15 128 ILE D O 1
ATOM 7079 N N . SER D 1 132 ? 82.323 34.042 18.696 1.00 5.98 129 SER D N 1
ATOM 7080 C CA . SER D 1 132 ? 82.501 32.745 18.107 1.00 5.78 129 SER D CA 1
ATOM 7081 C C . SER D 1 132 ? 82.430 31.641 19.141 1.00 6.02 129 SER D C 1
ATOM 7082 O O . SER D 1 132 ? 83.419 30.984 19.450 1.00 7.30 129 SER D O 1
ATOM 7085 N N . THR D 1 133 ? 81.231 31.449 19.683 1.00 6.14 130 THR D N 1
ATOM 7086 C CA . THR D 1 133 ? 81.050 30.613 20.888 1.00 6.25 130 THR D CA 1
ATOM 7087 C C . THR D 1 133 ? 80.214 29.365 20.612 1.00 5.97 130 THR D C 1
ATOM 7088 O O . THR D 1 133 ? 79.832 28.668 21.547 1.00 7.36 130 THR D O 1
ATOM 7092 N N . GLY D 1 134 ? 79.917 29.075 19.345 1.00 6.48 131 GLY D N 1
ATOM 7093 C CA . GLY D 1 134 ? 79.137 27.870 18.976 1.00 6.84 131 GLY D CA 1
ATOM 7094 C C . GLY D 1 134 ? 79.998 26.625 18.822 1.00 6.37 131 GLY D C 1
ATOM 7095 O O . GLY D 1 134 ? 81.220 26.645 19.035 1.00 6.81 131 GLY D O 1
ATOM 7096 N N . PRO D 1 135 ? 79.374 25.510 18.441 1.00 6.67 132 PRO D N 1
ATOM 7097 C CA . PRO D 1 135 ? 80.063 24.225 18.380 1.00 7.46 132 PRO D CA 1
ATOM 7098 C C . PRO D 1 135 ? 81.347 24.270 17.574 1.00 7.23 132 PRO D C 1
ATOM 7099 O O . PRO D 1 135 ? 82.436 23.925 18.119 1.00 8.00 132 PRO D O 1
ATOM 7103 N N . LEU D 1 136 ? 81.273 24.641 16.298 1.00 6.57 133 LEU D N 1
ATOM 7104 C CA . LEU D 1 136 ? 82.473 24.730 15.445 1.00 6.45 133 LEU D CA 1
ATOM 7105 C C . LEU D 1 136 ? 83.151 26.082 15.578 1.00 6.11 133 LEU D C 1
ATOM 7106 O O . LEU D 1 136 ? 84.373 26.193 15.500 1.00 7.47 133 LEU D O 1
ATOM 7111 N N . SER D 1 137 ? 82.368 27.148 15.745 1.00 5.88 134 SER D N 1
ATOM 7112 C CA . SER D 1 137 ? 82.983 28.460 15.782 1.00 6.74 134 SER D CA 1
ATOM 7113 C C . SER D 1 137 ? 83.891 28.649 16.992 1.00 5.81 134 SER D C 1
ATOM 7114 O O . SER D 1 137 ? 84.882 29.349 16.891 1.00 6.42 134 SER D O 1
ATOM 7117 N N . SER D 1 138 ? 83.591 27.936 18.087 1.00 6.38 135 SER D N 1
ATOM 7118 C CA . SER D 1 138 ? 84.460 27.989 19.280 1.00 6.90 135 SER D CA 1
ATOM 7119 C C . SER D 1 138 ? 85.858 27.443 18.995 1.00 7.37 135 SER D C 1
ATOM 7120 O O . SER D 1 138 ? 86.826 27.794 19.699 1.00 8.21 135 SER D O 1
ATOM 7123 N N . GLY D 1 139 ? 85.990 26.607 17.967 1.00 6.78 136 GLY D N 1
ATOM 7124 C CA . GLY D 1 139 ? 87.295 26.061 17.573 1.00 8.11 136 GLY D CA 1
ATOM 7125 C C . GLY D 1 139 ? 88.000 26.808 16.444 1.00 7.85 136 GLY D C 1
ATOM 7126 O O . GLY D 1 139 ? 89.151 26.476 16.123 1.00 10.51 136 GLY D O 1
ATOM 7127 N N . ALA D 1 140 ? 87.346 27.801 15.865 1.00 7.15 137 ALA D N 1
ATOM 7128 C CA . ALA D 1 140 ? 87.917 28.644 14.806 1.00 7.11 137 ALA D CA 1
ATOM 7129 C C . ALA D 1 140 ? 88.703 29.810 15.403 1.00 7.82 137 ALA D C 1
ATOM 7130 O O . ALA D 1 140 ? 88.615 30.086 16.607 1.00 8.34 137 ALA D O 1
ATOM 7132 N N . ALA D 1 141 ? 89.428 30.522 14.561 1.00 8.07 138 ALA D N 1
ATOM 7133 C CA . ALA D 1 141 ? 90.008 31.806 14.973 1.00 8.56 138 ALA D CA 1
ATOM 7134 C C . ALA D 1 141 ? 88.891 32.659 15.586 1.00 7.96 138 ALA D C 1
ATOM 7135 O O . ALA D 1 141 ? 87.714 32.591 15.211 1.00 7.70 138 ALA D O 1
ATOM 7137 N N . ASP D 1 142 ? 89.226 33.436 16.597 1.00 7.32 139 ASP D N 1
ATOM 7138 C CA . ASP D 1 142 ? 88.221 34.243 17.276 1.00 7.35 139 ASP D CA 1
ATOM 7139 C C . ASP D 1 142 ? 87.542 35.242 16.385 1.00 6.39 139 ASP D C 1
ATOM 7140 O O . ASP D 1 142 ? 88.171 35.933 15.573 1.00 6.88 139 ASP D O 1
ATOM 7145 N N . GLY D 1 143 ? 86.224 35.299 16.504 1.00 6.21 140 GLY D N 1
ATOM 7146 C CA . GLY D 1 143 ? 85.439 36.370 15.843 1.00 6.10 140 GLY D CA 1
ATOM 7147 C C . GLY D 1 143 ? 85.065 37.407 16.867 1.00 5.37 140 GLY D C 1
ATOM 7148 O O . GLY D 1 143 ? 84.377 37.108 17.858 1.00 6.72 140 GLY D O 1
ATOM 7149 N N . ILE D 1 144 ? 85.613 38.609 16.678 1.00 5.66 141 ILE D N 1
ATOM 7150 C CA . ILE D 1 144 ? 85.531 39.687 17.667 1.00 5.93 141 ILE D CA 1
ATOM 7151 C C . ILE D 1 144 ? 84.877 40.902 17.057 1.00 5.69 141 ILE D C 1
ATOM 7152 O O . ILE D 1 144 ? 85.263 41.331 15.959 1.00 6.13 141 ILE D O 1
ATOM 7157 N N . VAL D 1 145 ? 83.842 41.426 17.731 1.00 5.76 142 VAL D N 1
ATOM 7158 C CA . VAL D 1 145 ? 83.088 42.547 17.200 1.00 5.71 142 VAL D CA 1
ATOM 7159 C C . VAL D 1 145 ? 82.867 43.583 18.315 1.00 5.54 142 VAL D C 1
ATOM 7160 O O . VAL D 1 145 ? 82.953 43.245 19.508 1.00 5.82 142 VAL D O 1
ATOM 7164 N N . PRO D 1 146 ? 82.539 44.818 17.937 1.00 5.54 143 PRO D N 1
ATOM 7165 C CA . PRO D 1 146 ? 82.195 45.823 18.962 1.00 6.25 143 PRO D CA 1
ATOM 7166 C C . PRO D 1 146 ? 80.964 45.393 19.737 1.00 5.31 143 PRO D C 1
ATOM 7167 O O . PRO D 1 146 ? 80.051 44.752 19.204 1.00 6.02 143 PRO D O 1
ATOM 7171 N N . LEU D 1 147 ? 80.885 45.809 20.995 1.00 5.87 144 LEU D N 1
ATOM 7172 C CA . LEU D 1 147 ? 79.686 45.546 21.820 1.00 6.32 144 LEU D CA 1
ATOM 7173 C C . LEU D 1 147 ? 78.389 45.998 21.154 1.00 6.00 144 LEU D C 1
ATOM 7174 O O . LEU D 1 147 ? 77.428 45.233 21.206 1.00 6.31 144 LEU D O 1
ATOM 7179 N N . GLU D 1 148 ? 78.329 47.205 20.579 1.00 6.29 145 GLU D N 1
ATOM 7180 C CA . GLU D 1 148 ? 77.118 47.644 19.934 1.00 5.96 145 GLU D CA 1
ATOM 7181 C C . GLU D 1 148 ? 76.644 46.608 18.898 1.00 5.84 145 GLU D C 1
ATOM 7182 O O . GLU D 1 148 ? 75.453 46.298 18.770 1.00 6.02 145 GLU D O 1
ATOM 7188 N N . THR D 1 149 ? 77.620 46.101 18.146 1.00 5.70 146 THR D N 1
ATOM 7189 C CA . THR D 1 149 ? 77.350 45.156 17.071 1.00 5.67 146 THR D CA 1
ATOM 7190 C C . THR D 1 149 ? 76.904 43.803 17.597 1.00 5.26 146 THR D C 1
ATOM 7191 O O . THR D 1 149 ? 75.994 43.180 17.042 1.00 5.75 146 THR D O 1
ATOM 7195 N N . ALA D 1 150 ? 77.571 43.314 18.647 1.00 6.03 147 ALA D N 1
ATOM 7196 C CA . ALA D 1 150 ? 77.152 42.060 19.277 1.00 5.41 147 ALA D CA 1
ATOM 7197 C C . ALA D 1 150 ? 75.715 42.163 19.758 1.00 5.75 147 ALA D C 1
ATOM 7198 O O . ALA D 1 150 ? 74.917 41.230 19.569 1.00 5.49 147 ALA D O 1
ATOM 7200 N N . ILE D 1 151 ? 75.363 43.300 20.393 1.00 5.85 148 ILE D N 1
ATOM 7201 C CA . ILE D 1 151 ? 73.985 43.493 20.865 1.00 6.21 148 ILE D CA 1
ATOM 7202 C C . ILE D 1 151 ? 73.013 43.485 19.696 1.00 5.22 148 ILE D C 1
ATOM 7203 O O . ILE D 1 151 ? 71.978 42.827 19.746 1.00 5.31 148 ILE D O 1
ATOM 7208 N N . ALA D 1 152 ? 73.328 44.224 18.617 1.00 5.92 149 ALA D N 1
ATOM 7209 C CA . ALA D 1 152 ? 72.436 44.318 17.467 1.00 5.86 149 ALA D CA 1
ATOM 7210 C C . ALA D 1 152 ? 72.273 42.923 16.821 1.00 4.92 149 ALA D C 1
ATOM 7211 O O . ALA D 1 152 ? 71.167 42.546 16.430 1.00 5.66 149 ALA D O 1
ATOM 7213 N N . LEU D 1 153 ? 73.378 42.177 16.702 1.00 5.39 150 LEU D N 1
ATOM 7214 C CA . LEU D 1 153 ? 73.339 40.823 16.160 1.00 5.29 150 LEU D CA 1
ATOM 7215 C C . LEU D 1 153 ? 72.411 39.953 17.009 1.00 5.15 150 LEU D C 1
ATOM 7216 O O . LEU D 1 153 ? 71.563 39.196 16.491 1.00 5.62 150 LEU D O 1
ATOM 7221 N N . LEU D 1 154 ? 72.591 39.987 18.327 1.00 5.28 151 LEU D N 1
ATOM 7222 C CA . LEU D 1 154 ? 71.734 39.173 19.215 1.00 5.29 151 LEU D CA 1
ATOM 7223 C C . LEU D 1 154 ? 70.267 39.589 19.110 1.00 5.54 151 LEU D C 1
ATOM 7224 O O . LEU D 1 154 ? 69.400 38.739 19.058 1.00 5.74 151 LEU D O 1
ATOM 7229 N N . LYS D 1 155 ? 69.984 40.892 19.064 1.00 5.51 152 LYS D N 1
ATOM 7230 C CA . LYS D 1 155 ? 68.599 41.342 18.905 1.00 5.74 152 LYS D CA 1
ATOM 7231 C C . LYS D 1 155 ? 68.006 40.828 17.602 1.00 5.63 152 LYS D C 1
ATOM 7232 O O . LYS D 1 155 ? 66.858 40.334 17.565 1.00 5.96 152 LYS D O 1
ATOM 7238 N N . ASP D 1 156 ? 68.778 40.923 16.522 1.00 5.95 153 ASP D N 1
ATOM 7239 C CA . ASP D 1 156 ? 68.317 40.442 15.220 1.00 6.13 153 ASP D CA 1
ATOM 7240 C C . ASP D 1 156 ? 68.011 38.952 15.242 1.00 6.20 153 ASP D C 1
ATOM 7241 O O . ASP D 1 156 ? 67.199 38.478 14.449 1.00 7.86 153 ASP D O 1
ATOM 7254 N N . GLY D 1 158 ? 66.758 37.318 17.873 1.00 5.83 155 GLY D N 1
ATOM 7255 C CA . GLY D 1 158 ? 65.714 36.982 18.843 1.00 6.19 155 GLY D CA 1
ATOM 7256 C C . GLY D 1 158 ? 66.200 36.890 20.284 1.00 6.34 155 GLY D C 1
ATOM 7257 O O . GLY D 1 158 ? 65.473 36.428 21.160 1.00 7.01 155 GLY D O 1
ATOM 7258 N N . GLY D 1 159 ? 67.422 37.353 20.542 1.00 6.04 156 GLY D N 1
ATOM 7259 C CA . GLY D 1 159 ? 67.966 37.281 21.881 1.00 6.36 156 GLY D CA 1
ATOM 7260 C C . GLY D 1 159 ? 67.473 38.369 22.803 1.00 5.78 156 GLY D C 1
ATOM 7261 O O . GLY D 1 159 ? 67.039 39.429 22.366 1.00 6.67 156 GLY D O 1
ATOM 7262 N N . SER D 1 160 ? 67.572 38.099 24.098 1.00 6.63 157 SER D N 1
ATOM 7263 C CA . SER D 1 160 ? 67.103 38.987 25.138 1.00 6.60 157 SER D CA 1
ATOM 7264 C C . SER D 1 160 ? 68.258 39.653 25.908 1.00 5.64 157 SER D C 1
ATOM 7265 O O . SER D 1 160 ? 68.085 40.715 26.498 1.00 6.95 157 SER D O 1
ATOM 7268 N N . SER D 1 161 ? 69.395 38.956 25.993 1.00 5.91 158 SER D N 1
ATOM 7269 C CA . SER D 1 161 ? 70.457 39.379 26.889 1.00 6.16 158 SER D CA 1
ATOM 7270 C C . SER D 1 161 ? 71.787 38.819 26.423 1.00 5.88 158 SER D C 1
ATOM 7271 O O . SER D 1 161 ? 71.844 37.849 25.677 1.00 6.47 158 SER D O 1
ATOM 7274 N N . ILE D 1 162 ? 72.859 39.435 26.898 1.00 5.85 159 ILE D N 1
ATOM 7275 C CA . ILE D 1 162 ? 74.213 38.880 26.802 1.00 6.35 159 ILE D CA 1
ATOM 7276 C C . ILE D 1 162 ? 74.469 38.045 28.031 1.00 5.83 159 ILE D C 1
ATOM 7277 O O . ILE D 1 162 ? 74.274 38.510 29.163 1.00 6.77 159 ILE D O 1
ATOM 7282 N N . LYS D 1 163 ? 74.920 36.803 27.846 1.00 5.59 160 LYS D N 1
ATOM 7283 C CA . LYS D 1 163 ? 75.556 36.040 28.951 1.00 6.57 160 LYS D CA 1
ATOM 7284 C C . LYS D 1 163 ? 77.045 36.288 28.773 1.00 6.92 160 LYS D C 1
ATOM 7285 O O . LYS D 1 163 ? 77.636 35.868 27.770 1.00 7.61 160 LYS D O 1
ATOM 7291 N N . TYR D 1 164 ? 77.658 37.005 29.721 1.00 6.39 161 TYR D N 1
ATOM 7292 C CA . TYR D 1 164 ? 79.042 37.428 29.568 1.00 6.07 161 TYR D CA 1
ATOM 7293 C C . TYR D 1 164 ? 79.854 36.446 30.389 1.00 6.24 161 TYR D C 1
ATOM 7294 O O . TYR D 1 164 ? 79.780 36.446 31.635 1.00 6.77 161 TYR D O 1
ATOM 7303 N N . PHE D 1 165 ? 80.599 35.582 29.691 1.00 6.21 162 PHE D N 1
ATOM 7304 C CA . PHE D 1 165 ? 81.259 34.437 30.296 1.00 7.49 162 PHE D CA 1
ATOM 7305 C C . PHE D 1 165 ? 82.509 34.090 29.473 1.00 7.26 162 PHE D C 1
ATOM 7306 O O . PHE D 1 165 ? 82.436 34.149 28.253 1.00 7.75 162 PHE D O 1
ATOM 7314 N N . PRO D 1 166 ? 83.619 33.658 30.102 1.00 8.76 163 PRO D N 1
ATOM 7315 C CA . PRO D 1 166 ? 83.862 33.530 31.539 1.00 8.81 163 PRO D CA 1
ATOM 7316 C C . PRO D 1 166 ? 84.409 34.822 32.097 1.00 10.24 163 PRO D C 1
ATOM 7317 O O . PRO D 1 166 ? 85.419 35.327 31.588 1.00 11.55 163 PRO D O 1
ATOM 7337 N N . GLY D 1 168 ? 85.647 35.347 35.243 1.00 14.14 165 GLY D N 1
ATOM 7338 C CA . GLY D 1 168 ? 86.732 35.228 36.240 1.00 13.84 165 GLY D CA 1
ATOM 7339 C C . GLY D 1 168 ? 86.559 36.248 37.361 1.00 13.32 165 GLY D C 1
ATOM 7340 O O . GLY D 1 168 ? 87.529 36.845 37.830 1.00 14.56 165 GLY D O 1
ATOM 7341 N N . GLY D 1 169 ? 85.312 36.497 37.759 1.00 11.93 166 GLY D N 1
ATOM 7342 C CA . GLY D 1 169 ? 85.055 37.345 38.943 1.00 11.31 166 GLY D CA 1
ATOM 7343 C C . GLY D 1 169 ? 85.254 38.802 38.574 1.00 11.16 166 GLY D C 1
ATOM 7344 O O . GLY D 1 169 ? 84.559 39.331 37.701 1.00 12.75 166 GLY D O 1
ATOM 7345 N N . LEU D 1 170 ? 86.244 39.416 39.207 1.00 11.65 167 LEU D N 1
ATOM 7346 C CA . LEU D 1 170 ? 86.606 40.787 38.877 1.00 12.40 167 LEU D CA 1
ATOM 7347 C C . LEU D 1 170 ? 87.906 40.891 38.067 1.00 13.36 167 LEU D C 1
ATOM 7348 O O . LEU D 1 170 ? 88.411 41.998 37.837 1.00 14.25 167 LEU D O 1
ATOM 7353 N N . LYS D 1 171 ? 88.418 39.758 37.582 1.00 13.93 168 LYS D N 1
ATOM 7354 C CA . LYS D 1 171 ? 89.680 39.746 36.796 1.00 15.03 168 LYS D CA 1
ATOM 7355 C C . LYS D 1 171 ? 89.617 40.606 35.534 1.00 15.02 168 LYS D C 1
ATOM 7356 O O . LYS D 1 171 ? 90.640 41.144 35.108 1.00 17.03 168 LYS D O 1
ATOM 7358 N N A HIS D 1 172 ? 88.424 40.691 34.939 0.50 14.53 169 HIS D N 1
ATOM 7359 N N B HIS D 1 172 ? 88.450 40.728 34.922 0.50 14.99 169 HIS D N 1
ATOM 7360 C CA A HIS D 1 172 ? 88.185 41.464 33.712 0.50 13.16 169 HIS D CA 1
ATOM 7361 C CA B HIS D 1 172 ? 88.358 41.570 33.736 0.50 14.20 169 HIS D CA 1
ATOM 7362 C C A HIS D 1 172 ? 87.336 42.692 34.017 0.50 11.85 169 HIS D C 1
ATOM 7363 C C B HIS D 1 172 ? 87.381 42.699 34.006 0.50 12.34 169 HIS D C 1
ATOM 7364 O O A HIS D 1 172 ? 86.441 43.002 33.256 0.50 11.21 169 HIS D O 1
ATOM 7365 O O B HIS D 1 172 ? 86.469 42.943 33.238 0.50 11.56 169 HIS D O 1
ATOM 7378 N N . ARG D 1 173 ? 87.615 43.394 35.117 1.00 11.59 170 ARG D N 1
ATOM 7379 C CA . ARG D 1 173 ? 86.751 44.485 35.548 1.00 10.46 170 ARG D CA 1
ATOM 7380 C C . ARG D 1 173 ? 86.458 45.560 34.493 1.00 8.79 170 ARG D C 1
ATOM 7381 O O . ARG D 1 173 ? 85.300 45.915 34.257 1.00 8.28 170 ARG D O 1
ATOM 7389 N N . ALA D 1 174 ? 87.509 46.096 33.876 1.00 9.07 171 ALA D N 1
ATOM 7390 C CA . ALA D 1 174 ? 87.298 47.120 32.862 1.00 8.40 171 ALA D CA 1
ATOM 7391 C C . ALA D 1 174 ? 86.483 46.583 31.682 1.00 7.23 171 ALA D C 1
ATOM 7392 O O . ALA D 1 174 ? 85.607 47.285 31.150 1.00 7.18 171 ALA D O 1
ATOM 7394 N N . GLU D 1 175 ? 86.775 45.358 31.251 1.00 6.73 172 GLU D N 1
ATOM 7395 C CA . GLU D 1 175 ? 85.970 44.766 30.155 1.00 7.28 172 GLU D CA 1
ATOM 7396 C C . GLU D 1 175 ? 84.495 44.697 30.572 1.00 6.56 172 GLU D C 1
ATOM 7397 O O . GLU D 1 175 ? 83.602 45.038 29.779 1.00 7.54 172 GLU D O 1
ATOM 7403 N N . PHE D 1 176 ? 84.236 44.233 31.809 1.00 7.25 173 PHE D N 1
ATOM 7404 C CA . PHE D 1 176 ? 82.854 44.087 32.275 1.00 7.77 173 PHE D CA 1
ATOM 7405 C C . PHE D 1 176 ? 82.157 45.444 32.414 1.00 7.57 173 PHE D C 1
ATOM 7406 O O . PHE D 1 176 ? 80.991 45.602 32.028 1.00 8.01 173 PHE D O 1
ATOM 7414 N N . GLU D 1 177 ? 82.882 46.470 32.899 1.00 7.40 174 GLU D N 1
ATOM 7415 C CA . GLU D 1 177 ? 82.325 47.823 32.947 1.00 7.93 174 GLU D CA 1
ATOM 7416 C C . GLU D 1 177 ? 81.898 48.280 31.558 1.00 6.81 174 GLU D C 1
ATOM 7417 O O . GLU D 1 177 ? 80.813 48.872 31.402 1.00 7.38 174 GLU D O 1
ATOM 7423 N N . ALA D 1 178 ? 82.703 47.981 30.533 1.00 7.12 175 ALA D N 1
ATOM 7424 C CA . ALA D 1 178 ? 82.329 48.375 29.172 1.00 7.03 175 ALA D CA 1
ATOM 7425 C C . ALA D 1 178 ? 81.110 47.576 28.678 1.00 6.21 175 ALA D C 1
ATOM 7426 O O . ALA D 1 178 ? 80.244 48.133 28.003 1.00 6.84 175 ALA D O 1
ATOM 7428 N N . VAL D 1 179 ? 81.017 46.273 29.005 1.00 6.51 176 VAL D N 1
ATOM 7429 C CA . VAL D 1 179 ? 79.816 45.480 28.658 1.00 6.70 176 VAL D CA 1
ATOM 7430 C C . VAL D 1 179 ? 78.570 46.099 29.276 1.00 6.54 176 VAL D C 1
ATOM 7431 O O . VAL D 1 179 ? 77.547 46.307 28.590 1.00 6.95 176 VAL D O 1
ATOM 7435 N N . ALA D 1 180 ? 78.633 46.417 30.575 1.00 6.76 177 ALA D N 1
ATOM 7436 C CA . ALA D 1 180 ? 77.475 47.010 31.235 1.00 7.61 177 ALA D CA 1
ATOM 7437 C C . ALA D 1 180 ? 77.111 48.350 30.600 1.00 6.99 177 ALA D C 1
ATOM 7438 O O . ALA D 1 180 ? 75.938 48.631 30.374 1.00 7.19 177 ALA D O 1
ATOM 7440 N N . LYS D 1 181 ? 78.108 49.204 30.319 1.00 6.99 178 LYS D N 1
ATOM 7441 C CA . LYS D 1 181 ? 77.824 50.497 29.695 1.00 7.40 178 LYS D CA 1
ATOM 7442 C C . LYS D 1 181 ? 77.124 50.322 28.353 1.00 6.73 178 LYS D C 1
ATOM 7443 O O . LYS D 1 181 ? 76.148 51.035 28.063 1.00 7.43 178 LYS D O 1
ATOM 7449 N N . ALA D 1 182 ? 77.573 49.337 27.570 1.00 6.81 179 ALA D N 1
ATOM 7450 C CA . ALA D 1 182 ? 76.986 49.105 26.242 1.00 6.83 179 ALA D CA 1
ATOM 7451 C C . ALA D 1 182 ? 75.560 48.568 26.348 1.00 6.37 179 ALA D C 1
ATOM 7452 O O . ALA D 1 182 ? 74.697 48.957 25.583 1.00 6.95 179 ALA D O 1
ATOM 7454 N N . CYS D 1 183 ? 75.321 47.638 27.284 1.00 7.18 180 CYS D N 1
ATOM 7455 C CA . CYS D 1 183 ? 73.989 47.108 27.437 1.00 6.59 180 CYS D CA 1
ATOM 7456 C C . CYS D 1 183 ? 73.015 48.210 27.845 1.00 6.98 180 CYS D C 1
ATOM 7457 O O . CYS D 1 183 ? 71.894 48.261 27.340 1.00 7.25 180 CYS D O 1
ATOM 7460 N N . ALA D 1 184 ? 73.439 49.112 28.752 1.00 6.88 181 ALA D N 1
ATOM 7461 C CA . ALA D 1 184 ? 72.559 50.228 29.113 1.00 7.18 181 ALA D CA 1
ATOM 7462 C C . ALA D 1 184 ? 72.342 51.173 27.915 1.00 7.62 181 ALA D C 1
ATOM 7463 O O . ALA D 1 184 ? 71.240 51.633 27.665 1.00 9.04 181 ALA D O 1
ATOM 7465 N N . ALA D 1 185 ? 73.403 51.463 27.164 1.00 7.68 182 ALA D N 1
ATOM 7466 C CA . ALA D 1 185 ? 73.292 52.422 26.048 1.00 7.86 182 ALA D CA 1
ATOM 7467 C C . ALA D 1 185 ? 72.418 51.870 24.922 1.00 8.52 182 ALA D C 1
ATOM 7468 O O . ALA D 1 185 ? 71.734 52.625 24.237 1.00 9.34 182 ALA D O 1
ATOM 7470 N N . HIS D 1 186 ? 72.425 50.555 24.737 1.00 8.29 183 HIS D N 1
ATOM 7471 C CA . HIS D 1 186 ? 71.761 49.932 23.601 1.00 8.54 183 HIS D CA 1
ATOM 7472 C C . HIS D 1 186 ? 70.559 49.107 24.025 1.00 8.69 183 HIS D C 1
ATOM 7473 O O . HIS D 1 186 ? 70.135 48.210 23.287 1.00 10.56 183 HIS D O 1
ATOM 7480 N N A ASP D 1 187 ? 70.025 49.377 25.218 0.50 8.15 184 ASP D N 1
ATOM 7481 N N B ASP D 1 187 ? 70.012 49.415 25.205 0.50 8.77 184 ASP D N 1
ATOM 7482 C CA A ASP D 1 187 ? 68.741 48.811 25.639 0.50 8.58 184 ASP D CA 1
ATOM 7483 C CA B ASP D 1 187 ? 68.773 48.802 25.687 0.50 9.61 184 ASP D CA 1
ATOM 7484 C C A ASP D 1 187 ? 68.715 47.276 25.666 0.50 7.79 184 ASP D C 1
ATOM 7485 C C B ASP D 1 187 ? 68.808 47.288 25.553 0.50 8.41 184 ASP D C 1
ATOM 7486 O O A ASP D 1 187 ? 67.775 46.632 25.141 0.50 7.70 184 ASP D O 1
ATOM 7487 O O B ASP D 1 187 ? 68.030 46.676 24.792 0.50 8.81 184 ASP D O 1
ATOM 7496 N N . PHE D 1 188 ? 69.739 46.677 26.281 1.00 6.88 185 PHE D N 1
ATOM 7497 C CA . PHE D 1 188 ? 69.839 45.216 26.297 1.00 6.13 185 PHE D CA 1
ATOM 7498 C C . PHE D 1 188 ? 70.131 44.739 27.715 1.00 5.96 185 PHE D C 1
ATOM 7499 O O . PHE D 1 188 ? 70.657 45.499 28.554 1.00 7.30 185 PHE D O 1
ATOM 7507 N N . TRP D 1 189 ? 69.834 43.478 27.984 1.00 5.84 186 TRP D N 1
ATOM 7508 C CA . TRP D 1 189 ? 69.981 42.920 29.319 1.00 5.93 186 TRP D CA 1
ATOM 7509 C C . TRP D 1 189 ? 71.306 42.181 29.460 1.00 5.58 186 TRP D C 1
ATOM 7510 O O . TRP D 1 189 ? 71.967 41.859 28.455 1.00 6.55 186 TRP D O 1
ATOM 7521 N N . LEU D 1 190 ? 71.706 41.907 30.705 1.00 6.16 187 LEU D N 1
ATOM 7522 C CA . LEU D 1 190 ? 73.052 41.380 30.968 1.00 6.49 187 LEU D CA 1
ATOM 7523 C C . LEU D 1 190 ? 73.015 40.305 32.036 1.00 6.18 187 LEU D C 1
ATOM 7524 O O . LEU D 1 190 ? 72.364 40.475 33.069 1.00 6.64 187 LEU D O 1
ATOM 7529 N N . GLU D 1 191 ? 73.759 39.235 31.770 1.00 5.95 188 GLU D N 1
ATOM 7530 C CA . GLU D 1 191 ? 73.856 38.061 32.654 1.00 6.55 188 GLU D CA 1
ATOM 7531 C C . GLU D 1 191 ? 75.316 37.761 32.977 1.00 7.07 188 GLU D C 1
ATOM 7532 O O . GLU D 1 191 ? 75.985 36.989 32.300 1.00 7.02 188 GLU D O 1
ATOM 7538 N N . PRO D 1 192 ? 75.876 38.457 33.987 1.00 6.72 189 PRO D N 1
ATOM 7539 C CA . PRO D 1 192 ? 77.259 38.226 34.361 1.00 7.34 189 PRO D CA 1
ATOM 7540 C C . PRO D 1 192 ? 77.439 36.795 34.877 1.00 6.96 189 PRO D C 1
ATOM 7541 O O . PRO D 1 192 ? 76.667 36.356 35.739 1.00 7.55 189 PRO D O 1
ATOM 7545 N N . THR D 1 193 ? 78.460 36.099 34.382 1.00 6.97 190 THR D N 1
ATOM 7546 C CA . THR D 1 193 ? 78.697 34.704 34.761 1.00 7.48 190 THR D CA 1
ATOM 7547 C C . THR D 1 193 ? 80.182 34.401 34.842 1.00 7.43 190 THR D C 1
ATOM 7548 O O . THR D 1 193 ? 80.928 34.740 33.897 1.00 7.66 190 THR D O 1
ATOM 7552 N N . GLY D 1 194 ? 80.597 33.708 35.898 1.00 7.92 191 GLY D N 1
ATOM 7553 C CA . GLY D 1 194 ? 81.912 33.069 35.980 1.00 8.95 191 GLY D CA 1
ATOM 7554 C C . GLY D 1 194 ? 82.713 33.662 37.105 1.00 9.49 191 GLY D C 1
ATOM 7555 O O . GLY D 1 194 ? 83.043 34.845 37.071 1.00 9.79 191 GLY D O 1
ATOM 7556 N N . GLY D 1 195 ? 82.975 32.867 38.133 1.00 9.51 192 GLY D N 1
ATOM 7557 C CA . GLY D 1 195 ? 83.800 33.334 39.247 1.00 10.21 192 GLY D CA 1
ATOM 7558 C C . GLY D 1 195 ? 83.060 34.243 40.230 1.00 9.10 192 GLY D C 1
ATOM 7559 O O . GLY D 1 195 ? 83.708 34.892 41.103 1.00 9.71 192 GLY D O 1
ATOM 7560 N N . ILE D 1 196 ? 81.726 34.319 40.144 1.00 8.92 193 ILE D N 1
ATOM 7561 C CA . ILE D 1 196 ? 80.992 35.098 41.134 1.00 8.96 193 ILE D CA 1
ATOM 7562 C C . ILE D 1 196 ? 80.870 34.332 42.445 1.00 8.71 193 ILE D C 1
ATOM 7563 O O . ILE D 1 196 ? 80.584 33.131 42.437 1.00 8.73 193 ILE D O 1
ATOM 7568 N N . ASP D 1 197 ? 81.105 35.021 43.563 1.00 9.09 194 ASP D N 1
ATOM 7569 C CA . ASP D 1 197 ? 81.033 34.388 44.872 1.00 8.63 194 ASP D CA 1
ATOM 7570 C C . ASP D 1 197 ? 80.478 35.378 45.881 1.00 8.68 194 ASP D C 1
ATOM 7571 O O . ASP D 1 197 ? 80.096 36.501 45.524 1.00 8.82 194 ASP D O 1
ATOM 7576 N N . LEU D 1 198 ? 80.368 34.979 47.146 1.00 9.00 195 LEU D N 1
ATOM 7577 C CA . LEU D 1 198 ? 79.679 35.845 48.097 1.00 9.83 195 LEU D CA 1
ATOM 7578 C C . LEU D 1 198 ? 80.496 37.089 48.371 1.00 9.92 195 LEU D C 1
ATOM 7579 O O . LEU D 1 198 ? 79.952 38.087 48.802 1.00 11.50 195 LEU D O 1
ATOM 7584 N N . GLU D 1 199 ? 81.799 37.023 48.142 1.00 9.69 196 GLU D N 1
ATOM 7585 C CA . GLU D 1 199 ? 82.696 38.146 48.417 1.00 12.00 196 GLU D CA 1
ATOM 7586 C C . GLU D 1 199 ? 82.687 39.211 47.330 1.00 10.56 196 GLU D C 1
ATOM 7587 O O . GLU D 1 199 ? 82.945 40.389 47.629 1.00 12.06 196 GLU D O 1
ATOM 7593 N N . ASN D 1 200 ? 82.468 38.819 46.079 1.00 10.31 197 ASN D N 1
ATOM 7594 C CA . ASN D 1 200 ? 82.494 39.787 44.972 1.00 9.97 197 ASN D CA 1
ATOM 7595 C C . ASN D 1 200 ? 81.137 40.109 44.382 1.00 9.83 197 ASN D C 1
ATOM 7596 O O . ASN D 1 200 ? 81.029 40.982 43.511 1.00 9.33 197 ASN D O 1
ATOM 7601 N N . TYR D 1 201 ? 80.088 39.434 44.855 1.00 9.59 198 TYR D N 1
ATOM 7602 C CA . TYR D 1 201 ? 78.773 39.580 44.252 1.00 8.87 198 TYR D CA 1
ATOM 7603 C C . TYR D 1 201 ? 78.283 41.030 44.255 1.00 8.39 198 TYR D C 1
ATOM 7604 O O . TYR D 1 201 ? 77.827 41.558 43.231 1.00 7.89 198 TYR D O 1
ATOM 7613 N N . SER D 1 202 ? 78.375 41.693 45.408 1.00 8.57 199 SER D N 1
ATOM 7614 C CA . SER D 1 202 ? 77.828 43.043 45.487 1.00 8.69 199 SER D CA 1
ATOM 7615 C C . SER D 1 202 ? 78.532 44.005 44.538 1.00 8.81 199 SER D C 1
ATOM 7616 O O . SER D 1 202 ? 77.902 44.798 43.857 1.00 9.34 199 SER D O 1
ATOM 7619 N N . GLU D 1 203 ? 79.855 43.902 44.478 1.00 9.13 200 GLU D N 1
ATOM 7620 C CA . GLU D 1 203 ? 80.618 44.804 43.612 1.00 9.92 200 GLU D CA 1
ATOM 7621 C C . GLU D 1 203 ? 80.288 44.544 42.128 1.00 8.68 200 GLU D C 1
ATOM 7622 O O . GLU D 1 203 ? 80.148 45.471 41.320 1.00 9.27 200 GLU D O 1
ATOM 7628 N N . ILE D 1 204 ? 80.209 43.272 41.754 1.00 8.43 201 ILE D N 1
ATOM 7629 C CA . ILE D 1 204 ? 79.877 42.927 40.370 1.00 8.09 201 ILE D CA 1
ATOM 7630 C C . ILE D 1 204 ? 78.460 43.412 40.002 1.00 8.10 201 ILE D C 1
ATOM 7631 O O . ILE D 1 204 ? 78.243 44.047 38.946 1.00 7.90 201 ILE D O 1
ATOM 7636 N N . LEU D 1 205 ? 77.483 43.125 40.865 1.00 7.94 202 LEU D N 1
ATOM 7637 C CA . LEU D 1 205 ? 76.123 43.557 40.593 1.00 7.59 202 LEU D CA 1
ATOM 7638 C C . LEU D 1 205 ? 76.072 45.076 40.489 1.00 7.93 202 LEU D C 1
ATOM 7639 O O . LEU D 1 205 ? 75.385 45.619 39.610 1.00 7.56 202 LEU D O 1
ATOM 7644 N N . LYS D 1 206 ? 76.755 45.762 41.396 1.00 7.40 203 LYS D N 1
ATOM 7645 C CA . LYS D 1 206 ? 76.674 47.208 41.399 1.00 8.00 203 LYS D CA 1
ATOM 7646 C C . LYS D 1 206 ? 77.283 47.830 40.120 1.00 7.72 203 LYS D C 1
ATOM 7647 O O . LYS D 1 206 ? 76.854 48.904 39.705 1.00 8.03 203 LYS D O 1
ATOM 7653 N N . ILE D 1 207 ? 78.293 47.205 39.533 1.00 8.29 204 ILE D N 1
ATOM 7654 C CA . ILE D 1 207 ? 78.803 47.707 38.236 1.00 8.17 204 ILE D CA 1
ATOM 7655 C C . ILE D 1 207 ? 77.646 47.792 37.216 1.00 7.55 204 ILE D C 1
ATOM 7656 O O . ILE D 1 207 ? 77.456 48.787 36.516 1.00 8.10 204 ILE D O 1
ATOM 7661 N N . ALA D 1 208 ? 76.852 46.732 37.152 1.00 7.34 205 ALA D N 1
ATOM 7662 C CA . ALA D 1 208 ? 75.759 46.671 36.198 1.00 8.00 205 ALA D CA 1
ATOM 7663 C C . ALA D 1 208 ? 74.642 47.611 36.583 1.00 7.83 205 ALA D C 1
ATOM 7664 O O . ALA D 1 208 ? 74.079 48.281 35.703 1.00 8.02 205 ALA D O 1
ATOM 7666 N N . LEU D 1 209 ? 74.322 47.683 37.889 1.00 7.10 206 LEU D N 1
ATOM 7667 C CA . LEU D 1 209 ? 73.292 48.621 38.323 1.00 8.06 206 LEU D CA 1
ATOM 7668 C C . LEU D 1 209 ? 73.696 50.064 38.057 1.00 7.81 206 LEU D C 1
ATOM 7669 O O . LEU D 1 209 ? 72.889 50.844 37.550 1.00 8.70 206 LEU D O 1
ATOM 7674 N N . ASP D 1 210 ? 74.940 50.430 38.402 1.00 8.03 207 ASP D N 1
ATOM 7675 C CA . ASP D 1 210 ? 75.396 51.800 38.257 1.00 8.56 207 ASP D CA 1
ATOM 7676 C C . ASP D 1 210 ? 75.356 52.202 36.786 1.00 8.19 207 ASP D C 1
ATOM 7677 O O . ASP D 1 210 ? 75.123 53.375 36.477 1.00 9.81 207 ASP D O 1
ATOM 7682 N N . ALA D 1 211 ? 75.674 51.271 35.885 1.00 8.28 208 ALA D N 1
ATOM 7683 C CA . ALA D 1 211 ? 75.677 51.551 34.441 1.00 8.41 208 ALA D CA 1
ATOM 7684 C C . ALA D 1 211 ? 74.263 51.848 33.933 1.00 8.15 208 ALA D C 1
ATOM 7685 O O . ALA D 1 211 ? 74.108 52.438 32.867 1.00 9.94 208 ALA D O 1
ATOM 7687 N N . GLY D 1 212 ? 73.239 51.363 34.649 1.00 8.60 209 GLY D N 1
ATOM 7688 C CA . GLY D 1 212 ? 71.865 51.549 34.238 1.00 9.52 209 GLY D CA 1
ATOM 7689 C C . GLY D 1 212 ? 71.328 50.386 33.401 1.00 9.22 209 GLY D C 1
ATOM 7690 O O . GLY D 1 212 ? 70.339 50.552 32.697 1.00 10.40 209 GLY D O 1
ATOM 7691 N N . VAL D 1 213 ? 71.916 49.199 33.511 1.00 8.10 210 VAL D N 1
ATOM 7692 C CA . VAL D 1 213 ? 71.374 48.069 32.765 1.00 7.44 210 VAL D CA 1
ATOM 7693 C C . VAL D 1 213 ? 69.975 47.776 33.335 1.00 8.51 210 VAL D C 1
ATOM 7694 O O . VAL D 1 213 ? 69.813 47.682 34.558 1.00 8.44 210 VAL D O 1
ATOM 7698 N N A SER D 1 214 ? 68.971 47.623 32.478 0.50 8.41 211 SER D N 1
ATOM 7699 N N B SER D 1 214 ? 68.991 47.634 32.452 0.50 8.57 211 SER D N 1
ATOM 7700 C CA A SER D 1 214 ? 67.588 47.599 32.990 0.50 8.10 211 SER D CA 1
ATOM 7701 C CA B SER D 1 214 ? 67.600 47.576 32.901 0.50 8.66 211 SER D CA 1
ATOM 7702 C C A SER D 1 214 ? 67.170 46.273 33.627 0.50 8.42 211 SER D C 1
ATOM 7703 C C B SER D 1 214 ? 67.299 46.302 33.685 0.50 8.88 211 SER D C 1
ATOM 7704 O O A SER D 1 214 ? 66.348 46.276 34.541 0.50 9.34 211 SER D O 1
ATOM 7705 O O B SER D 1 214 ? 66.720 46.373 34.766 0.50 9.58 211 SER D O 1
ATOM 7710 N N . LYS D 1 215 ? 67.719 45.158 33.156 1.00 7.97 212 LYS D N 1
ATOM 7711 C CA . LYS D 1 215 ? 67.491 43.841 33.771 1.00 8.82 212 LYS D CA 1
ATOM 7712 C C . LYS D 1 215 ? 68.816 43.108 33.814 1.00 7.38 212 LYS D C 1
ATOM 7713 O O . LYS D 1 215 ? 69.535 43.037 32.793 1.00 7.90 212 LYS D O 1
ATOM 7719 N N . ILE D 1 216 ? 69.105 42.536 34.982 1.00 6.60 213 ILE D N 1
ATOM 7720 C CA . ILE D 1 216 ? 70.396 41.877 35.229 1.00 7.18 213 ILE D CA 1
ATOM 7721 C C . ILE D 1 216 ? 70.104 40.510 35.838 1.00 7.25 213 ILE D C 1
ATOM 7722 O O . ILE D 1 216 ? 69.327 40.416 36.803 1.00 7.55 213 ILE D O 1
ATOM 7727 N N . ILE D 1 217 ? 70.739 39.482 35.282 1.00 6.39 214 ILE D N 1
ATOM 7728 C CA . ILE D 1 217 ? 70.568 38.115 35.782 1.00 6.75 214 ILE D CA 1
ATOM 7729 C C . ILE D 1 217 ? 71.967 37.555 36.093 1.00 6.67 214 ILE D C 1
ATOM 7730 O O . ILE D 1 217 ? 72.624 36.962 35.236 1.00 7.22 214 ILE D O 1
ATOM 7735 N N . PRO D 1 218 ? 72.448 37.759 37.338 1.00 7.08 215 PRO D N 1
ATOM 7736 C CA . PRO D 1 218 ? 73.754 37.177 37.687 1.00 7.35 215 PRO D CA 1
ATOM 7737 C C . PRO D 1 218 ? 73.634 35.663 37.854 1.00 7.00 215 PRO D C 1
ATOM 7738 O O . PRO D 1 218 ? 72.648 35.182 38.427 1.00 7.47 215 PRO D O 1
ATOM 7742 N N . HIS D 1 219 ? 74.631 34.942 37.352 1.00 6.80 216 HIS D N 1
ATOM 7743 C CA . HIS D 1 219 ? 74.706 33.485 37.508 1.00 6.59 216 HIS D CA 1
ATOM 7744 C C . HIS D 1 219 ? 75.793 33.156 38.518 1.00 6.58 216 HIS D C 1
ATOM 7745 O O . HIS D 1 219 ? 76.933 33.603 38.409 1.00 7.43 216 HIS D O 1
ATOM 7752 N N . ILE D 1 220 ? 75.424 32.363 39.524 1.00 6.96 217 ILE D N 1
ATOM 7753 C CA . ILE D 1 220 ? 76.359 31.997 40.593 1.00 7.81 217 ILE D CA 1
ATOM 7754 C C . ILE D 1 220 ? 76.292 30.474 40.729 1.00 7.81 217 ILE D C 1
ATOM 7755 O O . ILE D 1 220 ? 75.280 29.931 41.223 1.00 7.82 217 ILE D O 1
ATOM 7760 N N . TYR D 1 221 ? 77.337 29.786 40.263 1.00 8.18 218 TYR D N 1
ATOM 7761 C CA . TYR D 1 221 ? 77.340 28.316 40.221 1.00 8.74 218 TYR D CA 1
ATOM 7762 C C . TYR D 1 221 ? 78.319 27.757 41.259 1.00 9.36 218 TYR D C 1
ATOM 7763 O O . TYR D 1 221 ? 77.942 27.599 42.431 1.00 9.73 218 TYR D O 1
ATOM 7772 N N . SER D 1 222 ? 79.549 27.427 40.859 1.00 9.54 219 SER D N 1
ATOM 7773 C CA . SER D 1 222 ? 80.426 26.620 41.705 1.00 10.55 219 SER D CA 1
ATOM 7774 C C . SER D 1 222 ? 80.651 27.154 43.112 1.00 9.62 219 SER D C 1
ATOM 7775 O O . SER D 1 222 ? 80.778 26.374 44.057 1.00 10.36 219 SER D O 1
ATOM 7778 N N . SER D 1 223 ? 80.701 28.470 43.284 1.00 8.88 220 SER D N 1
ATOM 7779 C CA . SER D 1 223 ? 81.054 29.002 44.603 1.00 9.27 220 SER D CA 1
ATOM 7780 C C . SER D 1 223 ? 79.998 28.730 45.662 1.00 8.69 220 SER D C 1
ATOM 7781 O O . SER D 1 223 ? 80.301 28.791 46.870 1.00 10.13 220 SER D O 1
ATOM 7784 N N . ILE D 1 224 ? 78.767 28.417 45.245 1.00 9.06 221 ILE D N 1
ATOM 7785 C CA . ILE D 1 224 ? 77.676 28.180 46.186 1.00 8.41 221 ILE D CA 1
ATOM 7786 C C . ILE D 1 224 ? 77.130 26.740 46.182 1.00 8.16 221 ILE D C 1
ATOM 7787 O O . ILE D 1 224 ? 76.085 26.457 46.774 1.00 9.40 221 ILE D O 1
ATOM 7792 N N . ILE D 1 225 ? 77.847 25.838 45.496 1.00 8.90 222 ILE D N 1
ATOM 7793 C CA . ILE D 1 225 ? 77.412 24.443 45.348 1.00 10.08 222 ILE D CA 1
ATOM 7794 C C . ILE D 1 225 ? 78.216 23.556 46.288 1.00 10.70 222 ILE D C 1
ATOM 7795 O O . ILE D 1 225 ? 79.463 23.569 46.274 1.00 12.04 222 ILE D O 1
ATOM 7800 N N . ASP D 1 226 ? 77.500 22.822 47.135 1.00 11.64 223 ASP D N 1
ATOM 7801 C CA . ASP D 1 226 ? 78.136 21.810 47.986 1.00 13.98 223 ASP D CA 1
ATOM 7802 C C . ASP D 1 226 ? 78.576 20.656 47.070 1.00 15.34 223 ASP D C 1
ATOM 7803 O O . ASP D 1 226 ? 77.739 19.992 46.462 1.00 16.00 223 ASP D O 1
ATOM 7808 N N . LYS D 1 227 ? 79.887 20.427 46.957 1.00 16.46 224 LYS D N 1
ATOM 7809 C CA . LYS D 1 227 ? 80.401 19.402 46.045 1.00 18.63 224 LYS D CA 1
ATOM 7810 C C . LYS D 1 227 ? 79.915 17.990 46.361 1.00 19.01 224 LYS D C 1
ATOM 7811 O O . LYS D 1 227 ? 79.598 17.230 45.445 1.00 19.58 224 LYS D O 1
ATOM 7817 N N . ALA D 1 228 ? 79.814 17.655 47.646 1.00 18.63 225 ALA D N 1
ATOM 7818 C CA . ALA D 1 228 ? 79.430 16.309 48.077 1.00 19.55 225 ALA D CA 1
ATOM 7819 C C . ALA D 1 228 ? 78.004 15.957 47.637 1.00 19.49 225 ALA D C 1
ATOM 7820 O O . ALA D 1 228 ? 77.757 14.830 47.193 1.00 21.51 225 ALA D O 1
ATOM 7822 N N . SER D 1 229 ? 77.074 16.906 47.780 1.00 18.76 226 SER D N 1
ATOM 7823 C CA . SER D 1 229 ? 75.671 16.677 47.401 1.00 17.69 226 SER D CA 1
ATOM 7824 C C . SER D 1 229 ? 75.314 17.129 45.984 1.00 17.28 226 SER D C 1
ATOM 7825 O O . SER D 1 229 ? 74.358 16.609 45.374 1.00 17.66 226 SER D O 1
ATOM 7828 N N . GLY D 1 230 ? 76.048 18.113 45.476 1.00 16.19 227 GLY D N 1
ATOM 7829 C CA . GLY D 1 230 ? 75.696 18.746 44.205 1.00 15.54 227 GLY D CA 1
ATOM 7830 C C . GLY D 1 230 ? 74.598 19.803 44.299 1.00 13.95 227 GLY D C 1
ATOM 7831 O O . GLY D 1 230 ? 74.154 20.353 43.280 1.00 14.16 227 GLY D O 1
ATOM 7832 N N . ASN D 1 231 ? 74.166 20.097 45.521 1.00 13.34 228 ASN D N 1
ATOM 7833 C CA . ASN D 1 231 ? 73.115 21.084 45.741 1.00 12.29 228 ASN D CA 1
ATOM 7834 C C . ASN D 1 231 ? 73.671 22.472 45.975 1.00 11.53 228 ASN D C 1
ATOM 7835 O O . ASN D 1 231 ? 74.713 22.658 46.628 1.00 12.63 228 ASN D O 1
ATOM 7840 N N . THR D 1 232 ? 72.985 23.471 45.437 1.00 10.49 229 THR D N 1
ATOM 7841 C CA . THR D 1 232 ? 73.246 24.864 45.812 1.00 9.74 229 THR D CA 1
ATOM 7842 C C . THR D 1 232 ? 72.801 25.076 47.261 1.00 8.66 229 THR D C 1
ATOM 7843 O O . THR D 1 232 ? 71.691 24.669 47.618 1.00 9.92 229 THR D O 1
ATOM 7847 N N . ARG D 1 233 ? 73.639 25.736 48.073 1.00 8.91 230 ARG D N 1
ATOM 7848 C CA . ARG D 1 233 ? 73.338 25.978 49.485 1.00 8.81 230 ARG D CA 1
ATOM 7849 C C . ARG D 1 233 ? 72.232 27.027 49.584 1.00 8.77 230 ARG D C 1
ATOM 7850 O O . ARG D 1 233 ? 72.437 28.169 49.174 1.00 9.31 230 ARG D O 1
ATOM 7858 N N . PRO D 1 234 ? 71.053 26.679 50.127 1.00 9.00 231 PRO D N 1
ATOM 7859 C CA . PRO D 1 234 ? 70.015 27.718 50.260 1.00 9.87 231 PRO D CA 1
ATOM 7860 C C . PRO D 1 234 ? 70.452 28.904 51.105 1.00 8.10 231 PRO D C 1
ATOM 7861 O O . PRO D 1 234 ? 70.021 30.049 50.854 1.00 9.14 231 PRO D O 1
ATOM 7865 N N . ALA D 1 235 ? 71.308 28.666 52.104 1.00 9.53 232 ALA D N 1
ATOM 7866 C CA . ALA D 1 235 ? 71.785 29.787 52.924 1.00 9.29 232 ALA D CA 1
ATOM 7867 C C . ALA D 1 235 ? 72.587 30.798 52.081 1.00 9.06 232 ALA D C 1
ATOM 7868 O O . ALA D 1 235 ? 72.523 31.996 52.347 1.00 9.22 232 ALA D O 1
ATOM 7870 N N . ASP D 1 236 ? 73.337 30.312 51.088 1.00 8.66 233 ASP D N 1
ATOM 7871 C CA . ASP D 1 236 ? 74.067 31.220 50.214 1.00 9.04 233 ASP D CA 1
ATOM 7872 C C . ASP D 1 236 ? 73.086 32.011 49.352 1.00 8.13 233 ASP D C 1
ATOM 7873 O O . ASP D 1 236 ? 73.316 33.197 49.087 1.00 8.94 233 ASP D O 1
ATOM 7878 N N . VAL D 1 237 ? 72.020 31.352 48.884 1.00 8.07 234 VAL D N 1
ATOM 7879 C CA . VAL D 1 237 ? 70.985 32.062 48.131 1.00 8.15 234 VAL D CA 1
ATOM 7880 C C . VAL D 1 237 ? 70.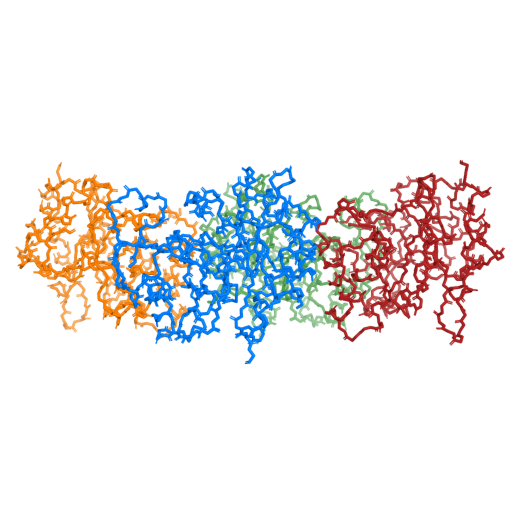328 33.161 49.001 1.00 8.01 234 VAL D C 1
ATOM 7881 O O . VAL D 1 237 ? 70.106 34.286 48.519 1.00 8.49 234 VAL D O 1
ATOM 7885 N N . ARG D 1 238 ? 70.072 32.882 50.283 1.00 7.71 235 ARG D N 1
ATOM 7886 C CA . ARG D 1 238 ? 69.512 33.924 51.154 1.00 8.15 235 ARG D CA 1
ATOM 7887 C C . ARG D 1 238 ? 70.481 35.085 51.250 1.00 8.64 235 ARG D C 1
ATOM 7888 O O . ARG D 1 238 ? 70.074 36.249 51.198 1.00 8.93 235 ARG D O 1
ATOM 7896 N N . GLN D 1 239 ? 71.771 34.794 51.381 1.00 8.51 236 GLN D N 1
ATOM 7897 C CA . GLN D 1 239 ? 72.742 35.904 51.428 1.00 8.76 236 GLN D CA 1
ATOM 7898 C C . GLN D 1 239 ? 72.734 36.721 50.128 1.00 8.15 236 GLN D C 1
ATOM 7899 O O . GLN D 1 239 ? 72.806 37.962 50.169 1.00 8.57 236 GLN D O 1
ATOM 7905 N N . LEU D 1 240 ? 72.667 36.053 48.977 1.00 8.16 237 LEU D N 1
ATOM 7906 C CA . LEU D 1 240 ? 72.676 36.742 47.690 1.00 8.52 237 LEU D CA 1
ATOM 7907 C C . LEU D 1 240 ? 71.429 37.592 47.542 1.00 7.92 237 LEU D C 1
ATOM 7908 O O . LEU D 1 240 ? 71.489 38.711 47.001 1.00 8.47 237 LEU D O 1
ATOM 7913 N N . LEU D 1 241 ? 70.285 37.086 48.031 1.00 8.57 238 LEU D N 1
ATOM 7914 C CA . LEU D 1 241 ? 69.057 37.876 47.997 1.00 8.34 238 LEU D CA 1
ATOM 7915 C C . LEU D 1 241 ? 69.192 39.158 48.810 1.00 8.14 238 LEU D C 1
ATOM 7916 O O . LEU D 1 241 ? 68.845 40.245 48.350 1.00 8.45 238 LEU D O 1
ATOM 7921 N N . GLU D 1 242 ? 69.725 39.025 50.021 1.00 8.57 239 GLU D N 1
ATOM 7922 C CA . GLU D 1 242 ? 69.876 40.204 50.856 1.00 8.68 239 GLU D CA 1
ATOM 7923 C C . GLU D 1 242 ? 70.860 41.203 50.239 1.00 9.49 239 GLU D C 1
ATOM 7924 O O . GLU D 1 242 ? 70.633 42.415 50.306 1.00 10.00 239 GLU D O 1
ATOM 7938 N N . THR D 1 244 ? 71.310 41.685 47.148 1.00 8.15 241 THR D N 1
ATOM 7939 C CA . THR D 1 244 ? 70.571 42.303 46.069 1.00 8.12 241 THR D CA 1
ATOM 7940 C C . THR D 1 244 ? 69.610 43.367 46.610 1.00 8.95 241 THR D C 1
ATOM 7941 O O . THR D 1 244 ? 69.575 44.499 46.084 1.00 10.38 241 THR D O 1
ATOM 7945 N N . LYS D 1 245 ? 68.896 43.062 47.702 1.00 9.66 242 LYS D N 1
ATOM 7946 C CA . LYS D 1 245 ? 67.993 44.064 48.300 1.00 10.76 242 LYS D CA 1
ATOM 7947 C C . LYS D 1 245 ? 68.745 45.297 48.769 1.00 11.65 242 LYS D C 1
ATOM 7948 O O . LYS D 1 245 ? 68.232 46.417 48.657 1.00 12.01 242 LYS D O 1
ATOM 7954 N N . GLN D 1 246 ? 69.965 45.099 49.286 1.00 11.27 243 GLN D N 1
ATOM 7955 C CA . GLN D 1 246 ? 70.792 46.234 49.758 1.00 12.45 243 GLN D CA 1
ATOM 7956 C C . GLN D 1 246 ? 71.207 47.162 48.610 1.00 12.08 243 GLN D C 1
ATOM 7957 O O . GLN D 1 246 ? 71.582 48.299 48.848 1.00 14.46 243 GLN D O 1
ATOM 7963 N N . LEU D 1 247 ? 71.176 46.670 47.375 1.00 10.06 244 LEU D N 1
ATOM 7964 C CA . LEU D 1 247 ? 71.683 47.428 46.224 1.00 10.65 244 LEU D CA 1
ATOM 7965 C C . LEU D 1 247 ? 70.597 47.942 45.285 1.00 10.55 244 LEU D C 1
ATOM 7966 O O . LEU D 1 247 ? 70.852 48.775 44.408 1.00 11.86 244 LEU D O 1
ATOM 7971 N N . VAL D 1 248 ? 69.389 47.410 45.418 1.00 11.09 245 VAL D N 1
ATOM 7972 C CA . VAL D 1 248 ? 68.338 47.710 44.464 1.00 13.29 245 VAL D CA 1
ATOM 7973 C C . VAL D 1 248 ? 67.230 48.402 45.238 1.00 16.12 245 VAL D C 1
ATOM 7974 O O . VAL D 1 248 ? 66.512 47.770 46.006 1.00 16.79 245 VAL D O 1
ATOM 7978 N N . LYS D 1 249 ? 67.106 49.708 45.021 1.00 18.85 246 LYS D N 1
ATOM 7979 C CA . LYS D 1 249 ? 66.131 50.528 45.732 1.00 22.25 246 LYS D CA 1
ATOM 7980 C C . LYS D 1 249 ? 64.733 50.192 45.204 1.00 24.08 246 LYS D C 1
ATOM 7981 O O . LYS D 1 249 ? 63.780 50.069 45.994 1.00 26.36 246 LYS D O 1
#

Secondary structure (DSSP, 8-state):
----S---BTTTB-EEEE-SSHHHHHHHHHHTTT-EEEEEEGGGSSSHHHHHH--HHHHHTTT-EEEE-SSS-GGG---HHHHHHH--SEE--BGGGHHHHHHHHTSS-SEEEEEEB--SS---B---STTGGGSSP-B--HHHHHHHHH----EEEE---TTTTHHHHHHHHHHHHHTT-EEEEBSS--TTTHHHHHHHHHHHT-S-B--B--GGGB-TTT-PBPHHHHHHHH--TTT--/---S---BTTTB-EEEE-SSHHHHHHHHHHTTT-EEEEEEGGGSSSHHHHHH--HHHHHTTT-EEEE--TT-GGG---HHHHHHH--SEE--BGGGHHHHHHHH-SS-SEEEEEEB--SS---B---STTGGGSSP-B--HHHHHHHHH----EEEE---TTTTHHHHHHHHHHHHHTT-EEEEBSS--TTTHHHHHHHHHHHT-S-B--B--GGGB-TTT-PBPHHHHHHHH--TTT--/----S---BTTTB-EEEE-SSHHHHHHHHHHTTT-EEEEEEGGGSSSHHHHHH--HHHHHTTT-EEEE-STT-GGG---HHHHHHH--SEE--BGGGHHHHHHHHTSS-SEEEEEEB--SS---B---STTGGGSSP-B--HHHHHHHHH----EEEE---TTTTHHHHHHHHHHHHHTT-EEEEBSS--TTTHHHHHHHHHHHT-S-B--B--GGGB-TTT-PBPHHHHHHHH--TTT--/-----S---BTTTB-EEEE-SSHHHHHHHHHHTTT-EEEEEEGGGSSSHHHHHH--HHHHHTTT-EEEE-SSS-GGG---HHHHHHH--SEE--BGGGHHHHHHHH-SS-SEEEEEEB--SS---B---STTGGGSSP-B--HHHHHHHHH----EEEE---TTTTHHHHHHHHHHHHHTT-EEEEBSS--TTTHHHHHHHHHHHT-S-B--B--GGGB-TTT-PBPHHHHHHHH--TTT--

Foldseek 3Di:
DAQQAADADVLAEAEEEEFLDLVLLLLLCVLLVRRYAYEDEPVPDPDLVVLLVVLSSCVSNVQSYEYHHPPLDLVSLVLLSSCLNSSGQHYEHELVRLVSSLVSVVDQRRAYEYEWEDDPDAQTWRLSHDVSVVDDTDDDGLLVSQVSNVVRHAEYEYDDDLCPPVRNLLSNLLSLQVNVGEYEYYYDDALVRLVVSVVSNVVSRRSYYYYYDYDRQADVVSRHRDSVRSNSSSCCVVRDD/DAQAADADVLAEAEEEEFLDLVLLLLLCVLLVRRYAYEDEPVVDPDLVVLLVVLVSCVSRVQSYEYHHPPLALVSLVCLSSCLRSSGQYYEHELVRLVSSLVSVVDQRRAYEYEWEDDLDAQTWRLSHNVSVVDDTDDDGLLVSQVSCVVRHAAYEYDDALCPPVRNLLSNLLNLQVNVGEYEYYYNDALVRLVVSVLSNVVSRNSYYYYYDYDRQADPVRRGRDSVRSNSSSCCVVRND/DQQQAADADVLAEAEEEEFLDLVLLLLLCVLLVRRYQYEDEPVVDDDLVVLLVVLVSCVSNVQSYEYHPPQLQQVSLVCLSSCLNSSGQYYEHELVRLVSSQVSVVDQRRAYEYEWEDDLDAQTWRLSHDVSVVDPTDDDGLLVSQVSSVVRHQEYEYDDAQCPPVRNLLSNLLNLQVNVGEYEYYYHDALVRLVVSVLSNVVSRRSYYYYYDYDRQADPVSRGGDSVRSNSSSVCVVRVD/DVLDQAADADVQAEAEEEEFLDLVLLLLLCVLLVRRYAYEDEPVVDPDLVRLLVVLVSCNSRSLSYEYHPPPLALVSLVCLSNCLRSSGNYYEHELVRLVSNLVSVVDQRRAYEYEWEDDLDAQTWRQRHNVSVVDDTDDDGLLVSQVSSVVRHAAYAYDDAQCPPVRNLLSNLLNCQVNVGEYEYYYNDELVRLVVSVLSNVVSPRSYYYYYDYDRQADPVSRGGDSVRSNSSSVCVVRRD

Organism: Klebsiella pneumoniae subsp. pneumoniae (strain ATCC 700721 / MGH 78578) (NCBI:txid272620)

Nearest PDB structures (foldseek):
  3m0z-assembly1_B  TM=1.004E+00  e=1.130E-48  Klebsiella pneumoniae subsp. pneumoniae MGH 78578
  3lm7-assembly1_A  TM=9.981E-01  e=2.868E-40  Yersinia enterocolitica subsp. enterocolitica 8081
  3n73-assembly2_B  TM=9.864E-01  e=1.424E-32  Bacillus cereus ATCC 10987
  3mux-assembly1_B  TM=9.867E-01  e=4.310E-32  Bacillus anthracis str. Sterne
  3m6y-assembly1_D  TM=9.666E-01  e=1.267E-30  Bacillus cereus ATCC 14579

Sequence (964 aa):
NAKLTPNFYRDRVCLNVLAGSKDNAREIYDAAEGHVLVGVLSSKNYPDDVASSAVVDRDYAKLIDNALSVGLGGAAGGDDPNQSAVSEISRRQVQPQHVNQVFTGVATSRALLGQNETVVNGLLVSPTGTPGVKKIISTGPLSSGAADGIVPLETAIALLKDGGSSIKYFPGGLKHRRAEFEEAVAKKACAAHDDFWLEPTGGIDLENYSEILKIALDAGVSSKKIIPHIYSSIIDKASGNTRRPADVRRQLLEETKQQLVKAAKLTPNFYRRDRVCLNVLAGSKDNARREEIYDDAAEGHVLVGVLSSKNYPDVASSAVVDRRDYAKLIDNALSVGLGAGDPNQSAVSEEISRQVQPQHVNQVFTGVATSRALLLGQNEETVVNGLLVSPTGTPGVKKIISTGPLSSSGAADGIVPLEETAIALLKDGGSSIKYFPGGLKHRAEFEAVAKACAAHDFWLEPTGGIDLENYSEILKIALDAGVSSSKIIPHIYSSIIDKASGNTRPADVRQLLEETKQLVKNAKLTPNNFYRDRVCLNVLAGSKDNAREIYDDAAEGHVLVGVLSKNNYPDVASSAVVDRDYAKLIDNALSVGLGAGDPNQSAVSEEISRQVQPQHVNQVFTGVATSRALLGQNETVVNGLVSPTGTPGVKKKIISTGPLSSGAADGIVPLEETAIALLKDGGSSIKYFPGGLKHRRAEFEEAVAKACAAHDDFWLEPTTGGIDLENYSEILKIALDAGVSSSKKIIPHIYSSIIDKASGNTRPADVRRQLLETKQLVKSNAKLTPNFYRDDRRVCLNVLAGSKDNAREIYDDAAEGHVLVGVLSKNYPDVASSSAVVDRRDYAKLIDNALLSVGLGGAAGGDDPNQSAVSEISRQVQPQHVNQVFTGVATSRALLGQNETVVNGLLVSPTGTPGVKIISTGPLSSGAADGIVPLETAIALLKDGGSSIKYFPGGLKHHRAEFEAVAKACAAHDDFWLEPTGGIDLENYSEILKIALDAGVSSKIIPHIYSSIIDKASGNTRPADVRQLLETKQLVK

Solvent-accessible surface area: 34665 Å² total

Radius of gyration: 32.49 Å; Cα contacts (8 Å, |Δi|>4): 2485; chains: 4; bounding box: 75×59×92 Å

InterPro domains:
  IPR010763 2-dehydro-3-deoxy-phosphogluconate aldolase [PF07071] (8-225)
  IPR010763 2-dehydro-3-deoxy-phosphogluconate aldolase [TIGR03581] (8-243)
  IPR013785 Aldolase-type TIM barrel [G3DSA:3.20.20.70] (1-246)

CATH classification: 3.20.20.70